Protein 5G23 (pdb70)

Radius of gyration: 26.53 Å; Cα contacts (8 Å, |Δi|>4): 2003; chains: 4; bounding box: 66×74×58 Å

Foldseek 3Di:
DVVVVLVVVLVVVVQVVQLQFLEVDAWWAKWWADDLQEIKIKGKHADPPPPDPVGHRWMKMKMWIDDQQFIFIFMDTHDPDDGDGDGGSDGNPQKGWRYKFKWWAAPNAIAHDTDIWGAHPVAIVRATFKMKMKIKMWGADPPFDAADAPPPPDDDDPNDDCVRRSDDGDDRPRIDMDMDMDMHTHVSRHD/DDPVVVLVVVLCVVVQVVQLQFLEVDAWWAKKWADDPQEIKIKGKHADDPPPDPVCPPRHRWMKMKMWTDDQQFIFIFIDTHDPDDTDGDHTRDGNPQKGWPYKFKWWAFPNAIAGDTDIWGAHPVGIVGQTFKMKIKIKMWGADVPADPADAPPPPDDDDPNDDCVRRVDDGDDPPRIDMDMDMDMHTHVSRD/DDPVVVLVVVLVVVVQVVQLQFLEVDAWWAKWWADDLQEIKIKGKHADDPPPDPVCPGIKMKMWIDDFQFIFIFMDDDDPDDGDTDHGPDGDVFKGWRYKFKWWAFPNAIAGDTDIWGADPVAIVGATFKMKMKIKMWGADVPFDAFDAPPPPDDDDPNDDCVRRSDDGGDGPRIDMDMDIDMHTHVSRRD/DDDDPVVVLVVVLCVVVLVVQQQFLEVDAWWAKWWADDQQEIKIKGKYFDDEPPDDVSHGDGDKIKMKMWTDDQQFIFIFMDIDDPDDGDGDHTRDGNPQKGWRYKFKWWAAPHAIAGDGDIAGPCGVRATFKMKIKIKMWGADPPFDAADAPPPPDDDDPNDDPVRRVDDGDDGPRIDMDMDMDMHTHVSNHD

Organism: Thermus thermophilus (strain ATCC 27634 / DSM 579 / HB8) (NCBI:txid300852)

Secondary structure (DSSP, 8-state):
-HHHHHHHHHHHHHHHHHHTTTTT--EEEEEEE--TT--EEEEEEE--TTS-TT----EEEEEEEEETTEEEEEEEESTT------EEEEESSSSEEEEEEEEEEETTEEE-SSEEEEEETTEEES-EEEEEEEEEEEE--TT------TTTT--PPTT--TTTTT------SS-EEEEEEEEEE-GGGT-/--HHHHHHHHHHHHHHHHHHTTTTT--EEEEEEE--TT--EEEEEEE--TTT-GGGGG-TTSEEEEEEEEETTEEEEEEEESTT------EEEEESSSSEEEEEEEEEEETTEEE-S-EEEEEETTEEES-EEEEEEEEEEEE--TT--PPP-TTTT--PPTT--HHHHT-----SS--EEEEEEEEEE-GGG-/--HHHHHHHHHHHHHHHHHHTTTTT--EEEEEEE--TT--EEEEEEE--TTS-TT---EEEEEEEEETTEEEEEEEESTT------EEEE-SSS-EEEEEEEEEEETTEEE-SSEEEEEETTEEES-EEEEEEEEEEEE--TT--PPP-TTTT--PPTT--HHHHT------S--EEEEEEEEEE-GGGT-/---SHHHHHHHHHHHHHHHHHHTTTTT--EEEEEEE--TT--EEEEEEE--TTS-TTTTT-SS-EEEEEEEEETTEEEEEEEESTT------EEEEESSSSEEEEEEEEEEETTEEE-SSEEEEE--BS-EEEEEEEEEEEE--TT------TTTT--PPTT--HHHHT------SS-EEEEEEEEEE-GGGT-

Solvent-accessible surface area: 30272 Å² total; per-residue (Å²): 75,16,6,45,23,3,2,41,6,0,5,38,23,0,6,29,19,0,4,0,1,0,11,138,11,94,29,84,0,0,31,4,56,35,47,67,169,21,4,14,2,56,0,14,4,30,0,40,50,15,1,18,114,82,19,151,60,35,29,29,2,0,1,5,64,43,60,162,13,7,0,62,73,0,39,20,123,25,158,65,20,67,3,134,28,95,77,54,19,5,6,37,116,77,6,58,5,67,3,1,6,3,0,1,12,49,68,68,73,19,64,32,86,79,44,34,0,44,1,105,122,153,9,19,52,28,99,0,16,0,1,0,0,0,0,0,0,0,3,73,63,188,83,41,18,120,74,38,94,14,12,76,90,14,79,24,18,41,59,3,67,49,94,51,0,78,29,45,64,28,82,127,70,27,57,72,15,20,19,60,28,26,47,0,48,0,50,16,0,21,121,181,39,28,5,31,23,2,1,46,10,0,6,68,11,0,27,40,9,1,21,7,1,2,21,151,20,104,28,82,0,0,29,5,45,34,48,103,160,14,2,11,1,24,0,10,5,32,2,44,48,6,6,23,49,57,1,19,51,1,38,50,7,13,27,2,1,4,1,44,26,82,155,14,5,0,54,41,0,36,19,40,15,105,42,0,12,3,23,7,77,63,98,12,1,9,41,55,83,1,59,6,60,4,0,17,4,0,1,35,50,74,63,73,17,59,34,93,82,26,40,0,57,15,130,118,136,24,8,63,33,112,0,40,1,0,0,0,0,0,0,0,0,5,72,65,194,85,38,27,124,100,42,93,18,13,75,90,26,104,75,29,125,63,7,70,54,95,52,0,96,32,43,59,33,82,154,70,36,55,60,22,17,19,61,26,24,65,4,76,0,64,39,0,67,168,39,24,5,37,17,2,0,46,7,0,6,39,21,0,7,30,17,1,7,0,1,3,12,148,14,85,11,73,0,1,30,5,52,31,50,70,166,20,4,14,2,55,0,12,2,44,3,33,85,15,12,14,104,74,20,70,114,21,34,2,0,0,4,67,41,72,156,15,5,0,46,72,0,37,20,134,27,110,62,22,65,3,128,31,102,75,27,16,3,2,24,141,71,5,60,3,64,4,0,7,3,0,1,9,44,76,68,72,16,60,26,90,84,55,30,1,53,11,116,109,142,12,8,73,26,110,0,28,0,0,0,0,0,0,0,0,0,6,72,67,195,86,40,20,120,76,38,94,13,11,76,89,29,26,50,2,60,59,4,65,38,98,52,0,76,30,44,63,30,82,127,67,28,54,59,14,19,19,61,14,21,31,0,22,0,29,23,0,30,194,153,84,107,42,23,4,21,10,2,1,20,7,0,5,70,11,0,28,65,6,1,20,8,0,1,16,146,12,106,18,85,0,0,32,6,51,42,54,89,76,5,2,14,2,56,0,13,5,39,3,32,29,2,21,31,51,31,2,2,63,23,142,40,42,26,2,0,0,0,2,35,2,23,82,12,9,0,25,33,0,7,5,10,27,159,51,22,31,3,24,20,88,58,73,11,1,4,38,106,77,5,58,5,54,0,0,6,4,0,2,37,47,58,74,76,16,61,37,82,92,44,32,1,45,0,199,22,72,27,114,0,41,2,1,0,0,0,0,0,0,0,4,70,61,189,85,39,25,122,73,38,92,18,14,77,89,27,102,73,31,126,62,6,69,50,97,53,0,96,33,43,62,28,81,125,70,29,56,60,20,18,18,60,26,25,64,4,79,0,57,20,0,32,163

Structure (mmCIF, N/CA/C/O backbone):
data_5G23
#
_entry.id   5G23
#
_cell.length_a   65.400
_cell.length_b   66.950
_cell.length_c   97.470
_cell.angle_alpha   90.00
_cell.angle_beta   99.14
_cell.angle_gamma   90.00
#
_symmetry.space_group_name_H-M   'P 1 21 1'
#
loop_
_entity.id
_entity.type
_entity.pdbx_description
1 polymer 'TYPE-IV LIKE PILIN TTHA1219'
2 water water
#
loop_
_atom_site.group_PDB
_atom_site.id
_atom_site.type_symbol
_atom_site.label_atom_id
_atom_site.label_alt_id
_atom_site.label_comp_id
_atom_site.label_asym_id
_atom_site.label_entity_id
_atom_site.label_seq_id
_atom_site.pdbx_PDB_ins_code
_atom_site.Cartn_x
_atom_site.Cartn_y
_atom_site.Cartn_z
_atom_site.occupancy
_atom_site.B_iso_or_equiv
_atom_site.auth_seq_id
_atom_site.auth_comp_id
_atom_site.auth_asym_id
_atom_site.auth_atom_id
_atom_site.pdbx_PDB_model_num
ATOM 1 N N . GLY A 1 43 ? 29.163 19.676 16.330 1.00 30.11 43 GLY A N 1
ATOM 2 C CA . GLY A 1 43 ? 29.955 18.419 16.185 1.00 29.23 43 GLY A CA 1
ATOM 3 C C . GLY A 1 43 ? 29.200 17.163 16.660 1.00 26.92 43 GLY A C 1
ATOM 4 O O . GLY A 1 43 ? 28.215 17.265 17.397 1.00 27.08 43 GLY A O 1
ATOM 5 N N . ARG A 1 44 ? 29.685 15.990 16.284 1.00 24.03 44 ARG A N 1
ATOM 6 C CA . ARG A 1 44 ? 29.060 14.776 16.674 1.00 23.26 44 ARG A CA 1
ATOM 7 C C . ARG A 1 44 ? 29.019 14.585 18.200 1.00 21.61 44 ARG A C 1
ATOM 8 O O . ARG A 1 44 ? 27.992 14.187 18.767 1.00 20.27 44 ARG A O 1
ATOM 16 N N . LEU A 1 45 ? 30.142 14.859 18.872 1.00 20.77 45 LEU A N 1
ATOM 17 C CA . LEU A 1 45 ? 30.202 14.692 20.331 1.00 20.24 45 LEU A CA 1
ATOM 18 C C . LEU A 1 45 ? 29.291 15.736 21.024 1.00 19.70 45 LEU A C 1
ATOM 19 O O . LEU A 1 45 ? 28.568 15.403 21.960 1.00 17.85 45 LEU A O 1
ATOM 24 N N . ALA A 1 46 ? 29.287 16.966 20.527 1.00 19.80 46 ALA A N 1
ATOM 25 C CA . ALA A 1 46 ? 28.417 17.986 21.076 1.00 19.94 46 ALA A CA 1
ATOM 26 C C . ALA A 1 46 ? 26.973 17.541 20.954 1.00 19.74 46 ALA A C 1
ATOM 27 O O . ALA A 1 46 ? 26.201 17.778 21.855 1.00 19.62 46 ALA A O 1
ATOM 29 N N . ASP A 1 47 ? 26.602 16.954 19.826 1.00 20.81 47 ASP A N 1
ATOM 30 C CA . ASP A 1 47 ? 25.217 16.486 19.598 1.00 22.07 47 ASP A CA 1
ATOM 31 C C . ASP A 1 47 ? 24.868 15.368 20.599 1.00 20.66 47 ASP A C 1
ATOM 32 O O . ASP A 1 47 ? 23.764 15.351 21.114 1.00 19.87 47 ASP A O 1
ATOM 37 N N . GLU A 1 48 ? 25.834 14.489 20.882 1.00 20.60 48 GLU A N 1
ATOM 38 C CA . GLU A 1 48 ? 25.637 13.390 21.797 1.00 20.81 48 GLU A CA 1
ATOM 39 C C . GLU A 1 48 ? 25.463 13.980 23.252 1.00 19.46 48 GLU A C 1
ATOM 40 O O . GLU A 1 48 ? 24.550 13.540 23.964 1.00 19.78 48 GLU A O 1
ATOM 46 N N . LEU A 1 49 ? 26.212 14.999 23.605 1.00 17.72 49 LEU A N 1
ATOM 47 C CA . LEU A 1 49 ? 26.014 15.692 24.890 1.00 17.23 49 LEU A CA 1
ATOM 48 C C . LEU A 1 49 ? 24.658 16.418 24.967 1.00 16.32 49 LEU A C 1
ATOM 49 O O . LEU A 1 49 ? 24.035 16.363 26.004 1.00 15.67 49 LEU A O 1
ATOM 54 N N . SER A 1 50 ? 24.210 17.059 23.872 1.00 15.86 50 SER A N 1
ATOM 55 C CA . SER A 1 50 ? 22.880 17.649 23.833 1.00 16.49 50 SER A CA 1
ATOM 56 C C . SER A 1 50 ? 21.776 16.617 24.057 1.00 15.56 50 SER A C 1
ATOM 57 O O . SER A 1 50 ? 20.807 16.913 24.745 1.00 14.98 50 SER A O 1
ATOM 60 N N . LEU A 1 51 ? 21.848 15.471 23.364 1.00 15.36 51 LEU A N 1
ATOM 61 C CA . LEU A 1 51 ? 20.840 14.430 23.502 1.00 15.23 51 LEU A CA 1
ATOM 62 C C . LEU A 1 51 ? 20.799 13.962 24.964 1.00 14.97 51 LEU A C 1
ATOM 63 O O . LEU A 1 51 ? 19.733 13.782 25.548 1.00 14.44 51 LEU A O 1
ATOM 68 N N . THR A 1 52 ? 21.963 13.807 25.548 1.00 14.63 52 THR A N 1
ATOM 69 C CA . THR A 1 52 ? 22.093 13.317 26.958 1.00 14.58 52 THR A CA 1
ATOM 70 C C . THR A 1 52 ? 21.499 14.328 27.868 1.00 14.51 52 THR A C 1
ATOM 71 O O . THR A 1 52 ? 20.733 14.006 28.771 1.00 16.84 52 THR A O 1
ATOM 75 N N . ALA A 1 53 ? 21.763 15.599 27.624 1.00 14.59 53 ALA A N 1
ATOM 76 C CA . ALA A 1 53 ? 21.186 16.625 28.471 1.00 14.53 53 ALA A CA 1
ATOM 77 C C . ALA A 1 53 ? 19.668 16.620 28.400 1.00 14.64 53 ALA A C 1
ATOM 78 O O . ALA A 1 53 ? 18.983 16.888 29.378 1.00 15.32 53 ALA A O 1
ATOM 80 N N . THR A 1 54 ? 19.137 16.392 27.225 1.00 14.49 54 THR A N 1
ATOM 81 C CA . THR A 1 54 ? 17.692 16.404 27.054 1.00 15.43 54 THR A CA 1
ATOM 82 C C . THR A 1 54 ? 17.099 15.262 27.835 1.00 15.48 54 THR A C 1
ATOM 83 O O . THR A 1 54 ? 16.064 15.406 28.460 1.00 17.28 54 THR A O 1
ATOM 87 N N . VAL A 1 55 ? 17.733 14.099 27.773 1.00 15.62 55 VAL A N 1
ATOM 88 C CA . VAL A 1 55 ? 17.184 12.916 28.472 1.00 15.73 55 VAL A CA 1
ATOM 89 C C . VAL A 1 55 ? 17.159 13.215 29.972 1.00 15.27 55 VAL A C 1
ATOM 90 O O . VAL A 1 55 ? 16.191 12.969 30.646 1.00 16.16 55 VAL A O 1
ATOM 94 N N . LEU A 1 56 ? 18.254 13.738 30.508 1.00 15.00 56 LEU A N 1
ATOM 95 C CA . LEU A 1 56 ? 18.372 13.955 31.948 1.00 15.12 56 LEU A CA 1
ATOM 96 C C . LEU A 1 56 ? 17.453 15.067 32.431 1.00 15.38 56 LEU A C 1
ATOM 97 O O . LEU A 1 56 ? 16.858 14.993 33.500 1.00 15.87 56 LEU A O 1
ATOM 102 N N . ALA A 1 57 ? 17.353 16.113 31.624 1.00 15.11 57 ALA A N 1
ATOM 103 C CA . ALA A 1 57 ? 16.505 17.237 32.005 1.00 15.72 57 ALA A CA 1
ATOM 104 C C . ALA A 1 57 ? 15.062 16.856 32.101 1.00 16.13 57 ALA A C 1
ATOM 105 O O . ALA A 1 57 ? 14.382 17.235 33.034 1.00 15.41 57 ALA A O 1
ATOM 107 N N . ARG A 1 58 ? 14.579 16.101 31.101 1.00 18.29 58 ARG A N 1
ATOM 108 C CA . ARG A 1 58 ? 13.185 15.753 31.066 1.00 19.92 58 ARG A CA 1
ATOM 109 C C . ARG A 1 58 ? 12.876 14.861 32.276 1.00 20.55 58 ARG A C 1
ATOM 110 O O . ARG A 1 58 ? 11.838 14.946 32.877 1.00 20.46 58 ARG A O 1
ATOM 118 N N . GLU A 1 59 ? 13.783 14.023 32.662 1.00 20.30 59 GLU A N 1
ATOM 119 C CA . GLU A 1 59 ? 13.571 13.169 33.804 1.00 21.84 59 GLU A CA 1
ATOM 120 C C . GLU A 1 59 ? 13.673 13.911 35.149 1.00 20.60 59 GLU A C 1
ATOM 121 O O . GLU A 1 59 ? 12.896 13.669 36.061 1.00 22.81 59 GLU A O 1
ATOM 127 N N . LEU A 1 60 ? 14.640 14.796 35.290 1.00 19.07 60 LEU A N 1
ATOM 128 C CA . LEU A 1 60 ? 14.843 15.493 36.559 1.00 18.50 60 LEU A CA 1
ATOM 129 C C . LEU A 1 60 ? 13.800 16.556 36.823 1.00 18.12 60 LEU A C 1
ATOM 130 O O . LEU A 1 60 ? 13.496 16.887 38.002 1.00 16.93 60 LEU A O 1
ATOM 135 N N . TYR A 1 61 ? 13.224 17.113 35.764 1.00 18.10 61 TYR A N 1
ATOM 136 C CA . TYR A 1 61 ? 12.160 18.079 35.908 1.00 19.43 61 TYR A CA 1
ATOM 137 C C . TYR A 1 61 ? 10.961 17.506 36.655 1.00 19.80 61 TYR A C 1
ATOM 138 O O . TYR A 1 61 ? 10.307 18.224 37.367 1.00 20.54 61 TYR A O 1
ATOM 147 N N . THR A 1 62 ? 10.715 16.215 36.508 1.00 20.13 62 THR A N 1
ATOM 148 C CA . THR A 1 62 ? 9.582 15.540 37.158 1.00 21.57 62 THR A CA 1
ATOM 149 C C . THR A 1 62 ? 9.859 15.174 38.633 1.00 21.67 62 THR A C 1
ATOM 150 O O . THR A 1 62 ? 8.954 14.936 39.368 1.00 22.14 62 THR A O 1
ATOM 154 N N . VAL A 1 63 ? 11.095 15.325 39.110 1.00 21.45 63 VAL A N 1
ATOM 155 C CA . VAL A 1 63 ? 11.398 14.951 40.505 1.00 21.32 63 VAL A CA 1
ATOM 156 C C . VAL A 1 63 ? 10.600 15.808 41.461 1.00 21.98 63 VAL A C 1
ATOM 157 O O . VAL A 1 63 ? 10.557 17.023 41.362 1.00 22.99 63 VAL A O 1
ATOM 161 N N . GLY A 1 64 ? 9.925 15.140 42.381 1.00 21.60 64 GLY A N 1
ATOM 162 C CA . GLY A 1 64 ? 9.127 15.760 43.381 1.00 22.28 64 GLY A CA 1
ATOM 163 C C . GLY A 1 64 ? 7.644 15.798 43.037 1.00 22.69 64 GLY A C 1
ATOM 164 O O . GLY A 1 64 ? 6.851 16.183 43.859 1.00 22.95 64 GLY A O 1
ATOM 165 N N . TYR A 1 65 ? 7.290 15.422 41.811 1.00 23.30 65 TYR A N 1
ATOM 166 C CA . TYR A 1 65 ? 5.910 15.547 41.325 1.00 24.56 65 TYR A CA 1
ATOM 167 C C . TYR A 1 65 ? 4.965 14.784 42.228 1.00 26.31 65 TYR A C 1
ATOM 168 O O . TYR A 1 65 ? 5.071 13.580 42.362 1.00 25.12 65 TYR A O 1
ATOM 177 N N . ARG A 1 66 ? 4.027 15.551 42.799 1.00 28.84 66 ARG A N 1
ATOM 178 C CA . ARG A 1 66 ? 2.987 15.103 43.715 1.00 31.07 66 ARG A CA 1
ATOM 179 C C . ARG A 1 66 ? 3.530 14.214 44.828 1.00 31.34 66 ARG A C 1
ATOM 180 O O . ARG A 1 66 ? 2.845 13.274 45.244 1.00 32.98 66 ARG A O 1
ATOM 188 N N . LEU A 1 67 ? 4.756 14.482 45.261 1.00 28.87 67 LEU A N 1
ATOM 189 C CA . LEU A 1 67 ? 5.410 13.634 46.224 1.00 30.54 67 LEU A CA 1
ATOM 190 C C . LEU A 1 67 ? 5.373 14.259 47.625 1.00 31.10 67 LEU A C 1
ATOM 191 O O . LEU A 1 67 ? 5.544 15.437 47.769 1.00 29.65 67 LEU A O 1
ATOM 196 N N . THR A 1 68 ? 5.163 13.452 48.635 1.00 32.01 68 THR A N 1
ATOM 197 C CA . THR A 1 68 ? 5.429 13.898 49.998 1.00 34.28 68 THR A CA 1
ATOM 198 C C . THR A 1 68 ? 6.629 13.074 50.501 1.00 34.42 68 THR A C 1
ATOM 199 O O . THR A 1 68 ? 6.772 11.890 50.150 1.00 35.85 68 THR A O 1
ATOM 203 N N . GLY A 1 69 ? 7.545 13.699 51.239 1.00 32.46 69 GLY A N 1
ATOM 204 C CA . GLY A 1 69 ? 8.764 12.991 51.682 1.00 30.70 69 GLY A CA 1
ATOM 205 C C . GLY A 1 69 ? 10.018 13.407 50.959 1.00 28.15 69 GLY A C 1
ATOM 206 O O . GLY A 1 69 ? 10.067 14.473 50.323 1.00 27.86 69 GLY A O 1
ATOM 207 N N . GLN A 1 70 ? 11.014 12.520 50.978 1.00 26.94 70 GLN A N 1
ATOM 208 C CA . GLN A 1 70 ? 12.301 12.806 50.373 1.00 25.50 70 GLN A CA 1
ATOM 209 C C . GLN A 1 70 ? 12.159 12.745 48.849 1.00 23.56 70 GLN A C 1
ATOM 210 O O . GLN A 1 70 ? 11.727 11.747 48.270 1.00 22.90 70 GLN A O 1
ATOM 216 N N . ALA A 1 71 ? 12.557 13.830 48.206 1.00 21.43 71 ALA A N 1
ATOM 217 C CA . ALA A 1 71 ? 12.359 13.995 46.757 1.00 20.73 71 ALA A CA 1
ATOM 218 C C . ALA A 1 71 ? 13.649 13.971 45.966 1.00 18.85 71 ALA A C 1
ATOM 219 O O . ALA A 1 71 ? 13.642 13.625 44.795 1.00 19.18 71 ALA A O 1
ATOM 221 N N . LEU A 1 72 ? 14.756 14.380 46.571 1.00 18.62 72 LEU A N 1
ATOM 222 C CA . LEU A 1 72 ? 15.990 14.551 45.884 1.00 18.37 72 LEU A CA 1
ATOM 223 C C . LEU A 1 72 ? 17.181 14.381 46.862 1.00 18.30 72 LEU A C 1
ATOM 224 O O . LEU A 1 72 ? 17.108 14.840 48.001 1.00 17.98 72 LEU A O 1
ATOM 229 N N . VAL A 1 73 ? 18.211 13.675 46.394 1.00 17.70 73 VAL A N 1
ATOM 230 C CA . VAL A 1 73 ? 19.461 13.608 47.112 1.00 18.77 73 VAL A CA 1
ATOM 231 C C . VAL A 1 73 ? 20.591 13.914 46.176 1.00 18.71 73 VAL A C 1
ATOM 232 O O . VAL A 1 73 ? 20.698 13.270 45.111 1.00 18.28 73 VAL A O 1
ATOM 236 N N . LEU A 1 74 ? 21.406 14.914 46.538 1.00 18.40 74 LEU A N 1
ATOM 237 C CA . LEU A 1 74 ? 22.561 15.302 45.776 1.00 18.52 74 LEU A CA 1
ATOM 238 C C . LEU A 1 74 ? 23.797 14.868 46.527 1.00 18.83 74 LEU A C 1
ATOM 239 O O . LEU A 1 74 ? 23.888 15.123 47.733 1.00 16.97 74 LEU A O 1
ATOM 244 N N . SER A 1 75 ? 24.688 14.176 45.827 1.00 18.74 75 SER A N 1
ATOM 245 C CA . SER A 1 75 ? 25.949 13.641 46.391 1.00 21.74 75 SER A CA 1
ATOM 246 C C . SER A 1 75 ? 27.118 14.037 45.531 1.00 20.08 75 SER A C 1
ATOM 247 O O . SER A 1 75 ? 27.644 13.237 44.767 1.00 18.70 75 SER A O 1
ATOM 250 N N . PRO A 1 76 ? 27.649 15.240 45.752 1.00 20.34 76 PRO A N 1
ATOM 251 C CA . PRO A 1 76 ? 28.787 15.678 44.971 1.00 20.16 76 PRO A CA 1
ATOM 252 C C . PRO A 1 76 ? 30.059 15.105 45.506 1.00 20.45 76 PRO A C 1
ATOM 253 O O . PRO A 1 76 ? 30.137 14.662 46.677 1.00 21.43 76 PRO A O 1
ATOM 257 N N . SER A 1 77 ? 31.051 15.082 44.646 1.00 21.04 77 SER A N 1
ATOM 258 C CA . SER A 1 77 ? 32.450 14.790 45.021 1.00 23.87 77 SER A CA 1
ATOM 259 C C . SER A 1 77 ? 33.429 15.436 44.010 1.00 24.30 77 SER A C 1
ATOM 260 O O . SER A 1 77 ? 33.064 15.568 42.841 1.00 21.80 77 SER A O 1
ATOM 263 N N . SER A 1 78 ? 34.669 15.732 44.384 1.00 26.08 78 SER A N 1
ATOM 264 C CA . SER A 1 78 ? 35.654 16.194 43.411 1.00 27.08 78 SER A CA 1
ATOM 265 C C . SER A 1 78 ? 35.884 15.155 42.302 1.00 28.25 78 SER A C 1
ATOM 266 O O . SER A 1 78 ? 36.357 15.506 41.244 1.00 29.51 78 SER A O 1
ATOM 269 N N . GLN A 1 79 ? 35.587 13.896 42.576 1.00 28.44 79 GLN A N 1
ATOM 270 C CA . GLN A 1 79 ? 35.750 12.777 41.642 1.00 30.69 79 GLN A CA 1
ATOM 271 C C . GLN A 1 79 ? 34.472 12.435 40.881 1.00 28.30 79 GLN A C 1
ATOM 272 O O . GLN A 1 79 ? 34.425 11.425 40.194 1.00 28.33 79 GLN A O 1
ATOM 278 N N . GLY A 1 80 ? 33.423 13.252 40.978 1.00 25.48 80 GLY A N 1
ATOM 279 C CA . GLY A 1 80 ? 32.183 12.975 40.248 1.00 23.42 80 GLY A CA 1
ATOM 280 C C . GLY A 1 80 ? 30.957 12.969 41.145 1.00 23.17 80 GLY A C 1
ATOM 281 O O . GLY A 1 80 ? 31.044 12.519 42.272 1.00 23.94 80 GLY A O 1
ATOM 282 N N . ASP A 1 81 ? 29.843 13.522 40.639 1.00 19.71 81 ASP A N 1
ATOM 283 C CA . ASP A 1 81 ? 28.631 13.669 41.364 1.00 19.32 81 ASP A CA 1
ATOM 284 C C . ASP A 1 81 ? 27.590 12.612 41.081 1.00 18.30 81 ASP A C 1
ATOM 285 O O . ASP A 1 81 ? 27.585 11.977 40.050 1.00 19.01 81 ASP A O 1
ATOM 290 N N . GLY A 1 82 ? 26.755 12.371 42.064 1.00 18.08 82 GLY A N 1
ATOM 291 C CA . GLY A 1 82 ? 25.586 11.523 41.922 1.00 18.44 82 GLY A CA 1
ATOM 292 C C . GLY A 1 82 ? 24.349 12.364 42.180 1.00 19.47 82 GLY A C 1
ATOM 293 O O . GLY A 1 82 ? 24.372 13.285 43.021 1.00 19.57 82 GLY A O 1
ATOM 294 N N . VAL A 1 83 ? 23.233 12.003 41.527 1.00 18.81 83 VAL A N 1
ATOM 295 C CA . VAL A 1 83 ? 21.950 12.575 41.878 1.00 19.66 83 VAL A CA 1
ATOM 296 C C . VAL A 1 83 ? 20.922 11.461 41.883 1.00 20.38 83 VAL A C 1
ATOM 297 O O . VAL A 1 83 ? 20.957 10.553 41.012 1.00 18.75 83 VAL A O 1
ATOM 301 N N . GLN A 1 84 ? 20.047 11.504 42.876 1.00 20.48 84 GLN A N 1
ATOM 302 C CA . GLN A 1 84 ? 18.853 10.659 42.907 1.00 22.41 84 GLN A CA 1
ATOM 303 C C . GLN A 1 84 ? 17.626 11.466 43.192 1.00 21.02 84 GLN A C 1
ATOM 304 O O . GLN A 1 84 ? 17.665 12.443 43.928 1.00 19.68 84 GLN A O 1
ATOM 310 N N . GLY A 1 85 ? 16.483 10.996 42.667 1.00 20.42 85 GLY A N 1
ATOM 311 C CA . GLY A 1 85 ? 15.196 11.667 42.819 1.00 19.92 85 GLY A CA 1
ATOM 312 C C . GLY A 1 85 ? 14.014 10.739 42.784 1.00 19.94 85 GLY A C 1
ATOM 313 O O . GLY A 1 85 ? 14.091 9.644 42.209 1.00 20.62 85 GLY A O 1
ATOM 314 N N . TRP A 1 86 ? 12.902 11.165 43.324 1.00 20.43 86 TRP A N 1
ATOM 315 C CA . TRP A 1 86 ? 11.664 10.394 43.328 1.00 21.40 86 TRP A CA 1
ATOM 316 C C . TRP A 1 86 ? 10.492 11.253 42.886 1.00 22.63 86 TRP A C 1
ATOM 317 O O . TRP A 1 86 ? 10.506 12.488 43.037 1.00 22.61 86 TRP A O 1
ATOM 328 N N . PHE A 1 87 ? 9.436 10.595 42.388 1.00 23.83 87 PHE A N 1
ATOM 329 C CA . PHE A 1 87 ? 8.211 11.273 41.969 1.00 25.69 87 PHE A CA 1
ATOM 330 C C . PHE A 1 87 ? 7.061 10.295 41.904 1.00 28.02 87 PHE A C 1
ATOM 331 O O . PHE A 1 87 ? 7.274 9.078 41.821 1.00 27.54 87 PHE A O 1
ATOM 339 N N . LEU A 1 88 ? 5.845 10.834 41.916 1.00 30.94 88 LEU A N 1
ATOM 340 C CA . LEU A 1 88 ? 4.659 10.014 41.758 1.00 35.30 88 LEU A CA 1
ATOM 341 C C . LEU A 1 88 ? 4.355 9.849 40.270 1.00 39.04 88 LEU A C 1
ATOM 342 O O . LEU A 1 88 ? 4.318 10.821 39.546 1.00 37.80 88 LEU A O 1
ATOM 347 N N . CYS A 1 89 ? 4.108 8.626 39.823 1.00 44.66 89 CYS A N 1
ATOM 348 C CA . CYS A 1 89 ? 3.559 8.350 38.441 1.00 52.21 89 CYS A CA 1
ATOM 349 C C . CYS A 1 89 ? 2.016 8.563 38.267 1.00 56.41 89 CYS A C 1
ATOM 350 O O . CYS A 1 89 ? 1.236 7.992 39.020 1.00 64.48 89 CYS A O 1
ATOM 353 N N . GLU A 1 90 ? 1.597 9.431 37.340 1.00 57.49 90 GLU A N 1
ATOM 354 C CA . GLU A 1 90 ? 0.150 9.714 37.003 1.00 58.67 90 GLU A CA 1
ATOM 355 C C . GLU A 1 90 ? -0.030 9.050 35.662 1.00 58.75 90 GLU A C 1
ATOM 356 O O . GLU A 1 90 ? 0.781 9.261 34.783 1.00 53.63 90 GLU A O 1
ATOM 362 N N . ALA A 1 91 ? -1.086 8.252 35.505 1.00 63.02 91 ALA A N 1
ATOM 363 C CA . ALA A 1 91 ? -1.381 7.616 34.230 1.00 62.94 91 ALA A CA 1
ATOM 364 C C . ALA A 1 91 ? -1.291 8.620 33.071 1.00 64.27 91 ALA A C 1
ATOM 365 O O . ALA A 1 91 ? -1.701 9.786 33.209 1.00 66.35 91 ALA A O 1
ATOM 367 N N . GLY A 1 92 ? -0.769 8.180 31.923 1.00 62.96 92 GLY A N 1
ATOM 368 C CA . GLY A 1 92 ? -0.768 9.018 30.715 1.00 62.71 92 GLY A CA 1
ATOM 369 C C . GLY A 1 92 ? 0.311 10.087 30.681 1.00 62.64 92 GLY A C 1
ATOM 370 O O . GLY A 1 92 ? 0.402 10.835 29.711 1.00 66.41 92 GLY A O 1
ATOM 371 N N . MET A 1 93 ? 1.154 10.141 31.713 1.00 61.60 93 MET A N 1
ATOM 372 C CA . MET A 1 93 ? 2.342 11.034 31.768 1.00 59.89 93 MET A CA 1
ATOM 373 C C . MET A 1 93 ? 3.540 10.394 31.087 1.00 53.08 93 MET A C 1
ATOM 374 O O . MET A 1 93 ? 4.243 11.052 30.320 1.00 54.45 93 MET A O 1
ATOM 379 N N . GLU A 1 94 ? 3.809 9.138 31.432 1.00 47.71 94 GLU A N 1
ATOM 380 C CA . GLU A 1 94 ? 4.885 8.389 30.842 1.00 45.75 94 GLU A CA 1
ATOM 381 C C . GLU A 1 94 ? 4.492 6.938 30.668 1.00 44.97 94 GLU A C 1
ATOM 382 O O . GLU A 1 94 ? 3.769 6.362 31.475 1.00 42.72 94 GLU A O 1
ATOM 388 N N . GLU A 1 95 ? 5.056 6.343 29.627 1.00 45.80 95 GLU A N 1
ATOM 389 C CA . GLU A 1 95 ? 4.905 4.926 29.329 1.00 48.29 95 GLU A CA 1
ATOM 390 C C . GLU A 1 95 ? 5.258 4.039 30.547 1.00 46.88 95 GLU A C 1
ATOM 391 O O . GLU A 1 95 ? 4.518 3.113 30.868 1.00 45.53 95 GLU A O 1
ATOM 397 N N . ILE A 1 96 ? 6.398 4.311 31.192 1.00 46.14 96 ILE A N 1
ATOM 398 C CA . ILE A 1 96 ? 6.945 3.472 32.303 1.00 48.13 96 ILE A CA 1
ATOM 399 C C . ILE A 1 96 ? 5.969 3.422 33.462 1.00 52.04 96 ILE A C 1
ATOM 400 O O . ILE A 1 96 ? 5.978 2.465 34.211 1.00 57.36 96 ILE A O 1
ATOM 405 N N . CYS A 1 97 ? 5.117 4.438 33.583 1.00 53.94 97 CYS A N 1
ATOM 406 C CA . CYS A 1 97 ? 4.126 4.520 34.659 1.00 55.63 97 CYS A CA 1
ATOM 407 C C . CYS A 1 97 ? 2.970 3.585 34.393 1.00 56.62 97 CYS A C 1
ATOM 408 O O . CYS A 1 97 ? 2.174 3.389 35.279 1.00 57.94 97 CYS A O 1
ATOM 411 N N . MET A 1 101 ? 0.500 3.416 37.873 1.00 86.03 101 MET A N 1
ATOM 412 C CA . MET A 1 101 ? -0.420 4.506 38.200 1.00 88.30 101 MET A CA 1
ATOM 413 C C . MET A 1 101 ? -0.582 4.711 39.715 1.00 84.17 101 MET A C 1
ATOM 414 O O . MET A 1 101 ? -0.899 3.782 40.451 1.00 88.03 101 MET A O 1
ATOM 419 N N . GLY A 1 102 ? -0.308 5.928 40.184 1.00 77.64 102 GLY A N 1
ATOM 420 C CA . GLY A 1 102 ? -0.384 6.258 41.601 1.00 73.39 102 GLY A CA 1
ATOM 421 C C . GLY A 1 102 ? 0.724 5.651 42.458 1.00 68.20 102 GLY A C 1
ATOM 422 O O . GLY A 1 102 ? 0.578 5.555 43.682 1.00 71.89 102 GLY A O 1
ATOM 423 N N . GLU A 1 103 ? 1.836 5.275 41.817 1.00 60.82 103 GLU A N 1
ATOM 424 C CA . GLU A 1 103 ? 3.011 4.678 42.477 1.00 53.71 103 GLU A CA 1
ATOM 425 C C . GLU A 1 103 ? 4.285 5.587 42.392 1.00 44.82 103 GLU A C 1
ATOM 426 O O . GLU A 1 103 ? 4.547 6.223 41.376 1.00 41.09 103 GLU A O 1
ATOM 432 N N . VAL A 1 104 ? 5.071 5.600 43.454 1.00 39.98 104 VAL A N 1
ATOM 433 C CA . VAL A 1 104 ? 6.332 6.321 43.502 1.00 36.83 104 VAL A CA 1
ATOM 434 C C . VAL A 1 104 ? 7.439 5.625 42.680 1.00 33.96 104 VAL A C 1
ATOM 435 O O . VAL A 1 104 ? 7.556 4.388 42.714 1.00 32.11 104 VAL A O 1
ATOM 439 N N . ARG A 1 105 ? 8.234 6.420 41.956 1.00 29.61 105 ARG A N 1
ATOM 440 C CA . ARG A 1 105 ? 9.340 5.920 41.205 1.00 28.55 105 ARG A CA 1
ATOM 441 C C . ARG A 1 105 ? 10.581 6.686 41.576 1.00 25.82 105 ARG A C 1
ATOM 442 O O . ARG A 1 105 ? 10.514 7.871 41.895 1.00 24.48 105 ARG A O 1
ATOM 450 N N . GLY A 1 106 ? 11.709 6.018 41.480 1.00 23.80 106 GLY A N 1
ATOM 451 C CA . GLY A 1 106 ? 13.016 6.665 41.701 1.00 22.09 106 GLY A CA 1
ATOM 452 C C . GLY A 1 106 ? 13.860 6.660 40.429 1.00 21.82 106 GLY A C 1
ATOM 453 O O . GLY A 1 106 ? 13.657 5.787 39.533 1.00 21.35 106 GLY A O 1
ATOM 454 N N . THR A 1 107 ? 14.795 7.621 40.363 1.00 20.04 107 THR A N 1
ATOM 455 C CA . THR A 1 107 ? 15.648 7.822 39.240 1.00 19.81 107 THR A CA 1
ATOM 456 C C . THR A 1 107 ? 16.989 8.360 39.687 1.00 19.11 107 THR A C 1
ATOM 457 O O . THR A 1 107 ? 17.103 9.077 40.691 1.00 19.01 107 THR A O 1
ATOM 461 N N . GLY A 1 108 ? 18.035 7.894 39.070 1.00 18.73 108 GLY A N 1
ATOM 462 C CA . GLY A 1 108 ? 19.398 8.186 39.523 1.00 18.90 108 GLY A CA 1
ATOM 463 C C . GLY A 1 108 ? 20.401 8.203 38.396 1.00 18.15 108 GLY A C 1
ATOM 464 O O . GLY A 1 108 ? 20.296 7.392 37.461 1.00 18.63 108 GLY A O 1
ATOM 465 N N . TYR A 1 109 ? 21.413 9.030 38.551 1.00 17.78 109 TYR A N 1
ATOM 466 C CA . TYR A 1 109 ? 22.501 9.155 37.632 1.00 17.87 109 TYR A CA 1
ATOM 467 C C . TYR A 1 109 ? 23.860 9.283 38.336 1.00 18.34 109 TYR A C 1
ATOM 468 O O . TYR A 1 109 ? 24.003 9.991 39.333 1.00 19.09 109 TYR A O 1
ATOM 477 N N . GLU A 1 110 ? 24.849 8.652 37.774 1.00 19.20 110 GLU A N 1
ATOM 478 C CA . GLU A 1 110 ? 26.255 8.845 38.175 1.00 20.75 110 GLU A CA 1
ATOM 479 C C . GLU A 1 110 ? 27.135 8.342 37.063 1.00 20.74 110 GLU A C 1
ATOM 480 O O . GLU A 1 110 ? 26.694 7.617 36.194 1.00 21.45 110 GLU A O 1
ATOM 486 N N . VAL A 1 111 ? 28.409 8.640 37.165 1.00 19.97 111 VAL A N 1
ATOM 487 C CA . VAL A 1 111 ? 29.410 8.102 36.276 1.00 20.73 111 VAL A CA 1
ATOM 488 C C . VAL A 1 111 ? 30.138 6.950 36.930 1.00 21.74 111 VAL A C 1
ATOM 489 O O . VAL A 1 111 ? 30.448 7.003 38.123 1.00 21.28 111 VAL A O 1
ATOM 493 N N . ASN A 1 112 ? 30.388 5.907 36.157 1.00 22.22 112 ASN A N 1
ATOM 494 C CA . ASN A 1 112 ? 31.254 4.819 36.596 1.00 24.55 112 ASN A CA 1
ATOM 495 C C . ASN A 1 112 ? 32.054 4.346 35.380 1.00 24.21 112 ASN A C 1
ATOM 496 O O . ASN A 1 112 ? 31.482 4.138 34.303 1.00 20.39 112 ASN A O 1
ATOM 501 N N . GLN A 1 113 ? 33.385 4.210 35.534 1.00 24.96 113 GLN A N 1
ATOM 502 C CA . GLN A 1 113 ? 34.194 3.664 34.443 1.00 26.31 113 GLN A CA 1
ATOM 503 C C . GLN A 1 113 ? 33.944 4.356 33.100 1.00 23.98 113 GLN A C 1
ATOM 504 O O . GLN A 1 113 ? 33.847 3.709 32.052 1.00 22.29 113 GLN A O 1
ATOM 510 N N . GLY A 1 114 ? 33.910 5.687 33.143 1.00 22.26 114 GLY A N 1
ATOM 511 C CA . GLY A 1 114 ? 33.872 6.471 31.910 1.00 21.30 114 GLY A CA 1
ATOM 512 C C . GLY A 1 114 ? 32.520 6.482 31.209 1.00 20.09 114 GLY A C 1
ATOM 513 O O . GLY A 1 114 ? 32.417 6.987 30.105 1.00 20.41 114 GLY A O 1
ATOM 514 N N . ALA A 1 115 ? 31.512 5.990 31.882 1.00 19.21 115 ALA A N 1
ATOM 515 C CA . ALA A 1 115 ? 30.132 5.983 31.361 1.00 18.84 115 ALA A CA 1
ATOM 516 C C . ALA A 1 115 ? 29.192 6.690 32.341 1.00 19.07 115 ALA A C 1
ATOM 517 O O . ALA A 1 115 ? 29.277 6.500 33.590 1.00 19.28 115 ALA A O 1
ATOM 519 N N . LEU A 1 116 ? 28.337 7.564 31.809 1.00 17.66 116 LEU A N 1
ATOM 520 C CA . LEU A 1 116 ? 27.234 8.083 32.591 1.00 18.15 116 LEU A CA 1
ATOM 521 C C . LEU A 1 116 ? 26.189 7.022 32.584 1.00 18.90 116 LEU A C 1
ATOM 522 O O . LEU A 1 116 ? 25.837 6.515 31.484 1.00 19.54 116 LEU A O 1
ATOM 527 N N . ARG A 1 117 ? 25.711 6.638 33.778 1.00 19.16 117 ARG A N 1
ATOM 528 C CA . ARG A 1 117 ? 24.708 5.567 33.890 1.00 21.68 117 ARG A CA 1
ATOM 529 C C . ARG A 1 117 ? 23.439 6.053 34.601 1.00 20.84 117 ARG A C 1
ATOM 530 O O . ARG A 1 117 ? 23.486 7.014 35.397 1.00 20.61 117 ARG A O 1
ATOM 538 N N . TRP A 1 118 ? 22.336 5.400 34.287 1.00 19.23 118 TRP A N 1
ATOM 539 C CA . TRP A 1 118 ? 21.061 5.671 34.825 1.00 20.42 118 TRP A CA 1
ATOM 540 C C . TRP A 1 118 ? 20.503 4.467 35.547 1.00 21.25 118 TRP A C 1
ATOM 541 O O . TRP A 1 118 ? 20.662 3.318 35.097 1.00 22.10 118 TRP A O 1
ATOM 552 N N . GLY A 1 119 ? 19.804 4.714 36.625 1.00 22.33 119 GLY A N 1
ATOM 553 C CA . GLY A 1 119 ? 19.027 3.642 37.249 1.00 23.06 119 GLY A CA 1
ATOM 554 C C . GLY A 1 119 ? 17.662 4.126 37.618 1.00 22.41 119 GLY A C 1
ATOM 555 O O . GLY A 1 119 ? 17.414 5.335 37.765 1.00 19.68 119 GLY A O 1
ATOM 556 N N . ALA A 1 120 ? 16.776 3.165 37.784 1.00 22.02 120 ALA A N 1
ATOM 557 C CA . ALA A 1 120 ? 15.421 3.444 38.133 1.00 22.69 120 ALA A CA 1
ATOM 558 C C . ALA A 1 120 ? 14.964 2.435 39.190 1.00 24.03 120 ALA A C 1
ATOM 559 O O . ALA A 1 120 ? 15.495 1.327 39.250 1.00 24.35 120 ALA A O 1
ATOM 561 N N . CYS A 1 121 ? 13.922 2.767 39.893 1.00 24.66 121 CYS A N 1
ATOM 562 C CA . CYS A 1 121 ? 13.283 1.802 40.838 1.00 27.66 121 CYS A CA 1
ATOM 563 C C . CYS A 1 121 ? 11.853 2.201 41.043 1.00 29.12 121 CYS A C 1
ATOM 564 O O . CYS A 1 121 ? 11.432 3.315 40.727 1.00 27.85 121 CYS A O 1
ATOM 567 N N . LYS A 1 122 ? 11.112 1.305 41.621 1.00 33.90 122 LYS A N 1
ATOM 568 C CA . LYS A 1 122 ? 9.765 1.551 41.993 1.00 37.74 122 LYS A CA 1
ATOM 569 C C . LYS A 1 122 ? 9.604 1.410 43.505 1.00 39.87 122 LYS A C 1
ATOM 570 O O . LYS A 1 122 ? 10.193 0.532 44.111 1.00 41.46 122 LYS A O 1
ATOM 576 N N . GLY A 1 123 ? 8.798 2.269 44.099 1.00 39.43 123 GLY A N 1
ATOM 577 C CA . GLY A 1 123 ? 8.459 2.118 45.509 1.00 41.67 123 GLY A CA 1
ATOM 578 C C . GLY A 1 123 ? 8.969 3.269 46.331 1.00 41.69 123 GLY A C 1
ATOM 579 O O . GLY A 1 123 ? 10.009 3.841 46.048 1.00 38.90 123 GLY A O 1
ATOM 580 N N . GLU A 1 124 ? 8.196 3.654 47.340 1.00 45.31 124 GLU A N 1
ATOM 581 C CA . GLU A 1 124 ? 8.615 4.709 48.271 1.00 47.09 124 GLU A CA 1
ATOM 582 C C . GLU A 1 124 ? 9.988 4.368 48.844 1.00 42.43 124 GLU A C 1
ATOM 583 O O . GLU A 1 124 ? 10.210 3.255 49.257 1.00 44.42 124 GLU A O 1
ATOM 589 N N . GLY A 1 125 ? 10.905 5.299 48.811 1.00 40.41 125 GLY A N 1
ATOM 590 C CA . GLY A 1 125 ? 12.283 5.073 49.297 1.00 40.88 125 GLY A CA 1
ATOM 591 C C . GLY A 1 125 ? 13.165 4.061 48.553 1.00 39.82 125 GLY A C 1
ATOM 592 O O . GLY A 1 125 ? 14.240 3.708 49.019 1.00 41.05 125 GLY A O 1
ATOM 593 N N . CYS A 1 126 ? 12.778 3.652 47.348 1.00 36.51 126 CYS A N 1
ATOM 594 C CA . CYS A 1 126 ? 13.584 2.706 46.603 1.00 33.17 126 CYS A CA 1
ATOM 595 C C . CYS A 1 126 ? 14.915 3.339 46.218 1.00 30.49 126 CYS A C 1
ATOM 596 O O . CYS A 1 126 ? 15.041 4.562 46.040 1.00 28.72 126 CYS A O 1
ATOM 599 N N . ALA A 1 127 ? 15.940 2.521 46.131 1.00 30.16 127 ALA A N 1
ATOM 600 C CA . ALA A 1 127 ? 17.267 2.986 45.713 1.00 29.53 127 ALA A CA 1
ATOM 601 C C . ALA A 1 127 ? 17.399 2.752 44.209 1.00 30.23 127 ALA A C 1
ATOM 602 O O . ALA A 1 127 ? 17.454 1.620 43.777 1.00 30.95 127 ALA A O 1
ATOM 604 N N . PRO A 1 128 ? 17.529 3.813 43.402 1.00 29.80 128 PRO A N 1
ATOM 605 C CA . PRO A 1 128 ? 17.734 3.608 41.950 1.00 30.15 128 PRO A CA 1
ATOM 606 C C . PRO A 1 128 ? 19.187 3.412 41.593 1.00 31.93 128 PRO A C 1
ATOM 607 O O . PRO A 1 128 ? 19.822 4.355 41.131 1.00 34.64 128 PRO A O 1
ATOM 611 N N . LEU A 1 129 ? 19.624 2.150 41.587 1.00 32.81 129 LEU A N 1
ATOM 612 C CA . LEU A 1 129 ? 20.986 1.729 41.353 1.00 32.27 129 LEU A CA 1
ATOM 613 C C . LEU A 1 129 ? 21.310 1.964 39.889 1.00 31.28 129 LEU A C 1
ATOM 614 O O . LEU A 1 129 ? 20.645 1.380 39.021 1.00 29.64 129 LEU A O 1
ATOM 619 N N . PRO A 1 130 ? 22.317 2.811 39.590 1.00 31.54 130 PRO A N 1
ATOM 620 C CA . PRO A 1 130 ? 22.525 3.056 38.170 1.00 30.12 130 PRO A CA 1
ATOM 621 C C . PRO A 1 130 ? 23.173 1.871 37.507 1.00 30.60 130 PRO A C 1
ATOM 622 O O . PRO A 1 130 ? 24.282 1.491 37.853 1.00 32.37 130 PRO A O 1
ATOM 626 N N . ASN A 1 131 ? 22.451 1.285 36.560 1.00 26.28 131 ASN A N 1
ATOM 627 C CA . ASN A 1 131 ? 22.848 0.006 35.949 1.00 25.26 131 ASN A CA 1
ATOM 628 C C . ASN A 1 131 ? 22.920 -0.006 34.425 1.00 25.04 131 ASN A C 1
ATOM 629 O O . ASN A 1 131 ? 23.237 -1.035 33.858 1.00 26.55 131 ASN A O 1
ATOM 634 N N . ASN A 1 132 ? 22.478 1.048 33.750 1.00 23.52 132 ASN A N 1
ATOM 635 C CA . ASN A 1 132 ? 22.592 1.106 32.295 1.00 24.79 132 ASN A CA 1
ATOM 636 C C . ASN A 1 132 ? 23.308 2.355 31.811 1.00 24.36 132 ASN A C 1
ATOM 637 O O . ASN A 1 132 ? 22.940 3.448 32.240 1.00 22.82 132 ASN A O 1
ATOM 642 N N . PRO A 1 133 ? 24.286 2.194 30.907 1.00 26.76 133 PRO A N 1
ATOM 643 C CA . PRO A 1 133 ? 24.944 3.334 30.246 1.00 25.50 133 PRO A CA 1
ATOM 644 C C . PRO A 1 133 ? 23.957 4.181 29.457 1.00 24.31 133 PRO A C 1
ATOM 645 O O . PRO A 1 133 ? 23.132 3.692 28.751 1.00 24.26 133 PRO A O 1
ATOM 649 N N . VAL A 1 134 ? 24.096 5.453 29.636 1.00 21.65 134 VAL A N 1
ATOM 650 C CA . VAL A 1 134 ? 23.371 6.514 28.892 1.00 22.56 134 VAL A CA 1
ATOM 651 C C . VAL A 1 134 ? 24.315 6.983 27.798 1.00 21.16 134 VAL A C 1
ATOM 652 O O . VAL A 1 134 ? 23.937 7.089 26.618 1.00 18.95 134 VAL A O 1
ATOM 656 N N . LEU A 1 135 ? 25.582 7.242 28.199 1.00 19.20 135 LEU A N 1
ATOM 657 C CA . LEU A 1 135 ? 26.595 7.823 27.313 1.00 20.31 135 LEU A CA 1
ATOM 658 C C . LEU A 1 135 ? 27.946 7.345 27.796 1.00 19.68 135 LEU A C 1
ATOM 659 O O . LEU A 1 135 ? 28.187 7.316 28.998 1.00 18.91 135 LEU A O 1
ATOM 664 N N . GLY A 1 136 ? 28.749 6.867 26.865 1.00 20.28 136 GLY A N 1
ATOM 665 C CA . GLY A 1 136 ? 30.135 6.599 27.155 1.00 22.07 136 GLY A CA 1
ATOM 666 C C . GLY A 1 136 ? 30.435 5.165 27.493 1.00 22.65 136 GLY A C 1
ATOM 667 O O . GLY A 1 136 ? 29.616 4.324 27.299 1.00 22.02 136 GLY A O 1
ATOM 668 N N . GLY A 1 137 ? 31.624 4.968 28.082 1.00 24.75 137 GLY A N 1
ATOM 669 C CA . GLY A 1 137 ? 32.132 3.683 28.526 1.00 26.55 137 GLY A CA 1
ATOM 670 C C . GLY A 1 137 ? 32.884 2.923 27.463 1.00 28.07 137 GLY A C 1
ATOM 671 O O . GLY A 1 137 ? 33.219 1.784 27.671 1.00 30.18 137 GLY A O 1
ATOM 672 N N . ASP A 1 138 ? 33.193 3.557 26.345 1.00 27.85 138 ASP A N 1
ATOM 673 C CA . ASP A 1 138 ? 33.950 2.897 25.287 1.00 30.55 138 ASP A CA 1
ATOM 674 C C . ASP A 1 138 ? 34.725 3.952 24.478 1.00 29.62 138 ASP A C 1
ATOM 675 O O . ASP A 1 138 ? 35.573 4.598 25.048 1.00 31.04 138 ASP A O 1
ATOM 680 N N . GLU A 1 139 ? 34.438 4.150 23.197 1.00 27.93 139 GLU A N 1
ATOM 681 C CA . GLU A 1 139 ? 35.105 5.193 22.392 1.00 28.24 139 GLU A CA 1
ATOM 682 C C . GLU A 1 139 ? 34.929 6.568 23.084 1.00 24.86 139 GLU A C 1
ATOM 683 O O . GLU A 1 139 ? 35.877 7.319 23.301 1.00 27.24 139 GLU A O 1
ATOM 689 N N . VAL A 1 140 ? 33.709 6.838 23.506 1.00 22.93 140 VAL A N 1
ATOM 690 C CA . VAL A 1 140 ? 33.394 8.029 24.285 1.00 20.71 140 VAL A CA 1
ATOM 691 C C . VAL A 1 140 ? 33.707 7.736 25.739 1.00 19.97 140 VAL A C 1
ATOM 692 O O . VAL A 1 140 ? 33.195 6.742 26.279 1.00 19.97 140 VAL A O 1
ATOM 696 N N . GLN A 1 141 ? 34.451 8.626 26.376 1.00 19.19 141 GLN A N 1
ATOM 697 C CA . GLN A 1 141 ? 34.701 8.588 27.800 1.00 19.30 141 GLN A CA 1
ATOM 698 C C . GLN A 1 141 ? 34.116 9.811 28.458 1.00 18.31 141 GLN A C 1
ATOM 699 O O . GLN A 1 141 ? 34.442 10.944 28.102 1.00 17.73 141 GLN A O 1
ATOM 705 N N . VAL A 1 142 ? 33.227 9.583 29.415 1.00 18.24 142 VAL A N 1
ATOM 706 C CA . VAL A 1 142 ? 32.686 10.653 30.198 1.00 18.72 142 VAL A CA 1
ATOM 707 C C . VAL A 1 142 ? 33.603 10.877 31.376 1.00 18.91 142 VAL A C 1
ATOM 708 O O . VAL A 1 142 ? 33.765 9.986 32.214 1.00 19.09 142 VAL A O 1
ATOM 712 N N . GLU A 1 143 ? 34.195 12.065 31.421 1.00 18.51 143 GLU A N 1
ATOM 713 C CA . GLU A 1 143 ? 35.278 12.375 32.365 1.00 19.13 143 GLU A CA 1
ATOM 714 C C . GLU A 1 143 ? 34.787 13.143 33.604 1.00 18.96 143 GLU A C 1
ATOM 715 O O . GLU A 1 143 ? 35.502 13.245 34.575 1.00 19.52 143 GLU A O 1
ATOM 721 N N . ALA A 1 144 ? 33.634 13.781 33.523 1.00 17.31 144 ALA A N 1
ATOM 722 C CA . ALA A 1 144 ? 33.100 14.536 34.634 1.00 17.39 144 ALA A CA 1
ATOM 723 C C . ALA A 1 144 ? 31.617 14.707 34.506 1.00 17.04 144 ALA A C 1
ATOM 724 O O . ALA A 1 144 ? 31.095 15.000 33.405 1.00 16.96 144 ALA A O 1
ATOM 726 N N . PHE A 1 145 ? 30.936 14.561 35.636 1.00 17.22 145 PHE A N 1
ATOM 727 C CA . PHE A 1 145 ? 29.525 14.851 35.776 1.00 16.65 145 PHE A CA 1
ATOM 728 C C . PHE A 1 145 ? 29.403 15.652 37.085 1.00 17.40 145 PHE A C 1
ATOM 729 O O . PHE A 1 145 ? 29.927 15.234 38.116 1.00 17.73 145 PHE A O 1
ATOM 737 N N . ARG A 1 146 ? 28.676 16.769 37.038 1.00 16.56 146 ARG A N 1
ATOM 738 C CA . ARG A 1 146 ? 28.517 17.658 38.174 1.00 16.46 146 ARG A CA 1
ATOM 739 C C . ARG A 1 146 ? 27.111 18.179 38.239 1.00 16.53 146 ARG A C 1
ATOM 740 O O . ARG A 1 146 ? 26.485 18.394 37.212 1.00 15.58 146 ARG A O 1
ATOM 748 N N . VAL A 1 147 ? 26.580 18.306 39.471 1.00 16.42 147 VAL A N 1
ATOM 749 C CA . VAL A 1 147 ? 25.256 18.822 39.701 1.00 17.10 147 VAL A CA 1
ATOM 750 C C . VAL A 1 147 ? 25.316 19.872 40.800 1.00 17.87 147 VAL A C 1
ATOM 751 O O . VAL A 1 147 ? 25.826 19.606 41.891 1.00 19.93 147 VAL A O 1
ATOM 755 N N . ALA A 1 148 ? 24.850 21.074 40.510 1.00 17.11 148 ALA A N 1
ATOM 756 C CA . ALA A 1 148 ? 24.693 22.163 41.528 1.00 16.45 148 ALA A CA 1
ATOM 757 C C . ALA A 1 148 ? 23.192 22.509 41.619 1.00 16.07 148 ALA A C 1
ATOM 758 O O . ALA A 1 148 ? 22.411 22.138 40.729 1.00 16.87 148 ALA A O 1
ATOM 760 N N . TYR A 1 149 ? 22.783 23.211 42.680 1.00 14.97 149 TYR A N 1
ATOM 761 C CA . TYR A 1 149 ? 21.431 23.588 42.872 1.00 14.94 149 TYR A CA 1
ATOM 762 C C . TYR A 1 149 ? 21.294 25.061 43.281 1.00 16.13 149 TYR A C 1
ATOM 763 O O . TYR A 1 149 ? 22.215 25.685 43.832 1.00 16.64 149 TYR A O 1
ATOM 772 N N . LEU A 1 150 ? 20.151 25.623 42.973 1.00 16.69 150 LEU A N 1
ATOM 773 C CA . LEU A 1 150 ? 19.898 27.042 43.164 1.00 17.34 150 LEU A CA 1
ATOM 774 C C . LEU A 1 150 ? 18.880 27.167 44.275 1.00 18.38 150 LEU A C 1
ATOM 775 O O . LEU A 1 150 ? 17.772 26.628 44.161 1.00 17.53 150 LEU A O 1
ATOM 780 N N . GLU A 1 151 ? 19.281 27.823 45.377 1.00 19.28 151 GLU A N 1
ATOM 781 C CA . GLU A 1 151 ? 18.431 27.983 46.521 1.00 21.00 151 GLU A CA 1
ATOM 782 C C . GLU A 1 151 ? 18.344 29.472 46.825 1.00 23.76 151 GLU A C 1
ATOM 783 O O . GLU A 1 151 ? 19.353 30.080 47.151 1.00 22.65 151 GLU A O 1
ATOM 789 N N . GLY A 1 152 ? 17.161 30.049 46.645 1.00 25.83 152 GLY A N 1
ATOM 790 C CA . GLY A 1 152 ? 16.969 31.462 46.916 1.00 28.27 152 GLY A CA 1
ATOM 791 C C . GLY A 1 152 ? 17.927 32.400 46.235 1.00 29.40 152 GLY A C 1
ATOM 792 O O . GLY A 1 152 ? 18.473 33.271 46.900 1.00 34.85 152 GLY A O 1
ATOM 793 N N . GLY A 1 153 ? 18.191 32.263 44.961 1.00 27.98 153 GLY A N 1
ATOM 794 C CA . GLY A 1 153 ? 19.214 33.138 44.367 1.00 27.82 153 GLY A CA 1
ATOM 795 C C . GLY A 1 153 ? 20.707 32.730 44.508 1.00 26.88 153 GLY A C 1
ATOM 796 O O . GLY A 1 153 ? 21.556 33.314 43.834 1.00 26.74 153 GLY A O 1
ATOM 797 N N . THR A 1 154 ? 21.051 31.727 45.337 1.00 23.70 154 THR A N 1
ATOM 798 C CA . THR A 1 154 ? 22.475 31.332 45.522 1.00 22.15 154 THR A CA 1
ATOM 799 C C . THR A 1 154 ? 22.709 29.932 44.950 1.00 19.80 154 THR A C 1
ATOM 800 O O . THR A 1 154 ? 22.024 28.987 45.341 1.00 18.43 154 THR A O 1
ATOM 804 N N . TRP A 1 155 ? 23.656 29.826 44.028 1.00 19.72 155 TRP A N 1
ATOM 805 C CA . TRP A 1 155 ? 24.073 28.541 43.512 1.00 18.60 155 TRP A CA 1
ATOM 806 C C . TRP A 1 155 ? 24.924 27.836 44.602 1.00 18.50 155 TRP A C 1
ATOM 807 O O . TRP A 1 155 ? 25.869 28.421 45.151 1.00 18.50 155 TRP A O 1
ATOM 818 N N . LYS A 1 156 ? 24.631 26.549 44.839 1.00 18.22 156 LYS A N 1
ATOM 819 C CA . LYS A 1 156 ? 25.326 25.730 45.848 1.00 18.81 156 LYS A CA 1
ATOM 820 C C . LYS A 1 156 ? 25.705 24.351 45.267 1.00 18.82 156 LYS A C 1
ATOM 821 O O . LYS A 1 156 ? 25.074 23.874 44.312 1.00 18.18 156 LYS A O 1
ATOM 827 N N . ARG A 1 157 ? 26.786 23.756 45.821 1.00 18.04 157 ARG A N 1
ATOM 828 C CA . ARG A 1 157 ? 27.069 22.360 45.491 1.00 17.31 157 ARG A CA 1
ATOM 829 C C . ARG A 1 157 ? 27.664 21.747 46.783 1.00 17.91 157 ARG A C 1
ATOM 830 O O . ARG A 1 157 ? 28.740 22.149 47.239 1.00 17.29 157 ARG A O 1
ATOM 838 N N . GLN A 1 158 ? 26.891 20.824 47.355 1.00 17.42 158 GLN A N 1
ATOM 839 C CA . GLN A 1 158 ? 27.203 20.217 48.597 1.00 18.04 158 GLN A CA 1
ATOM 840 C C . GLN A 1 158 ? 26.240 19.053 48.753 1.00 18.62 158 GLN A C 1
ATOM 841 O O . GLN A 1 158 ? 25.178 19.004 48.034 1.00 18.20 158 GLN A O 1
ATOM 847 N N . ALA A 1 159 ? 26.552 18.176 49.702 1.00 18.54 159 ALA A N 1
ATOM 848 C CA . ALA A 1 159 ? 25.605 17.111 50.055 1.00 18.84 159 ALA A CA 1
ATOM 849 C C . ALA A 1 159 ? 24.309 17.738 50.454 1.00 19.59 159 ALA A C 1
ATOM 850 O O . ALA A 1 159 ? 24.270 18.639 51.269 1.00 20.24 159 ALA A O 1
ATOM 852 N N . GLN A 1 160 ? 23.189 17.258 49.915 1.00 19.69 160 GLN A N 1
ATOM 853 C CA . GLN A 1 160 ? 21.915 17.882 50.275 1.00 20.49 160 GLN A CA 1
ATOM 854 C C . GLN A 1 160 ? 20.736 16.952 49.924 1.00 20.26 160 GLN A C 1
ATOM 855 O O . GLN A 1 160 ? 20.711 16.418 48.816 1.00 18.78 160 GLN A O 1
ATOM 861 N N . ALA A 1 161 ? 19.766 16.842 50.837 1.00 19.98 161 ALA A N 1
ATOM 862 C CA . ALA A 1 161 ? 18.501 16.222 50.532 1.00 20.41 161 ALA A CA 1
ATOM 863 C C . ALA A 1 161 ? 17.366 17.243 50.494 1.00 21.01 161 ALA A C 1
ATOM 864 O O . ALA A 1 161 ? 17.367 18.175 51.271 1.00 22.44 161 ALA A O 1
ATOM 866 N N . VAL A 1 162 ? 16.395 17.081 49.593 1.00 21.40 162 VAL A N 1
ATOM 867 C CA . VAL A 1 162 ? 15.195 17.912 49.621 1.00 21.89 162 VAL A CA 1
ATOM 868 C C . VAL A 1 162 ? 14.031 17.073 50.078 1.00 23.66 162 VAL A C 1
ATOM 869 O O . VAL A 1 162 ? 13.803 15.971 49.556 1.00 22.80 162 VAL A O 1
ATOM 873 N N . ASN A 1 163 ? 13.294 17.595 51.069 1.00 24.95 163 ASN A N 1
ATOM 874 C CA . ASN A 1 163 ? 12.091 16.969 51.581 1.00 27.78 163 ASN A CA 1
ATOM 875 C C . ASN A 1 163 ? 10.870 17.786 51.276 1.00 27.15 163 ASN A C 1
ATOM 876 O O . ASN A 1 163 ? 10.867 18.999 51.494 1.00 26.43 163 ASN A O 1
ATOM 881 N N . LEU A 1 164 ? 9.810 17.121 50.858 1.00 28.03 164 LEU A N 1
ATOM 882 C CA . LEU A 1 164 ? 8.559 17.820 50.541 1.00 31.08 164 LEU A CA 1
ATOM 883 C C . LEU A 1 164 ? 7.507 17.510 51.571 1.00 35.26 164 LEU A C 1
ATOM 884 O O . LEU A 1 164 ? 7.266 16.363 51.914 1.00 35.26 164 LEU A O 1
ATOM 889 N N . ARG A 1 165 ? 6.900 18.552 52.083 1.00 43.06 165 ARG A N 1
ATOM 890 C CA . ARG A 1 165 ? 5.786 18.414 53.027 1.00 50.79 165 ARG A CA 1
ATOM 891 C C . ARG A 1 165 ? 4.612 19.075 52.373 1.00 52.74 165 ARG A C 1
ATOM 892 O O . ARG A 1 165 ? 4.791 19.921 51.498 1.00 49.82 165 ARG A O 1
ATOM 900 N N . PRO A 1 166 ? 3.390 18.687 52.780 1.00 58.30 166 PRO A N 1
ATOM 901 C CA . PRO A 1 166 ? 2.215 19.391 52.250 1.00 59.18 166 PRO A CA 1
ATOM 902 C C . PRO A 1 166 ? 2.343 20.939 52.287 1.00 59.71 166 PRO A C 1
ATOM 903 O O . PRO A 1 166 ? 2.067 21.577 51.278 1.00 60.31 166 PRO A O 1
ATOM 907 N N . GLU A 1 167 ? 2.833 21.520 53.386 1.00 59.91 167 GLU A N 1
ATOM 908 C CA . GLU A 1 167 ? 3.135 22.967 53.416 1.00 62.79 167 GLU A CA 1
ATOM 909 C C . GLU A 1 167 ? 4.213 23.447 52.393 1.00 61.92 167 GLU A C 1
ATOM 910 O O . GLU A 1 167 ? 4.181 24.604 51.956 1.00 65.80 167 GLU A O 1
ATOM 916 N N . GLY A 1 168 ? 5.166 22.587 52.013 1.00 56.53 168 GLY A N 1
ATOM 917 C CA . GLY A 1 168 ? 6.178 22.957 51.014 1.00 50.18 168 GLY A CA 1
ATOM 918 C C . GLY A 1 168 ? 7.536 22.268 51.161 1.00 45.44 168 GLY A C 1
ATOM 919 O O . GLY A 1 168 ? 7.707 21.312 51.931 1.00 43.83 168 GLY A O 1
ATOM 920 N N . ALA A 1 169 ? 8.514 22.792 50.435 1.00 39.58 169 ALA A N 1
ATOM 921 C CA . ALA A 1 169 ? 9.794 22.133 50.256 1.00 34.64 169 ALA A CA 1
ATOM 922 C C . ALA A 1 169 ? 10.846 22.634 51.223 1.00 32.63 169 ALA A C 1
ATOM 923 O O . ALA A 1 169 ? 10.879 23.794 51.583 1.00 30.52 169 ALA A O 1
ATOM 925 N N . SER A 1 170 ? 11.749 21.751 51.625 1.00 30.43 170 SER A N 1
ATOM 926 C CA . SER A 1 170 ? 12.847 22.127 52.480 1.00 30.50 170 SER A CA 1
ATOM 927 C C . SER A 1 170 ? 14.179 21.422 52.103 1.00 28.63 170 SER A C 1
ATOM 928 O O . SER A 1 170 ? 14.247 20.190 52.150 1.00 26.97 170 SER A O 1
ATOM 931 N N . PRO A 1 171 ? 15.225 22.176 51.733 1.00 25.85 171 PRO A N 1
ATOM 932 C CA . PRO A 1 171 ? 15.133 23.592 51.335 1.00 25.54 171 PRO A CA 1
ATOM 933 C C . PRO A 1 171 ? 14.384 23.764 50.014 1.00 23.76 171 PRO A C 1
ATOM 934 O O . PRO A 1 171 ? 14.024 22.805 49.365 1.00 22.49 171 PRO A O 1
ATOM 938 N N . LYS A 1 172 ? 14.240 24.989 49.605 1.00 24.54 172 LYS A N 1
ATOM 939 C CA . LYS A 1 172 ? 13.468 25.317 48.408 1.00 25.83 172 LYS A CA 1
ATOM 940 C C . LYS A 1 172 ? 14.449 25.401 47.265 1.00 23.45 172 LYS A C 1
ATOM 941 O O . LYS A 1 172 ? 15.277 26.346 47.168 1.00 23.46 172 LYS A O 1
ATOM 947 N N . VAL A 1 173 ? 14.393 24.426 46.350 1.00 21.56 173 VAL A N 1
ATOM 948 C CA . VAL A 1 173 ? 15.323 24.374 45.251 1.00 20.35 173 VAL A CA 1
ATOM 949 C C . VAL A 1 173 ? 14.617 24.818 43.968 1.00 20.84 173 VAL A C 1
ATOM 950 O O . VAL A 1 173 ? 13.636 24.213 43.605 1.00 19.98 173 VAL A O 1
ATOM 954 N N . SER A 1 174 ? 15.124 25.881 43.303 1.00 20.84 174 SER A N 1
ATOM 955 C CA . SER A 1 174 ? 14.458 26.402 42.107 1.00 21.14 174 SER A CA 1
ATOM 956 C C . SER A 1 174 ? 14.955 25.784 40.851 1.00 19.67 174 SER A C 1
ATOM 957 O O . SER A 1 174 ? 14.231 25.818 39.849 1.00 21.71 174 SER A O 1
ATOM 960 N N . ALA A 1 175 ? 16.199 25.271 40.853 1.00 18.37 175 ALA A N 1
ATOM 961 C CA . ALA A 1 175 ? 16.786 24.721 39.630 1.00 17.58 175 ALA A CA 1
ATOM 962 C C . ALA A 1 175 ? 17.982 23.891 39.946 1.00 16.48 175 ALA A C 1
ATOM 963 O O . ALA A 1 175 ? 18.579 24.032 41.021 1.00 16.29 175 ALA A O 1
ATOM 965 N N . LEU A 1 176 ? 18.336 23.025 39.027 1.00 15.29 176 LEU A N 1
ATOM 966 C CA . LEU A 1 176 ? 19.612 22.298 39.056 1.00 16.36 176 LEU A CA 1
ATOM 967 C C . LEU A 1 176 ? 20.470 22.773 37.872 1.00 16.01 176 LEU A C 1
ATOM 968 O O . LEU A 1 176 ? 19.940 23.063 36.771 1.00 15.91 176 LEU A O 1
ATOM 973 N N . ALA A 1 177 ? 21.765 22.795 38.069 1.00 16.03 177 ALA A N 1
ATOM 974 C CA . ALA A 1 177 ? 22.708 22.950 36.963 1.00 17.02 177 ALA A CA 1
ATOM 975 C C . ALA A 1 177 ? 23.485 21.639 36.852 1.00 16.82 177 ALA A C 1
ATOM 976 O O . ALA A 1 177 ? 24.013 21.122 37.827 1.00 15.58 177 ALA A O 1
ATOM 978 N N . LEU A 1 178 ? 23.591 21.147 35.630 1.00 17.43 178 LEU A N 1
ATOM 979 C CA . LEU A 1 178 ? 24.295 19.920 35.338 1.00 18.42 178 LEU A CA 1
ATOM 980 C C . LEU A 1 178 ? 25.410 20.193 34.323 1.00 17.41 178 LEU A C 1
ATOM 981 O O . LEU A 1 178 ? 25.250 20.993 33.419 1.00 16.84 178 LEU A O 1
ATOM 986 N N . TYR A 1 179 ? 26.528 19.479 34.508 1.00 16.24 179 TYR A N 1
ATOM 987 C CA . TYR A 1 179 ? 27.683 19.611 33.669 1.00 16.11 179 TYR A CA 1
ATOM 988 C C . TYR A 1 179 ? 28.181 18.228 33.262 1.00 16.78 179 TYR A C 1
ATOM 989 O O . TYR A 1 179 ? 28.281 17.315 34.095 1.00 16.36 179 TYR A O 1
ATOM 998 N N . LEU A 1 180 ? 28.502 18.080 31.973 1.00 16.27 180 LEU A N 1
ATOM 999 C CA . LEU A 1 180 ? 29.212 16.928 31.486 1.00 16.88 180 LEU A CA 1
ATOM 1000 C C . LEU A 1 180 ? 30.490 17.365 30.723 1.00 17.68 180 LEU A C 1
ATOM 1001 O O . LEU A 1 180 ? 30.486 18.300 29.922 1.00 17.39 180 LEU A O 1
ATOM 1006 N N . LEU A 1 181 ? 31.552 16.581 30.914 1.00 18.11 181 LEU A N 1
ATOM 1007 C CA . LEU A 1 181 ? 32.730 16.634 30.086 1.00 17.69 181 LEU A CA 1
ATOM 1008 C C . LEU A 1 181 ? 32.966 15.239 29.517 1.00 17.45 181 LEU A C 1
ATOM 1009 O O . LEU A 1 181 ? 32.965 14.270 30.245 1.00 17.21 181 LEU A O 1
ATOM 1014 N N . ALA A 1 182 ? 33.234 15.161 28.209 1.00 17.10 182 ALA A N 1
ATOM 1015 C CA . ALA A 1 182 ? 33.546 13.907 27.506 1.00 17.20 182 ALA A CA 1
ATOM 1016 C C . ALA A 1 182 ? 34.615 14.057 26.470 1.00 17.88 182 ALA A C 1
ATOM 1017 O O . ALA A 1 182 ? 34.896 15.162 25.996 1.00 18.61 182 ALA A O 1
ATOM 1019 N N . SER A 1 183 ? 35.266 12.934 26.166 1.00 18.76 183 SER A N 1
ATOM 1020 C CA . SER A 1 183 ? 36.302 12.873 25.187 1.00 19.34 183 SER A CA 1
ATOM 1021 C C . SER A 1 183 ? 36.177 11.660 24.283 1.00 20.02 183 SER A C 1
ATOM 1022 O O . SER A 1 183 ? 35.649 10.630 24.655 1.00 19.51 183 SER A O 1
ATOM 1025 N N . VAL A 1 184 ? 36.748 11.801 23.089 1.00 21.64 184 VAL A N 1
ATOM 1026 C CA . VAL A 1 184 ? 36.815 10.744 22.089 1.00 23.14 184 VAL A CA 1
ATOM 1027 C C . VAL A 1 184 ? 38.119 10.863 21.299 1.00 24.08 184 VAL A C 1
ATOM 1028 O O . VAL A 1 184 ? 38.652 11.978 21.136 1.00 25.21 184 VAL A O 1
ATOM 1032 N N . PRO A 1 185 ? 38.619 9.742 20.771 1.00 26.10 185 PRO A N 1
ATOM 1033 C CA . PRO A 1 185 ? 39.785 9.819 19.906 1.00 27.61 185 PRO A CA 1
ATOM 1034 C C . PRO A 1 185 ? 39.416 10.445 18.578 1.00 28.59 185 PRO A C 1
ATOM 1035 O O . PRO A 1 185 ? 38.272 10.359 18.172 1.00 26.69 185 PRO A O 1
ATOM 1039 N N . VAL A 1 186 ? 40.383 11.102 17.934 1.00 30.61 186 VAL A N 1
ATOM 1040 C CA . VAL A 1 186 ? 40.119 11.725 16.616 1.00 32.63 186 VAL A CA 1
ATOM 1041 C C . VAL A 1 186 ? 41.403 11.625 15.806 1.00 35.44 186 VAL A C 1
ATOM 1042 O O . VAL A 1 186 ? 42.489 11.870 16.313 1.00 36.15 186 VAL A O 1
ATOM 1046 N N . ARG A 1 187 ? 41.269 11.238 14.546 1.00 38.37 187 ARG A N 1
ATOM 1047 C CA . ARG A 1 187 ? 42.403 11.073 13.667 1.00 41.50 187 ARG A CA 1
ATOM 1048 C C . ARG A 1 187 ? 43.141 12.408 13.544 1.00 40.65 187 ARG A C 1
ATOM 1049 O O . ARG A 1 187 ? 42.517 13.401 13.219 1.00 41.11 187 ARG A O 1
ATOM 1057 N N . GLY A 1 188 ? 44.437 12.423 13.859 1.00 41.02 188 GLY A N 1
ATOM 1058 C CA . GLY A 1 188 ? 45.251 13.630 13.753 1.00 40.71 188 GLY A CA 1
ATOM 1059 C C . GLY A 1 188 ? 45.318 14.412 15.055 1.00 40.01 188 GLY A C 1
ATOM 1060 O O . GLY A 1 188 ? 46.125 15.338 15.192 1.00 41.19 188 GLY A O 1
ATOM 1061 N N . GLY A 1 189 ? 44.519 14.024 16.039 1.00 36.87 189 GLY A N 1
ATOM 1062 C CA . GLY A 1 189 ? 44.562 14.666 17.340 1.00 36.83 189 GLY A CA 1
ATOM 1063 C C . GLY A 1 189 ? 43.793 15.976 17.414 1.00 35.76 189 GLY A C 1
ATOM 1064 O O . GLY A 1 189 ? 43.370 16.527 16.411 1.00 38.45 189 GLY A O 1
ATOM 1065 N N . ALA A 1 190 ? 43.574 16.457 18.620 1.00 34.20 190 ALA A N 1
ATOM 1066 C CA . ALA A 1 190 ? 42.898 17.732 18.844 1.00 33.62 190 ALA A CA 1
ATOM 1067 C C . ALA A 1 190 ? 43.729 18.514 19.798 1.00 34.52 190 ALA A C 1
ATOM 1068 O O . ALA A 1 190 ? 44.528 17.940 20.526 1.00 34.29 190 ALA A O 1
ATOM 1070 N N . PRO A 1 191 ? 43.524 19.829 19.846 1.00 36.01 191 PRO A N 1
ATOM 1071 C CA . PRO A 1 191 ? 44.362 20.594 20.735 1.00 36.53 191 PRO A CA 1
ATOM 1072 C C . PRO A 1 191 ? 43.904 20.417 22.170 1.00 34.69 191 PRO A C 1
ATOM 1073 O O . PRO A 1 191 ? 42.812 19.933 22.397 1.00 31.06 191 PRO A O 1
ATOM 1077 N N . ALA A 1 192 ? 44.756 20.802 23.111 1.00 33.48 192 ALA A N 1
ATOM 1078 C CA . ALA A 1 192 ? 44.447 20.774 24.510 1.00 33.24 192 ALA A CA 1
ATOM 1079 C C . ALA A 1 192 ? 43.161 21.553 24.822 1.00 31.79 192 ALA A C 1
ATOM 1080 O O . ALA A 1 192 ? 42.937 22.665 24.336 1.00 32.75 192 ALA A O 1
ATOM 1082 N N . PHE A 1 193 ? 42.314 20.948 25.644 1.00 30.18 193 PHE A N 1
ATOM 1083 C CA . PHE A 1 193 ? 41.052 21.564 26.036 1.00 28.57 193 PHE A CA 1
ATOM 1084 C C . PHE A 1 193 ? 41.082 22.005 27.500 1.00 27.92 193 PHE A C 1
ATOM 1085 O O . PHE A 1 193 ? 41.605 21.293 28.366 1.00 28.20 193 PHE A O 1
ATOM 1093 N N . THR A 1 194 ? 40.508 23.184 27.791 1.00 27.52 194 THR A N 1
ATOM 1094 C CA . THR A 1 194 ? 40.323 23.648 29.202 1.00 25.52 194 THR A CA 1
ATOM 1095 C C . THR A 1 194 ? 38.883 23.552 29.633 1.00 24.31 194 THR A C 1
ATOM 1096 O O . THR A 1 194 ? 38.045 24.352 29.158 1.00 24.24 194 THR A O 1
ATOM 1100 N N . PRO A 1 195 ? 38.542 22.612 30.548 1.00 22.89 195 PRO A N 1
ATOM 1101 C CA . PRO A 1 195 ? 37.178 22.529 30.977 1.00 22.19 195 PRO A CA 1
ATOM 1102 C C . PRO A 1 195 ? 36.702 23.826 31.578 1.00 22.09 195 PRO A C 1
ATOM 1103 O O . PRO A 1 195 ? 37.459 24.474 32.310 1.00 22.78 195 PRO A O 1
ATOM 1107 N N . GLY A 1 196 ? 35.478 24.204 31.241 1.00 20.12 196 GLY A N 1
ATOM 1108 C CA . GLY A 1 196 ? 34.890 25.493 31.654 1.00 20.54 196 GLY A CA 1
ATOM 1109 C C . GLY A 1 196 ? 35.029 26.563 30.599 1.00 21.74 196 GLY A C 1
ATOM 1110 O O . GLY A 1 196 ? 34.267 27.522 30.589 1.00 22.07 196 GLY A O 1
ATOM 1111 N N . SER A 1 197 ? 35.937 26.374 29.650 1.00 22.65 197 SER A N 1
ATOM 1112 C CA . SER A 1 197 ? 36.237 27.425 28.672 1.00 23.92 197 SER A CA 1
ATOM 1113 C C . SER A 1 197 ? 35.086 27.740 27.695 1.00 23.88 197 SER A C 1
ATOM 1114 O O . SER A 1 197 ? 35.092 28.801 27.108 1.00 23.11 197 SER A O 1
ATOM 1117 N N . THR A 1 198 ? 34.129 26.817 27.510 1.00 22.30 198 THR A N 1
ATOM 1118 C CA . THR A 1 198 ? 33.060 27.029 26.553 1.00 23.24 198 THR A CA 1
ATOM 1119 C C . THR A 1 198 ? 31.733 27.328 27.196 1.00 22.90 198 THR A C 1
ATOM 1120 O O . THR A 1 198 ? 30.724 27.304 26.511 1.00 23.42 198 THR A O 1
ATOM 1124 N N . LEU A 1 199 ? 31.701 27.529 28.522 1.00 20.81 199 LEU A N 1
ATOM 1125 C CA . LEU A 1 199 ? 30.449 27.580 29.197 1.00 20.35 199 LEU A CA 1
ATOM 1126 C C . LEU A 1 199 ? 29.910 29.001 29.310 1.00 21.24 199 LEU A C 1
ATOM 1127 O O . LEU A 1 199 ? 30.687 29.939 29.466 1.00 22.93 199 LEU A O 1
ATOM 1132 N N . SER A 1 200 ? 28.594 29.127 29.298 1.00 21.52 200 SER A N 1
ATOM 1133 C CA . SER A 1 200 ? 27.923 30.376 29.622 1.00 23.90 200 SER A CA 1
ATOM 1134 C C . SER A 1 200 ? 27.322 30.181 30.960 1.00 22.17 200 SER A C 1
ATOM 1135 O O . SER A 1 200 ? 26.327 29.430 31.099 1.00 22.04 200 SER A O 1
ATOM 1138 N N . TYR A 1 201 ? 27.893 30.787 31.965 1.00 21.61 201 TYR A N 1
ATOM 1139 C CA . TYR A 1 201 ? 27.387 30.568 33.328 1.00 21.14 201 TYR A CA 1
ATOM 1140 C C . TYR A 1 201 ? 26.340 31.555 33.748 1.00 21.85 201 TYR A C 1
ATOM 1141 O O . TYR A 1 201 ? 26.460 32.741 33.443 1.00 23.23 201 TYR A O 1
ATOM 1150 N N . PRO A 1 202 ? 25.331 31.113 34.482 1.00 21.90 202 PRO A N 1
ATOM 1151 C CA . PRO A 1 202 ? 24.511 32.066 35.149 1.00 23.45 202 PRO A CA 1
ATOM 1152 C C . PRO A 1 202 ? 25.294 32.746 36.274 1.00 24.02 202 PRO A C 1
ATOM 1153 O O . PRO A 1 202 ? 26.307 32.197 36.746 1.00 21.36 202 PRO A O 1
ATOM 1157 N N . PRO A 1 203 ? 24.866 33.950 36.684 1.00 24.66 203 PRO A N 1
ATOM 1158 C CA . PRO A 1 203 ? 25.540 34.637 37.732 1.00 26.02 203 PRO A CA 1
ATOM 1159 C C . PRO A 1 203 ? 25.633 33.788 38.980 1.00 24.73 203 PRO A C 1
ATOM 1160 O O . PRO A 1 203 ? 24.649 33.229 39.400 1.00 23.81 203 PRO A O 1
ATOM 1164 N N . GLY A 1 204 ? 26.817 33.720 39.564 1.00 25.05 204 GLY A N 1
ATOM 1165 C CA . GLY A 1 204 ? 27.025 33.046 40.813 1.00 24.51 204 GLY A CA 1
ATOM 1166 C C . GLY A 1 204 ? 27.423 31.596 40.673 1.00 24.55 204 GLY A C 1
ATOM 1167 O O . GLY A 1 204 ? 27.768 30.943 41.677 1.00 25.16 204 GLY A O 1
ATOM 1168 N N . LEU A 1 205 ? 27.340 31.051 39.459 1.00 22.65 205 LEU A N 1
ATOM 1169 C CA . LEU A 1 205 ? 27.816 29.741 39.192 1.00 22.14 205 LEU A CA 1
ATOM 1170 C C . LEU A 1 205 ? 29.208 29.817 38.543 1.00 22.04 205 LEU A C 1
ATOM 1171 O O . LEU A 1 205 ? 29.427 30.513 37.574 1.00 21.28 205 LEU A O 1
ATOM 1176 N N . THR A 1 206 ? 30.160 29.055 39.082 1.00 21.79 206 THR A N 1
ATOM 1177 C CA . THR A 1 206 ? 31.542 29.165 38.676 1.00 21.91 206 THR A CA 1
ATOM 1178 C C . THR A 1 206 ? 32.195 27.786 38.471 1.00 20.90 206 THR A C 1
ATOM 1179 O O . THR A 1 206 ? 31.684 26.774 38.990 1.00 18.86 206 THR A O 1
ATOM 1183 N N . SER A 1 207 ? 33.332 27.762 37.771 1.00 21.20 207 SER A N 1
ATOM 1184 C CA . SER A 1 207 ? 34.062 26.526 37.590 1.00 23.23 207 SER A CA 1
ATOM 1185 C C . SER A 1 207 ? 34.561 26.007 38.917 1.00 23.55 207 SER A C 1
ATOM 1186 O O . SER A 1 207 ? 34.552 24.800 39.151 1.00 22.34 207 SER A O 1
ATOM 1189 N N . SER A 1 208 ? 34.933 26.931 39.783 1.00 25.34 208 SER A N 1
ATOM 1190 C CA . SER A 1 208 ? 35.380 26.543 41.156 1.00 26.54 208 SER A CA 1
ATOM 1191 C C . SER A 1 208 ? 34.237 25.847 41.918 1.00 23.93 208 SER A C 1
ATOM 1192 O O . SER A 1 208 ? 34.437 24.817 42.599 1.00 23.41 208 SER A O 1
ATOM 1195 N N . LEU A 1 209 ? 33.034 26.415 41.854 1.00 22.64 209 LEU A N 1
ATOM 1196 C CA . LEU A 1 209 ? 31.895 25.815 42.514 1.00 23.40 209 LEU A CA 1
ATOM 1197 C C . LEU A 1 209 ? 31.644 24.385 42.037 1.00 20.48 209 LEU A C 1
ATOM 1198 O O . LEU A 1 209 ? 31.344 23.485 42.834 1.00 19.48 209 LEU A O 1
ATOM 1203 N N . LEU A 1 210 ? 31.756 24.178 40.727 1.00 19.42 210 LEU A N 1
ATOM 1204 C CA . LEU A 1 210 ? 31.534 22.890 40.133 1.00 18.58 210 LEU A CA 1
ATOM 1205 C C . LEU A 1 210 ? 32.677 21.906 40.307 1.00 18.22 210 LEU A C 1
ATOM 1206 O O . LEU A 1 210 ? 32.559 20.761 39.872 1.00 18.70 210 LEU A O 1
ATOM 1211 N N . GLU A 1 211 ? 33.820 22.358 40.785 1.00 19.69 211 GLU A N 1
ATOM 1212 C CA . GLU A 1 211 ? 35.056 21.525 40.873 1.00 20.36 211 GLU A CA 1
ATOM 1213 C C . GLU A 1 211 ? 35.386 20.875 39.512 1.00 20.28 211 GLU A C 1
ATOM 1214 O O . GLU A 1 211 ? 35.586 19.676 39.410 1.00 19.35 211 GLU A O 1
ATOM 1220 N N . LEU A 1 212 ? 35.443 21.691 38.460 1.00 20.62 212 LEU A N 1
ATOM 1221 C CA . LEU A 1 212 ? 35.771 21.182 37.145 1.00 21.95 212 LEU A CA 1
ATOM 1222 C C . LEU A 1 212 ? 37.198 20.677 37.127 1.00 23.57 212 LEU A C 1
ATOM 1223 O O . LEU A 1 212 ? 38.090 21.281 37.722 1.00 24.10 212 LEU A O 1
ATOM 1228 N N . PRO A 1 213 ? 37.430 19.539 36.437 1.00 23.87 213 PRO A N 1
ATOM 1229 C CA . PRO A 1 213 ? 38.761 18.993 36.438 1.00 25.73 213 PRO A CA 1
ATOM 1230 C C . PRO A 1 213 ? 39.612 19.676 35.423 1.00 26.80 213 PRO A C 1
ATOM 1231 O O . PRO A 1 213 ? 39.125 20.491 34.632 1.00 26.85 213 PRO A O 1
ATOM 1235 N N . GLY A 1 214 ? 40.901 19.344 35.425 1.00 29.68 214 GLY A N 1
ATOM 1236 C CA . GLY A 1 214 ? 41.793 19.655 34.295 1.00 30.13 214 GLY A CA 1
ATOM 1237 C C . GLY A 1 214 ? 41.534 18.642 33.182 1.00 30.12 214 GLY A C 1
ATOM 1238 O O . GLY A 1 214 ? 40.714 17.739 33.310 1.00 33.17 214 GLY A O 1
ATOM 1239 N N . ALA A 1 215 ? 42.221 18.750 32.063 1.00 30.33 215 ALA A N 1
ATOM 1240 C CA . ALA A 1 215 ? 42.164 17.715 31.002 1.00 30.67 215 ALA A CA 1
ATOM 1241 C C . ALA A 1 215 ? 43.587 17.427 30.647 1.00 31.27 215 ALA A C 1
ATOM 1242 O O . ALA A 1 215 ? 44.367 18.356 30.487 1.00 30.32 215 ALA A O 1
ATOM 1244 N N . PRO A 1 216 ? 43.903 16.152 30.482 1.00 31.60 216 PRO A N 1
ATOM 1245 C CA . PRO A 1 216 ? 45.250 15.874 30.003 1.00 34.11 216 PRO A CA 1
ATOM 1246 C C . PRO A 1 216 ? 45.436 16.340 28.552 1.00 33.90 216 PRO A C 1
ATOM 1247 O O . PRO A 1 216 ? 44.496 16.386 27.769 1.00 31.60 216 PRO A O 1
ATOM 1251 N N . ASN A 1 217 ? 46.681 16.641 28.201 1.00 34.96 217 ASN A N 1
ATOM 1252 C CA . ASN A 1 217 ? 47.029 16.950 26.827 1.00 35.10 217 ASN A CA 1
ATOM 1253 C C . ASN A 1 217 ? 47.337 15.598 26.131 1.00 33.90 217 ASN A C 1
ATOM 1254 O O . ASN A 1 217 ? 48.493 15.306 25.821 1.00 33.92 217 ASN A O 1
ATOM 1259 N N . ASP A 1 218 ? 46.284 14.807 25.880 1.00 29.50 218 ASP A N 1
ATOM 1260 C CA . ASP A 1 218 ? 46.402 13.459 25.333 1.00 28.92 218 ASP A CA 1
ATOM 1261 C C . ASP A 1 218 ? 45.954 13.371 23.884 1.00 27.97 218 ASP A C 1
ATOM 1262 O O . ASP A 1 218 ? 45.853 12.273 23.340 1.00 28.43 218 ASP A O 1
ATOM 1267 N N . GLY A 1 219 ? 45.672 14.516 23.271 1.00 27.04 219 GLY A N 1
ATOM 1268 C CA . GLY A 1 219 ? 45.297 14.589 21.879 1.00 27.16 219 GLY A CA 1
ATOM 1269 C C . GLY A 1 219 ? 43.849 14.157 21.587 1.00 26.46 219 GLY A C 1
ATOM 1270 O O . GLY A 1 219 ? 43.453 14.094 20.403 1.00 26.22 219 GLY A O 1
ATOM 1271 N N . ARG A 1 220 ? 43.074 13.817 22.634 1.00 25.46 220 ARG A N 1
ATOM 1272 C CA . ARG A 1 220 ? 41.676 13.439 22.409 1.00 24.48 220 ARG A CA 1
ATOM 1273 C C . ARG A 1 220 ? 40.836 14.666 22.192 1.00 24.41 220 ARG A C 1
ATOM 1274 O O . ARG A 1 220 ? 41.124 15.746 22.716 1.00 23.21 220 ARG A O 1
ATOM 1282 N N . LEU A 1 221 ? 39.786 14.505 21.406 1.00 23.56 221 LEU A N 1
ATOM 1283 C CA . LEU A 1 221 ? 38.818 15.603 21.231 1.00 24.36 221 LEU A CA 1
ATOM 1284 C C . LEU A 1 221 ? 37.934 15.687 22.455 1.00 22.24 221 LEU A C 1
ATOM 1285 O O . LEU A 1 221 ? 37.393 14.657 22.861 1.00 21.54 221 LEU A O 1
ATOM 1290 N N . ARG A 1 222 ? 37.806 16.858 23.042 1.00 21.21 222 ARG A N 1
ATOM 1291 C CA . ARG A 1 222 ? 36.960 17.065 24.189 1.00 21.20 222 ARG A CA 1
ATOM 1292 C C . ARG A 1 222 ? 35.827 18.035 23.900 1.00 20.91 222 ARG A C 1
ATOM 1293 O O . ARG A 1 222 ? 35.990 19.016 23.171 1.00 21.53 222 ARG A O 1
ATOM 1301 N N . ALA A 1 223 ? 34.704 17.794 24.542 1.00 18.95 223 ALA A N 1
ATOM 1302 C CA . ALA A 1 223 ? 33.553 18.721 24.528 1.00 18.02 223 ALA A CA 1
ATOM 1303 C C . ALA A 1 223 ? 32.861 18.692 25.862 1.00 17.20 223 ALA A C 1
ATOM 1304 O O . ALA A 1 223 ? 32.939 17.680 26.569 1.00 16.28 223 ALA A O 1
ATOM 1306 N N . GLU A 1 224 ? 32.143 19.763 26.164 1.00 15.43 224 GLU A N 1
ATOM 1307 C CA . GLU A 1 224 ? 31.480 19.868 27.426 1.00 16.73 224 GLU A CA 1
ATOM 1308 C C . GLU A 1 224 ? 30.118 20.543 27.270 1.00 16.53 224 GLU A C 1
ATOM 1309 O O . GLU A 1 224 ? 29.834 21.147 26.253 1.00 16.77 224 GLU A O 1
ATOM 1315 N N . LYS A 1 225 ? 29.268 20.372 28.239 1.00 16.94 225 LYS A N 1
ATOM 1316 C CA . LYS A 1 225 ? 27.955 21.027 28.227 1.00 16.87 225 LYS A CA 1
ATOM 1317 C C . LYS A 1 225 ? 27.507 21.348 29.645 1.00 16.77 225 LYS A C 1
ATOM 1318 O O . LYS A 1 225 ? 27.621 20.472 30.545 1.00 14.94 225 LYS A O 1
ATOM 1324 N N . LEU A 1 226 ? 27.019 22.588 29.822 1.00 16.10 226 LEU A N 1
ATOM 1325 C CA . LEU A 1 226 ? 26.369 23.017 31.021 1.00 16.64 226 LEU A CA 1
ATOM 1326 C C . LEU A 1 226 ? 24.909 23.317 30.716 1.00 16.78 226 LEU A C 1
ATOM 1327 O O . LEU A 1 226 ? 24.616 24.034 29.756 1.00 17.05 226 LEU A O 1
ATOM 1332 N N . TRP A 1 227 ? 23.989 22.770 31.495 1.00 16.03 227 TRP A N 1
ATOM 1333 C CA . TRP A 1 227 ? 22.569 23.062 31.242 1.00 16.18 227 TRP A CA 1
ATOM 1334 C C . TRP A 1 227 ? 21.835 23.190 32.552 1.00 15.83 227 TRP A C 1
ATOM 1335 O O . TRP A 1 227 ? 22.228 22.597 33.555 1.00 15.32 227 TRP A O 1
ATOM 1346 N N . ILE A 1 228 ? 20.762 23.958 32.508 1.00 16.49 228 ILE A N 1
ATOM 1347 C CA . ILE A 1 228 ? 19.980 24.263 33.688 1.00 17.66 228 ILE A CA 1
ATOM 1348 C C . ILE A 1 228 ? 18.612 23.628 33.534 1.00 18.17 228 ILE A C 1
ATOM 1349 O O . ILE A 1 228 ? 17.956 23.795 32.518 1.00 17.38 228 ILE A O 1
ATOM 1354 N N . VAL A 1 229 ? 18.156 22.968 34.578 1.00 17.20 229 VAL A N 1
ATOM 1355 C CA . VAL A 1 229 ? 16.875 22.359 34.619 1.00 18.80 229 VAL A CA 1
ATOM 1356 C C . VAL A 1 229 ? 16.069 23.019 35.722 1.00 20.42 229 VAL A C 1
ATOM 1357 O O . VAL A 1 229 ? 16.472 22.960 36.898 1.00 20.52 229 VAL A O 1
ATOM 1361 N N . GLN A 1 230 ? 14.937 23.609 35.384 1.00 21.36 230 GLN A N 1
ATOM 1362 C CA . GLN A 1 230 ? 14.040 24.186 36.438 1.00 24.73 230 GLN A CA 1
ATOM 1363 C C . GLN A 1 230 ? 13.380 23.043 37.198 1.00 23.45 230 GLN A C 1
ATOM 1364 O O . GLN A 1 230 ? 13.143 21.955 36.668 1.00 21.80 230 GLN A O 1
ATOM 1370 N N . THR A 1 231 ? 13.189 23.244 38.500 1.00 22.14 231 THR A N 1
ATOM 1371 C CA . THR A 1 231 ? 12.630 22.200 39.321 1.00 22.11 231 THR A CA 1
ATOM 1372 C C . THR A 1 231 ? 11.460 22.796 40.123 1.00 23.43 231 THR A C 1
ATOM 1373 O O . THR A 1 231 ? 11.484 22.809 41.377 1.00 23.76 231 THR A O 1
ATOM 1377 N N . PRO A 1 232 ? 10.414 23.251 39.437 1.00 24.57 232 PRO A N 1
ATOM 1378 C CA . PRO A 1 232 ? 9.239 23.741 40.131 1.00 25.70 232 PRO A CA 1
ATOM 1379 C C . PRO A 1 232 ? 8.619 22.775 41.184 1.00 26.37 232 PRO A C 1
ATOM 1380 O O . PRO A 1 232 ? 8.101 23.280 42.199 1.00 25.83 232 PRO A O 1
ATOM 1384 N N . ASN A 1 233 ? 8.694 21.459 41.028 1.00 25.27 233 ASN A N 1
ATOM 1385 C CA . ASN A 1 233 ? 8.133 20.562 42.051 1.00 26.61 233 ASN A CA 1
ATOM 1386 C C . ASN A 1 233 ? 8.915 20.591 43.345 1.00 26.64 233 ASN A C 1
ATOM 1387 O O . ASN A 1 233 ? 8.386 20.202 44.372 1.00 29.00 233 ASN A O 1
ATOM 1392 N N . LEU A 1 234 ? 10.156 21.067 43.316 1.00 24.65 234 LEU A N 1
ATOM 1393 C CA . LEU A 1 234 ? 10.926 21.198 44.516 1.00 25.81 234 LEU A CA 1
ATOM 1394 C C . LEU A 1 234 ? 10.961 22.621 45.128 1.00 30.01 234 LEU A C 1
ATOM 1395 O O . LEU A 1 234 ? 11.682 22.857 46.129 1.00 33.72 234 LEU A O 1
ATOM 1400 N N . ALA A 1 235 ? 10.230 23.550 44.523 1.00 30.54 235 ALA A N 1
ATOM 1401 C CA . ALA A 1 235 ? 10.216 24.942 44.913 1.00 33.86 235 ALA A CA 1
ATOM 1402 C C . ALA A 1 235 ? 8.931 25.338 45.580 1.00 38.82 235 ALA A C 1
ATOM 1403 O O . ALA A 1 235 ? 8.913 26.424 46.154 1.00 43.10 235 ALA A O 1
ATOM 1405 N N . ARG A 1 236 ? 7.848 24.573 45.439 1.00 44.18 236 ARG A N 1
ATOM 1406 C CA . ARG A 1 236 ? 6.521 25.035 45.967 1.00 50.74 236 ARG A CA 1
ATOM 1407 C C . ARG A 1 236 ? 6.462 25.544 47.417 1.00 51.83 236 ARG A C 1
ATOM 1408 O O . ARG A 1 236 ? 7.115 24.983 48.317 1.00 54.62 236 ARG A O 1
ATOM 1416 N N . ARG B 1 42 ? 25.238 -2.330 21.133 1.00 47.26 42 ARG B N 1
ATOM 1417 C CA . ARG B 1 42 ? 26.301 -1.441 21.684 1.00 48.99 42 ARG B CA 1
ATOM 1418 C C . ARG B 1 42 ? 27.110 -0.905 20.499 1.00 44.65 42 ARG B C 1
ATOM 1419 O O . ARG B 1 42 ? 26.873 -1.303 19.355 1.00 48.33 42 ARG B O 1
ATOM 1427 N N . GLY B 1 43 ? 28.025 0.015 20.769 1.00 35.72 43 GLY B N 1
ATOM 1428 C CA . GLY B 1 43 ? 28.655 0.827 19.731 1.00 31.19 43 GLY B CA 1
ATOM 1429 C C . GLY B 1 43 ? 28.232 2.253 20.027 1.00 25.87 43 GLY B C 1
ATOM 1430 O O . GLY B 1 43 ? 27.102 2.509 20.503 1.00 24.35 43 GLY B O 1
ATOM 1431 N N . ARG B 1 44 ? 29.123 3.175 19.701 1.00 22.38 44 ARG B N 1
ATOM 1432 C CA . ARG B 1 44 ? 28.879 4.573 19.882 1.00 20.83 44 ARG B CA 1
ATOM 1433 C C . ARG B 1 44 ? 27.634 5.102 19.133 1.00 19.36 44 ARG B C 1
ATOM 1434 O O . ARG B 1 44 ? 26.791 5.809 19.698 1.00 17.70 44 ARG B O 1
ATOM 1442 N N . LEU B 1 45 ? 27.502 4.713 17.878 1.00 19.68 45 LEU B N 1
ATOM 1443 C CA . LEU B 1 45 ? 26.359 5.142 17.069 1.00 19.12 45 LEU B CA 1
ATOM 1444 C C . LEU B 1 45 ? 25.044 4.529 17.567 1.00 18.59 45 LEU B C 1
ATOM 1445 O O . LEU B 1 45 ? 24.038 5.248 17.700 1.00 15.73 45 LEU B O 1
ATOM 1450 N N . ALA B 1 46 ? 25.057 3.225 17.887 1.00 18.68 46 ALA B N 1
ATOM 1451 C CA . ALA B 1 46 ? 23.899 2.600 18.493 1.00 19.30 46 ALA B CA 1
ATOM 1452 C C . ALA B 1 46 ? 23.455 3.335 19.780 1.00 19.32 46 ALA B C 1
ATOM 1453 O O . ALA B 1 46 ? 22.259 3.558 19.978 1.00 16.17 46 ALA B O 1
ATOM 1455 N N . ASP B 1 47 ? 24.412 3.743 20.601 1.00 19.78 47 ASP B N 1
ATOM 1456 C CA . ASP B 1 47 ? 24.090 4.462 21.868 1.00 21.20 47 ASP B CA 1
ATOM 1457 C C . ASP B 1 47 ? 23.486 5.801 21.561 1.00 20.31 47 ASP B C 1
ATOM 1458 O O . ASP B 1 47 ? 22.516 6.260 22.231 1.00 18.80 47 ASP B O 1
ATOM 1463 N N . GLU B 1 48 ? 23.938 6.415 20.483 1.00 19.41 48 GLU B N 1
ATOM 1464 C CA . GLU B 1 48 ? 23.353 7.711 20.121 1.00 20.08 48 GLU B CA 1
ATOM 1465 C C . GLU B 1 48 ? 21.931 7.573 19.576 1.00 17.34 48 GLU B C 1
ATOM 1466 O O . GLU B 1 48 ? 21.100 8.456 19.748 1.00 16.46 48 GLU B O 1
ATOM 1472 N N . LEU B 1 49 ? 21.700 6.541 18.799 1.00 15.79 49 LEU B N 1
ATOM 1473 C CA . LEU B 1 49 ? 20.358 6.245 18.307 1.00 14.90 49 LEU B CA 1
ATOM 1474 C C . LEU B 1 49 ? 19.432 5.914 19.506 1.00 15.50 49 LEU B C 1
ATOM 1475 O O . LEU B 1 49 ? 18.228 6.314 19.469 1.00 14.67 49 LEU B O 1
ATOM 1480 N N . SER B 1 50 ? 19.929 5.209 20.500 1.00 14.66 50 SER B N 1
ATOM 1481 C CA . SER B 1 50 ? 19.099 4.913 21.711 1.00 15.98 50 SER B CA 1
ATOM 1482 C C . SER B 1 50 ? 18.722 6.206 22.480 1.00 15.44 50 SER B C 1
ATOM 1483 O O . SER B 1 50 ? 17.596 6.335 22.857 1.00 16.26 50 SER B O 1
ATOM 1486 N N . LEU B 1 51 ? 19.651 7.153 22.597 1.00 15.23 51 LEU B N 1
ATOM 1487 C CA . LEU B 1 51 ? 19.360 8.431 23.201 1.00 15.91 51 LEU B CA 1
ATOM 1488 C C . LEU B 1 51 ? 18.254 9.125 22.392 1.00 15.76 51 LEU B C 1
ATOM 1489 O O . LEU B 1 51 ? 17.337 9.722 22.969 1.00 15.65 51 LEU B O 1
ATOM 1494 N N . THR B 1 52 ? 18.392 9.101 21.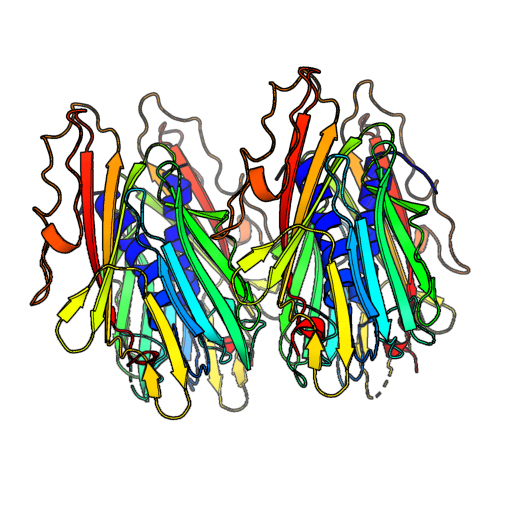068 1.00 14.92 52 THR B N 1
ATOM 1495 C CA . THR B 1 52 ? 17.481 9.802 20.175 1.00 14.81 52 THR B CA 1
ATOM 1496 C C . THR B 1 52 ? 16.107 9.210 20.316 1.00 14.84 52 THR B C 1
ATOM 1497 O O . THR B 1 52 ? 15.093 9.915 20.449 1.00 14.28 52 THR B O 1
ATOM 1501 N N . ALA B 1 53 ? 16.041 7.886 20.377 1.00 14.36 53 ALA B N 1
ATOM 1502 C CA . ALA B 1 53 ? 14.744 7.264 20.556 1.00 14.46 53 ALA B CA 1
ATOM 1503 C C . ALA B 1 53 ? 14.080 7.586 21.898 1.00 14.54 53 ALA B C 1
ATOM 1504 O O . ALA B 1 53 ? 12.856 7.772 21.939 1.00 14.71 53 ALA B O 1
ATOM 1506 N N . THR B 1 54 ? 14.867 7.679 22.957 1.00 14.77 54 THR B N 1
ATOM 1507 C CA . THR B 1 54 ? 14.323 8.039 24.292 1.00 15.62 54 THR B CA 1
ATOM 1508 C C . THR B 1 54 ? 13.765 9.447 24.237 1.00 15.10 54 THR B C 1
ATOM 1509 O O . THR B 1 54 ? 12.675 9.665 24.737 1.00 14.13 54 THR B O 1
ATOM 1513 N N . VAL B 1 55 ? 14.452 10.378 23.517 1.00 14.78 55 VAL B N 1
ATOM 1514 C CA . VAL B 1 55 ? 13.942 11.755 23.450 1.00 15.21 55 VAL B CA 1
ATOM 1515 C C . VAL B 1 55 ? 12.617 11.774 22.722 1.00 14.91 55 VAL B C 1
ATOM 1516 O O . VAL B 1 55 ? 11.678 12.391 23.149 1.00 15.04 55 VAL B O 1
ATOM 1520 N N . LEU B 1 56 ? 12.555 11.155 21.539 1.00 14.79 56 LEU B N 1
ATOM 1521 C CA . LEU B 1 56 ? 11.359 11.212 20.721 1.00 14.49 56 LEU B CA 1
ATOM 1522 C C . LEU B 1 56 ? 10.206 10.467 21.333 1.00 15.12 56 LEU B C 1
ATOM 1523 O O . LEU B 1 56 ? 9.042 10.933 21.241 1.00 17.11 56 LEU B O 1
ATOM 1528 N N . ALA B 1 57 ? 10.470 9.321 21.967 1.00 15.09 57 ALA B N 1
ATOM 1529 C CA . ALA B 1 57 ? 9.402 8.557 22.555 1.00 16.19 57 ALA B CA 1
ATOM 1530 C C . ALA B 1 57 ? 8.737 9.260 23.671 1.00 17.51 57 ALA B C 1
ATOM 1531 O O . ALA B 1 57 ? 7.498 9.278 23.776 1.00 16.89 57 ALA B O 1
ATOM 1533 N N . ARG B 1 58 ? 9.540 9.928 24.496 1.00 19.30 58 ARG B N 1
ATOM 1534 C CA . ARG B 1 58 ? 8.961 10.626 25.642 1.00 20.90 58 ARG B CA 1
ATOM 1535 C C . ARG B 1 58 ? 8.074 11.758 25.184 1.00 21.14 58 ARG B C 1
ATOM 1536 O O . ARG B 1 58 ? 7.035 12.029 25.774 1.00 21.92 58 ARG B O 1
ATOM 1544 N N . GLU B 1 59 ? 8.484 12.442 24.133 1.00 21.42 59 GLU B N 1
ATOM 1545 C CA . GLU B 1 59 ? 7.743 13.540 23.637 1.00 22.93 59 GLU B CA 1
ATOM 1546 C C . GLU B 1 59 ? 6.439 13.073 22.934 1.00 23.26 59 GLU B C 1
ATOM 1547 O O . GLU B 1 59 ? 5.394 13.694 23.075 1.00 24.22 59 GLU B O 1
ATOM 1553 N N . LEU B 1 60 ? 6.515 12.035 22.124 1.00 20.03 60 LEU B N 1
ATOM 1554 C CA . LEU B 1 60 ? 5.392 11.616 21.320 1.00 19.57 60 LEU B CA 1
ATOM 1555 C C . LEU B 1 60 ? 4.324 10.856 22.135 1.00 19.26 60 LEU B C 1
ATOM 1556 O O . LEU B 1 60 ? 3.147 10.901 21.764 1.00 18.65 60 LEU B O 1
ATOM 1561 N N . TYR B 1 61 ? 4.723 10.208 23.226 1.00 18.59 61 TYR B N 1
ATOM 1562 C CA . TYR B 1 61 ? 3.774 9.514 24.085 1.00 20.07 61 TYR B CA 1
ATOM 1563 C C . TYR B 1 61 ? 2.685 10.483 24.583 1.00 22.12 61 TYR B C 1
ATOM 1564 O O . TYR B 1 61 ? 1.559 10.090 24.792 1.00 22.57 61 TYR B O 1
ATOM 1573 N N . THR B 1 62 ? 3.066 11.720 24.804 1.00 22.10 62 THR B N 1
ATOM 1574 C CA . THR B 1 62 ? 2.148 12.708 25.350 1.00 26.37 62 THR B CA 1
ATOM 1575 C C . THR B 1 62 ? 1.135 13.280 24.315 1.00 25.14 62 THR B C 1
ATOM 1576 O O . THR B 1 62 ? 0.212 13.957 24.661 1.00 24.84 62 THR B O 1
ATOM 1580 N N . VAL B 1 63 ? 1.341 13.019 23.019 1.00 25.02 63 VAL B N 1
ATOM 1581 C CA . VAL B 1 63 ? 0.542 13.702 21.999 1.00 24.08 63 VAL B CA 1
ATOM 1582 C C . VAL B 1 63 ? -0.904 13.370 22.198 1.00 23.36 63 VAL B C 1
ATOM 1583 O O . VAL B 1 63 ? -1.267 12.228 22.373 1.00 23.26 63 VAL B O 1
ATOM 1587 N N . GLY B 1 64 ? -1.756 14.405 22.194 1.00 22.59 64 GLY B N 1
ATOM 1588 C CA . GLY B 1 64 ? -3.155 14.239 22.356 1.00 22.61 64 GLY B CA 1
ATOM 1589 C C . GLY B 1 64 ? -3.634 14.430 23.788 1.00 23.96 64 GLY B C 1
ATOM 1590 O O . GLY B 1 64 ? -4.804 14.498 24.022 1.00 24.72 64 GLY B O 1
ATOM 1591 N N . TYR B 1 65 ? -2.721 14.553 24.731 1.00 25.97 65 TYR B N 1
ATOM 1592 C CA . TYR B 1 65 ? -3.050 14.582 26.163 1.00 27.06 65 TYR B CA 1
ATOM 1593 C C . TYR B 1 65 ? -3.992 15.709 26.479 1.00 29.64 65 TYR B C 1
ATOM 1594 O O . TYR B 1 65 ? -3.673 16.876 26.232 1.00 29.75 65 TYR B O 1
ATOM 1603 N N . ARG B 1 66 ? -5.167 15.327 26.962 1.00 31.72 66 ARG B N 1
ATOM 1604 C CA . ARG B 1 66 ? -6.279 16.192 27.334 1.00 34.95 66 ARG B CA 1
ATOM 1605 C C . ARG B 1 66 ? -6.628 17.191 26.246 1.00 35.45 66 ARG B C 1
ATOM 1606 O O . ARG B 1 66 ? -7.044 18.288 26.552 1.00 37.95 66 ARG B O 1
ATOM 1614 N N . LEU B 1 67 ? -6.482 16.804 24.976 1.00 33.80 67 LEU B N 1
ATOM 1615 C CA . LEU B 1 67 ? -6.643 17.712 23.851 1.00 34.92 67 LEU B CA 1
ATOM 1616 C C . LEU B 1 67 ? -7.942 17.482 23.128 1.00 36.84 67 LEU B C 1
ATOM 1617 O O . LEU B 1 67 ? -8.375 16.368 22.980 1.00 36.44 67 LEU B O 1
ATOM 1622 N N . THR B 1 68 ? -8.567 18.558 22.677 1.00 37.42 68 THR B N 1
ATOM 1623 C CA . THR B 1 68 ? -9.629 18.494 21.683 1.00 39.26 68 THR B CA 1
ATOM 1624 C C . THR B 1 68 ? -9.093 19.113 20.403 1.00 37.92 68 THR B C 1
ATOM 1625 O O . THR B 1 68 ? -8.364 20.115 20.440 1.00 42.56 68 THR B O 1
ATOM 1629 N N . GLY B 1 69 ? -9.475 18.567 19.266 1.00 35.09 69 GLY B N 1
ATOM 1630 C CA . GLY B 1 69 ? -8.991 19.081 17.995 1.00 32.89 69 GLY B CA 1
ATOM 1631 C C . GLY B 1 69 ? -7.829 18.239 17.432 1.00 31.14 69 GLY B C 1
ATOM 1632 O O . GLY B 1 69 ? -7.684 17.059 17.795 1.00 28.13 69 GLY B O 1
ATOM 1633 N N . GLN B 1 70 ? -7.043 18.853 16.561 1.00 29.20 70 GLN B N 1
ATOM 1634 C CA . GLN B 1 70 ? -6.029 18.176 15.787 1.00 29.69 70 GLN B CA 1
ATOM 1635 C C . GLN B 1 70 ? -4.844 17.852 16.703 1.00 26.16 70 GLN B C 1
ATOM 1636 O O . GLN B 1 70 ? -4.292 18.731 17.359 1.00 24.78 70 GLN B O 1
ATOM 1642 N N . ALA B 1 71 ? -4.514 16.577 16.770 1.00 22.65 71 ALA B N 1
ATOM 1643 C CA . ALA B 1 71 ? -3.557 16.075 17.744 1.00 20.88 71 ALA B CA 1
ATOM 1644 C C . ALA B 1 71 ? -2.281 15.570 17.113 1.00 18.76 71 ALA B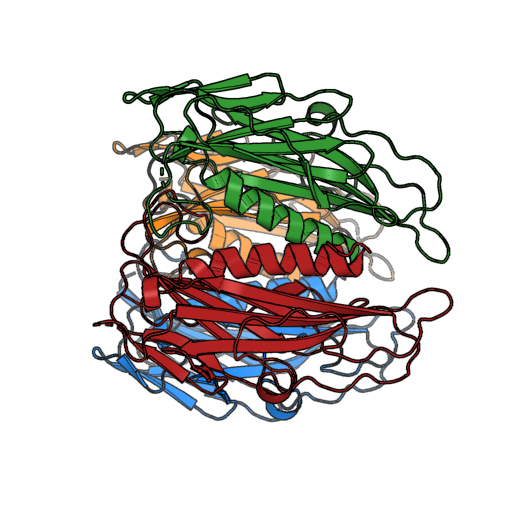 C 1
ATOM 1645 O O . ALA B 1 71 ? -1.259 15.596 17.746 1.00 18.47 71 ALA B O 1
ATOM 1647 N N . LEU B 1 72 ? -2.350 15.115 15.864 1.00 17.12 72 LEU B N 1
ATOM 1648 C CA . LEU B 1 72 ? -1.233 14.494 15.199 1.00 16.64 72 LEU B CA 1
ATOM 1649 C C . LEU B 1 72 ? -1.367 14.688 13.711 1.00 16.70 72 LEU B C 1
ATOM 1650 O O . LEU B 1 72 ? -2.481 14.518 13.132 1.00 17.40 72 LEU B O 1
ATOM 1655 N N . VAL B 1 73 ? -0.255 14.991 13.074 1.00 16.25 73 VAL B N 1
ATOM 1656 C CA . VAL B 1 73 ? -0.171 14.947 11.613 1.00 16.14 73 VAL B CA 1
ATOM 1657 C C . VAL B 1 73 ? 1.067 14.210 11.222 1.00 15.22 73 VAL B C 1
ATOM 1658 O O . VAL B 1 73 ? 2.183 14.570 11.617 1.00 14.14 73 VAL B O 1
ATOM 1662 N N . LEU B 1 74 ? 0.883 13.168 10.405 1.00 14.79 74 LEU B N 1
ATOM 1663 C CA . LEU B 1 74 ? 1.978 12.380 9.842 1.00 14.46 74 LEU B CA 1
ATOM 1664 C C . LEU B 1 74 ? 2.131 12.692 8.365 1.00 14.82 74 LEU B C 1
ATOM 1665 O O . LEU B 1 74 ? 1.127 12.674 7.664 1.00 14.68 74 LEU B O 1
ATOM 1670 N N . SER B 1 75 ? 3.370 12.992 7.944 1.00 14.78 75 SER B N 1
ATOM 1671 C CA . SER B 1 75 ? 3.704 13.405 6.547 1.00 16.72 75 SER B CA 1
ATOM 1672 C C . SER B 1 75 ? 4.841 12.574 5.979 1.00 17.21 75 SER B C 1
ATOM 1673 O O . SER B 1 75 ? 5.963 13.038 5.933 1.00 16.29 75 SER B O 1
ATOM 1676 N N . PRO B 1 76 ? 4.582 11.311 5.661 1.00 17.43 76 PRO B N 1
ATOM 1677 C CA . PRO B 1 76 ? 5.631 10.482 5.113 1.00 18.08 76 PRO B CA 1
ATOM 1678 C C . PRO B 1 76 ? 6.004 10.929 3.727 1.00 20.76 76 PRO B C 1
ATOM 1679 O O . PRO B 1 76 ? 5.186 11.515 2.986 1.00 19.77 76 PRO B O 1
ATOM 1683 N N . SER B 1 77 ? 7.255 10.718 3.401 1.00 23.59 77 SER B N 1
ATOM 1684 C CA . SER B 1 77 ? 7.735 11.073 2.050 1.00 28.50 77 SER B CA 1
ATOM 1685 C C . SER B 1 77 ? 8.988 10.271 1.740 1.00 33.67 77 SER B C 1
ATOM 1686 O O . SER B 1 77 ? 9.679 9.780 2.656 1.00 29.63 77 SER B O 1
ATOM 1689 N N . SER B 1 78 ? 9.283 10.138 0.448 1.00 37.36 78 SER B N 1
ATOM 1690 C CA . SER B 1 78 ? 10.513 9.466 0.013 1.00 39.64 78 SER B CA 1
ATOM 1691 C C . SER B 1 78 ? 11.755 10.091 0.576 1.00 40.01 78 SER B C 1
ATOM 1692 O O . SER B 1 78 ? 12.761 9.427 0.697 1.00 38.73 78 SER B O 1
ATOM 1695 N N . GLN B 1 79 ? 11.675 11.387 0.904 1.00 42.17 79 GLN B N 1
ATOM 1696 C CA . GLN B 1 79 ? 12.814 12.112 1.453 1.00 45.24 79 GLN B CA 1
ATOM 1697 C C . GLN B 1 79 ? 12.949 12.026 2.988 1.00 42.62 79 GLN B C 1
ATOM 1698 O O . GLN B 1 79 ? 13.791 12.744 3.553 1.00 42.43 79 GLN B O 1
ATOM 1704 N N . GLY B 1 80 ? 12.101 11.247 3.676 1.00 35.75 80 GLY B N 1
ATOM 1705 C CA . GLY B 1 80 ? 12.035 11.367 5.118 1.00 30.64 80 GLY B CA 1
ATOM 1706 C C . GLY B 1 80 ? 10.675 11.803 5.641 1.00 27.70 80 GLY B C 1
ATOM 1707 O O . GLY B 1 80 ? 9.988 12.623 5.060 1.00 31.70 80 GLY B O 1
ATOM 1708 N N . ASP B 1 81 ? 10.279 11.232 6.740 1.00 23.87 81 ASP B N 1
ATOM 1709 C CA . ASP B 1 81 ? 8.991 11.497 7.234 1.00 22.79 81 ASP B CA 1
ATOM 1710 C C . ASP B 1 81 ? 8.995 12.674 8.154 1.00 22.18 81 ASP B C 1
ATOM 1711 O O . ASP B 1 81 ? 10.058 13.007 8.704 1.00 25.43 81 ASP B O 1
ATOM 1716 N N . GLY B 1 82 ? 7.847 13.302 8.267 1.00 19.64 82 GLY B N 1
ATOM 1717 C CA . GLY B 1 82 ? 7.647 14.374 9.220 1.00 20.39 82 GLY B CA 1
ATOM 1718 C C . GLY B 1 82 ? 6.544 14.030 10.158 1.00 19.46 82 GLY B C 1
ATOM 1719 O O . GLY B 1 82 ? 5.610 13.332 9.774 1.00 19.66 82 GLY B O 1
ATOM 1720 N N . VAL B 1 83 ? 6.690 14.401 11.405 1.00 18.36 83 VAL B N 1
ATOM 1721 C CA . VAL B 1 83 ? 5.629 14.162 12.363 1.00 19.91 83 VAL B CA 1
ATOM 1722 C C . VAL B 1 83 ? 5.410 15.440 13.178 1.00 19.28 83 VAL B C 1
ATOM 1723 O O . VAL B 1 83 ? 6.389 16.089 13.578 1.00 20.42 83 VAL B O 1
ATOM 1727 N N . GLN B 1 84 ? 4.164 15.830 13.306 1.00 17.74 84 GLN B N 1
ATOM 1728 C CA . GLN B 1 84 ? 3.765 16.915 14.214 1.00 18.99 84 GLN B CA 1
ATOM 1729 C C . GLN B 1 84 ? 2.705 16.432 15.184 1.00 18.51 84 GLN B C 1
ATOM 1730 O O . GLN B 1 84 ? 1.827 15.678 14.790 1.00 18.81 84 GLN B O 1
ATOM 1736 N N . GLY B 1 85 ? 2.746 16.949 16.426 1.00 18.25 85 GLY B N 1
ATOM 1737 C CA . GLY B 1 85 ? 1.804 16.624 17.443 1.00 17.85 85 GLY B CA 1
ATOM 1738 C C . GLY B 1 85 ? 1.514 17.751 18.436 1.00 18.23 85 GLY B C 1
ATOM 1739 O O . GLY B 1 85 ? 2.310 18.657 18.596 1.00 17.89 85 GLY B O 1
ATOM 1740 N N . TRP B 1 86 ? 0.347 17.706 19.047 1.00 18.04 86 TRP B N 1
ATOM 1741 C CA . TRP B 1 86 ? -0.055 18.775 20.016 1.00 19.20 86 TRP B CA 1
ATOM 1742 C C . TRP B 1 86 ? -0.598 18.081 21.264 1.00 19.71 86 TRP B C 1
ATOM 1743 O O . TRP B 1 86 ? -1.083 16.917 21.226 1.00 18.86 86 TRP B O 1
ATOM 1754 N N . PHE B 1 87 ? -0.510 18.759 22.371 1.00 20.87 87 PHE B N 1
ATOM 1755 C CA . PHE B 1 87 ? -1.029 18.271 23.657 1.00 22.32 87 PHE B CA 1
ATOM 1756 C C . PHE B 1 87 ? -1.263 19.449 24.596 1.00 22.96 87 PHE B C 1
ATOM 1757 O O . PHE B 1 87 ? -0.733 20.542 24.394 1.00 22.36 87 PHE B O 1
ATOM 1765 N N . LEU B 1 88 ? -2.067 19.212 25.622 1.00 24.71 88 LEU B N 1
ATOM 1766 C CA . LEU B 1 88 ? -2.338 20.178 26.650 1.00 26.77 88 LEU B CA 1
ATOM 1767 C C . LEU B 1 88 ? -1.301 20.059 27.741 1.00 27.92 88 LEU B C 1
ATOM 1768 O O . LEU B 1 88 ? -0.968 18.985 28.189 1.00 29.10 88 LEU B O 1
ATOM 1773 N N . CYS B 1 89 ? -0.756 21.168 28.152 1.00 29.72 89 CYS B N 1
ATOM 1774 C CA . CYS B 1 89 ? 0.183 21.168 29.258 1.00 31.95 89 CYS B CA 1
ATOM 1775 C C . CYS B 1 89 ? -0.479 21.168 30.635 1.00 33.48 89 CYS B C 1
ATOM 1776 O O . CYS B 1 89 ? -1.276 22.023 30.889 1.00 34.70 89 CYS B O 1
ATOM 1779 N N . GLU B 1 90 ? -0.081 20.239 31.512 1.00 36.22 90 GLU B N 1
ATOM 1780 C CA . GLU B 1 90 ? -0.417 20.215 32.967 1.00 40.26 90 GLU B CA 1
ATOM 1781 C C . GLU B 1 90 ? 0.880 20.558 33.721 1.00 41.83 90 GLU B C 1
ATOM 1782 O O . GLU B 1 90 ? 1.935 19.952 33.467 1.00 42.56 90 GLU B O 1
ATOM 1788 N N . ALA B 1 91 ? 0.824 21.528 34.617 1.00 45.41 91 ALA B N 1
ATOM 1789 C CA . ALA B 1 91 ? 2.006 21.910 35.399 1.00 47.44 91 ALA B CA 1
ATOM 1790 C C . ALA B 1 91 ? 2.726 20.705 36.051 1.00 48.31 91 ALA B C 1
ATOM 1791 O O . ALA B 1 91 ? 2.078 19.756 36.498 1.00 50.10 91 ALA B O 1
ATOM 1793 N N . GLY B 1 92 ? 4.059 20.749 36.069 1.00 45.92 92 GLY B N 1
ATOM 1794 C CA . GLY B 1 92 ? 4.863 19.819 36.837 1.00 45.34 92 GLY B CA 1
ATOM 1795 C C . GLY B 1 92 ? 5.267 18.555 36.091 1.00 44.23 92 GLY B C 1
ATOM 1796 O O . GLY B 1 92 ? 6.183 17.847 36.536 1.00 43.84 92 GLY B O 1
ATOM 1797 N N . MET B 1 93 ? 4.607 18.276 34.978 1.00 44.81 93 MET B N 1
ATOM 1798 C CA . MET B 1 93 ? 4.784 16.983 34.256 1.00 48.95 93 MET B CA 1
ATOM 1799 C C . MET B 1 93 ? 5.910 17.014 33.224 1.00 45.78 93 MET B C 1
ATOM 1800 O O . MET B 1 93 ? 6.734 16.098 33.171 1.00 49.43 93 MET B O 1
ATOM 1805 N N . GLU B 1 94 ? 5.965 18.066 32.410 1.00 41.87 94 GLU B N 1
ATOM 1806 C CA . GLU B 1 94 ? 6.834 18.108 31.257 1.00 39.04 94 GLU B CA 1
ATOM 1807 C C . GLU B 1 94 ? 7.564 19.442 31.238 1.00 35.40 94 GLU B C 1
ATOM 1808 O O . GLU B 1 94 ? 6.969 20.500 31.426 1.00 31.84 94 GLU B O 1
ATOM 1814 N N . GLU B 1 95 ? 8.887 19.369 31.076 1.00 32.19 95 GLU B N 1
ATOM 1815 C CA . GLU B 1 95 ? 9.732 20.519 31.151 1.00 31.53 95 GLU B CA 1
ATOM 1816 C C . GLU B 1 95 ? 9.286 21.640 30.219 1.00 31.90 95 GLU B C 1
ATOM 1817 O O . GLU B 1 95 ? 9.253 22.787 30.614 1.00 31.25 95 GLU B O 1
ATOM 1823 N N . ILE B 1 96 ? 9.014 21.294 28.959 1.00 32.59 96 ILE B N 1
ATOM 1824 C CA . ILE B 1 96 ? 8.666 22.286 27.938 1.00 36.13 96 ILE B CA 1
ATOM 1825 C C . ILE B 1 96 ? 7.369 23.021 28.292 1.00 35.51 96 ILE B C 1
ATOM 1826 O O . ILE B 1 96 ? 7.207 24.154 27.892 1.00 36.61 96 ILE B O 1
ATOM 1831 N N . CYS B 1 97 ? 6.480 22.375 29.065 1.00 35.62 97 CYS B N 1
ATOM 1832 C CA . CYS B 1 97 ? 5.248 22.975 29.578 1.00 34.79 97 CYS B CA 1
ATOM 1833 C C . CYS B 1 97 ? 5.466 23.989 30.675 1.00 36.01 97 CYS B C 1
ATOM 1834 O O . CYS B 1 97 ? 4.557 24.673 31.028 1.00 35.69 97 CYS B O 1
ATOM 1837 N N . GLY B 1 98 ? 6.654 24.055 31.250 1.00 36.57 98 GLY B N 1
ATOM 1838 C CA . GLY B 1 98 ? 6.981 25.060 32.253 1.00 38.95 98 GLY B CA 1
ATOM 1839 C C . GLY B 1 98 ? 6.231 26.387 32.341 1.00 42.16 98 GLY B C 1
ATOM 1840 O O . GLY B 1 98 ? 5.879 26.806 33.443 1.00 42.97 98 GLY B O 1
ATOM 1841 N N . GLU B 1 99 ? 6.006 27.056 31.198 1.00 41.67 99 GLU B N 1
ATOM 1842 C CA . GLU B 1 99 ? 5.241 28.315 31.129 1.00 44.70 99 GLU B CA 1
ATOM 1843 C C . GLU B 1 99 ? 3.882 28.202 30.355 1.00 42.81 99 GLU B C 1
ATOM 1844 O O . GLU B 1 99 ? 3.299 29.219 29.930 1.00 43.14 99 GLU B O 1
ATOM 1850 N N . SER B 1 100 ? 3.349 26.994 30.225 1.00 38.27 100 SER B N 1
ATOM 1851 C CA . SER B 1 100 ? 2.194 26.801 29.361 1.00 38.27 100 SER B CA 1
ATOM 1852 C C . SER B 1 100 ? 1.133 26.009 30.066 1.00 38.50 100 SER B C 1
ATOM 1853 O O . SER B 1 100 ? 0.352 25.316 29.400 1.00 34.83 100 SER B O 1
ATOM 1856 N N . MET B 1 101 ? 1.077 26.127 31.395 1.00 40.33 101 MET B N 1
ATOM 1857 C CA . MET B 1 101 ? 0.048 25.448 32.190 1.00 44.25 101 MET B CA 1
ATOM 1858 C C . MET B 1 101 ? -1.400 25.674 31.647 1.00 42.82 101 MET B C 1
ATOM 1859 O O . MET B 1 101 ? -1.841 26.813 31.453 1.00 43.69 101 MET B O 1
ATOM 1864 N N . GLY B 1 102 ? -2.123 24.584 31.368 1.00 39.20 102 GLY B N 1
ATOM 1865 C CA . GLY B 1 102 ? -3.469 24.667 30.780 1.00 39.06 102 GLY B CA 1
ATOM 1866 C C . GLY B 1 102 ? -3.532 25.192 29.361 1.00 38.08 102 GLY B C 1
ATOM 1867 O O . GLY B 1 102 ? -4.584 25.610 28.871 1.00 41.44 102 GLY B O 1
ATOM 1868 N N . GLU B 1 103 ? -2.392 25.193 28.708 1.00 36.38 103 GLU B N 1
ATOM 1869 C CA . GLU B 1 103 ? -2.259 25.660 27.313 1.00 35.26 103 GLU B CA 1
ATOM 1870 C C . GLU B 1 103 ? -1.739 24.561 26.374 1.00 32.90 103 GLU B C 1
ATOM 1871 O O . GLU B 1 103 ? -0.952 23.698 26.768 1.00 30.07 103 GLU B O 1
ATOM 1877 N N . VAL B 1 104 ? -2.099 24.688 25.104 1.00 30.71 104 VAL B N 1
ATOM 1878 C CA . VAL B 1 104 ? -1.691 23.718 24.084 1.00 28.59 104 VAL B CA 1
ATOM 1879 C C . VAL B 1 104 ? -0.277 23.972 23.608 1.00 27.20 104 VAL B C 1
ATOM 1880 O O . VAL B 1 104 ? 0.128 25.125 23.377 1.00 26.80 104 VAL B O 1
ATOM 1884 N N . ARG B 1 105 ? 0.506 22.904 23.450 1.00 24.70 105 ARG B N 1
ATOM 1885 C CA . ARG B 1 105 ? 1.818 22.982 22.884 1.00 24.21 105 ARG B CA 1
ATOM 1886 C C . ARG B 1 105 ? 1.934 22.041 21.676 1.00 21.09 105 ARG B C 1
ATOM 1887 O O . ARG B 1 105 ? 1.239 21.060 21.608 1.00 20.51 105 ARG B O 1
ATOM 1895 N N . GLY B 1 106 ? 2.790 22.410 20.741 1.00 19.53 106 GLY B N 1
ATOM 1896 C CA . GLY B 1 106 ? 3.096 21.599 19.583 1.00 18.69 106 GLY B CA 1
ATOM 1897 C C . GLY B 1 106 ? 4.535 21.140 19.587 1.00 17.73 106 GLY B C 1
ATOM 1898 O O . GLY B 1 106 ? 5.440 21.761 20.157 1.00 17.51 106 GLY B O 1
ATOM 1899 N N . THR B 1 107 ? 4.753 20.092 18.838 1.00 17.89 107 THR B N 1
ATOM 1900 C CA . THR B 1 107 ? 6.037 19.502 18.678 1.00 17.64 107 THR B CA 1
ATOM 1901 C C . THR B 1 107 ? 6.133 18.926 17.286 1.00 17.04 107 THR B C 1
ATOM 1902 O O . THR B 1 107 ? 5.142 18.401 16.744 1.00 16.93 107 THR B O 1
ATOM 1906 N N . GLY B 1 108 ? 7.310 19.006 16.709 1.00 16.34 108 GLY B N 1
ATOM 1907 C CA . GLY B 1 108 ? 7.572 18.457 15.347 1.00 17.45 108 GLY B CA 1
ATOM 1908 C C . GLY B 1 108 ? 8.994 17.947 15.111 1.00 17.67 108 GLY B C 1
ATOM 1909 O O . GLY B 1 108 ? 9.988 18.521 15.614 1.00 16.92 108 GLY B O 1
ATOM 1910 N N . TYR B 1 109 ? 9.086 16.865 14.338 1.00 17.30 109 TYR B N 1
ATOM 1911 C CA . TYR B 1 109 ? 10.327 16.297 13.946 1.00 17.45 109 TYR B CA 1
ATOM 1912 C C . TYR B 1 109 ? 10.343 16.147 12.439 1.00 19.03 109 TYR B C 1
ATOM 1913 O O . TYR B 1 109 ? 9.327 15.755 11.848 1.00 18.33 109 TYR B O 1
ATOM 1922 N N . GLU B 1 110 ? 11.484 16.408 11.833 1.00 21.08 110 GLU B N 1
ATOM 1923 C CA . GLU B 1 110 ? 11.721 16.194 10.374 1.00 25.04 110 GLU B CA 1
ATOM 1924 C C . GLU B 1 110 ? 13.168 15.930 10.082 1.00 22.61 110 GLU B C 1
ATOM 1925 O O . GLU B 1 110 ? 14.002 16.329 10.850 1.00 19.43 110 GLU B O 1
ATOM 1931 N N . VAL B 1 111 ? 13.463 15.297 8.950 1.00 22.92 111 VAL B N 1
ATOM 1932 C CA . VAL B 1 111 ? 14.843 15.126 8.482 1.00 26.61 111 VAL B CA 1
ATOM 1933 C C . VAL B 1 111 ? 15.055 16.025 7.266 1.00 27.56 111 VAL B C 1
ATOM 1934 O O . VAL B 1 111 ? 14.206 16.135 6.393 1.00 28.18 111 VAL B O 1
ATOM 1938 N N . ASN B 1 112 ? 16.196 16.663 7.249 1.00 29.54 112 ASN B N 1
ATOM 1939 C CA . ASN B 1 112 ? 16.607 17.472 6.095 1.00 33.52 112 ASN B CA 1
ATOM 1940 C C . ASN B 1 112 ? 18.128 17.408 5.980 1.00 29.86 112 ASN B C 1
ATOM 1941 O O . ASN B 1 112 ? 18.822 17.572 7.004 1.00 27.18 112 ASN B O 1
ATOM 1946 N N . GLN B 1 113 ? 18.649 17.183 4.767 1.00 30.12 113 GLN B N 1
ATOM 1947 C CA . GLN B 1 113 ? 20.099 17.157 4.536 1.00 31.82 113 GLN B CA 1
ATOM 1948 C C . GLN B 1 113 ? 20.878 16.280 5.549 1.00 27.61 113 GLN B C 1
ATOM 1949 O O . GLN B 1 113 ? 21.907 16.702 6.130 1.00 26.27 113 GLN B O 1
ATOM 1955 N N . GLY B 1 114 ? 20.368 15.069 5.773 1.00 25.43 114 GLY B N 1
ATOM 1956 C CA . GLY B 1 114 ? 21.110 14.095 6.613 1.00 24.37 114 GLY B CA 1
ATOM 1957 C C . GLY B 1 114 ? 21.039 14.354 8.110 1.00 23.53 114 GLY B C 1
ATOM 1958 O O . GLY B 1 114 ? 21.786 13.726 8.877 1.00 21.83 114 GLY B O 1
ATOM 1959 N N . ALA B 1 115 ? 20.186 15.298 8.542 1.00 23.49 115 ALA B N 1
ATOM 1960 C CA . ALA B 1 115 ? 19.973 15.634 9.976 1.00 21.78 115 ALA B CA 1
ATOM 1961 C C . ALA B 1 115 ? 18.499 15.515 10.400 1.00 21.37 115 ALA B C 1
ATOM 1962 O O . ALA B 1 115 ? 17.615 15.951 9.667 1.00 19.83 115 ALA B O 1
ATOM 1964 N N . LEU B 1 116 ? 18.268 14.912 11.571 1.00 17.81 116 LEU B N 1
ATOM 1965 C CA . LEU B 1 116 ? 17.023 14.941 12.187 1.00 17.51 116 LEU B CA 1
ATOM 1966 C C . LEU B 1 116 ? 16.963 16.242 13.017 1.00 17.62 116 LEU B C 1
ATOM 1967 O O . LEU B 1 116 ? 17.860 16.511 13.767 1.00 16.25 116 LEU B O 1
ATOM 1972 N N . ARG B 1 117 ? 15.869 16.962 12.884 1.00 17.27 117 ARG B N 1
ATOM 1973 C CA . ARG B 1 117 ? 15.610 18.209 13.574 1.00 18.45 117 ARG B CA 1
ATOM 1974 C C . ARG B 1 117 ? 14.269 18.254 14.299 1.00 17.66 117 ARG B C 1
ATOM 1975 O O . ARG B 1 117 ? 13.347 17.502 13.990 1.00 16.51 117 ARG B O 1
ATOM 1983 N N . TRP B 1 118 ? 14.192 19.106 15.307 1.00 17.37 118 TRP B N 1
ATOM 1984 C CA . TRP B 1 118 ? 13.055 19.237 16.152 1.00 17.28 118 TRP B CA 1
ATOM 1985 C C . TRP B 1 118 ? 12.608 20.662 16.292 1.00 17.84 118 TRP B C 1
ATOM 1986 O O . TRP B 1 118 ? 13.463 21.610 16.321 1.00 18.38 118 TRP B O 1
ATOM 1997 N N . GLY B 1 119 ? 11.312 20.878 16.408 1.00 17.11 119 GLY B N 1
ATOM 1998 C CA . GLY B 1 119 ? 10.816 22.197 16.861 1.00 18.48 119 GLY B CA 1
ATOM 1999 C C . GLY B 1 119 ? 9.584 22.134 17.742 1.00 18.16 119 GLY B C 1
ATOM 2000 O O . GLY B 1 119 ? 8.941 21.084 17.852 1.00 16.99 119 GLY B O 1
ATOM 2001 N N . ALA B 1 120 ? 9.337 23.226 18.451 1.00 18.01 120 ALA B N 1
ATOM 2002 C CA . ALA B 1 120 ? 8.296 23.330 19.412 1.00 19.35 120 ALA B CA 1
ATOM 2003 C C . ALA B 1 120 ? 7.566 24.660 19.320 1.00 19.37 120 ALA B C 1
ATOM 2004 O O . ALA B 1 120 ? 8.161 25.648 18.956 1.00 20.25 120 ALA B O 1
ATOM 2006 N N . CYS B 1 121 ? 6.312 24.684 19.692 1.00 19.45 121 CYS B N 1
ATOM 2007 C CA . CYS B 1 121 ? 5.540 25.900 19.642 1.00 21.14 121 CYS B CA 1
ATOM 2008 C C . CYS B 1 121 ? 4.467 25.873 20.651 1.00 20.98 121 CYS B C 1
ATOM 2009 O O . CYS B 1 121 ? 4.125 24.840 21.233 1.00 21.05 121 CYS B O 1
ATOM 2012 N N . LYS B 1 122 ? 3.888 27.011 20.859 1.00 21.90 122 LYS B N 1
ATOM 2013 C CA . LYS B 1 122 ? 2.761 27.145 21.742 1.00 23.44 122 LYS B CA 1
ATOM 2014 C C . LYS B 1 122 ? 1.524 27.638 20.995 1.00 23.61 122 LYS B C 1
ATOM 2015 O O . LYS B 1 122 ? 1.620 28.491 20.134 1.00 22.45 122 LYS B O 1
ATOM 2021 N N . GLY B 1 123 ? 0.386 27.118 21.366 1.00 24.08 123 GLY B N 1
ATOM 2022 C CA . GLY B 1 123 ? -0.893 27.604 20.843 1.00 26.93 123 GLY B CA 1
ATOM 2023 C C . GLY B 1 123 ? -1.597 26.532 20.066 1.00 27.66 123 GLY B C 1
ATOM 2024 O O . GLY B 1 123 ? -0.982 25.714 19.415 1.00 26.59 123 GLY B O 1
ATOM 2025 N N . GLU B 1 124 ? -2.911 26.522 20.132 1.00 31.11 124 GLU B N 1
ATOM 2026 C CA . GLU B 1 124 ? -3.702 25.619 19.332 1.00 32.95 124 GLU B CA 1
ATOM 2027 C C . GLU B 1 124 ? -3.318 25.702 17.847 1.00 29.77 124 GLU B C 1
ATOM 2028 O O . GLU B 1 124 ? -3.282 26.789 17.298 1.00 29.97 124 GLU B O 1
ATOM 2034 N N . GLY B 1 125 ? -3.004 24.578 17.222 1.00 28.47 125 GLY B N 1
ATOM 2035 C CA . GLY B 1 125 ? -2.615 24.512 15.790 1.00 27.93 125 GLY B CA 1
ATOM 2036 C C . GLY B 1 125 ? -1.307 25.187 15.423 1.00 26.30 125 GLY B C 1
ATOM 2037 O O . GLY B 1 125 ? -1.067 25.507 14.231 1.00 24.67 125 GLY B O 1
ATOM 2038 N N . CYS B 1 126 ? -0.458 25.476 16.417 1.00 24.09 126 CYS B N 1
ATOM 2039 C CA . CYS B 1 126 ? 0.788 26.190 16.101 1.00 22.65 126 CYS B CA 1
ATOM 2040 C C . CYS B 1 126 ? 1.614 25.325 15.233 1.00 21.48 126 CYS B C 1
ATOM 2041 O O . CYS B 1 126 ? 1.559 24.065 15.315 1.00 20.37 126 CYS B O 1
ATOM 2044 N N . ALA B 1 127 ? 2.353 25.955 14.312 1.00 21.60 127 ALA B N 1
ATOM 2045 C CA . ALA B 1 127 ? 3.209 25.200 13.409 1.00 22.10 127 ALA B CA 1
ATOM 2046 C C . ALA B 1 127 ? 4.598 25.166 14.005 1.00 22.74 127 ALA B C 1
ATOM 2047 O O . ALA B 1 127 ? 5.235 26.195 14.078 1.00 23.87 127 ALA B O 1
ATOM 2049 N N . PRO B 1 128 ? 5.097 23.999 14.413 1.00 23.05 128 PRO B N 1
ATOM 2050 C CA . PRO B 1 128 ? 6.480 24.037 14.907 1.00 24.14 128 PRO B CA 1
ATOM 2051 C C . PRO B 1 128 ? 7.527 24.339 13.819 1.00 24.46 128 PRO B C 1
ATOM 2052 O O . PRO B 1 128 ? 7.442 23.792 12.751 1.00 24.53 128 PRO B O 1
ATOM 2056 N N . LEU B 1 129 ? 8.545 25.159 14.084 1.00 23.07 129 LEU B N 1
ATOM 2057 C CA . LEU B 1 129 ? 9.604 25.290 13.154 1.00 23.66 129 LEU B CA 1
ATOM 2058 C C . LEU B 1 129 ? 10.760 24.378 13.526 1.00 22.47 129 LEU B C 1
ATOM 2059 O O . LEU B 1 129 ? 11.321 24.537 14.628 1.00 21.26 129 LEU B O 1
ATOM 2064 N N . PRO B 1 130 ? 11.171 23.475 12.653 1.00 23.41 130 PRO B N 1
ATOM 2065 C CA . PRO B 1 130 ? 12.050 22.399 13.069 1.00 24.10 130 PRO B CA 1
ATOM 2066 C C . PRO B 1 130 ? 13.467 22.789 12.804 1.00 25.71 130 PRO B C 1
ATOM 2067 O O . PRO B 1 130 ? 14.123 22.280 11.878 1.00 26.75 130 PRO B O 1
ATOM 2071 N N . ASN B 1 131 ? 13.979 23.624 13.676 1.00 25.78 131 ASN B N 1
ATOM 2072 C CA . ASN B 1 131 ? 15.269 24.192 13.425 1.00 28.74 131 ASN B CA 1
ATOM 2073 C C . ASN B 1 131 ? 16.271 23.831 14.473 1.00 27.61 131 ASN B C 1
ATOM 2074 O O . ASN B 1 131 ? 17.384 24.327 14.439 1.00 31.02 131 ASN B O 1
ATOM 2079 N N . ASN B 1 132 ? 15.914 22.941 15.392 1.00 25.72 132 ASN B N 1
ATOM 2080 C CA . ASN B 1 132 ? 16.825 22.550 16.482 1.00 25.74 132 ASN B CA 1
ATOM 2081 C C . ASN B 1 132 ? 17.442 21.213 16.145 1.00 24.40 132 ASN B C 1
ATOM 2082 O O . ASN B 1 132 ? 16.760 20.275 15.785 1.00 20.29 132 ASN B O 1
ATOM 2087 N N . PRO B 1 133 ? 18.767 21.141 16.199 1.00 23.98 133 PRO B N 1
ATOM 2088 C CA . PRO B 1 133 ? 19.364 19.854 15.822 1.00 22.86 133 PRO B CA 1
ATOM 2089 C C . PRO B 1 133 ? 19.051 18.736 16.796 1.00 21.38 133 PRO B C 1
ATOM 2090 O O . PRO B 1 133 ? 18.978 18.968 17.995 1.00 20.37 133 PRO B O 1
ATOM 2094 N N . VAL B 1 134 ? 18.819 17.540 16.307 1.00 19.13 134 VAL B N 1
ATOM 2095 C CA . VAL B 1 134 ? 18.758 16.415 17.217 1.00 19.60 134 VAL B CA 1
ATOM 2096 C C . VAL B 1 134 ? 19.975 15.526 16.982 1.00 19.95 134 VAL B C 1
ATOM 2097 O O . VAL B 1 134 ? 20.759 15.287 17.882 1.00 19.40 134 VAL B O 1
ATOM 2101 N N . LEU B 1 135 ? 20.133 15.068 15.746 1.00 19.61 135 LEU B N 1
ATOM 2102 C CA . LEU B 1 135 ? 21.124 14.090 15.391 1.00 21.81 135 LEU B CA 1
ATOM 2103 C C . LEU B 1 135 ? 21.490 14.372 13.915 1.00 20.74 135 LEU B C 1
ATOM 2104 O O . LEU B 1 135 ? 20.618 14.469 13.072 1.00 18.71 135 LEU B O 1
ATOM 2109 N N . GLY B 1 136 ? 22.781 14.359 13.612 1.00 21.19 136 GLY B N 1
ATOM 2110 C CA . GLY B 1 136 ? 23.251 14.197 12.272 1.00 22.37 136 GLY B CA 1
ATOM 2111 C C . GLY B 1 136 ? 23.605 15.510 11.593 1.00 24.42 136 GLY B C 1
ATOM 2112 O O . GLY B 1 136 ? 23.719 16.509 12.226 1.00 24.39 136 GLY B O 1
ATOM 2113 N N . GLY B 1 137 ? 23.745 15.441 10.270 1.00 28.04 137 GLY B N 1
ATOM 2114 C CA . GLY B 1 137 ? 24.079 16.596 9.427 1.00 31.17 137 GLY B CA 1
ATOM 2115 C C . GLY B 1 137 ? 25.596 16.897 9.483 1.00 34.34 137 GLY B C 1
ATOM 2116 O O . GLY B 1 137 ? 26.039 18.003 9.162 1.00 36.40 137 GLY B O 1
ATOM 2117 N N . ASP B 1 138 ? 26.403 15.920 9.864 1.00 32.73 138 ASP B N 1
ATOM 2118 C CA . ASP B 1 138 ? 27.845 16.083 9.892 1.00 33.78 138 ASP B CA 1
ATOM 2119 C C . ASP B 1 138 ? 28.543 14.747 9.643 1.00 31.32 138 ASP B C 1
ATOM 2120 O O . ASP B 1 138 ? 28.262 14.050 8.678 1.00 31.46 138 ASP B O 1
ATOM 2125 N N . GLU B 1 139 ? 29.419 14.377 10.541 1.00 28.34 139 GLU B N 1
ATOM 2126 C CA . GLU B 1 139 ? 30.060 13.089 10.538 1.00 28.14 139 GLU B CA 1
ATOM 2127 C C . GLU B 1 139 ? 28.933 12.037 10.502 1.00 24.84 139 GLU B C 1
ATOM 2128 O O . GLU B 1 139 ? 29.019 11.041 9.765 1.00 23.84 139 GLU B O 1
ATOM 2134 N N . VAL B 1 140 ? 27.900 12.240 11.324 1.00 22.41 140 VAL B N 1
ATOM 2135 C CA . VAL B 1 140 ? 26.740 11.324 11.350 1.00 21.08 140 VAL B CA 1
ATOM 2136 C C . VAL B 1 140 ? 25.790 11.774 10.284 1.00 19.16 140 VAL B C 1
ATOM 2137 O O . VAL B 1 140 ? 25.423 12.918 10.242 1.00 19.71 140 VAL B O 1
ATOM 2141 N N . GLN B 1 141 ? 25.371 10.843 9.451 1.00 19.38 141 GLN B N 1
ATOM 2142 C CA . GLN B 1 141 ? 24.326 11.098 8.448 1.00 18.97 141 GLN B CA 1
ATOM 2143 C C . GLN B 1 141 ? 23.136 10.272 8.752 1.00 18.24 141 GLN B C 1
ATOM 2144 O O . GLN B 1 141 ? 23.238 9.021 8.867 1.00 17.01 141 GLN B O 1
ATOM 2150 N N . VAL B 1 142 ? 21.985 10.917 8.895 1.00 17.47 142 VAL B N 1
ATOM 2151 C CA . VAL B 1 142 ? 20.711 10.221 9.052 1.00 16.88 142 VAL B CA 1
ATOM 2152 C C . VAL B 1 142 ? 20.237 9.912 7.639 1.00 16.83 142 VAL B C 1
ATOM 2153 O O . VAL B 1 142 ? 19.874 10.816 6.927 1.00 16.24 142 VAL B O 1
ATOM 2157 N N . GLU B 1 143 ? 20.237 8.627 7.277 1.00 16.21 143 GLU B N 1
ATOM 2158 C CA . GLU B 1 143 ? 19.922 8.174 5.908 1.00 16.69 143 GLU B CA 1
ATOM 2159 C C . GLU B 1 143 ? 18.432 7.820 5.747 1.00 16.13 143 GLU B C 1
ATOM 2160 O O . GLU B 1 143 ? 17.931 7.760 4.628 1.00 16.37 143 GLU B O 1
ATOM 2166 N N . ALA B 1 144 ? 17.747 7.596 6.851 1.00 15.61 144 ALA B N 1
ATOM 2167 C CA . ALA B 1 144 ? 16.293 7.301 6.818 1.00 15.59 144 ALA B CA 1
ATOM 2168 C C . ALA B 1 144 ? 15.628 7.589 8.123 1.00 14.74 144 ALA B C 1
ATOM 2169 O O . ALA B 1 144 ? 16.188 7.280 9.196 1.00 13.62 144 ALA B O 1
ATOM 2171 N N . PHE B 1 145 ? 14.452 8.212 8.051 1.00 14.90 145 PHE B N 1
ATOM 2172 C CA . PHE B 1 145 ? 13.576 8.450 9.185 1.00 14.35 145 PHE B CA 1
ATOM 2173 C C . PHE B 1 145 ? 12.200 8.095 8.675 1.00 14.26 145 PHE B C 1
ATOM 2174 O O . PHE B 1 145 ? 11.767 8.553 7.640 1.00 15.21 145 PHE B O 1
ATOM 2182 N N . ARG B 1 146 ? 11.600 7.120 9.346 1.00 14.83 146 ARG B N 1
ATOM 2183 C CA . ARG B 1 146 ? 10.278 6.567 8.922 1.00 15.86 146 ARG B CA 1
ATOM 2184 C C . ARG B 1 146 ? 9.389 6.562 10.127 1.00 16.20 146 ARG B C 1
ATOM 2185 O O . ARG B 1 146 ? 9.827 6.236 11.286 1.00 16.50 146 ARG B O 1
ATOM 2193 N N . VAL B 1 147 ? 8.086 6.886 9.929 1.00 15.38 147 VAL B N 1
ATOM 2194 C CA . VAL B 1 147 ? 7.101 6.760 11.007 1.00 16.13 147 VAL B CA 1
ATOM 2195 C C . VAL B 1 147 ? 5.870 6.060 10.407 1.00 17.84 147 VAL B C 1
ATOM 2196 O O . VAL B 1 147 ? 5.372 6.495 9.387 1.00 18.61 147 VAL B O 1
ATOM 2200 N N . ALA B 1 148 ? 5.443 4.990 11.030 1.00 16.12 148 ALA B N 1
ATOM 2201 C CA . ALA B 1 148 ? 4.214 4.290 10.696 1.00 15.28 148 ALA B CA 1
ATOM 2202 C C . ALA B 1 148 ? 3.290 4.347 11.921 1.00 14.44 148 ALA B C 1
ATOM 2203 O O . ALA B 1 148 ? 3.731 4.709 13.017 1.00 14.70 148 ALA B O 1
ATOM 2205 N N . TYR B 1 149 ? 2.013 4.049 11.714 1.00 13.27 149 TYR B N 1
ATOM 2206 C CA . TYR B 1 149 ? 1.079 4.076 12.790 1.00 14.21 149 TYR B CA 1
ATOM 2207 C C . TYR B 1 149 ? 0.179 2.830 12.796 1.00 14.16 149 TYR B C 1
ATOM 2208 O O . TYR B 1 149 ? -0.105 2.219 11.754 1.00 13.77 149 TYR B O 1
ATOM 2217 N N . LEU B 1 150 ? -0.294 2.492 13.982 1.00 14.92 150 LEU B N 1
ATOM 2218 C CA . LEU B 1 150 ? -1.094 1.296 14.165 1.00 16.17 150 LEU B CA 1
ATOM 2219 C C . LEU B 1 150 ? -2.529 1.720 14.372 1.00 17.98 150 LEU B C 1
ATOM 2220 O O . LEU B 1 150 ? -2.852 2.453 15.316 1.00 18.45 150 LEU B O 1
ATOM 2225 N N . GLU B 1 151 ? -3.410 1.328 13.458 1.00 20.40 151 GLU B N 1
ATOM 2226 C CA . GLU B 1 151 ? -4.837 1.666 13.551 1.00 24.80 151 GLU B CA 1
ATOM 2227 C C . GLU B 1 151 ? -5.645 0.382 13.552 1.00 27.92 151 GLU B C 1
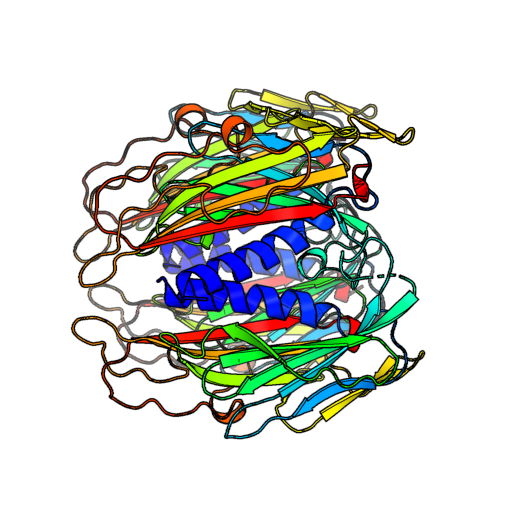ATOM 2228 O O . GLU B 1 151 ? -5.624 -0.381 12.572 1.00 27.76 151 GLU B O 1
ATOM 2234 N N . GLY B 1 152 ? -6.290 0.088 14.667 1.00 30.98 152 GLY B N 1
ATOM 2235 C CA . GLY B 1 152 ? -7.104 -1.138 14.761 1.00 33.53 152 GLY B CA 1
ATOM 2236 C C . GLY B 1 152 ? -6.385 -2.420 14.426 1.00 32.87 152 GLY B C 1
ATOM 2237 O O . GLY B 1 152 ? -6.946 -3.229 13.724 1.00 38.42 152 GLY B O 1
ATOM 2238 N N . GLY B 1 153 ? -5.153 -2.627 14.851 1.00 31.64 153 GLY B N 1
ATOM 2239 C CA . GLY B 1 153 ? -4.485 -3.853 14.424 1.00 30.59 153 GLY B CA 1
ATOM 2240 C C . GLY B 1 153 ? -3.783 -3.863 13.061 1.00 28.71 153 GLY B C 1
ATOM 2241 O O . GLY B 1 153 ? -3.070 -4.785 12.792 1.00 31.17 153 GLY B O 1
ATOM 2242 N N . THR B 1 154 ? -3.969 -2.835 12.197 1.00 25.18 154 THR B N 1
ATOM 2243 C CA . THR B 1 154 ? -3.245 -2.732 10.954 1.00 22.10 154 THR B CA 1
ATOM 2244 C C . THR B 1 154 ? -2.184 -1.584 10.984 1.00 18.07 154 THR B C 1
ATOM 2245 O O . THR B 1 154 ? -2.503 -0.438 11.280 1.00 16.28 154 THR B O 1
ATOM 2249 N N . TRP B 1 155 ? -0.961 -1.881 10.595 1.00 16.55 155 TRP B N 1
ATOM 2250 C CA . TRP B 1 155 ? 0.086 -0.871 10.504 1.00 15.40 155 TRP B CA 1
ATOM 2251 C C . TRP B 1 155 ? -0.030 -0.134 9.146 1.00 15.63 155 TRP B C 1
ATOM 2252 O O . TRP B 1 155 ? -0.241 -0.792 8.103 1.00 14.39 155 TRP B O 1
ATOM 2263 N N . LYS B 1 156 ? 0.089 1.203 9.166 1.00 14.90 156 LYS B N 1
ATOM 2264 C CA . LYS B 1 156 ? -0.071 1.998 7.949 1.00 15.31 156 LYS B CA 1
ATOM 2265 C C . LYS B 1 156 ? 1.066 3.014 7.886 1.00 14.18 156 LYS B C 1
ATOM 2266 O O . LYS B 1 156 ? 1.655 3.376 8.921 1.00 12.32 156 LYS B O 1
ATOM 2272 N N . ARG B 1 157 ? 1.388 3.461 6.669 1.00 13.78 157 ARG B N 1
ATOM 2273 C CA . ARG B 1 157 ? 2.310 4.592 6.514 1.00 13.58 157 ARG B CA 1
ATOM 2274 C C . ARG B 1 157 ? 1.839 5.398 5.348 1.00 14.04 157 ARG B C 1
ATOM 2275 O O . ARG B 1 157 ? 1.944 5.007 4.172 1.00 13.66 157 ARG B O 1
ATOM 2283 N N . GLN B 1 158 ? 1.207 6.493 5.716 1.00 15.00 158 GLN B N 1
ATOM 2284 C CA . GLN B 1 158 ? 0.488 7.296 4.754 1.00 16.11 158 GLN B CA 1
ATOM 2285 C C . GLN B 1 158 ? 0.215 8.604 5.457 1.00 16.95 158 GLN B C 1
ATOM 2286 O O . GLN B 1 158 ? 0.302 8.709 6.690 1.00 16.51 158 GLN B O 1
ATOM 2292 N N . ALA B 1 159 ? -0.174 9.605 4.665 1.00 18.27 159 ALA B N 1
ATOM 2293 C CA . ALA B 1 159 ? -0.589 10.915 5.235 1.00 18.80 159 ALA B CA 1
ATOM 2294 C C . ALA B 1 159 ? -1.710 10.654 6.178 1.00 20.55 159 ALA B C 1
ATOM 2295 O O . ALA B 1 159 ? -2.717 9.970 5.846 1.00 20.29 159 ALA B O 1
ATOM 2297 N N . GLN B 1 160 ? -1.636 11.230 7.334 1.00 20.88 160 GLN B N 1
ATOM 2298 C CA . GLN B 1 160 ? -2.721 11.043 8.245 1.00 23.10 160 GLN B CA 1
ATOM 2299 C C . GLN B 1 160 ? -2.797 12.119 9.269 1.00 22.51 160 GLN B C 1
ATOM 2300 O O . GLN B 1 160 ? -1.759 12.491 9.800 1.00 21.06 160 GLN B O 1
ATOM 2306 N N . ALA B 1 161 ? -4.001 12.581 9.570 1.00 22.68 161 ALA B N 1
ATOM 2307 C CA . ALA B 1 161 ? -4.222 13.515 10.671 1.00 23.54 161 ALA B CA 1
ATOM 2308 C C . ALA B 1 161 ? -5.130 12.874 11.671 1.00 25.08 161 ALA B C 1
ATOM 2309 O O . ALA B 1 161 ? -6.127 12.240 11.290 1.00 27.86 161 ALA B O 1
ATOM 2311 N N . VAL B 1 162 ? -4.834 13.014 12.936 1.00 23.49 162 VAL B N 1
ATOM 2312 C CA . VAL B 1 162 ? -5.768 12.548 13.973 1.00 25.06 162 VAL B CA 1
ATOM 2313 C C . VAL B 1 162 ? -6.428 13.732 14.634 1.00 27.26 162 VAL B C 1
ATOM 2314 O O . VAL B 1 162 ? -5.749 14.652 15.102 1.00 25.37 162 VAL B O 1
ATOM 2318 N N . ASN B 1 163 ? -7.757 13.675 14.700 1.00 31.00 163 ASN B N 1
ATOM 2319 C CA . ASN B 1 163 ? -8.585 14.687 15.394 1.00 35.56 163 ASN B CA 1
ATOM 2320 C C . ASN B 1 163 ? -9.266 14.061 16.616 1.00 34.81 163 ASN B C 1
ATOM 2321 O O . ASN B 1 163 ? -9.818 12.958 16.556 1.00 34.55 163 ASN B O 1
ATOM 2326 N N . LEU B 1 164 ? -9.155 14.729 17.740 1.00 33.11 164 LEU B N 1
ATOM 2327 C CA . LEU B 1 164 ? -9.768 14.254 18.960 1.00 34.49 164 LEU B CA 1
ATOM 2328 C C . LEU B 1 164 ? -11.039 15.076 19.159 1.00 37.29 164 LEU B C 1
ATOM 2329 O O . LEU B 1 164 ? -11.026 16.294 19.216 1.00 38.26 164 LEU B O 1
ATOM 2334 N N . ARG B 1 165 ? -12.146 14.381 19.234 1.00 40.00 165 ARG B N 1
ATOM 2335 C CA . ARG B 1 165 ? -13.463 15.013 19.396 1.00 43.88 165 ARG B CA 1
ATOM 2336 C C . ARG B 1 165 ? -14.036 14.498 20.681 1.00 44.01 165 ARG B C 1
ATOM 2337 O O . ARG B 1 165 ? -13.638 13.437 21.177 1.00 43.64 165 ARG B O 1
ATOM 2345 N N . PRO B 1 166 ? -14.932 15.261 21.271 1.00 44.57 166 PRO B N 1
ATOM 2346 C CA . PRO B 1 166 ? -15.512 14.744 22.506 1.00 45.84 166 PRO B CA 1
ATOM 2347 C C . PRO B 1 166 ? -15.986 13.272 22.368 1.00 45.57 166 PRO B C 1
ATOM 2348 O O . PRO B 1 166 ? -15.780 12.486 23.293 1.00 46.18 166 PRO B O 1
ATOM 2352 N N . GLU B 1 167 ? -16.640 12.920 21.259 1.00 45.57 167 GLU B N 1
ATOM 2353 C CA . GLU B 1 167 ? -17.070 11.507 21.030 1.00 47.55 167 GLU B CA 1
ATOM 2354 C C . GLU B 1 167 ? -15.881 10.514 20.925 1.00 47.11 167 GLU B C 1
ATOM 2355 O O . GLU B 1 167 ? -16.032 9.343 21.218 1.00 52.23 167 GLU B O 1
ATOM 2361 N N . GLY B 1 168 ? -14.711 10.977 20.524 1.00 45.37 168 GLY B N 1
ATOM 2362 C CA . GLY B 1 168 ? -13.540 10.109 20.470 1.00 45.63 168 GLY B CA 1
ATOM 2363 C C . GLY B 1 168 ? -12.510 10.517 19.425 1.00 45.20 168 GLY B C 1
ATOM 2364 O O . GLY B 1 168 ? -12.629 11.570 18.790 1.00 43.94 168 GLY B O 1
ATOM 2365 N N . ALA B 1 169 ? -11.503 9.658 19.235 1.00 42.27 169 ALA B N 1
ATOM 2366 C CA . ALA B 1 169 ? -10.445 9.917 18.307 1.00 40.88 169 ALA B CA 1
ATOM 2367 C C . ALA B 1 169 ? -10.840 9.459 16.915 1.00 41.52 169 ALA B C 1
ATOM 2368 O O . ALA B 1 169 ? -11.494 8.433 16.755 1.00 41.65 169 ALA B O 1
ATOM 2370 N N . SER B 1 170 ? -10.373 10.182 15.899 1.00 42.98 170 SER B N 1
ATOM 2371 C CA . SER B 1 170 ? -10.631 9.804 14.524 1.00 43.96 170 SER B CA 1
ATOM 2372 C C . SER B 1 170 ? -9.437 10.093 13.633 1.00 43.08 170 SER B C 1
ATOM 2373 O O . SER B 1 170 ? -9.061 11.274 13.453 1.00 40.18 170 SER B O 1
ATOM 2376 N N . PRO B 1 171 ? -8.807 9.043 13.066 1.00 43.14 171 PRO B N 1
ATOM 2377 C CA . PRO B 1 171 ? -9.017 7.618 13.416 1.00 41.46 171 PRO B CA 1
ATOM 2378 C C . PRO B 1 171 ? -8.410 7.286 14.773 1.00 38.66 171 PRO B C 1
ATOM 2379 O O . PRO B 1 171 ? -7.763 8.150 15.356 1.00 36.63 171 PRO B O 1
ATOM 2383 N N . LYS B 1 172 ? -8.569 6.047 15.213 1.00 35.04 172 LYS B N 1
ATOM 2384 C CA . LYS B 1 172 ? -8.036 5.588 16.483 1.00 34.35 172 LYS B CA 1
ATOM 2385 C C . LYS B 1 172 ? -6.638 5.035 16.283 1.00 28.96 172 LYS B C 1
ATOM 2386 O O . LYS B 1 172 ? -6.447 3.948 15.750 1.00 29.63 172 LYS B O 1
ATOM 2392 N N . VAL B 1 173 ? -5.630 5.760 16.726 1.00 24.08 173 VAL B N 1
ATOM 2393 C CA . VAL B 1 173 ? -4.261 5.358 16.562 1.00 20.99 173 VAL B CA 1
ATOM 2394 C C . VAL B 1 173 ? -3.727 4.883 17.893 1.00 20.57 173 VAL B C 1
ATOM 2395 O O . VAL B 1 173 ? -3.742 5.593 18.855 1.00 21.25 173 VAL B O 1
ATOM 2399 N N . SER B 1 174 ? -3.292 3.664 17.958 1.00 20.00 174 SER B N 1
ATOM 2400 C CA . SER B 1 174 ? -2.875 3.094 19.231 1.00 20.42 174 SER B CA 1
ATOM 2401 C C . SER B 1 174 ? -1.365 3.197 19.476 1.00 18.88 174 SER B C 1
ATOM 2402 O O . SER B 1 174 ? -0.939 3.056 20.619 1.00 18.79 174 SER B O 1
ATOM 2405 N N . ALA B 1 175 ? -0.580 3.319 18.408 1.00 17.00 175 ALA B N 1
ATOM 2406 C CA . ALA B 1 175 ? 0.899 3.353 18.514 1.00 15.92 175 ALA B CA 1
ATOM 2407 C C . ALA B 1 175 ? 1.547 3.905 17.292 1.00 15.14 175 ALA B C 1
ATOM 2408 O O . ALA B 1 175 ? 0.938 3.919 16.217 1.00 14.42 175 ALA B O 1
ATOM 2410 N N . LEU B 1 176 ? 2.790 4.353 17.433 1.00 14.93 176 LEU B N 1
ATOM 2411 C CA . LEU B 1 176 ? 3.641 4.795 16.331 1.00 14.40 176 LEU B CA 1
ATOM 2412 C C . LEU B 1 176 ? 4.861 3.881 16.314 1.00 13.83 176 LEU B C 1
ATOM 2413 O O . LEU B 1 176 ? 5.322 3.466 17.382 1.00 13.46 176 LEU B O 1
ATOM 2418 N N . ALA B 1 177 ? 5.323 3.588 15.132 1.00 13.05 177 ALA B N 1
ATOM 2419 C CA . ALA B 1 177 ? 6.605 2.958 14.941 1.00 13.65 177 ALA B CA 1
ATOM 2420 C C . ALA B 1 177 ? 7.538 3.946 14.280 1.00 14.23 177 ALA B C 1
ATOM 2421 O O . ALA 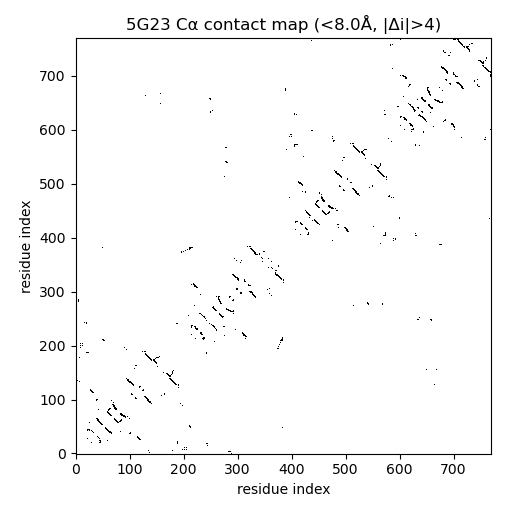B 1 177 ? 7.216 4.536 13.239 1.00 14.72 177 ALA B O 1
ATOM 2423 N N . LEU B 1 178 ? 8.708 4.140 14.878 1.00 14.38 178 LEU B N 1
ATOM 2424 C CA . LEU B 1 178 ? 9.717 5.032 14.373 1.00 14.70 178 LEU B CA 1
ATOM 2425 C C . LEU B 1 178 ? 10.997 4.261 14.026 1.00 14.76 178 LEU B C 1
ATOM 2426 O O . LEU B 1 178 ? 11.349 3.300 14.727 1.00 13.55 178 LEU B O 1
ATOM 2431 N N . TYR B 1 179 ? 11.610 4.644 12.907 1.00 14.20 179 TYR B N 1
ATOM 2432 C CA . TYR B 1 179 ? 12.819 3.991 12.412 1.00 15.21 179 TYR B CA 1
ATOM 2433 C C . TYR B 1 179 ? 13.846 5.043 12.018 1.00 14.74 179 TYR B C 1
ATOM 2434 O O . TYR B 1 179 ? 13.534 5.979 11.333 1.00 14.46 179 TYR B O 1
ATOM 2443 N N . LEU B 1 180 ? 15.103 4.825 12.470 1.00 14.11 180 LEU B N 1
ATOM 2444 C CA . LEU B 1 180 ? 16.222 5.601 12.039 1.00 13.82 180 LEU B CA 1
ATOM 2445 C C . LEU B 1 180 ? 17.333 4.678 11.501 1.00 14.48 180 LEU B C 1
ATOM 2446 O O . LEU B 1 180 ? 17.592 3.576 12.070 1.00 13.60 180 LEU B O 1
ATOM 2451 N N . LEU B 1 181 ? 17.916 5.089 10.376 1.00 14.24 181 LEU B N 1
ATOM 2452 C CA . LEU B 1 181 ? 19.161 4.515 9.849 1.00 13.89 181 LEU B CA 1
ATOM 2453 C C . LEU B 1 181 ? 20.166 5.645 9.800 1.00 13.79 181 LEU B C 1
ATOM 2454 O O . LEU B 1 181 ? 19.884 6.716 9.276 1.00 13.82 181 LEU B O 1
ATOM 2459 N N . ALA B 1 182 ? 21.356 5.401 10.330 1.00 13.84 182 ALA B N 1
ATOM 2460 C CA . ALA B 1 182 ? 22.406 6.390 10.312 1.00 14.09 182 ALA B CA 1
ATOM 2461 C C . ALA B 1 182 ? 23.711 5.714 9.954 1.00 14.73 182 ALA B C 1
ATOM 2462 O O . ALA B 1 182 ? 23.905 4.509 10.143 1.00 14.74 182 ALA B O 1
ATOM 2464 N N . SER B 1 183 ? 24.628 6.536 9.465 1.00 14.94 183 SER B N 1
ATOM 2465 C CA . SER B 1 183 ? 25.997 6.089 9.141 1.00 15.23 183 SER B CA 1
ATOM 2466 C C . SER B 1 183 ? 27.032 7.056 9.612 1.00 15.99 183 SER B C 1
ATOM 2467 O O . SER B 1 183 ? 26.805 8.268 9.726 1.00 15.49 183 SER B O 1
ATOM 2470 N N . VAL B 1 184 ? 28.214 6.505 9.803 1.00 16.97 184 VAL B N 1
ATOM 2471 C CA . VAL B 1 184 ? 29.408 7.292 10.147 1.00 18.19 184 VAL B CA 1
ATOM 2472 C C . VAL B 1 184 ? 30.644 6.639 9.549 1.00 18.89 184 VAL B C 1
ATOM 2473 O O . VAL B 1 184 ? 30.680 5.399 9.358 1.00 19.61 184 VAL B O 1
ATOM 2477 N N . PRO B 1 185 ? 31.686 7.428 9.290 1.00 20.07 185 PRO B N 1
ATOM 2478 C CA . PRO B 1 185 ? 32.953 6.820 8.834 1.00 21.52 185 PRO B CA 1
ATOM 2479 C C . PRO B 1 185 ? 33.621 6.017 9.923 1.00 22.11 185 PRO B C 1
ATOM 2480 O O . PRO B 1 185 ? 33.460 6.362 11.095 1.00 22.02 185 PRO B O 1
ATOM 2484 N N . VAL B 1 186 ? 34.358 4.995 9.528 1.00 23.07 186 VAL B N 1
ATOM 2485 C CA . VAL B 1 186 ? 35.172 4.205 10.452 1.00 24.39 186 VAL B CA 1
ATOM 2486 C C . VAL B 1 186 ? 36.435 3.768 9.718 1.00 25.85 186 VAL B C 1
ATOM 2487 O O . VAL B 1 186 ? 36.389 3.308 8.582 1.00 24.74 186 VAL B O 1
ATOM 2491 N N . ARG B 1 187 ? 37.583 3.923 10.368 1.00 29.43 187 ARG B N 1
ATOM 2492 C CA . ARG B 1 187 ? 38.878 3.613 9.716 1.00 31.71 187 ARG B CA 1
ATOM 2493 C C . ARG B 1 187 ? 38.906 2.126 9.373 1.00 29.70 187 ARG B C 1
ATOM 2494 O O . ARG B 1 187 ? 38.565 1.284 10.203 1.00 30.62 187 ARG B O 1
ATOM 2502 N N . GLY B 1 188 ? 39.155 1.830 8.116 1.00 28.55 188 GLY B N 1
ATOM 2503 C CA . GLY B 1 188 ? 39.201 0.433 7.624 1.00 28.56 188 GLY B CA 1
ATOM 2504 C C . GLY B 1 188 ? 37.883 -0.048 7.048 1.00 26.62 188 GLY B C 1
ATOM 2505 O O . GLY B 1 188 ? 37.833 -1.088 6.383 1.00 26.64 188 GLY B O 1
ATOM 2506 N N . GLY B 1 189 ? 36.818 0.709 7.278 1.00 24.40 189 GLY B N 1
ATOM 2507 C CA . GLY B 1 189 ? 35.529 0.376 6.706 1.00 24.08 189 GLY B CA 1
ATOM 2508 C C . GLY B 1 189 ? 34.784 -0.627 7.520 1.00 24.33 189 GLY B C 1
ATOM 2509 O O . GLY B 1 189 ? 35.331 -1.253 8.442 1.00 23.68 189 GLY B O 1
ATOM 2510 N N . ALA B 1 190 ? 33.513 -0.796 7.188 1.00 23.87 190 ALA B N 1
ATOM 2511 C CA . ALA B 1 190 ? 32.656 -1.791 7.832 1.00 23.99 190 ALA B CA 1
ATOM 2512 C C . ALA B 1 190 ? 32.047 -2.613 6.753 1.00 24.91 190 ALA B C 1
ATOM 2513 O O . ALA B 1 190 ? 31.886 -2.171 5.606 1.00 25.74 190 ALA B O 1
ATOM 2515 N N . PRO B 1 191 ? 31.698 -3.839 7.070 1.00 27.22 191 PRO B N 1
ATOM 2516 C CA . PRO B 1 191 ? 31.019 -4.616 6.044 1.00 28.27 191 PRO B CA 1
ATOM 2517 C C . PRO B 1 191 ? 29.667 -4.030 5.654 1.00 26.90 191 PRO B C 1
ATOM 2518 O O . PRO B 1 191 ? 29.036 -3.323 6.439 1.00 25.37 191 PRO B O 1
ATOM 2522 N N . ALA B 1 192 ? 29.228 -4.343 4.454 1.00 26.34 192 ALA B N 1
ATOM 2523 C CA . ALA B 1 192 ? 27.978 -3.829 3.894 1.00 26.72 192 ALA B CA 1
ATOM 2524 C C . ALA B 1 192 ? 26.763 -4.173 4.777 1.00 27.38 192 ALA B C 1
ATOM 2525 O O . ALA B 1 192 ? 26.591 -5.327 5.257 1.00 25.06 192 ALA B O 1
ATOM 2527 N N . PHE B 1 193 ? 25.958 -3.156 5.065 1.00 25.47 193 PHE B N 1
ATOM 2528 C CA . PHE B 1 193 ? 24.880 -3.334 5.996 1.00 25.47 193 PHE B CA 1
ATOM 2529 C C . PHE B 1 193 ? 23.570 -3.462 5.204 1.00 23.59 193 PHE B C 1
ATOM 2530 O O . PHE B 1 193 ? 23.398 -2.826 4.194 1.00 23.75 193 PHE B O 1
ATOM 2538 N N . THR B 1 194 ? 22.698 -4.348 5.688 1.00 23.97 194 THR B N 1
ATOM 2539 C CA . THR B 1 194 ? 21.364 -4.532 5.123 1.00 24.18 194 THR B CA 1
ATOM 2540 C C . THR B 1 194 ? 20.301 -3.927 6.063 1.00 20.95 194 THR B C 1
ATOM 2541 O O . THR B 1 194 ? 19.999 -4.490 7.116 1.00 18.72 194 THR B O 1
ATOM 2545 N N . PRO B 1 195 ? 19.737 -2.768 5.649 1.00 20.15 195 PRO B N 1
ATOM 2546 C CA . PRO B 1 195 ? 18.736 -2.176 6.535 1.00 20.03 195 PRO B CA 1
ATOM 2547 C C . PRO B 1 195 ? 17.605 -3.152 6.772 1.00 20.94 195 PRO B C 1
ATOM 2548 O O . PRO B 1 195 ? 17.179 -3.805 5.833 1.00 20.68 195 PRO B O 1
ATOM 2552 N N . GLY B 1 196 ? 17.101 -3.174 7.998 1.00 20.06 196 GLY B N 1
ATOM 2553 C CA . GLY B 1 196 ? 16.070 -4.098 8.428 1.00 21.05 196 GLY B CA 1
ATOM 2554 C C . GLY B 1 196 ? 16.622 -5.359 9.081 1.00 20.86 196 GLY B C 1
ATOM 2555 O O . GLY B 1 196 ? 15.906 -6.041 9.803 1.00 22.63 196 GLY B O 1
ATOM 2556 N N . SER B 1 197 ? 17.905 -5.634 8.888 1.00 21.29 197 SER B N 1
ATOM 2557 C CA . SER B 1 197 ? 18.475 -6.899 9.358 1.00 22.17 197 SER B CA 1
ATOM 2558 C C . SER B 1 197 ? 18.558 -6.999 10.877 1.00 22.17 197 SER B C 1
ATOM 2559 O O . SER B 1 197 ? 18.603 -8.116 11.412 1.00 23.96 197 SER B O 1
ATOM 2562 N N . THR B 1 198 ? 18.558 -5.869 11.609 1.00 19.95 198 THR B N 1
ATOM 2563 C CA . THR B 1 198 ? 18.700 -5.910 13.030 1.00 20.00 198 THR B CA 1
ATOM 2564 C C . THR B 1 198 ? 17.408 -5.618 13.788 1.00 20.69 198 THR B C 1
ATOM 2565 O O . THR B 1 198 ? 17.458 -5.339 15.008 1.00 20.28 198 THR B O 1
ATOM 2569 N N . LEU B 1 199 ? 16.254 -5.620 13.101 1.00 18.93 199 LEU B N 1
ATOM 2570 C CA . LEU B 1 199 ? 15.033 -5.196 13.754 1.00 19.07 199 LEU B CA 1
ATOM 2571 C C . LEU B 1 199 ? 14.215 -6.345 14.302 1.00 20.56 199 LEU B C 1
ATOM 2572 O O . LEU B 1 199 ? 14.296 -7.453 13.773 1.00 20.67 199 LEU B O 1
ATOM 2577 N N . SER B 1 200 ? 13.479 -6.081 15.347 1.00 20.75 200 SER B N 1
ATOM 2578 C CA . SER B 1 200 ? 12.457 -6.999 15.857 1.00 23.48 200 SER B CA 1
ATOM 2579 C C . SER B 1 200 ? 11.161 -6.336 15.614 1.00 21.93 200 SER B C 1
ATOM 2580 O O . SER B 1 200 ? 10.875 -5.321 16.234 1.00 24.06 200 SER B O 1
ATOM 2583 N N . TYR B 1 201 ? 10.373 -6.850 14.707 1.00 20.15 201 TYR B N 1
ATOM 2584 C CA . TYR B 1 201 ? 9.151 -6.153 14.349 1.00 19.75 201 TYR B CA 1
ATOM 2585 C C . TYR B 1 201 ? 8.013 -6.593 15.225 1.00 21.09 201 TYR B C 1
ATOM 2586 O O . TYR B 1 201 ? 7.848 -7.775 15.512 1.00 22.57 201 TYR B O 1
ATOM 2595 N N . PRO B 1 202 ? 7.139 -5.669 15.585 1.00 20.03 202 PRO B N 1
ATOM 2596 C CA . PRO B 1 202 ? 5.894 -6.108 16.100 1.00 20.48 202 PRO B CA 1
ATOM 2597 C C . PRO B 1 202 ? 4.983 -6.767 15.080 1.00 20.76 202 PRO B C 1
ATOM 2598 O O . PRO B 1 202 ? 5.163 -6.623 13.876 1.00 20.59 202 PRO B O 1
ATOM 2602 N N . PRO B 1 203 ? 3.940 -7.447 15.577 1.00 22.00 203 PRO B N 1
ATOM 2603 C CA . PRO B 1 203 ? 3.023 -8.109 14.679 1.00 22.51 203 PRO B CA 1
ATOM 2604 C C . PRO B 1 203 ? 2.463 -7.194 13.612 1.00 20.76 203 PRO B C 1
ATOM 2605 O O . PRO B 1 203 ? 1.951 -6.131 13.919 1.00 21.37 203 PRO B O 1
ATOM 2609 N N . GLY B 1 204 ? 2.529 -7.635 12.372 1.00 19.81 204 GLY B N 1
ATOM 2610 C CA . GLY B 1 204 ? 1.931 -6.938 11.297 1.00 19.75 204 GLY B CA 1
ATOM 2611 C C . GLY B 1 204 ? 2.796 -5.842 10.671 1.00 19.16 204 GLY B C 1
ATOM 2612 O O . GLY B 1 204 ? 2.417 -5.333 9.631 1.00 20.91 204 GLY B O 1
ATOM 2613 N N . LEU B 1 205 ? 3.934 -5.477 11.253 1.00 17.80 205 LEU B N 1
ATOM 2614 C CA . LEU B 1 205 ? 4.808 -4.434 10.657 1.00 17.69 205 LEU B CA 1
ATOM 2615 C C . LEU B 1 205 ? 5.913 -5.069 9.830 1.00 18.05 205 LEU B C 1
ATOM 2616 O O . LEU B 1 205 ? 6.575 -6.039 10.300 1.00 18.35 205 LEU B O 1
ATOM 2621 N N . THR B 1 206 ? 6.149 -4.550 8.622 1.00 17.30 206 THR B N 1
ATOM 2622 C CA . THR B 1 206 ? 7.099 -5.133 7.716 1.00 18.02 206 THR B CA 1
ATOM 2623 C C . THR B 1 206 ? 8.094 -4.054 7.161 1.00 17.37 206 THR B C 1
ATOM 2624 O O . THR B 1 206 ? 7.830 -2.822 7.171 1.00 15.82 206 THR B O 1
ATOM 2628 N N . SER B 1 207 ? 9.253 -4.525 6.712 1.00 17.56 207 SER B N 1
ATOM 2629 C CA . SER B 1 207 ? 10.183 -3.645 6.021 1.00 18.14 207 SER B CA 1
ATOM 2630 C C . SER B 1 207 ? 9.523 -3.009 4.797 1.00 17.91 207 SER B C 1
ATOM 2631 O O . SER B 1 207 ? 9.897 -1.878 4.433 1.00 18.28 207 SER B O 1
ATOM 2634 N N . SER B 1 208 ? 8.646 -3.752 4.116 1.00 17.98 208 SER B N 1
ATOM 2635 C CA . SER B 1 208 ? 7.969 -3.233 2.871 1.00 18.40 208 SER B CA 1
ATOM 2636 C C . SER B 1 208 ? 7.141 -1.967 3.189 1.00 18.58 208 SER B C 1
ATOM 2637 O O . SER B 1 208 ? 7.223 -0.943 2.505 1.00 18.38 208 SER B O 1
ATOM 2640 N N . LEU B 1 209 ? 6.441 -2.002 4.311 1.00 17.92 209 LEU B N 1
ATOM 2641 C CA . LEU B 1 209 ? 5.680 -0.826 4.734 1.00 18.28 209 LEU B CA 1
ATOM 2642 C C . LEU B 1 209 ? 6.541 0.394 5.045 1.00 17.67 209 LEU B C 1
ATOM 2643 O O . LEU B 1 209 ? 6.173 1.518 4.699 1.00 17.41 209 LEU B O 1
ATOM 2648 N N . LEU B 1 210 ? 7.681 0.151 5.683 1.00 17.59 210 LEU B N 1
ATOM 2649 C CA . LEU B 1 210 ? 8.564 1.196 6.114 1.00 17.68 210 LEU B CA 1
ATOM 2650 C C . LEU B 1 210 ? 9.396 1.724 4.993 1.00 17.67 210 LEU B C 1
ATOM 2651 O O . LEU B 1 210 ? 9.957 2.788 5.154 1.00 18.53 210 LEU B O 1
ATOM 2656 N N . GLU B 1 211 ? 9.441 1.025 3.872 1.00 18.66 211 GLU B N 1
ATOM 2657 C CA . GLU B 1 211 ? 10.181 1.439 2.687 1.00 20.10 211 GLU B CA 1
ATOM 2658 C C . GLU B 1 211 ? 11.659 1.721 3.042 1.00 21.29 211 GLU B C 1
ATOM 2659 O O . GLU B 1 211 ? 12.192 2.803 2.818 1.00 21.89 211 GLU B O 1
ATOM 2665 N N . LEU B 1 212 ? 12.247 0.714 3.636 1.00 23.76 212 LEU B N 1
ATOM 2666 C CA . LEU B 1 212 ? 13.665 0.852 4.078 1.00 25.04 212 LEU B CA 1
ATOM 2667 C C . LEU B 1 212 ? 14.536 0.987 2.853 1.00 26.23 212 LEU B C 1
ATOM 2668 O O . LEU B 1 212 ? 14.303 0.284 1.851 1.00 27.47 212 LEU B O 1
ATOM 2673 N N . PRO B 1 213 ? 15.472 1.928 2.865 1.00 27.34 213 PRO B N 1
ATOM 2674 C CA . PRO B 1 213 ? 16.349 2.095 1.753 1.00 28.92 213 PRO B CA 1
ATOM 2675 C C . PRO B 1 213 ? 17.471 1.035 1.728 1.00 26.94 213 PRO B C 1
ATOM 2676 O O . PRO B 1 213 ? 17.540 0.116 2.589 1.00 29.07 213 PRO B O 1
ATOM 2680 N N . GLY B 1 214 ? 18.206 1.050 0.629 1.00 27.70 214 GLY B N 1
ATOM 2681 C CA . GLY B 1 214 ? 19.411 0.221 0.487 1.00 27.92 214 GLY B CA 1
ATOM 2682 C C . GLY B 1 214 ? 20.544 1.017 1.159 1.00 26.95 214 GLY B C 1
ATOM 2683 O O . GLY B 1 214 ? 20.306 2.057 1.750 1.00 32.40 214 GLY B O 1
ATOM 2684 N N . ALA B 1 215 ? 21.717 0.444 1.191 1.00 25.34 215 ALA B N 1
ATOM 2685 C CA . ALA B 1 215 ? 22.867 1.146 1.763 1.00 25.31 215 ALA B CA 1
ATOM 2686 C C . ALA B 1 215 ? 23.907 1.333 0.688 1.00 25.19 215 ALA B C 1
ATOM 2687 O O . ALA B 1 215 ? 24.291 0.346 0.027 1.00 24.71 215 ALA B O 1
ATOM 2689 N N . PRO B 1 216 ? 24.308 2.567 0.448 1.00 23.42 216 PRO B N 1
ATOM 2690 C CA . PRO B 1 216 ? 25.325 2.748 -0.584 1.00 24.90 216 PRO B CA 1
ATOM 2691 C C . PRO B 1 216 ? 26.632 2.017 -0.188 1.00 23.94 216 PRO B C 1
ATOM 2692 O O . PRO B 1 216 ? 26.889 1.833 0.990 1.00 23.09 216 PRO B O 1
ATOM 2696 N N . ASN B 1 217 ? 27.363 1.561 -1.185 1.00 23.68 217 ASN B N 1
ATOM 2697 C CA . ASN B 1 217 ? 28.574 0.771 -1.013 1.00 24.13 217 ASN B CA 1
ATOM 2698 C C . ASN B 1 217 ? 29.780 1.693 -0.778 1.00 23.54 217 ASN B C 1
ATOM 2699 O O . ASN B 1 217 ? 30.642 1.871 -1.638 1.00 24.59 217 ASN B O 1
ATOM 2704 N N . ASP B 1 218 ? 29.772 2.330 0.396 1.00 21.54 218 ASP B N 1
ATOM 2705 C CA . ASP B 1 218 ? 30.739 3.352 0.698 1.00 21.23 218 ASP B CA 1
ATOM 2706 C C . ASP B 1 218 ? 31.590 3.011 1.923 1.00 20.66 218 ASP B C 1
ATOM 2707 O O . ASP B 1 218 ? 32.385 3.883 2.348 1.00 20.38 218 ASP B O 1
ATOM 2712 N N . GLY B 1 219 ? 31.522 1.761 2.417 1.00 19.84 219 GLY B N 1
ATOM 2713 C CA . GLY B 1 219 ? 32.389 1.328 3.523 1.00 20.32 219 GLY B CA 1
ATOM 2714 C C . GLY B 1 219 ? 32.011 1.921 4.898 1.00 19.91 219 GLY B C 1
ATOM 2715 O O . GLY B 1 219 ? 32.646 1.640 5.911 1.00 20.91 219 GLY B O 1
ATOM 2716 N N . ARG B 1 220 ? 31.010 2.795 4.972 1.00 19.34 220 ARG B N 1
ATOM 2717 C CA . ARG B 1 220 ? 30.668 3.445 6.275 1.00 18.59 220 ARG B CA 1
ATOM 2718 C C . ARG B 1 220 ? 30.058 2.474 7.273 1.00 18.39 220 ARG B C 1
ATOM 2719 O O . ARG B 1 220 ? 29.424 1.465 6.891 1.00 17.34 220 ARG B O 1
ATOM 2727 N N . LEU B 1 221 ? 30.243 2.758 8.554 1.00 18.05 221 LEU B N 1
ATOM 2728 C CA . LEU B 1 221 ? 29.554 1.996 9.599 1.00 18.85 221 LEU B CA 1
ATOM 2729 C C . LEU B 1 221 ? 28.095 2.448 9.651 1.00 17.52 221 LEU B C 1
ATOM 2730 O O . LEU B 1 221 ? 27.838 3.644 9.758 1.00 15.85 221 LEU B O 1
ATOM 2735 N N . ARG B 1 222 ? 27.183 1.493 9.645 1.00 16.64 222 ARG B N 1
ATOM 2736 C CA . ARG B 1 222 ? 25.751 1.761 9.717 1.00 16.92 222 ARG B CA 1
ATOM 2737 C C . ARG B 1 222 ? 25.123 1.124 10.922 1.00 17.89 222 ARG B C 1
ATOM 2738 O O . ARG B 1 222 ? 25.552 0.041 11.354 1.00 17.38 222 ARG B O 1
ATOM 2746 N N . ALA B 1 223 ? 24.165 1.838 11.510 1.00 16.39 223 ALA B N 1
ATOM 2747 C CA . ALA B 1 223 ? 23.353 1.287 12.617 1.00 15.82 223 ALA B CA 1
ATOM 2748 C C . ALA B 1 223 ? 21.913 1.803 12.445 1.00 15.38 223 ALA B C 1
ATOM 2749 O O . ALA B 1 223 ? 21.695 2.845 11.828 1.00 14.80 223 ALA B O 1
ATOM 2751 N N . GLU B 1 224 ? 20.984 1.024 12.934 1.00 14.63 224 GLU B N 1
ATOM 2752 C CA . GLU B 1 224 ? 19.558 1.365 12.813 1.00 14.37 224 GLU B CA 1
ATOM 2753 C C . GLU B 1 224 ? 18.817 1.094 14.088 1.00 14.28 224 GLU B C 1
ATOM 2754 O O . GLU B 1 224 ? 19.293 0.385 14.984 1.00 13.52 224 GLU B O 1
ATOM 2760 N N . LYS B 1 225 ? 17.637 1.701 14.223 1.00 13.99 225 LYS B N 1
ATOM 2761 C CA . LYS B 1 225 ? 16.869 1.473 15.357 1.00 14.72 225 LYS B CA 1
ATOM 2762 C C . LYS B 1 225 ? 15.388 1.598 14.987 1.00 14.57 225 LYS B C 1
ATOM 2763 O O . LYS B 1 225 ? 14.997 2.541 14.345 1.00 14.23 225 LYS B O 1
ATOM 2769 N N . LEU B 1 226 ? 14.628 0.597 15.397 1.00 13.71 226 LEU B N 1
ATOM 2770 C CA . LEU B 1 226 ? 13.153 0.622 15.346 1.00 13.70 226 LEU B CA 1
ATOM 2771 C C . LEU B 1 226 ? 12.621 0.655 16.770 1.00 13.90 226 LEU B C 1
ATOM 2772 O O . LEU B 1 226 ? 13.004 -0.176 17.594 1.00 14.31 226 LEU B O 1
ATOM 2777 N N . TRP B 1 227 ? 11.676 1.573 17.057 1.00 13.08 227 TRP B N 1
ATOM 2778 C CA . TRP B 1 227 ? 11.047 1.583 18.349 1.00 14.09 227 TRP B CA 1
ATOM 2779 C C . TRP B 1 227 ? 9.554 1.924 18.229 1.00 13.91 227 TRP B C 1
ATOM 2780 O O . TRP B 1 227 ? 9.175 2.628 17.298 1.00 12.70 227 TRP B O 1
ATOM 2791 N N . ILE B 1 228 ? 8.777 1.402 19.160 1.00 13.95 228 ILE B N 1
ATOM 2792 C CA . ILE B 1 228 ? 7.357 1.542 19.173 1.00 14.47 228 ILE B CA 1
ATOM 2793 C C . ILE B 1 228 ? 6.982 2.412 20.337 1.00 15.93 228 ILE B C 1
ATOM 2794 O O . ILE B 1 228 ? 7.470 2.224 21.443 1.00 16.73 228 ILE B O 1
ATOM 2799 N N . VAL B 1 229 ? 6.170 3.414 20.069 1.00 16.43 229 VAL B N 1
ATOM 2800 C CA . VAL B 1 229 ? 5.675 4.368 21.066 1.00 17.42 229 VAL B CA 1
ATOM 2801 C C . VAL B 1 229 ? 4.181 4.254 21.176 1.00 19.34 229 VAL B C 1
ATOM 2802 O O . VAL B 1 229 ? 3.477 4.454 20.175 1.00 18.25 229 VAL B O 1
ATOM 2806 N N . GLN B 1 230 ? 3.659 3.886 22.364 1.00 20.40 230 GLN B N 1
ATOM 2807 C CA . GLN B 1 230 ? 2.225 3.783 22.537 1.00 22.41 230 GLN B CA 1
ATOM 2808 C C . GLN B 1 230 ? 1.668 5.212 22.534 1.00 21.70 230 GLN B C 1
ATOM 2809 O O . GLN B 1 230 ? 2.338 6.154 22.998 1.00 21.61 230 GLN B O 1
ATOM 2815 N N . THR B 1 231 ? 0.436 5.373 22.028 1.00 20.59 231 THR B N 1
ATOM 2816 C CA . THR B 1 231 ? -0.193 6.648 21.976 1.00 20.71 231 THR B CA 1
ATOM 2817 C C . THR B 1 231 ? -1.599 6.561 22.582 1.00 22.81 231 THR B C 1
ATOM 2818 O O . THR B 1 231 ? -2.609 6.741 21.901 1.00 22.97 231 THR B O 1
ATOM 2822 N N . PRO B 1 232 ? -1.690 6.256 23.889 1.00 25.38 232 PRO B N 1
ATOM 2823 C CA . PRO B 1 232 ? -2.997 6.028 24.483 1.00 26.11 232 PRO B CA 1
ATOM 2824 C C . PRO B 1 232 ? -3.913 7.269 24.384 1.00 27.71 232 PRO B C 1
ATOM 2825 O O . PRO B 1 232 ? -5.151 7.126 24.297 1.00 28.16 232 PRO B O 1
ATOM 2829 N N . ASN B 1 233 ? -3.354 8.477 24.377 1.00 28.27 233 ASN B N 1
ATOM 2830 C CA . ASN B 1 233 ? -4.223 9.659 24.221 1.00 30.48 233 ASN B CA 1
ATOM 2831 C C . ASN B 1 233 ? -4.861 9.752 22.839 1.00 30.53 233 ASN B C 1
ATOM 2832 O O . ASN B 1 233 ? -5.815 10.515 22.661 1.00 32.50 233 ASN B O 1
ATOM 2837 N N . LEU B 1 234 ? -4.361 9.040 21.832 1.00 27.65 234 LEU B N 1
ATOM 2838 C CA . LEU B 1 234 ? -4.984 9.081 20.499 1.00 28.71 234 LEU B CA 1
ATOM 2839 C C . LEU B 1 234 ? -5.956 7.954 20.208 1.00 32.43 234 LEU B C 1
ATOM 2840 O O . LEU B 1 234 ? -6.408 7.782 19.047 1.00 35.30 234 LEU B O 1
ATOM 2845 N N . ALA B 1 235 ? -6.102 7.079 21.186 1.00 35.47 235 ALA B N 1
ATOM 2846 C CA . ALA B 1 235 ? -6.832 5.842 21.010 1.00 37.81 235 ALA B CA 1
ATOM 2847 C C . ALA B 1 235 ? -8.134 5.999 21.726 1.00 40.53 235 ALA B C 1
ATOM 2848 O O . ALA B 1 235 ? -8.938 5.107 21.612 1.00 48.04 235 ALA B O 1
ATOM 2850 N N . ARG C 1 42 ? 24.549 32.344 16.348 1.00 57.01 42 ARG C N 1
ATOM 2851 C CA . ARG C 1 42 ? 25.013 33.317 17.396 1.00 56.00 42 ARG C CA 1
ATOM 2852 C C . ARG C 1 42 ? 26.147 34.223 16.943 1.00 50.91 42 ARG C C 1
ATOM 2853 O O . ARG C 1 42 ? 27.209 34.295 17.567 1.00 65.09 42 ARG C O 1
ATOM 2861 N N . GLY C 1 43 ? 25.936 34.909 15.865 1.00 41.87 43 GLY C N 1
ATOM 2862 C CA . GLY C 1 43 ? 26.794 36.007 15.480 1.00 34.91 43 GLY C CA 1
ATOM 2863 C C . GLY C 1 43 ? 26.124 37.293 15.933 1.00 29.75 43 GLY C C 1
ATOM 2864 O O . GLY C 1 43 ? 24.960 37.312 16.363 1.00 24.92 43 GLY C O 1
ATOM 2865 N N . ARG C 1 44 ? 26.856 38.393 15.815 1.00 25.39 44 ARG C N 1
ATOM 2866 C CA . ARG C 1 44 ? 26.290 39.685 16.175 1.00 23.35 44 ARG C CA 1
ATOM 2867 C C . ARG C 1 44 ? 25.040 40.031 15.339 1.00 21.31 44 ARG C C 1
ATOM 2868 O O . ARG C 1 44 ? 24.038 40.534 15.872 1.00 20.30 44 ARG C O 1
ATOM 2876 N N . LEU C 1 45 ? 25.096 39.819 14.019 1.00 20.29 45 LEU C N 1
ATOM 2877 C CA . LEU C 1 45 ? 23.973 40.186 13.153 1.00 19.08 45 LEU C CA 1
ATOM 2878 C C . LEU C 1 45 ? 22.790 39.274 13.456 1.00 18.72 45 LEU C C 1
ATOM 2879 O O . LEU C 1 45 ? 21.654 39.727 13.479 1.00 17.62 45 LEU C O 1
ATOM 2884 N N . ALA C 1 46 ? 23.061 37.982 13.664 1.00 19.03 46 ALA C N 1
ATOM 2885 C CA . ALA C 1 46 ? 21.992 37.050 14.063 1.00 19.56 46 ALA C CA 1
ATOM 2886 C C . ALA C 1 46 ? 21.320 37.526 15.323 1.00 19.97 46 ALA C C 1
ATOM 2887 O O . ALA C 1 46 ? 20.086 37.472 15.407 1.00 18.54 46 ALA C O 1
ATOM 2889 N N . ASP C 1 47 ? 22.086 38.029 16.279 1.00 21.12 47 ASP C N 1
ATOM 2890 C CA . ASP C 1 47 ? 21.502 38.525 17.529 1.00 22.43 47 ASP C CA 1
ATOM 2891 C C . ASP C 1 47 ? 20.624 39.756 17.260 1.00 21.70 47 ASP C C 1
ATOM 2892 O O . ASP C 1 47 ? 19.569 39.913 17.900 1.00 20.97 47 ASP C O 1
ATOM 2897 N N . GLU C 1 48 ? 21.028 40.583 16.310 1.00 20.99 48 GLU C N 1
ATOM 2898 C CA . GLU C 1 48 ? 20.220 41.784 16.015 1.00 22.21 48 GLU C CA 1
ATOM 2899 C C . GLU C 1 48 ? 18.899 41.362 15.336 1.00 19.19 48 GLU C C 1
ATOM 2900 O O . GLU C 1 48 ? 17.889 41.919 15.575 1.00 18.79 48 GLU C O 1
ATOM 2906 N N . LEU C 1 49 ? 18.964 40.342 14.505 1.00 18.72 49 LEU C N 1
ATOM 2907 C CA . LEU C 1 49 ? 17.741 39.838 13.839 1.00 16.82 49 LEU C CA 1
ATOM 2908 C C . LEU C 1 49 ? 16.836 39.210 14.870 1.00 16.42 49 LEU C C 1
ATOM 2909 O O . LEU C 1 49 ? 15.626 39.369 14.769 1.00 15.81 49 LEU C O 1
ATOM 2914 N N . SER C 1 50 ? 17.401 38.540 15.882 1.00 16.34 50 SER C N 1
ATOM 2915 C CA . SER C 1 50 ? 16.584 37.952 16.983 1.00 16.66 50 SER C CA 1
ATOM 2916 C C . SER C 1 50 ? 15.880 39.030 17.833 1.00 16.09 50 SER C C 1
ATOM 2917 O O . SER C 1 50 ? 14.721 38.889 18.138 1.00 16.07 50 SER C O 1
ATOM 2920 N N . LEU C 1 51 ? 16.587 40.091 18.143 1.00 15.53 51 LEU C N 1
ATOM 2921 C CA . LEU C 1 51 ? 15.982 41.220 18.831 1.00 15.89 51 LEU C CA 1
ATOM 2922 C C . LEU C 1 51 ? 14.801 41.799 18.002 1.00 15.13 51 LEU C C 1
ATOM 2923 O O . LEU C 1 51 ? 13.751 42.116 18.528 1.00 15.38 51 LEU C O 1
ATOM 2928 N N . THR C 1 52 ? 15.034 41.982 16.742 1.00 15.08 52 THR C N 1
ATOM 2929 C CA . THR C 1 52 ? 14.046 42.520 15.842 1.00 15.34 52 THR C CA 1
ATOM 2930 C C . THR C 1 52 ? 12.836 41.623 15.809 1.00 15.46 52 THR C C 1
ATOM 2931 O O . THR C 1 52 ? 11.690 42.085 15.875 1.00 17.06 52 THR C O 1
ATOM 2935 N N . ALA C 1 53 ? 13.066 40.341 15.705 1.00 15.15 53 ALA C N 1
ATOM 2936 C CA . ALA C 1 53 ? 11.979 39.401 15.724 1.00 14.57 53 ALA C CA 1
ATOM 2937 C C . ALA C 1 53 ? 11.162 39.444 16.983 1.00 15.05 53 ALA C C 1
ATOM 2938 O O . ALA C 1 53 ? 9.922 39.315 16.927 1.00 14.78 53 ALA C O 1
ATOM 2940 N N . THR C 1 54 ? 11.791 39.644 18.114 1.00 15.03 54 THR C N 1
ATOM 2941 C CA . THR C 1 54 ? 11.065 39.788 19.353 1.00 15.34 54 THR C CA 1
ATOM 2942 C C . THR C 1 54 ? 10.215 41.049 19.375 1.00 15.52 54 THR C C 1
ATOM 2943 O O . THR C 1 54 ? 9.103 41.014 19.823 1.00 15.70 54 THR C O 1
ATOM 2947 N N . VAL C 1 55 ? 10.750 42.180 18.887 1.00 14.80 55 VAL C N 1
ATOM 2948 C CA . VAL C 1 55 ? 9.954 43.424 18.871 1.00 15.88 55 VAL C CA 1
ATOM 2949 C C . VAL C 1 55 ? 8.696 43.217 18.021 1.00 15.80 55 VAL C C 1
ATOM 2950 O O . VAL C 1 55 ? 7.602 43.543 18.421 1.00 15.56 55 VAL C O 1
ATOM 2954 N N . LEU C 1 56 ? 8.871 42.658 16.850 1.00 15.77 56 LEU C N 1
ATOM 2955 C CA . LEU C 1 56 ? 7.738 42.499 15.916 1.00 15.98 56 LEU C CA 1
ATOM 2956 C C . LEU C 1 56 ? 6.749 41.462 16.384 1.00 16.40 56 LEU C C 1
ATOM 2957 O O . LEU C 1 56 ? 5.531 41.649 16.277 1.00 16.37 56 LEU C O 1
ATOM 2962 N N . ALA C 1 57 ? 7.261 40.385 16.929 1.00 17.06 57 ALA C N 1
ATOM 2963 C CA . ALA C 1 57 ? 6.368 39.328 17.471 1.00 18.08 57 ALA C CA 1
ATOM 2964 C C . ALA C 1 57 ? 5.483 39.810 18.582 1.00 19.05 57 ALA C C 1
ATOM 2965 O O . ALA C 1 57 ? 4.275 39.496 18.609 1.00 18.35 57 ALA C O 1
ATOM 2967 N N . ARG C 1 58 ? 6.067 40.535 19.521 1.00 20.34 58 ARG C N 1
ATOM 2968 C CA . ARG C 1 58 ? 5.294 41.003 20.683 1.00 22.53 58 ARG C CA 1
ATOM 2969 C C . ARG C 1 58 ? 4.177 41.959 20.237 1.00 22.06 58 ARG C C 1
ATOM 2970 O O . ARG C 1 58 ? 3.059 41.887 20.704 1.00 23.57 58 ARG C O 1
ATOM 2978 N N . GLU C 1 59 ? 4.449 42.786 19.243 1.00 20.32 59 GLU C N 1
ATOM 2979 C CA . GLU C 1 59 ? 3.459 43.681 18.719 1.00 20.89 59 GLU C CA 1
ATOM 2980 C C . GLU C 1 59 ? 2.385 42.967 17.852 1.00 19.86 59 GLU C C 1
ATOM 2981 O O . GLU C 1 59 ? 1.202 43.284 17.959 1.00 19.95 59 GLU C O 1
ATOM 2987 N N . LEU C 1 60 ? 2.780 42.047 16.987 1.00 17.54 60 LEU C N 1
ATOM 2988 C CA . LEU C 1 60 ? 1.812 41.384 16.064 1.00 18.00 60 LEU C CA 1
ATOM 2989 C C . LEU C 1 60 ? 0.929 40.337 16.756 1.00 18.19 60 LEU C C 1
ATOM 2990 O O . LEU C 1 60 ? -0.222 40.159 16.357 1.00 17.04 60 LEU C O 1
ATOM 2995 N N . TYR C 1 61 ? 1.418 39.742 17.872 1.00 17.87 61 TYR C N 1
ATOM 2996 C CA . TYR C 1 61 ? 0.567 38.838 18.649 1.00 18.69 61 TYR C CA 1
ATOM 2997 C C . TYR C 1 61 ? -0.729 39.508 19.103 1.00 20.41 61 TYR C C 1
ATOM 2998 O O . TYR C 1 61 ? -1.745 38.867 19.210 1.00 22.48 61 TYR C O 1
ATOM 3007 N N . THR C 1 62 ? -0.663 40.781 19.421 1.00 20.33 62 THR C N 1
ATOM 3008 C CA . THR C 1 62 ? -1.801 41.539 19.950 1.00 22.59 62 THR C CA 1
ATOM 3009 C C . THR C 1 62 ? -2.827 41.988 18.872 1.00 21.17 62 THR C C 1
ATOM 3010 O O . THR C 1 62 ? -3.930 42.385 19.209 1.00 20.79 62 THR C O 1
ATOM 3014 N N . VAL C 1 63 ? -2.508 41.818 17.587 1.00 20.70 63 VAL C N 1
ATOM 3015 C CA . VAL C 1 63 ? -3.403 42.327 16.567 1.00 19.68 63 VAL C CA 1
ATOM 3016 C C . VAL C 1 63 ? -4.720 41.635 16.663 1.00 18.81 63 VAL C C 1
ATOM 3017 O O . VAL C 1 63 ? -4.817 40.427 16.737 1.00 18.19 63 VAL C O 1
ATOM 3021 N N . GLY C 1 64 ? -5.786 42.445 16.641 1.00 18.86 64 GLY C N 1
ATOM 3022 C CA . GLY C 1 64 ? -7.125 41.955 16.691 1.00 19.14 64 GLY C CA 1
ATOM 3023 C C . GLY C 1 64 ? -7.701 41.956 18.083 1.00 19.85 64 GLY C C 1
ATOM 3024 O O . GLY C 1 64 ? -8.885 41.693 18.243 1.00 21.10 64 GLY C O 1
ATOM 3025 N N . TYR C 1 65 ? -6.892 42.219 19.087 1.00 19.41 65 TYR C N 1
ATOM 3026 C CA . TYR C 1 65 ? -7.324 42.119 20.485 1.00 21.27 65 TYR C CA 1
ATOM 3027 C C . TYR C 1 65 ? -8.533 43.016 20.754 1.00 22.38 65 TYR C C 1
ATOM 3028 O O . TYR C 1 65 ? -8.459 44.240 20.591 1.00 21.43 65 TYR C O 1
ATOM 3037 N N . ARG C 1 66 ? -9.625 42.355 21.124 1.00 23.65 66 ARG C N 1
ATOM 3038 C CA . ARG C 1 66 ? -10.930 42.950 21.451 1.00 25.95 66 ARG C CA 1
ATOM 3039 C C . ARG C 1 66 ? -11.417 43.893 20.390 1.00 26.72 66 ARG C C 1
ATOM 3040 O O . ARG C 1 66 ? -12.084 44.848 20.696 1.00 29.45 66 ARG C O 1
ATOM 3048 N N . LEU C 1 67 ? -11.107 43.594 19.134 1.00 26.80 67 LEU C N 1
ATOM 3049 C CA . LEU C 1 67 ? -11.429 44.470 18.034 1.00 27.44 67 LEU C CA 1
ATOM 3050 C C . LEU C 1 67 ? -12.638 43.940 17.267 1.00 27.70 67 LEU C C 1
ATOM 3051 O O . LEU C 1 67 ? -12.755 42.761 17.071 1.00 25.96 67 LEU C O 1
ATOM 3056 N N . THR C 1 68 ? -13.511 44.829 16.836 1.00 29.41 68 THR C N 1
ATOM 3057 C CA . THR C 1 68 ? -14.465 44.493 15.773 1.00 32.12 68 THR C CA 1
ATOM 3058 C C . THR C 1 68 ? -14.103 45.345 14.552 1.00 30.69 68 THR C C 1
ATOM 3059 O O . THR C 1 68 ? -13.922 46.547 14.683 1.00 32.51 68 THR C O 1
ATOM 3063 N N . GLY C 1 69 ? -14.112 44.734 13.384 1.00 29.33 69 GLY C N 1
ATOM 3064 C CA . GLY C 1 69 ? -13.714 45.417 12.158 1.00 28.16 69 GLY C CA 1
ATOM 3065 C C . GLY C 1 69 ? -12.410 44.890 11.597 1.00 25.58 69 GLY C C 1
ATOM 3066 O O . GLY C 1 69 ? -12.012 43.764 11.884 1.00 24.72 69 GLY C O 1
ATOM 3067 N N . GLN C 1 70 ? -11.781 45.697 10.744 1.00 25.03 70 GLN C N 1
ATOM 3068 C CA . GLN C 1 70 ? -10.602 45.306 10.059 1.00 23.98 70 GLN C CA 1
ATOM 3069 C C . GLN C 1 70 ? -9.414 45.222 11.055 1.00 21.54 70 GLN C C 1
ATOM 3070 O O . GLN C 1 70 ? -9.080 46.197 11.736 1.00 22.32 70 GLN C O 1
ATOM 3076 N N . ALA C 1 71 ? -8.793 44.059 11.118 1.00 19.44 71 ALA C N 1
ATOM 3077 C CA . ALA C 1 71 ? -7.773 43.769 12.124 1.00 17.62 71 ALA C CA 1
ATOM 3078 C C . ALA C 1 71 ? -6.398 43.616 11.557 1.00 16.96 71 ALA C C 1
ATOM 3079 O O . ALA C 1 71 ? -5.395 43.857 12.255 1.00 17.58 71 ALA C O 1
ATOM 3081 N N . LEU C 1 72 ? -6.294 43.270 10.277 1.00 16.56 72 LEU C N 1
ATOM 3082 C CA . LEU C 1 72 ? -5.000 42.976 9.680 1.00 16.60 72 LEU C CA 1
ATOM 3083 C C . LEU C 1 72 ? -5.100 43.212 8.169 1.00 17.05 72 LEU C C 1
ATOM 3084 O O . LEU C 1 72 ? -6.116 42.812 7.543 1.00 17.51 72 LEU C O 1
ATOM 3089 N N . VAL C 1 73 ? -4.052 43.784 7.611 1.00 15.86 73 VAL C N 1
ATOM 3090 C CA . VAL C 1 73 ? -3.868 43.827 6.134 1.00 17.25 73 VAL C CA 1
ATOM 3091 C C . VAL C 1 73 ? -2.485 43.345 5.833 1.00 17.74 73 VAL C C 1
ATOM 3092 O O . VAL C 1 73 ? -1.504 43.956 6.327 1.00 19.88 73 VAL C O 1
ATOM 3096 N N . LEU C 1 74 ? -2.381 42.350 4.934 1.00 16.25 74 LEU C N 1
ATOM 3097 C CA . LEU C 1 74 ? -1.110 41.900 4.429 1.00 15.99 74 LEU C CA 1
ATOM 3098 C C . LEU C 1 74 ? -0.930 42.341 2.997 1.00 15.97 74 LEU C C 1
ATOM 3099 O O . LEU C 1 74 ? -1.855 42.137 2.174 1.00 14.33 74 LEU C O 1
ATOM 3104 N N . SER C 1 75 ? 0.230 42.966 2.696 1.00 15.71 75 SER C N 1
ATOM 3105 C CA . SER C 1 75 ? 0.489 43.547 1.364 1.00 16.89 75 SER C CA 1
ATOM 3106 C C . SER C 1 75 ? 1.821 43.067 0.873 1.00 16.93 75 SER C C 1
ATOM 3107 O O . SER C 1 75 ? 2.824 43.807 0.898 1.00 14.75 75 SER C O 1
ATOM 3110 N N . PRO C 1 76 ? 1.888 41.778 0.515 1.00 16.45 76 PRO C N 1
ATOM 3111 C CA . PRO C 1 76 ? 3.123 41.324 -0.085 1.00 16.55 76 PRO C CA 1
ATOM 3112 C C . PRO C 1 76 ? 3.423 41.944 -1.432 1.00 16.19 76 PRO C C 1
ATOM 3113 O O . PRO C 1 76 ? 2.546 42.360 -2.172 1.00 16.41 76 PRO C O 1
ATOM 3117 N N . SER C 1 77 ? 4.672 41.919 -1.799 1.00 16.84 77 SER C N 1
ATOM 3118 C CA . SER C 1 77 ? 5.102 42.256 -3.169 1.00 18.41 77 SER C CA 1
ATOM 3119 C C . SER C 1 77 ? 6.485 41.671 -3.457 1.00 19.39 77 SER C C 1
ATOM 3120 O O . SER C 1 77 ? 7.280 41.415 -2.544 1.00 18.19 77 SER C O 1
ATOM 3123 N N . SER C 1 78 ? 6.794 41.481 -4.741 1.00 21.23 78 SER C N 1
ATOM 3124 C CA . SER C 1 78 ? 8.134 40.977 -5.112 1.00 24.13 78 SER C CA 1
ATOM 3125 C C . SER C 1 78 ? 9.240 41.954 -4.676 1.00 25.90 78 SER C C 1
ATOM 3126 O O . SER C 1 78 ? 10.365 41.522 -4.494 1.00 27.24 78 SER C O 1
ATOM 3129 N N . GLN C 1 79 ? 8.905 43.221 -4.446 1.00 26.13 79 GLN C N 1
ATOM 3130 C CA . GLN C 1 79 ? 9.863 44.226 -3.935 1.00 30.44 79 GLN C CA 1
ATOM 3131 C C . GLN C 1 79 ? 9.863 44.374 -2.380 1.00 28.96 79 GLN C C 1
ATOM 3132 O O . GLN C 1 79 ? 10.522 45.281 -1.859 1.00 30.09 79 GLN C O 1
ATOM 3138 N N . GLY C 1 80 ? 9.166 43.505 -1.640 1.00 24.35 80 GLY C N 1
ATOM 3139 C CA . GLY C 1 80 ? 9.078 43.646 -0.168 1.00 21.09 80 GLY C CA 1
ATOM 3140 C C . GLY C 1 80 ? 7.668 43.742 0.309 1.00 19.24 80 GLY C C 1
ATOM 3141 O O . GLY C 1 80 ? 6.819 44.322 -0.367 1.00 19.97 80 GLY C O 1
ATOM 3142 N N . ASP C 1 81 ? 7.422 43.205 1.477 1.00 16.69 81 ASP C N 1
ATOM 3143 C CA . ASP C 1 81 ? 6.106 43.158 2.023 1.00 15.91 81 ASP C CA 1
ATOM 3144 C C . ASP C 1 81 ? 5.831 44.228 3.031 1.00 15.72 81 ASP C C 1
ATOM 3145 O O . ASP C 1 81 ? 6.717 44.701 3.723 1.00 15.69 81 ASP C O 1
ATOM 3150 N N . GLY C 1 82 ? 4.572 44.511 3.170 1.00 15.97 82 GLY C N 1
ATOM 3151 C CA . GLY C 1 82 ? 4.034 45.338 4.288 1.00 17.07 82 GLY C CA 1
ATOM 3152 C C . GLY C 1 82 ? 3.057 44.569 5.130 1.00 16.86 82 GLY C C 1
ATOM 3153 O O . GLY C 1 82 ? 2.318 43.682 4.627 1.00 17.59 82 GLY C O 1
ATOM 3154 N N . VAL C 1 83 ? 2.981 44.898 6.409 1.00 17.05 83 VAL C N 1
ATOM 3155 C CA . VAL C 1 83 ? 1.904 44.383 7.219 1.00 17.77 83 VAL C CA 1
ATOM 3156 C C . VAL C 1 83 ? 1.381 45.495 8.093 1.00 18.58 83 VAL C C 1
ATOM 3157 O O . VAL C 1 83 ? 2.168 46.348 8.553 1.00 18.43 83 VAL C O 1
ATOM 3161 N N . GLN C 1 84 ? 0.059 45.544 8.213 1.00 17.18 84 GLN C N 1
ATOM 3162 C CA . GLN C 1 84 ? -0.616 46.465 9.122 1.00 18.54 84 GLN C CA 1
ATOM 3163 C C . GLN C 1 84 ? -1.637 45.748 9.956 1.00 18.40 84 GLN C C 1
ATOM 3164 O O . GLN C 1 84 ? -2.286 44.846 9.513 1.00 17.62 84 GLN C O 1
ATOM 3170 N N . GLY C 1 85 ? -1.778 46.186 11.200 1.00 18.23 85 GLY C N 1
ATOM 3171 C CA . GLY C 1 85 ? -2.676 45.573 12.151 1.00 18.19 85 GLY C CA 1
ATOM 3172 C C . GLY C 1 85 ? -3.276 46.600 13.137 1.00 18.28 85 GLY C C 1
ATOM 3173 O O . GLY C 1 85 ? -2.697 47.645 13.409 1.00 17.60 85 GLY C O 1
ATOM 3174 N N . TRP C 1 86 ? -4.423 46.252 13.705 1.00 18.57 86 TRP C N 1
ATOM 3175 C CA . TRP C 1 86 ? -5.096 47.083 14.689 1.00 18.62 86 TRP C CA 1
ATOM 3176 C C . TRP C 1 86 ? -5.476 46.263 15.935 1.00 18.91 86 TRP C C 1
ATOM 3177 O O . TRP C 1 86 ? -5.683 45.077 15.822 1.00 17.95 86 TRP C O 1
ATOM 3188 N N . PHE C 1 87 ? -5.598 46.937 17.095 1.00 19.71 87 PHE C N 1
ATOM 3189 C CA . PHE C 1 87 ? -6.032 46.313 18.307 1.00 20.91 87 PHE C CA 1
ATOM 3190 C C . PHE C 1 87 ? -6.617 47.366 19.264 1.00 22.68 87 PHE C C 1
ATOM 3191 O O . PHE C 1 87 ? -6.369 48.564 19.113 1.00 21.58 87 PHE C O 1
ATOM 3199 N N . LEU C 1 88 ? -7.422 46.898 20.192 1.00 22.98 88 LEU C N 1
ATOM 3200 C CA . LEU C 1 88 ? -7.955 47.766 21.235 1.00 26.70 88 LEU C CA 1
ATOM 3201 C C . LEU C 1 88 ? -6.927 47.887 22.356 1.00 29.41 88 LEU C C 1
ATOM 3202 O O . LEU C 1 88 ? -6.412 46.883 22.828 1.00 30.68 88 LEU C O 1
ATOM 3207 N N . CYS C 1 89 ? -6.642 49.092 22.766 1.00 33.42 89 CYS C N 1
ATOM 3208 C CA . CYS C 1 89 ? -5.817 49.343 23.967 1.00 39.76 89 CYS C CA 1
ATOM 3209 C C . CYS C 1 89 ? -6.572 49.188 25.289 1.00 40.56 89 CYS C C 1
ATOM 3210 O O . CYS C 1 89 ? -7.627 49.778 25.451 1.00 44.84 89 CYS C O 1
ATOM 3213 N N . GLU C 1 90 ? -6.042 48.389 26.208 1.00 41.59 90 GLU C N 1
ATOM 3214 C CA . GLU C 1 90 ? -6.594 48.210 27.586 1.00 44.13 90 GLU C CA 1
ATOM 3215 C C . GLU C 1 90 ? -5.533 48.888 28.453 1.00 45.93 90 GLU C C 1
ATOM 3216 O O . GLU C 1 90 ? -4.336 48.555 28.335 1.00 45.68 90 GLU C O 1
ATOM 3222 N N . ALA C 1 91 ? -5.941 49.812 29.312 1.00 47.80 91 ALA C N 1
ATOM 3223 C CA . ALA C 1 91 ? -5.005 50.507 30.208 1.00 50.13 91 ALA C CA 1
ATOM 3224 C C . ALA C 1 91 ? -4.043 49.535 30.931 1.00 51.58 91 ALA C C 1
ATOM 3225 O O . ALA C 1 91 ? -4.448 48.426 31.310 1.00 54.17 91 ALA C O 1
ATOM 3227 N N . GLY C 1 92 ? -2.770 49.915 31.069 1.00 52.29 92 GLY C N 1
ATOM 3228 C CA . GLY C 1 92 ? -1.779 49.104 31.805 1.00 53.43 92 GLY C CA 1
ATOM 3229 C C . GLY C 1 92 ? -1.134 47.948 31.038 1.00 54.56 92 GLY C C 1
ATOM 3230 O O . GLY C 1 92 ? -0.245 47.273 31.570 1.00 56.30 92 GLY C O 1
ATOM 3231 N N . MET C 1 93 ? -1.554 47.738 29.787 1.00 55.91 93 MET C N 1
ATOM 3232 C CA . MET C 1 93 ? -1.008 46.689 28.881 1.00 57.46 93 MET C CA 1
ATOM 3233 C C . MET C 1 93 ? 0.292 47.172 28.167 1.00 52.66 93 MET C C 1
ATOM 3234 O O . MET C 1 93 ? 1.316 46.477 28.123 1.00 48.83 93 MET C O 1
ATOM 3239 N N . GLU C 1 94 ? 0.232 48.373 27.617 1.00 51.75 94 GLU C N 1
ATOM 3240 C CA . GLU C 1 94 ? 1.371 48.980 26.923 1.00 51.87 94 GLU C CA 1
ATOM 3241 C C . GLU C 1 94 ? 1.465 50.466 27.177 1.00 50.91 94 GLU C C 1
ATOM 3242 O O . GLU C 1 94 ? 0.423 51.151 27.357 1.00 45.91 94 GLU C O 1
ATOM 3248 N N . GLU C 1 95 ? 2.708 50.942 27.196 1.00 47.34 95 GLU C N 1
ATOM 3249 C CA . GLU C 1 95 ? 3.002 52.352 27.454 1.00 52.75 95 GLU C CA 1
ATOM 3250 C C . GLU C 1 95 ? 2.214 53.277 26.512 1.00 49.96 95 GLU C C 1
ATOM 3251 O O . GLU C 1 95 ? 1.579 54.236 26.945 1.00 47.19 95 GLU C O 1
ATOM 3257 N N . ILE C 1 96 ? 2.231 52.932 25.232 1.00 48.31 96 ILE C N 1
ATOM 3258 C CA . ILE C 1 96 ? 1.622 53.760 24.181 1.00 48.53 96 ILE C CA 1
ATOM 3259 C C . ILE C 1 96 ? 0.109 53.919 24.383 1.00 52.80 96 ILE C C 1
ATOM 3260 O O . ILE C 1 96 ? -0.445 54.901 23.942 1.00 52.25 96 ILE C O 1
ATOM 3265 N N . CYS C 1 97 ? -0.539 52.972 25.075 1.00 54.95 97 CYS C N 1
ATOM 3266 C CA . CYS C 1 97 ? -1.989 53.004 25.312 1.00 56.20 97 CYS C CA 1
ATOM 3267 C C . CYS C 1 97 ? -2.520 54.115 26.247 1.00 61.49 97 CYS C C 1
ATOM 3268 O O . CYS C 1 97 ? -1.868 54.537 27.208 1.00 64.64 97 CYS C O 1
ATOM 3271 N N . GLY C 1 98 ? -3.708 54.614 25.903 1.00 65.23 98 GLY C N 1
ATOM 3272 C CA . GLY C 1 98 ? -4.340 55.747 26.588 1.00 70.19 98 GLY C CA 1
ATOM 3273 C C . GLY C 1 98 ? -5.759 55.991 26.093 1.00 72.37 98 GLY C C 1
ATOM 3274 O O . GLY C 1 98 ? -6.475 55.049 25.750 1.00 72.55 98 GLY C O 1
ATOM 3275 N N . GLU C 1 103 ? -9.846 54.115 21.513 1.00 44.73 103 GLU C N 1
ATOM 3276 C CA . GLU C 1 103 ? -8.632 53.491 21.954 1.00 40.81 103 GLU C CA 1
ATOM 3277 C C . GLU C 1 103 ? -8.227 52.341 21.042 1.00 35.01 103 GLU C C 1
ATOM 3278 O O . GLU C 1 103 ? -7.444 51.536 21.465 1.00 33.30 103 GLU C O 1
ATOM 3284 N N . VAL C 1 104 ? -8.692 52.290 19.798 1.00 31.49 104 VAL C N 1
ATOM 3285 C CA . VAL C 1 104 ? -8.069 51.427 18.768 1.00 28.43 104 VAL C CA 1
ATOM 3286 C C . VAL C 1 104 ? -6.719 52.017 18.372 1.00 26.09 104 VAL C C 1
ATOM 3287 O O . VAL C 1 104 ? -6.597 53.233 18.200 1.00 26.01 104 VAL C O 1
ATOM 3291 N N . ARG C 1 105 ? -5.722 51.160 18.204 1.00 24.07 105 ARG C N 1
ATOM 3292 C CA . ARG C 1 105 ? -4.417 51.570 17.740 1.00 24.27 105 ARG C CA 1
ATOM 3293 C C . ARG C 1 105 ? -4.013 50.752 16.560 1.00 22.00 105 ARG C C 1
ATOM 3294 O O . ARG C 1 105 ? -4.432 49.593 16.443 1.00 20.94 105 ARG C O 1
ATOM 3302 N N . GLY C 1 106 ? -3.209 51.369 15.680 1.00 20.42 106 GLY C N 1
ATOM 3303 C CA . GLY C 1 106 ? -2.675 50.676 14.537 1.00 19.06 106 GLY C CA 1
ATOM 3304 C C . GLY C 1 106 ? -1.184 50.545 14.659 1.00 18.86 106 GLY C C 1
ATOM 3305 O O . GLY C 1 106 ? -0.533 51.371 15.321 1.00 19.15 106 GLY C O 1
ATOM 3306 N N . THR C 1 107 ? -0.657 49.536 13.971 1.00 17.97 107 THR C N 1
ATOM 3307 C CA . THR C 1 107 ? 0.723 49.223 13.921 1.00 18.57 107 THR C CA 1
ATOM 3308 C C . THR C 1 107 ? 1.087 48.652 12.539 1.00 17.96 107 THR C C 1
ATOM 3309 O O . THR C 1 107 ? 0.308 47.984 11.882 1.00 16.66 107 THR C O 1
ATOM 3313 N N . GLY C 1 108 ? 2.242 49.066 12.045 1.00 17.64 108 GLY C N 1
ATOM 3314 C CA . GLY C 1 108 ? 2.668 48.713 10.685 1.00 17.44 108 GLY C CA 1
ATOM 3315 C C . GLY C 1 108 ? 4.163 48.542 10.545 1.00 17.17 108 GLY C C 1
ATOM 3316 O O . GLY C 1 108 ? 4.940 49.269 11.235 1.00 15.89 108 GLY C O 1
ATOM 3317 N N . TYR C 1 109 ? 4.554 47.664 9.613 1.00 16.00 109 TYR C N 1
ATOM 3318 C CA . TYR C 1 109 ? 5.960 47.419 9.306 1.00 16.57 109 TYR C CA 1
ATOM 3319 C C . TYR C 1 109 ? 6.208 47.270 7.815 1.00 16.35 109 TYR C C 1
ATOM 3320 O O . TYR C 1 109 ? 5.375 46.686 7.111 1.00 15.39 109 TYR C O 1
ATOM 3329 N N . GLU C 1 110 ? 7.291 47.861 7.327 1.00 16.37 110 GLU C N 1
ATOM 3330 C CA . GLU C 1 110 ? 7.759 47.670 5.974 1.00 17.74 110 GLU C CA 1
ATOM 3331 C C . GLU C 1 110 ? 9.245 48.084 5.896 1.00 19.05 110 GLU C C 1
ATOM 3332 O O . GLU C 1 110 ? 9.739 48.853 6.729 1.00 17.14 110 GLU C O 1
ATOM 3338 N N . VAL C 1 111 ? 9.912 47.634 4.841 1.00 17.23 111 VAL C N 1
ATOM 3339 C CA . VAL C 1 111 ? 11.276 48.069 4.559 1.00 18.48 111 VAL C CA 1
ATOM 3340 C C . VAL C 1 111 ? 11.268 49.140 3.490 1.00 20.68 111 VAL C C 1
ATOM 3341 O O . VAL C 1 111 ? 10.473 49.065 2.516 1.00 20.55 111 VAL C O 1
ATOM 3345 N N . ASN C 1 112 ? 12.081 50.158 3.679 1.00 21.47 112 ASN C N 1
ATOM 3346 C CA . ASN C 1 112 ? 12.245 51.199 2.673 1.00 25.70 112 ASN C CA 1
ATOM 3347 C C . ASN C 1 112 ? 13.701 51.663 2.745 1.00 26.95 112 ASN C C 1
ATOM 3348 O O . ASN C 1 112 ? 14.206 51.867 3.849 1.00 24.96 112 ASN C O 1
ATOM 3353 N N . GLN C 1 113 ? 14.379 51.726 1.599 1.00 28.12 113 GLN C N 1
ATOM 3354 C CA . GLN C 1 113 ? 15.771 52.212 1.512 1.00 30.01 113 GLN C CA 1
ATOM 3355 C C . GLN C 1 113 ? 16.698 51.517 2.529 1.00 25.79 113 GLN C C 1
ATOM 3356 O O . GLN C 1 113 ? 17.423 52.162 3.280 1.00 24.08 113 GLN C O 1
ATOM 3362 N N . GLY C 1 114 ? 16.645 50.185 2.551 1.00 21.95 114 GLY C N 1
ATOM 3363 C CA . GLY C 1 114 ? 17.550 49.399 3.395 1.00 20.86 114 GLY C CA 1
ATOM 3364 C C . GLY C 1 114 ? 17.290 49.389 4.919 1.00 18.68 114 GLY C C 1
ATOM 3365 O O . GLY C 1 114 ? 18.086 48.888 5.699 1.00 17.85 114 GLY C O 1
ATOM 3366 N N . ALA C 1 115 ? 16.140 49.909 5.335 1.00 17.53 115 ALA C N 1
ATOM 3367 C CA . ALA C 1 115 ? 15.777 49.912 6.756 1.00 17.19 115 ALA C CA 1
ATOM 3368 C C . ALA C 1 115 ? 14.373 49.299 6.933 1.00 16.66 115 ALA C C 1
ATOM 3369 O O . ALA C 1 115 ? 13.435 49.635 6.167 1.00 16.20 115 ALA C O 1
ATOM 3371 N N . LEU C 1 116 ? 14.205 48.472 7.958 1.00 15.84 116 LEU C N 1
ATOM 3372 C CA . LEU C 1 116 ? 12.893 48.029 8.403 1.00 15.70 116 LEU C CA 1
ATOM 3373 C C . LEU C 1 116 ? 12.375 49.130 9.337 1.00 15.86 116 LEU C C 1
ATOM 3374 O O . LEU C 1 116 ? 13.109 49.578 10.231 1.00 15.62 116 LEU C O 1
ATOM 3379 N N . ARG C 1 117 ? 11.183 49.613 9.030 1.00 16.04 117 ARG C N 1
ATOM 3380 C CA . ARG C 1 117 ? 10.552 50.677 9.792 1.00 17.07 117 ARG C CA 1
ATOM 3381 C C . ARG C 1 117 ? 9.219 50.248 10.394 1.00 16.55 117 ARG C C 1
ATOM 3382 O O . ARG C 1 117 ? 8.486 49.406 9.827 1.00 15.95 117 ARG C O 1
ATOM 3390 N N . TRP C 1 118 ? 8.883 50.909 11.479 1.00 16.01 118 TRP C N 1
ATOM 3391 C CA . TRP C 1 118 ? 7.678 50.731 12.188 1.00 16.77 118 TRP C CA 1
ATOM 3392 C C . TRP C 1 118 ? 6.879 52.031 12.224 1.00 16.62 118 TRP C C 1
ATOM 3393 O O . TRP C 1 118 ? 7.436 53.144 12.265 1.00 17.65 118 TRP C O 1
ATOM 3404 N N . GLY C 1 119 ? 5.566 51.900 12.169 1.00 16.86 119 GLY C N 1
ATOM 3405 C CA . GLY C 1 119 ? 4.677 53.051 12.398 1.00 18.22 119 GLY C CA 1
ATOM 3406 C C . GLY C 1 119 ? 3.492 52.693 13.228 1.00 17.86 119 GLY C C 1
ATOM 3407 O O . GLY C 1 119 ? 3.149 51.524 13.342 1.00 16.04 119 GLY C O 1
ATOM 3408 N N . ALA C 1 120 ? 2.892 53.744 13.794 1.00 18.66 120 ALA C N 1
ATOM 3409 C CA . ALA C 1 120 ? 1.779 53.594 14.666 1.00 19.42 120 ALA C CA 1
ATOM 3410 C C . ALA C 1 120 ? 0.769 54.684 14.394 1.00 20.73 120 ALA C C 1
ATOM 3411 O O . ALA C 1 120 ? 1.094 55.725 13.844 1.00 20.56 120 ALA C O 1
ATOM 3413 N N . CYS C 1 121 ? -0.458 54.434 14.783 1.00 21.47 121 CYS C N 1
ATOM 3414 C CA . CYS C 1 121 ? -1.519 55.438 14.680 1.00 23.58 121 CYS C CA 1
ATOM 3415 C C . CYS C 1 121 ? -2.585 55.131 15.683 1.00 24.62 121 CYS C C 1
ATOM 3416 O O . CYS C 1 121 ? -2.658 54.034 16.228 1.00 22.46 121 CYS C O 1
ATOM 3419 N N . LYS C 1 122 ? -3.453 56.108 15.896 1.00 27.22 122 LYS C N 1
ATOM 3420 C CA . LYS C 1 122 ? -4.589 55.930 16.731 1.00 29.73 122 LYS C CA 1
ATOM 3421 C C . LYS C 1 122 ? -5.858 56.097 15.969 1.00 30.23 122 LYS C C 1
ATOM 3422 O O . LYS C 1 122 ? -5.943 56.944 15.085 1.00 30.00 122 LYS C O 1
ATOM 3428 N N . GLY C 1 123 ? -6.867 55.310 16.306 1.00 30.60 123 GLY C N 1
ATOM 3429 C CA . GLY C 1 123 ? -8.189 55.499 15.724 1.00 33.04 123 GLY C CA 1
ATOM 3430 C C . GLY C 1 123 ? -8.585 54.368 14.846 1.00 34.43 123 GLY C C 1
ATOM 3431 O O . GLY C 1 123 ? -7.773 53.771 14.168 1.00 33.06 123 GLY C O 1
ATOM 3432 N N . GLU C 1 124 ? -9.877 54.071 14.850 1.00 38.78 124 GLU C N 1
ATOM 3433 C CA . GLU C 1 124 ? -10.419 53.054 13.982 1.00 42.43 124 GLU C CA 1
ATOM 3434 C C . GLU C 1 124 ? -10.044 53.356 12.527 1.00 40.38 124 GLU C C 1
ATOM 3435 O O . GLU C 1 124 ? -10.218 54.460 12.068 1.00 41.46 124 GLU C O 1
ATOM 3441 N N . GLY C 1 125 ? -9.519 52.372 11.830 1.00 39.10 125 GLY C N 1
ATOM 3442 C CA . GLY C 1 125 ? -9.069 52.570 10.446 1.00 40.84 125 GLY C CA 1
ATOM 3443 C C . GLY C 1 125 ? -7.869 53.532 10.165 1.00 38.11 125 GLY C C 1
ATOM 3444 O O . GLY C 1 125 ? -7.614 53.903 9.016 1.00 38.53 125 GLY C O 1
ATOM 3445 N N . CYS C 1 126 ? -7.119 53.907 11.178 1.00 31.71 126 CYS C N 1
ATOM 3446 C CA . CYS C 1 126 ? -5.969 54.796 10.943 1.00 28.44 126 CYS C CA 1
ATOM 3447 C C . CYS C 1 126 ? -4.919 54.073 10.138 1.00 25.71 126 CYS C C 1
ATOM 3448 O O . CYS C 1 126 ? -4.822 52.836 10.175 1.00 25.06 126 CYS C O 1
ATOM 3451 N N . ALA C 1 127 ? -4.150 54.808 9.363 1.00 24.83 127 ALA C N 1
ATOM 3452 C CA . ALA C 1 127 ? -3.045 54.257 8.582 1.00 23.00 127 ALA C CA 1
ATOM 3453 C C . ALA C 1 127 ? -1.736 54.397 9.350 1.00 22.84 127 ALA C C 1
ATOM 3454 O O . ALA C 1 127 ? -1.252 55.509 9.539 1.00 22.50 127 ALA C O 1
ATOM 3456 N N . PRO C 1 128 ? -1.099 53.266 9.747 1.00 21.56 128 PRO C N 1
ATOM 3457 C CA . PRO C 1 128 ? 0.147 53.406 10.534 1.00 21.71 128 PRO C CA 1
ATOM 3458 C C . PRO C 1 128 ? 1.354 53.479 9.633 1.00 22.68 128 PRO C C 1
ATOM 3459 O O . PRO C 1 128 ? 1.988 52.456 9.407 1.00 25.36 128 PRO C O 1
ATOM 3463 N N . LEU C 1 129 ? 1.746 54.679 9.257 1.00 23.39 129 LEU C N 1
ATOM 3464 C CA . LEU C 1 129 ? 2.743 54.945 8.289 1.00 23.29 129 LEU C CA 1
ATOM 3465 C C . LEU C 1 129 ? 4.086 54.630 8.876 1.00 23.01 129 LEU C C 1
ATOM 3466 O O . LEU C 1 129 ? 4.472 55.193 9.881 1.00 21.34 129 LEU C O 1
ATOM 3471 N N . PRO C 1 130 ? 4.799 53.672 8.292 1.00 22.10 130 PRO C N 1
ATOM 3472 C CA . PRO C 1 130 ? 6.026 53.338 8.957 1.00 21.52 130 PRO C CA 1
ATOM 3473 C C . PRO C 1 130 ? 7.101 54.371 8.767 1.00 20.56 130 PRO C C 1
ATOM 3474 O O . PRO C 1 130 ? 7.496 54.648 7.640 1.00 21.39 130 PRO C O 1
ATOM 3478 N N . ASN C 1 131 ? 7.494 55.001 9.859 1.00 19.18 131 ASN C N 1
ATOM 3479 C CA . ASN C 1 131 ? 8.354 56.161 9.740 1.00 20.31 131 ASN C CA 1
ATOM 3480 C C . ASN C 1 131 ? 9.610 56.121 10.637 1.00 20.49 131 ASN C C 1
ATOM 3481 O O . ASN C 1 131 ? 10.360 57.071 10.575 1.00 22.14 131 ASN C O 1
ATOM 3486 N N . ASN C 1 132 ? 9.730 55.161 11.560 1.00 19.26 132 ASN C N 1
ATOM 3487 C CA . ASN C 1 132 ? 10.918 55.065 12.386 1.00 20.33 132 ASN C CA 1
ATOM 3488 C C . ASN C 1 132 ? 11.678 53.760 12.153 1.00 20.26 132 ASN C C 1
ATOM 3489 O O . ASN C 1 132 ? 11.050 52.690 12.224 1.00 18.16 132 ASN C O 1
ATOM 3494 N N . PRO C 1 133 ? 13.021 53.845 11.977 1.00 21.39 133 PRO C N 1
ATOM 3495 C CA . PRO C 1 133 ? 13.841 52.625 11.767 1.00 21.39 133 PRO C CA 1
ATOM 3496 C C . PRO C 1 133 ? 13.858 51.736 12.983 1.00 20.58 133 PRO C C 1
ATOM 3497 O O . PRO C 1 133 ? 13.925 52.183 14.091 1.00 21.47 133 PRO C O 1
ATOM 3501 N N . VAL C 1 134 ? 13.670 50.484 12.717 1.00 19.29 134 VAL C N 1
ATOM 3502 C CA . VAL C 1 134 ? 13.761 49.400 13.697 1.00 19.97 134 VAL C CA 1
ATOM 3503 C C . VAL C 1 134 ? 15.144 48.811 13.582 1.00 19.62 134 VAL C C 1
ATOM 3504 O O . VAL C 1 134 ? 15.857 48.653 14.595 1.00 19.63 134 VAL C O 1
ATOM 3508 N N . LEU C 1 135 ? 15.538 48.520 12.339 1.00 19.20 135 LEU C N 1
ATOM 3509 C CA . LEU C 1 135 ? 16.764 47.847 12.027 1.00 20.54 135 LEU C CA 1
ATOM 3510 C C . LEU C 1 135 ? 17.215 48.358 10.665 1.00 20.06 135 LEU C C 1
ATOM 3511 O O . LEU C 1 135 ? 16.407 48.459 9.740 1.00 16.90 135 LEU C O 1
ATOM 3516 N N . GLY C 1 136 ? 18.476 48.781 10.594 1.00 20.21 136 GLY C N 1
ATOM 3517 C CA . GLY C 1 136 ? 19.113 49.063 9.325 1.00 20.95 136 GLY C CA 1
ATOM 3518 C C . GLY C 1 136 ? 19.416 50.532 9.201 1.00 25.10 136 GLY C C 1
ATOM 3519 O O . GLY C 1 136 ? 18.777 51.366 9.792 1.00 24.39 136 GLY C O 1
ATOM 3520 N N . GLY C 1 137 ? 20.491 50.892 8.517 1.00 31.05 137 GLY C N 1
ATOM 3521 C CA . GLY C 1 137 ? 21.040 52.277 8.682 1.00 32.86 137 GLY C CA 1
ATOM 3522 C C . GLY C 1 137 ? 22.262 52.299 7.809 1.00 34.85 137 GLY C C 1
ATOM 3523 O O . GLY C 1 137 ? 22.291 51.600 6.842 1.00 34.65 137 GLY C O 1
ATOM 3524 N N . ASP C 1 138 ? 23.320 53.024 8.115 1.00 36.01 138 ASP C N 1
ATOM 3525 C CA . ASP C 1 138 ? 24.396 52.926 7.194 1.00 38.49 138 ASP C CA 1
ATOM 3526 C C . ASP C 1 138 ? 24.750 51.403 7.186 1.00 35.10 138 ASP C C 1
ATOM 3527 O O . ASP C 1 138 ? 24.306 50.646 6.318 1.00 41.37 138 ASP C O 1
ATOM 3532 N N . GLU C 1 139 ? 25.370 50.950 8.236 1.00 30.33 139 GLU C N 1
ATOM 3533 C CA . GLU C 1 139 ? 26.141 49.759 8.188 1.00 30.10 139 GLU C CA 1
ATOM 3534 C C . GLU C 1 139 ? 25.284 48.519 7.888 1.00 26.70 139 GLU C C 1
ATOM 3535 O O . GLU C 1 139 ? 25.603 47.741 6.987 1.00 24.39 139 GLU C O 1
ATOM 3541 N N . VAL C 1 140 ? 24.167 48.343 8.621 1.00 23.56 140 VAL C N 1
ATOM 3542 C CA . VAL C 1 140 ? 23.271 47.232 8.382 1.00 22.04 140 VAL C CA 1
ATOM 3543 C C . VAL C 1 140 ? 22.263 47.600 7.313 1.00 21.06 140 VAL C C 1
ATOM 3544 O O . VAL C 1 140 ? 21.636 48.662 7.408 1.00 19.88 140 VAL C O 1
ATOM 3548 N N . GLN C 1 141 ? 22.141 46.763 6.292 1.00 19.43 141 GLN C N 1
ATOM 3549 C CA . GLN C 1 141 ? 21.165 46.977 5.236 1.00 20.28 141 GLN C CA 1
ATOM 3550 C C . GLN C 1 141 ? 20.150 45.837 5.308 1.00 17.99 141 GLN C C 1
ATOM 3551 O O . GLN C 1 141 ? 20.523 44.673 5.259 1.00 17.28 141 GLN C O 1
ATOM 3557 N N . VAL C 1 142 ? 18.895 46.185 5.451 1.00 17.00 142 VAL C N 1
ATOM 3558 C CA . VAL C 1 142 ? 17.842 45.177 5.426 1.00 16.82 142 VAL C CA 1
ATOM 3559 C C . VAL C 1 142 ? 17.404 45.042 3.983 1.00 17.11 142 VAL C C 1
ATOM 3560 O O . VAL C 1 142 ? 16.883 45.986 3.420 1.00 17.90 142 VAL C O 1
ATOM 3564 N N . GLU C 1 143 ? 17.592 43.861 3.442 1.00 16.56 143 GLU C N 1
ATOM 3565 C CA . GLU C 1 143 ? 17.405 43.616 2.028 1.00 17.27 143 GLU C CA 1
ATOM 3566 C C . GLU C 1 143 ? 16.056 42.999 1.677 1.00 17.48 143 GLU C C 1
ATOM 3567 O O . GLU C 1 143 ? 15.687 42.968 0.526 1.00 16.97 143 GLU C O 1
ATOM 3573 N N . ALA C 1 144 ? 15.380 42.360 2.636 1.00 16.51 144 ALA C N 1
ATOM 3574 C CA . ALA C 1 144 ? 14.082 41.719 2.372 1.00 16.55 144 ALA C CA 1
ATOM 3575 C C . ALA C 1 144 ? 13.327 41.507 3.638 1.00 16.29 144 ALA C C 1
ATOM 3576 O O . ALA C 1 144 ? 13.923 41.152 4.689 1.00 15.28 144 ALA C O 1
ATOM 3578 N N . PHE C 1 145 ? 11.999 41.746 3.567 1.00 15.51 145 PHE C N 1
ATOM 3579 C CA . PHE C 1 145 ? 11.080 41.476 4.617 1.00 15.03 145 PHE C CA 1
ATOM 3580 C C . PHE C 1 145 ? 9.870 40.770 3.939 1.00 15.57 145 PHE C C 1
ATOM 3581 O O . PHE C 1 145 ? 9.369 41.245 2.903 1.00 15.77 145 PHE C O 1
ATOM 3589 N N . ARG C 1 146 ? 9.455 39.662 4.519 1.00 14.01 146 ARG C N 1
ATOM 3590 C CA . ARG C 1 146 ? 8.345 38.912 3.963 1.00 14.59 146 ARG C CA 1
ATOM 3591 C C . ARG C 1 146 ? 7.432 38.440 5.053 1.00 14.24 146 ARG C C 1
ATOM 3592 O O . ARG C 1 146 ? 7.889 38.119 6.166 1.00 13.05 146 ARG C O 1
ATOM 3600 N N . VAL C 1 147 ? 6.121 38.404 4.758 1.00 14.52 147 VAL C N 1
ATOM 3601 C CA . VAL C 1 147 ? 5.150 37.920 5.677 1.00 16.25 147 VAL C CA 1
ATOM 3602 C C . VAL C 1 147 ? 4.134 36.982 4.997 1.00 16.03 147 VAL C C 1
ATOM 3603 O O . VAL C 1 147 ? 3.596 37.299 3.951 1.00 18.05 147 VAL C O 1
ATOM 3607 N N . ALA C 1 148 ? 3.990 35.776 5.512 1.00 15.41 148 ALA C N 1
ATOM 3608 C CA . ALA C 1 148 ? 3.048 34.801 5.008 1.00 15.52 148 ALA C CA 1
ATOM 3609 C C . ALA C 1 148 ? 2.092 34.519 6.133 1.00 14.82 148 ALA C C 1
ATOM 3610 O O . ALA C 1 148 ? 2.380 34.858 7.294 1.00 14.61 148 ALA C O 1
ATOM 3612 N N . TYR C 1 149 ? 0.932 33.941 5.825 1.00 14.22 149 TYR C N 1
ATOM 3613 C CA . TYR C 1 149 ? -0.072 33.637 6.839 1.00 14.42 149 TYR C CA 1
ATOM 3614 C C . TYR C 1 149 ? -0.625 32.227 6.719 1.00 14.61 149 TYR C C 1
ATOM 3615 O O . TYR C 1 149 ? -0.617 31.603 5.662 1.00 15.90 149 TYR C O 1
ATOM 3624 N N . LEU C 1 150 ? -1.030 31.697 7.855 1.00 14.51 150 LEU C N 1
ATOM 3625 C CA . LEU C 1 150 ? -1.463 30.335 7.971 1.00 15.62 150 LEU C CA 1
ATOM 3626 C C . LEU C 1 150 ? -2.967 30.365 8.127 1.00 16.02 150 LEU C C 1
ATOM 3627 O O . LEU C 1 150 ? -3.508 30.900 9.094 1.00 15.69 150 LEU C O 1
ATOM 3632 N N . GLU C 1 151 ? -3.666 29.830 7.128 1.00 16.91 151 GLU C N 1
ATOM 3633 C CA . GLU C 1 151 ? -5.134 29.773 7.163 1.00 19.61 151 GLU C CA 1
ATOM 3634 C C . GLU C 1 151 ? -5.614 28.321 7.046 1.00 21.66 151 GLU C C 1
ATOM 3635 O O . GLU C 1 151 ? -5.352 27.648 6.053 1.00 22.23 151 GLU C O 1
ATOM 3641 N N . GLY C 1 152 ? -6.278 27.818 8.080 1.00 23.60 152 GLY C N 1
ATOM 3642 C CA . GLY C 1 152 ? -6.758 26.427 8.069 1.00 24.88 152 GLY C CA 1
ATOM 3643 C C . GLY C 1 152 ? -5.681 25.420 7.795 1.00 25.01 152 GLY C C 1
ATOM 3644 O O . GLY C 1 152 ? -5.941 24.489 7.095 1.00 27.49 152 GLY C O 1
ATOM 3645 N N . GLY C 1 153 ? -4.461 25.552 8.294 1.00 24.50 153 GLY C N 1
ATOM 3646 C CA . GLY C 1 153 ? -3.454 24.547 7.905 1.00 25.53 153 GLY C CA 1
ATOM 3647 C C . GLY C 1 153 ? -2.675 24.812 6.618 1.00 24.96 153 GLY C C 1
ATOM 3648 O O . GLY C 1 153 ? -1.727 24.063 6.329 1.00 25.99 153 GLY C O 1
ATOM 3649 N N . THR C 1 154 ? -3.064 25.809 5.795 1.00 22.36 154 THR C N 1
ATOM 3650 C CA . THR C 1 154 ? -2.317 26.106 4.531 1.00 20.99 154 THR C CA 1
ATOM 3651 C C . THR C 1 154 ? -1.584 27.442 4.603 1.00 18.58 154 THR C C 1
ATOM 3652 O O . THR C 1 154 ? -2.215 28.457 4.959 1.00 17.21 154 THR C O 1
ATOM 3656 N N . TRP C 1 155 ? -0.291 27.462 4.275 1.00 16.64 155 TRP C N 1
ATOM 3657 C CA . TRP C 1 155 ? 0.481 28.696 4.250 1.00 15.91 155 TRP C CA 1
ATOM 3658 C C . TRP C 1 155 ? 0.166 29.409 2.947 1.00 15.65 155 TRP C C 1
ATOM 3659 O O . TRP C 1 155 ? 0.164 28.787 1.859 1.00 16.05 155 TRP C O 1
ATOM 3670 N N . LYS C 1 156 ? -0.052 30.707 3.039 1.00 14.72 156 LYS C N 1
ATOM 3671 C CA . LYS C 1 156 ? -0.381 31.555 1.893 1.00 14.90 156 LYS C CA 1
ATOM 3672 C C . LYS C 1 156 ? 0.465 32.827 1.963 1.00 13.91 156 LYS C C 1
ATOM 3673 O O . LYS C 1 156 ? 0.873 33.280 3.057 1.00 12.79 156 LYS C O 1
ATOM 3679 N N . ARG C 1 157 ? 0.732 33.418 0.828 1.00 13.40 157 ARG C N 1
ATOM 3680 C CA . ARG C 1 157 ? 1.310 34.780 0.803 1.00 13.34 157 ARG C CA 1
ATOM 3681 C C . ARG C 1 157 ? 0.750 35.461 -0.400 1.00 14.32 157 ARG C C 1
ATOM 3682 O O . ARG C 1 157 ? 1.007 35.089 -1.581 1.00 15.06 157 ARG C O 1
ATOM 3690 N N . GLN C 1 158 ? -0.186 36.353 -0.100 1.00 14.37 158 GLN C N 1
ATOM 3691 C CA . GLN C 1 158 ? -0.998 37.022 -1.110 1.00 14.65 158 GLN C CA 1
ATOM 3692 C C . GLN C 1 158 ? -1.682 38.171 -0.419 1.00 14.41 158 GLN C C 1
ATOM 3693 O O . GLN C 1 158 ? -1.723 38.258 0.829 1.00 14.10 158 GLN C O 1
ATOM 3699 N N . ALA C 1 159 ? -2.175 39.092 -1.213 1.00 15.18 159 ALA C N 1
ATOM 3700 C CA . ALA C 1 159 ? -2.934 40.248 -0.629 1.00 15.81 159 ALA C CA 1
ATOM 3701 C C . ALA C 1 159 ? -4.103 39.741 0.122 1.00 16.77 159 ALA C C 1
ATOM 3702 O O . ALA C 1 159 ? -4.940 38.942 -0.392 1.00 17.91 159 ALA C O 1
ATOM 3704 N N . GLN C 1 160 ? -4.237 40.120 1.364 1.00 16.89 160 GLN C N 1
ATOM 3705 C CA . GLN C 1 160 ? -5.352 39.612 2.160 1.00 17.60 160 GLN C CA 1
ATOM 3706 C C . GLN C 1 160 ? -5.617 40.535 3.368 1.00 18.09 160 GLN C C 1
ATOM 3707 O O . GLN C 1 160 ? -4.693 41.129 3.924 1.00 18.35 160 GLN C O 1
ATOM 3713 N N . ALA C 1 161 ? -6.864 40.660 3.749 1.00 18.26 161 ALA C N 1
ATOM 3714 C CA . ALA C 1 161 ? -7.290 41.435 4.951 1.00 18.88 161 ALA C CA 1
ATOM 3715 C C . ALA C 1 161 ? -8.054 40.493 5.870 1.00 19.89 161 ALA C C 1
ATOM 3716 O O . ALA C 1 161 ? -8.871 39.713 5.388 1.00 20.49 161 ALA C O 1
ATOM 3718 N N . VAL C 1 162 ? -7.961 40.717 7.166 1.00 19.94 162 VAL C N 1
ATOM 3719 C CA . VAL C 1 162 ? -8.859 40.025 8.121 1.00 20.79 162 VAL C CA 1
ATOM 3720 C C . VAL C 1 162 ? -9.831 40.981 8.790 1.00 22.07 162 VAL C C 1
ATOM 3721 O O . VAL C 1 162 ? -9.415 42.018 9.287 1.00 20.75 162 VAL C O 1
ATOM 3725 N N . ASN C 1 163 ? -11.109 40.583 8.791 1.00 24.57 163 ASN C N 1
ATOM 3726 C CA . ASN C 1 163 ? -12.201 41.308 9.440 1.00 28.25 163 ASN C CA 1
ATOM 3727 C C . ASN C 1 163 ? -12.782 40.527 10.562 1.00 27.60 163 ASN C C 1
ATOM 3728 O O . ASN C 1 163 ? -13.000 39.331 10.448 1.00 27.35 163 ASN C O 1
ATOM 3733 N N . LEU C 1 164 ? -12.899 41.187 11.711 1.00 28.19 164 LEU C N 1
ATOM 3734 C CA . LEU C 1 164 ? -13.403 40.527 12.903 1.00 30.39 164 LEU C CA 1
ATOM 3735 C C . LEU C 1 164 ? -14.842 40.969 13.168 1.00 35.30 164 LEU C C 1
ATOM 3736 O O . LEU C 1 164 ? -15.156 42.152 13.170 1.00 34.59 164 LEU C O 1
ATOM 3741 N N . ARG C 1 165 ? -15.697 39.992 13.365 1.00 42.39 165 ARG C N 1
ATOM 3742 C CA . ARG C 1 165 ? -17.064 40.270 13.784 1.00 51.72 165 ARG C CA 1
ATOM 3743 C C . ARG C 1 165 ? -17.285 39.534 15.082 1.00 57.11 165 ARG C C 1
ATOM 3744 O O . ARG C 1 165 ? -16.578 38.563 15.382 1.00 52.06 165 ARG C O 1
ATOM 3752 N N . PRO C 1 166 ? -18.252 40.008 15.884 1.00 66.57 166 PRO C N 1
ATOM 3753 C CA . PRO C 1 166 ? -18.601 39.245 17.092 1.00 67.23 166 PRO C CA 1
ATOM 3754 C C . PRO C 1 166 ? -18.754 37.721 16.857 1.00 66.03 166 PRO C C 1
ATOM 3755 O O . PRO C 1 166 ? -18.191 36.946 17.625 1.00 66.86 166 PRO C O 1
ATOM 3759 N N . GLU C 1 167 ? -19.421 37.296 15.777 1.00 64.81 167 GLU C N 1
ATOM 3760 C CA . GLU C 1 167 ? -19.460 35.858 15.405 1.00 65.82 167 GLU C CA 1
ATOM 3761 C C . GLU C 1 167 ? -18.081 35.210 15.071 1.00 65.87 167 GLU C C 1
ATOM 3762 O O . GLU C 1 167 ? -17.893 34.012 15.295 1.00 67.51 167 GLU C O 1
ATOM 3768 N N . GLY C 1 168 ? -17.118 35.982 14.554 1.00 60.15 168 GLY C N 1
ATOM 3769 C CA . GLY C 1 168 ? -15.772 35.447 14.313 1.00 55.04 168 GLY C CA 1
ATOM 3770 C C . GLY C 1 168 ? -14.985 36.133 13.201 1.00 49.34 168 GLY C C 1
ATOM 3771 O O . GLY C 1 168 ? -15.408 37.164 12.663 1.00 48.95 168 GLY C O 1
ATOM 3772 N N . ALA C 1 169 ? -13.828 35.547 12.897 1.00 42.83 169 ALA C N 1
ATOM 3773 C CA . ALA C 1 169 ? -12.873 36.128 12.014 1.00 39.95 169 ALA C CA 1
ATOM 3774 C C . ALA C 1 169 ? -13.084 35.652 10.581 1.00 37.69 169 ALA C C 1
ATOM 3775 O O . ALA C 1 169 ? -13.422 34.513 10.332 1.00 38.97 169 ALA C O 1
ATOM 3777 N N . SER C 1 170 ? -12.845 36.529 9.628 1.00 35.15 170 SER C N 1
ATOM 3778 C CA . SER C 1 170 ? -12.917 36.155 8.213 1.00 34.35 170 SER C CA 1
ATOM 3779 C C . SER C 1 170 ? -11.796 36.758 7.355 1.00 31.51 170 SER C C 1
ATOM 3780 O O . SER C 1 170 ? -11.672 38.022 7.305 1.00 27.59 170 SER C O 1
ATOM 3783 N N . PRO C 1 171 ? -10.926 35.920 6.758 1.00 26.89 171 PRO C N 1
ATOM 3784 C CA . PRO C 1 171 ? -10.743 34.527 7.096 1.00 27.34 171 PRO C CA 1
ATOM 3785 C C . PRO C 1 171 ? -10.090 34.288 8.487 1.00 26.79 171 PRO C C 1
ATOM 3786 O O . PRO C 1 171 ? -9.715 35.223 9.128 1.00 24.01 171 PRO C O 1
ATOM 3790 N N . LYS C 1 172 ? -9.919 33.019 8.855 1.00 25.56 172 LYS C N 1
ATOM 3791 C CA . LYS C 1 172 ? -9.368 32.652 10.128 1.00 25.99 172 LYS C CA 1
ATOM 3792 C C . LYS C 1 172 ? -7.886 32.507 9.936 1.00 23.28 172 LYS C C 1
ATOM 3793 O O . LYS C 1 172 ? -7.403 31.510 9.370 1.00 23.40 172 LYS C O 1
ATOM 3799 N N . VAL C 1 173 ? -7.146 33.451 10.452 1.00 21.18 173 VAL C N 1
ATOM 3800 C CA . VAL C 1 173 ? -5.669 33.376 10.342 1.00 19.56 173 VAL C CA 1
ATOM 3801 C C . VAL C 1 173 ? -5.111 32.945 11.720 1.00 19.10 173 VAL C C 1
ATOM 3802 O O . VAL C 1 173 ? -5.358 33.582 12.713 1.00 18.70 173 VAL C O 1
ATOM 3806 N N . SER C 1 174 ? -4.369 31.855 11.756 1.00 18.01 174 SER C N 1
ATOM 3807 C CA . SER C 1 174 ? -3.905 31.325 13.038 1.00 18.05 174 SER C CA 1
ATOM 3808 C C . SER C 1 174 ? -2.470 31.807 13.374 1.00 18.14 174 SER C C 1
ATOM 3809 O O . SER C 1 174 ? -2.092 31.713 14.502 1.00 17.94 174 SER C O 1
ATOM 3812 N N . ALA C 1 175 ? -1.688 32.209 12.376 1.00 16.19 175 ALA C N 1
ATOM 3813 C CA . ALA C 1 175 ? -0.267 32.553 12.580 1.00 16.02 175 ALA C CA 1
ATOM 3814 C C . ALA C 1 175 ? 0.263 33.334 11.378 1.00 15.75 175 ALA C C 1
ATOM 3815 O O . ALA C 1 175 ? -0.303 33.239 10.283 1.00 16.17 175 ALA C O 1
ATOM 3817 N N . LEU C 1 176 ? 1.368 34.056 11.598 1.00 14.79 176 LEU C N 1
ATOM 3818 C CA . LEU C 1 176 ? 2.122 34.718 10.566 1.00 14.24 176 LEU C CA 1
ATOM 3819 C C . LEU C 1 176 ? 3.524 34.172 10.573 1.00 14.50 176 LEU C C 1
ATOM 3820 O O . LEU C 1 176 ? 4.067 33.805 11.650 1.00 13.96 176 LEU C O 1
ATOM 3825 N N . ALA C 1 177 ? 4.088 33.994 9.380 1.00 14.10 177 ALA C N 1
ATOM 3826 C CA . ALA C 1 177 ? 5.523 33.681 9.281 1.00 14.59 177 ALA C CA 1
ATOM 3827 C C . ALA C 1 177 ? 6.167 34.978 8.774 1.00 15.16 177 ALA C C 1
ATOM 3828 O O . ALA C 1 177 ? 5.753 35.537 7.728 1.00 15.39 177 ALA C O 1
ATOM 3830 N N . LEU C 1 178 ? 7.252 35.372 9.402 1.00 15.16 178 LEU C N 1
ATOM 3831 C CA . LEU C 1 178 ? 8.016 36.543 9.012 1.00 15.05 178 LEU C CA 1
ATOM 3832 C C . LEU C 1 178 ? 9.456 36.175 8.709 1.00 14.27 178 LEU C C 1
ATOM 3833 O O . LEU C 1 178 ? 10.018 35.259 9.296 1.00 14.08 178 LEU C O 1
ATOM 3838 N N . TYR C 1 179 ? 10.023 36.871 7.719 1.00 14.46 179 TYR C N 1
ATOM 3839 C CA . TYR C 1 179 ? 11.366 36.672 7.265 1.00 13.89 179 TYR C CA 1
ATOM 3840 C C . TYR C 1 179 ? 12.097 37.985 7.108 1.00 13.68 179 TYR C C 1
ATOM 3841 O O . TYR C 1 179 ? 11.545 38.947 6.562 1.00 13.04 179 TYR C O 1
ATOM 3850 N N . LEU C 1 180 ? 13.351 38.033 7.574 1.00 13.52 180 LEU C N 1
ATOM 3851 C CA . LEU C 1 180 ? 14.216 39.115 7.294 1.00 14.30 180 LEU C CA 1
ATOM 3852 C C . LEU C 1 180 ? 15.573 38.598 6.693 1.00 15.10 180 LEU C C 1
ATOM 3853 O O . LEU C 1 180 ? 16.090 37.545 7.092 1.00 15.12 180 LEU C O 1
ATOM 3858 N N . LEU C 1 181 ? 16.123 39.398 5.770 1.00 15.53 181 LEU C N 1
ATOM 3859 C CA . LEU C 1 181 ? 17.491 39.278 5.298 1.00 15.28 181 LEU C CA 1
ATOM 3860 C C . LEU C 1 181 ? 18.203 40.564 5.488 1.00 14.97 181 LEU C C 1
ATOM 3861 O O . LEU C 1 181 ? 17.691 41.614 5.073 1.00 14.50 181 LEU C O 1
ATOM 3866 N N . ALA C 1 182 ? 19.438 40.517 6.028 1.00 14.96 182 ALA C N 1
ATOM 3867 C CA . ALA C 1 182 ? 20.232 41.721 6.212 1.00 15.82 182 ALA C CA 1
ATOM 3868 C C . ALA C 1 182 ? 21.701 41.409 5.948 1.00 16.22 182 ALA C C 1
ATOM 3869 O O . ALA C 1 182 ? 22.112 40.260 5.946 1.00 15.40 182 ALA C O 1
ATOM 3871 N N . SER C 1 183 ? 22.430 42.481 5.648 1.00 16.55 183 SER C N 1
ATOM 3872 C CA . SER C 1 183 ? 23.843 42.428 5.345 1.00 17.35 183 SER C CA 1
ATOM 3873 C C . SER C 1 183 ? 24.620 43.518 6.053 1.00 18.80 183 SER C C 1
ATOM 3874 O O . SER C 1 183 ? 24.088 44.589 6.336 1.00 18.32 183 SER C O 1
ATOM 3877 N N . VAL C 1 184 ? 25.908 43.204 6.296 1.00 19.97 184 VAL C N 1
ATOM 3878 C CA . VAL C 1 184 ? 26.824 44.118 6.840 1.00 22.02 184 VAL C CA 1
ATOM 3879 C C . VAL C 1 184 ? 28.203 43.880 6.234 1.00 22.35 184 VAL C C 1
ATOM 3880 O O . VAL C 1 184 ? 28.519 42.753 5.851 1.00 21.61 184 VAL C O 1
ATOM 3884 N N . PRO C 1 185 ? 29.046 44.908 6.225 1.00 23.79 185 PRO C N 1
ATOM 3885 C CA . PRO C 1 185 ? 30.438 44.690 5.794 1.00 24.57 185 PRO C CA 1
ATOM 3886 C C . PRO C 1 185 ? 31.157 43.862 6.812 1.00 25.81 185 PRO C C 1
ATOM 3887 O O . PRO C 1 185 ? 30.809 43.938 7.986 1.00 24.73 185 PRO C O 1
ATOM 3891 N N . VAL C 1 186 ? 32.147 43.096 6.385 1.00 26.46 186 VAL C N 1
ATOM 3892 C CA . VAL C 1 186 ? 32.931 42.255 7.298 1.00 27.79 186 VAL C CA 1
ATOM 3893 C C . VAL C 1 186 ? 34.381 42.209 6.778 1.00 29.55 186 VAL C C 1
ATOM 3894 O O . VAL C 1 186 ? 34.643 42.101 5.579 1.00 28.45 186 VAL C O 1
ATOM 3898 N N . ARG C 1 187 ? 35.317 42.323 7.695 1.00 31.83 187 ARG C N 1
ATOM 3899 C CA . ARG C 1 187 ? 36.726 42.370 7.327 1.00 34.74 187 ARG C CA 1
ATOM 3900 C C . ARG C 1 187 ? 37.105 41.056 6.656 1.00 32.41 187 ARG C C 1
ATOM 3901 O O . ARG C 1 187 ? 36.858 40.005 7.215 1.00 33.37 187 ARG C O 1
ATOM 3909 N N . GLY C 1 188 ? 37.645 41.117 5.453 1.00 31.41 188 GLY C N 1
ATOM 3910 C CA . GLY C 1 188 ? 38.037 39.912 4.709 1.00 31.04 188 GLY C CA 1
ATOM 3911 C C . GLY C 1 188 ? 36.959 39.387 3.760 1.00 30.85 188 GLY C C 1
ATOM 3912 O O . GLY C 1 188 ? 37.243 38.528 2.896 1.00 33.00 188 GLY C O 1
ATOM 3913 N N . GLY C 1 189 ? 35.734 39.900 3.894 1.00 27.85 189 GLY C N 1
ATOM 3914 C CA . GLY C 1 189 ? 34.666 39.525 3.025 1.00 26.43 189 GLY C CA 1
ATOM 3915 C C . GLY C 1 189 ? 33.952 38.260 3.439 1.00 25.05 189 GLY C C 1
ATOM 3916 O O . GLY C 1 189 ? 34.460 37.486 4.267 1.00 25.07 189 GLY C O 1
ATOM 3917 N N . ALA C 1 190 ? 32.809 38.030 2.809 1.00 22.86 190 ALA C N 1
ATOM 3918 C CA . ALA C 1 190 ? 32.071 36.779 2.979 1.00 22.35 190 ALA C CA 1
ATOM 3919 C C . ALA C 1 190 ? 31.729 36.225 1.575 1.00 22.30 190 ALA C C 1
ATOM 3920 O O . ALA C 1 190 ? 31.625 36.985 0.630 1.00 20.76 190 ALA C O 1
ATOM 3922 N N . PRO C 1 191 ? 31.556 34.908 1.466 1.00 22.37 191 PRO C N 1
ATOM 3923 C CA . PRO C 1 191 ? 31.224 34.342 0.156 1.00 22.89 191 PRO C CA 1
ATOM 3924 C C . PRO C 1 191 ? 29.768 34.637 -0.229 1.00 21.45 191 PRO C C 1
ATOM 3925 O O . PRO C 1 191 ? 29.004 35.148 0.580 1.00 20.44 191 PRO C O 1
ATOM 3929 N N . ALA C 1 192 ? 29.427 34.390 -1.483 1.00 21.86 192 ALA C N 1
ATOM 3930 C CA . ALA C 1 192 ? 28.100 34.680 -1.961 1.00 22.02 192 ALA C CA 1
ATOM 3931 C C . ALA C 1 192 ? 27.076 33.895 -1.137 1.00 21.77 192 ALA C C 1
ATOM 3932 O O . ALA C 1 192 ? 27.268 32.682 -0.883 1.00 21.65 192 ALA C O 1
ATOM 3934 N N . PHE C 1 193 ? 26.029 34.575 -0.686 1.00 20.82 193 PHE C N 1
ATOM 3935 C CA . PHE C 1 193 ? 25.029 34.001 0.156 1.00 20.53 193 PHE C CA 1
ATOM 3936 C C . PHE C 1 193 ? 23.779 33.671 -0.652 1.00 20.75 193 PHE C C 1
ATOM 3937 O O . PHE C 1 193 ? 23.403 34.463 -1.538 1.00 21.21 193 PHE C O 1
ATOM 3945 N N . THR C 1 194 ? 23.135 32.541 -0.368 1.00 19.29 194 THR C N 1
ATOM 3946 C CA . THR C 1 194 ? 21.843 32.187 -1.003 1.00 19.97 194 THR C CA 1
ATOM 3947 C C . THR C 1 194 ? 20.680 32.306 0.001 1.00 19.12 194 THR C C 1
ATOM 3948 O O . THR C 1 194 ? 20.533 31.456 0.902 1.00 19.16 194 THR C O 1
ATOM 3952 N N . PRO C 1 195 ? 19.868 33.369 -0.115 1.00 18.40 195 PRO C N 1
ATOM 3953 C CA . PRO C 1 195 ? 18.746 33.509 0.796 1.00 17.97 195 PRO C CA 1
ATOM 3954 C C . PRO C 1 195 ? 17.853 32.267 0.795 1.00 17.83 195 PRO C C 1
ATOM 3955 O O . PRO C 1 195 ? 17.607 31.672 -0.284 1.00 16.94 195 PRO C O 1
ATOM 3959 N N . GLY C 1 196 ? 17.461 31.870 1.985 1.00 16.66 196 GLY C N 1
ATOM 3960 C CA . GLY C 1 196 ? 16.746 30.577 2.213 1.00 19.07 196 GLY C CA 1
ATOM 3961 C C . GLY C 1 196 ? 17.585 29.445 2.669 1.00 20.39 196 GLY C C 1
ATOM 3962 O O . GLY C 1 196 ? 17.066 28.464 3.223 1.00 21.28 196 GLY C O 1
ATOM 3963 N N . SER C 1 197 ? 18.888 29.525 2.389 1.00 22.16 197 SER C N 1
ATOM 3964 C CA . SER C 1 197 ? 19.790 28.392 2.610 1.00 23.51 197 SER C CA 1
ATOM 3965 C C . SER C 1 197 ? 19.955 28.042 4.075 1.00 23.72 197 SER C C 1
ATOM 3966 O O . SER C 1 197 ? 20.344 26.924 4.382 1.00 24.10 197 SER C O 1
ATOM 3969 N N . THR C 1 198 ? 19.675 28.954 4.984 1.00 22.54 198 THR C N 1
ATOM 3970 C CA . THR C 1 198 ? 19.851 28.671 6.446 1.00 24.05 198 THR C CA 1
ATOM 3971 C C . THR C 1 198 ? 18.538 28.448 7.154 1.00 25.67 198 THR C C 1
ATOM 3972 O O . THR C 1 198 ? 18.520 28.344 8.395 1.00 26.20 198 THR C O 1
ATOM 3976 N N . LEU C 1 199 ? 17.410 28.344 6.415 1.00 22.90 199 LEU C N 1
ATOM 3977 C CA . LEU C 1 199 ? 16.088 28.245 7.059 1.00 22.47 199 LEU C CA 1
ATOM 3978 C C . LEU C 1 199 ? 15.641 26.775 7.231 1.00 24.29 199 LEU C C 1
ATOM 3979 O O . LEU C 1 199 ? 16.011 25.906 6.446 1.00 24.00 199 LEU C O 1
ATOM 3984 N N . SER C 1 200 ? 14.828 26.560 8.242 1.00 25.23 200 SER C N 1
ATOM 3985 C CA . SER C 1 200 ? 14.121 25.286 8.425 1.00 27.28 200 SER C CA 1
ATOM 3986 C C . SER C 1 200 ? 12.672 25.604 8.316 1.00 25.54 200 SER C C 1
ATOM 3987 O O . SER C 1 200 ? 12.132 26.318 9.155 1.00 30.63 200 SER C O 1
ATOM 3990 N N . TYR C 1 201 ? 12.069 25.203 7.218 1.00 24.62 201 TYR C N 1
ATOM 3991 C CA . TYR C 1 201 ? 10.717 25.597 6.979 1.00 24.40 201 TYR C CA 1
ATOM 3992 C C . TYR C 1 201 ? 9.761 24.613 7.651 1.00 25.76 201 TYR C C 1
ATOM 3993 O O . TYR C 1 201 ? 9.994 23.453 7.617 1.00 25.71 201 TYR C O 1
ATOM 4002 N N . PRO C 1 202 ? 8.626 25.098 8.124 1.00 25.67 202 PRO C N 1
ATOM 4003 C CA . PRO C 1 202 ? 7.490 24.207 8.421 1.00 27.30 202 PRO C CA 1
ATOM 4004 C C . PRO C 1 202 ? 6.836 23.701 7.152 1.00 27.68 202 PRO C C 1
ATOM 4005 O O . PRO C 1 202 ? 7.023 24.288 6.064 1.00 24.18 202 PRO C O 1
ATOM 4009 N N . PRO C 1 203 ? 6.044 22.629 7.258 1.00 29.96 203 PRO C N 1
ATOM 4010 C CA . PRO C 1 203 ? 5.462 22.035 6.094 1.00 30.08 203 PRO C CA 1
ATOM 4011 C C . PRO C 1 203 ? 4.614 23.013 5.337 1.00 29.41 203 PRO C C 1
ATOM 4012 O O . PRO C 1 203 ? 3.783 23.681 5.934 1.00 27.75 203 PRO C O 1
ATOM 4016 N N . GLY C 1 204 ? 4.853 23.115 4.030 1.00 27.41 204 GLY C N 1
ATOM 4017 C CA . GLY C 1 204 ? 4.022 23.923 3.192 1.00 26.84 204 GLY C CA 1
ATOM 4018 C C . GLY C 1 204 ? 4.504 25.324 3.022 1.00 26.72 204 GLY C C 1
ATOM 4019 O O . GLY C 1 204 ? 3.961 26.034 2.168 1.00 29.33 204 GLY C O 1
ATOM 4020 N N . LEU C 1 205 ? 5.539 25.743 3.772 1.00 23.45 205 LEU C N 1
ATOM 4021 C CA . LEU C 1 205 ? 6.138 27.012 3.578 1.00 23.24 205 LEU C CA 1
ATOM 4022 C C . LEU C 1 205 ? 7.436 26.886 2.808 1.00 22.99 205 LEU C C 1
ATOM 4023 O O . LEU C 1 205 ? 8.261 26.053 3.137 1.00 23.28 205 LEU C O 1
ATOM 4028 N N . THR C 1 206 ? 7.652 27.703 1.764 1.00 22.50 206 THR C N 1
ATOM 4029 C CA . THR C 1 206 ? 8.785 27.498 0.844 1.00 22.31 206 THR C CA 1
ATOM 4030 C C . THR C 1 206 ? 9.439 28.802 0.518 1.00 22.79 206 THR C C 1
ATOM 4031 O O . THR C 1 206 ? 8.777 29.874 0.642 1.00 20.08 206 THR C O 1
ATOM 4035 N N . SER C 1 207 ? 10.680 28.755 0.069 1.00 21.04 207 SER C N 1
ATOM 4036 C CA . SER C 1 207 ? 11.284 29.949 -0.448 1.00 23.32 207 SER C CA 1
ATOM 4037 C C . SER C 1 207 ? 10.530 30.557 -1.618 1.00 23.49 207 SER C C 1
ATOM 4038 O O . SER C 1 207 ? 10.482 31.787 -1.768 1.00 20.63 207 SER C O 1
ATOM 4041 N N . SER C 1 208 ? 10.046 29.689 -2.493 1.00 22.93 208 SER C N 1
ATOM 4042 C CA . SER C 1 208 ? 9.256 30.180 -3.630 1.00 23.68 208 SER C CA 1
ATOM 4043 C C . SER C 1 208 ? 7.988 30.980 -3.159 1.00 21.43 208 SER C C 1
ATOM 4044 O O . SER C 1 208 ? 7.658 32.046 -3.688 1.00 19.28 208 SER C O 1
ATOM 4047 N N . LEU C 1 209 ? 7.266 30.455 -2.179 1.00 20.68 209 LEU C N 1
ATOM 4048 C CA . LEU C 1 209 ? 6.081 31.106 -1.623 1.00 20.67 209 LEU C CA 1
ATOM 4049 C C . LEU C 1 209 ? 6.464 32.483 -1.057 1.00 18.95 209 LEU C C 1
ATOM 4050 O O . LEU C 1 209 ? 5.710 33.441 -1.189 1.00 17.11 209 LEU C O 1
ATOM 4055 N N . LEU C 1 210 ? 7.638 32.572 -0.442 1.00 16.96 210 LEU C N 1
ATOM 4056 C CA . LEU C 1 210 ? 8.109 33.800 0.185 1.00 17.83 210 LEU C CA 1
ATOM 4057 C C . LEU C 1 210 ? 8.781 34.754 -0.780 1.00 17.03 210 LEU C C 1
ATOM 4058 O O . LEU C 1 210 ? 9.086 35.873 -0.403 1.00 16.11 210 LEU C O 1
ATOM 4063 N N . GLU C 1 211 ? 9.010 34.312 -2.026 1.00 16.90 211 GLU C N 1
ATOM 4064 C CA . GLU C 1 211 ? 9.669 35.130 -3.050 1.00 17.98 211 GLU C CA 1
ATOM 4065 C C . GLU C 1 211 ? 10.993 35.706 -2.537 1.00 17.46 211 GLU C C 1
ATOM 4066 O O . GLU C 1 211 ? 11.249 36.909 -2.571 1.00 18.29 211 GLU C O 1
ATOM 4072 N N . LEU C 1 212 ? 11.813 34.835 -2.034 1.00 17.81 212 LEU C N 1
ATOM 4073 C CA . LEU C 1 212 ? 13.120 35.217 -1.506 1.00 19.31 212 LEU C CA 1
ATOM 4074 C C . LEU C 1 212 ? 13.993 35.717 -2.647 1.00 19.71 212 LEU C C 1
ATOM 4075 O O . LEU C 1 212 ? 13.949 35.189 -3.745 1.00 20.08 212 LEU C O 1
ATOM 4080 N N . PRO C 1 213 ? 14.742 36.788 -2.407 1.00 20.27 213 PRO C N 1
ATOM 4081 C CA . PRO C 1 213 ? 15.528 37.359 -3.463 1.00 20.46 213 PRO C CA 1
ATOM 4082 C C . PRO C 1 213 ? 16.850 36.593 -3.650 1.00 21.45 213 PRO C C 1
ATOM 4083 O O . PRO C 1 213 ? 17.155 35.696 -2.858 1.00 21.77 213 PRO C O 1
ATOM 4087 N N . GLY C 1 214 ? 17.624 37.018 -4.638 1.00 22.46 214 GLY C N 1
ATOM 4088 C CA . GLY C 1 214 ? 19.039 36.648 -4.793 1.00 22.94 214 GLY C CA 1
ATOM 4089 C C . GLY C 1 214 ? 19.866 37.573 -3.891 1.00 22.94 214 GLY C C 1
ATOM 4090 O O . GLY C 1 214 ? 19.322 38.420 -3.169 1.00 23.70 214 GLY C O 1
ATOM 4091 N N . ALA C 1 215 ? 21.176 37.436 -3.943 1.00 22.9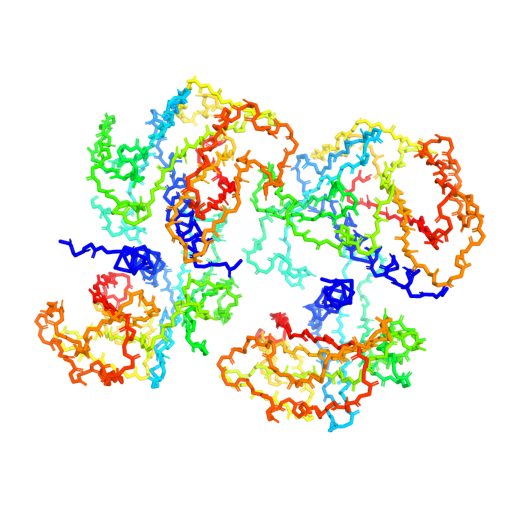7 215 ALA C N 1
ATOM 4092 C CA . ALA C 1 215 ? 22.087 38.388 -3.241 1.00 23.26 215 ALA C CA 1
ATOM 4093 C C . ALA C 1 215 ? 23.225 38.713 -4.150 1.00 23.55 215 ALA C C 1
ATOM 4094 O O . ALA C 1 215 ? 23.747 37.825 -4.839 1.00 25.26 215 ALA C O 1
ATOM 4096 N N . PRO C 1 216 ? 23.702 39.956 -4.109 1.00 23.06 216 PRO C N 1
ATOM 4097 C CA . PRO C 1 216 ? 24.864 40.287 -4.972 1.00 23.56 216 PRO C CA 1
ATOM 4098 C C . PRO C 1 216 ? 26.179 39.706 -4.386 1.00 22.69 216 PRO C C 1
ATOM 4099 O O . PRO C 1 216 ? 26.231 39.404 -3.161 1.00 21.71 216 PRO C O 1
ATOM 4103 N N . ASN C 1 217 ? 27.151 39.522 -5.246 1.00 22.09 217 ASN C N 1
ATOM 4104 C CA . ASN C 1 217 ? 28.494 39.105 -4.869 1.00 22.10 217 ASN C CA 1
ATOM 4105 C C . ASN C 1 217 ? 29.293 40.354 -4.463 1.00 23.21 217 ASN C C 1
ATOM 4106 O O . ASN C 1 217 ? 30.177 40.778 -5.182 1.00 25.08 217 ASN C O 1
ATOM 4111 N N . ASP C 1 218 ? 28.934 40.947 -3.328 1.00 21.45 218 ASP C N 1
ATOM 4112 C CA . ASP C 1 218 ? 29.532 42.212 -2.936 1.00 21.78 218 ASP C CA 1
ATOM 4113 C C . ASP C 1 218 ? 30.445 42.052 -1.727 1.00 21.85 218 ASP C C 1
ATOM 4114 O O . ASP C 1 218 ? 30.859 43.051 -1.139 1.00 21.20 218 ASP C O 1
ATOM 4119 N N . GLY C 1 219 ? 30.677 40.807 -1.311 1.00 21.52 219 GLY C N 1
ATOM 4120 C CA . GLY C 1 219 ? 31.595 40.532 -0.197 1.00 22.13 219 GLY C CA 1
ATOM 4121 C C . GLY C 1 219 ? 30.982 40.808 1.195 1.00 21.48 219 GLY C C 1
ATOM 4122 O O . GLY C 1 219 ? 31.671 40.614 2.207 1.00 20.71 219 GLY C O 1
ATOM 4123 N N . ARG C 1 220 ? 29.733 41.261 1.253 1.00 20.02 220 ARG C N 1
ATOM 4124 C CA . ARG C 1 220 ? 29.098 41.526 2.535 1.00 19.85 220 ARG C CA 1
ATOM 4125 C C . ARG C 1 220 ? 28.660 40.266 3.258 1.00 19.17 220 ARG C C 1
ATOM 4126 O O . ARG C 1 220 ? 28.254 39.279 2.617 1.00 18.22 220 ARG C O 1
ATOM 4134 N N . LEU C 1 221 ? 28.720 40.300 4.596 1.00 18.81 221 LEU C N 1
ATOM 4135 C CA . LEU C 1 221 ? 28.153 39.215 5.402 1.00 19.42 221 LEU C CA 1
ATOM 4136 C C . LEU C 1 221 ? 26.648 39.316 5.422 1.00 18.08 221 LEU C C 1
ATOM 4137 O O . LEU C 1 221 ? 26.119 40.381 5.685 1.00 16.73 221 LEU C O 1
ATOM 4142 N N . ARG C 1 222 ? 25.996 38.209 5.167 1.00 17.64 222 ARG C N 1
ATOM 4143 C CA . ARG C 1 222 ? 24.534 38.166 5.155 1.00 17.76 222 ARG C CA 1
ATOM 4144 C C . ARG C 1 222 ? 24.026 37.183 6.180 1.00 17.41 222 ARG C C 1
ATOM 4145 O O . ARG C 1 222 ? 24.623 36.093 6.342 1.00 17.36 222 ARG C O 1
ATOM 4153 N N . ALA C 1 223 ? 22.932 37.542 6.835 1.00 16.25 223 ALA C N 1
ATOM 4154 C CA . ALA C 1 223 ? 22.196 36.617 7.734 1.00 15.22 223 ALA C CA 1
ATOM 4155 C C . ALA C 1 223 ? 20.715 36.789 7.509 1.00 14.84 223 ALA C C 1
ATOM 4156 O O . ALA C 1 223 ? 20.270 37.869 7.082 1.00 14.96 223 ALA C O 1
ATOM 4158 N N . GLU C 1 224 ? 19.959 35.804 7.916 1.00 14.07 224 GLU C N 1
ATOM 4159 C CA . GLU C 1 224 ? 18.534 35.844 7.698 1.00 14.51 224 GLU C CA 1
ATOM 4160 C C . GLU C 1 224 ? 17.837 35.161 8.871 1.00 14.70 224 GLU C C 1
ATOM 4161 O O . GLU C 1 224 ? 18.442 34.411 9.613 1.00 15.34 224 GLU C O 1
ATOM 4167 N N . LYS C 1 225 ? 16.544 35.454 9.061 1.00 14.12 225 LYS C N 1
ATOM 4168 C CA . LYS C 1 225 ? 15.812 34.805 10.079 1.00 14.42 225 LYS C CA 1
ATOM 4169 C C . LYS C 1 225 ? 14.358 34.621 9.643 1.00 14.38 225 LYS C C 1
ATOM 4170 O O . LYS C 1 225 ? 13.771 35.516 9.066 1.00 13.52 225 LYS C O 1
ATOM 4176 N N . LEU C 1 226 ? 13.876 33.411 9.891 1.00 14.35 226 LEU C N 1
ATOM 4177 C CA . LEU C 1 226 ? 12.441 33.052 9.754 1.00 14.58 226 LEU C CA 1
ATOM 4178 C C . LEU C 1 226 ? 11.861 32.805 11.135 1.00 15.35 226 LEU C C 1
ATOM 4179 O O . LEU C 1 226 ? 12.400 31.985 11.869 1.00 15.91 226 LEU C O 1
ATOM 4184 N N . TRP C 1 227 ? 10.716 33.398 11.451 1.00 13.88 227 TRP C N 1
ATOM 4185 C CA . TRP C 1 227 ? 10.052 33.114 12.699 1.00 14.84 227 TRP C CA 1
ATOM 4186 C C . TRP C 1 227 ? 8.578 33.143 12.562 1.00 15.22 227 TRP C C 1
ATOM 4187 O O . TRP C 1 227 ? 8.064 33.762 11.611 1.00 15.20 227 TRP C O 1
ATOM 4198 N N . ILE C 1 228 ? 7.903 32.431 13.466 1.00 14.75 228 ILE C N 1
ATOM 4199 C CA . ILE C 1 228 ? 6.443 32.332 13.423 1.00 16.27 228 ILE C CA 1
ATOM 4200 C C . ILE C 1 228 ? 5.803 33.002 14.625 1.00 16.61 228 ILE C C 1
ATOM 4201 O O . ILE C 1 228 ? 6.222 32.759 15.747 1.00 16.92 228 ILE C O 1
ATOM 4206 N N . VAL C 1 229 ? 4.734 33.758 14.406 1.00 16.14 229 VAL C N 1
ATOM 4207 C CA . VAL C 1 229 ? 4.003 34.437 15.457 1.00 16.90 229 VAL C CA 1
ATOM 4208 C C . VAL C 1 229 ? 2.531 33.995 15.437 1.00 17.51 229 VAL C C 1
ATOM 4209 O O . VAL C 1 229 ? 1.882 34.117 14.402 1.00 16.20 229 VAL C O 1
ATOM 4213 N N . GLN C 1 230 ? 2.055 33.394 16.525 1.00 17.89 230 GLN C N 1
ATOM 4214 C CA . GLN C 1 230 ? 0.673 32.960 16.600 1.00 19.33 230 GLN C CA 1
ATOM 4215 C C . GLN C 1 230 ? -0.184 34.229 16.665 1.00 19.61 230 GLN C C 1
ATOM 4216 O O . GLN C 1 230 ? 0.217 35.231 17.247 1.00 19.28 230 GLN C O 1
ATOM 4222 N N . THR C 1 231 ? -1.370 34.172 16.073 1.00 19.39 231 THR C N 1
ATOM 4223 C CA . THR C 1 231 ? -2.294 35.294 16.080 1.00 19.56 231 THR C CA 1
ATOM 4224 C C . THR C 1 231 ? -3.676 34.845 16.604 1.00 19.72 231 THR C C 1
ATOM 4225 O O . THR C 1 231 ? -4.648 34.822 15.854 1.00 19.09 231 THR C O 1
ATOM 4229 N N . PRO C 1 232 ? -3.783 34.528 17.917 1.00 20.25 232 PRO C N 1
ATOM 4230 C CA . PRO C 1 232 ? -5.000 33.871 18.399 1.00 20.40 232 PRO C CA 1
ATOM 4231 C C . PRO C 1 232 ? -6.159 34.860 18.350 1.00 21.80 232 PRO C C 1
ATOM 4232 O O . PRO C 1 232 ? -7.329 34.417 18.162 1.00 21.51 232 PRO C O 1
ATOM 4236 N N . ASN C 1 233 ? -5.901 36.180 18.415 1.00 21.65 233 ASN C N 1
ATOM 4237 C CA . ASN C 1 233 ? -7.056 37.129 18.324 1.00 23.61 233 ASN C CA 1
ATOM 4238 C C . ASN C 1 233 ? -7.646 37.170 16.906 1.00 23.69 233 ASN C C 1
ATOM 4239 O O . ASN C 1 233 ? -8.737 37.683 16.702 1.00 26.19 233 ASN C O 1
ATOM 4244 N N . LEU C 1 234 ? -6.947 36.660 15.902 1.00 23.01 234 LEU C N 1
ATOM 4245 C CA . LEU C 1 234 ? -7.520 36.610 14.521 1.00 25.10 234 LEU C CA 1
ATOM 4246 C C . LEU C 1 234 ? -8.138 35.255 14.115 1.00 30.04 234 LEU C C 1
ATOM 4247 O O . LEU C 1 234 ? -8.476 35.045 12.918 1.00 34.15 234 LEU C O 1
ATOM 4252 N N . ALA C 1 235 ? -8.058 34.292 15.040 1.00 33.86 235 ALA C N 1
ATOM 4253 C CA . ALA C 1 235 ? -8.415 32.913 14.772 1.00 38.12 235 ALA C CA 1
ATOM 4254 C C . ALA C 1 235 ? -9.708 32.594 15.467 1.00 43.37 235 ALA C C 1
ATOM 4255 O O . ALA C 1 235 ? -10.287 31.582 15.150 1.00 45.95 235 ALA C O 1
ATOM 4257 N N . ARG C 1 236 ? -10.114 33.407 16.438 1.00 48.81 236 ARG C N 1
ATOM 4258 C CA . ARG C 1 236 ? -11.392 33.281 17.095 1.00 57.03 236 ARG C CA 1
ATOM 4259 C C . ARG C 1 236 ? -11.485 34.436 18.069 1.00 54.82 236 ARG C C 1
ATOM 4260 O O . ARG C 1 236 ? -11.937 35.511 17.672 1.00 59.39 236 ARG C O 1
ATOM 4268 N N . ARG D 1 40 ? 17.957 61.283 17.771 1.00 38.55 40 ARG D N 1
ATOM 4269 C CA . ARG D 1 40 ? 18.264 59.838 17.961 1.00 40.16 40 ARG D CA 1
ATOM 4270 C C . ARG D 1 40 ? 19.619 59.550 17.332 1.00 40.43 40 ARG D C 1
ATOM 4271 O O . ARG D 1 40 ? 19.793 59.650 16.097 1.00 39.14 40 ARG D O 1
ATOM 4279 N N . ALA D 1 41 ? 20.566 59.143 18.161 1.00 40.00 41 ALA D N 1
ATOM 4280 C CA . ALA D 1 41 ? 21.875 58.829 17.654 1.00 38.10 41 ALA D CA 1
ATOM 4281 C C . ALA D 1 41 ? 21.770 57.488 16.880 1.00 36.37 41 ALA D C 1
ATOM 4282 O O . ALA D 1 41 ? 20.985 56.581 17.222 1.00 36.14 41 ALA D O 1
ATOM 4284 N N . ARG D 1 42 ? 22.503 57.434 15.775 1.00 34.40 42 ARG D N 1
ATOM 4285 C CA . ARG D 1 42 ? 22.552 56.324 14.868 1.00 32.92 42 ARG D CA 1
ATOM 4286 C C . ARG D 1 42 ? 23.924 55.675 15.011 1.00 31.79 42 ARG D C 1
ATOM 4287 O O . ARG D 1 42 ? 24.731 56.074 15.850 1.00 34.20 42 ARG D O 1
ATOM 4295 N N . GLY D 1 43 ? 24.166 54.656 14.230 1.00 28.61 43 GLY D N 1
ATOM 4296 C CA . GLY D 1 43 ? 25.310 53.811 14.387 1.00 27.12 43 GLY D CA 1
ATOM 4297 C C . GLY D 1 43 ? 24.694 52.453 14.643 1.00 24.97 43 GLY D C 1
ATOM 4298 O O . GLY D 1 43 ? 23.620 52.347 15.229 1.00 24.90 43 GLY D O 1
ATOM 4299 N N . ARG D 1 44 ? 25.332 51.417 14.133 1.00 23.71 44 ARG D N 1
ATOM 4300 C CA . ARG D 1 44 ? 24.829 50.084 14.258 1.00 22.20 44 ARG D CA 1
ATOM 4301 C C . ARG D 1 44 ? 24.676 49.652 15.738 1.00 21.48 44 ARG D C 1
ATOM 4302 O O . ARG D 1 44 ? 23.654 49.060 16.127 1.00 20.69 44 ARG D O 1
ATOM 4310 N N . LEU D 1 45 ? 25.686 49.933 16.567 1.00 20.09 45 LEU D N 1
ATOM 4311 C CA . LEU D 1 45 ? 25.624 49.496 17.966 1.00 20.18 45 LEU D CA 1
ATOM 4312 C C . LEU D 1 45 ? 24.521 50.298 18.669 1.00 19.30 45 LEU D C 1
ATOM 4313 O O . LEU D 1 45 ? 23.728 49.726 19.448 1.00 18.45 45 LEU D O 1
ATOM 4318 N N . ALA D 1 46 ? 24.424 51.601 18.385 1.00 20.30 46 ALA D N 1
ATOM 4319 C CA . ALA D 1 46 ? 23.321 52.415 18.948 1.00 20.35 46 ALA D CA 1
ATOM 4320 C C . ALA D 1 46 ? 21.950 51.863 18.575 1.00 20.58 46 ALA D C 1
ATOM 4321 O O . ALA D 1 46 ? 21.052 51.794 19.421 1.00 21.05 46 ALA D O 1
ATOM 4323 N N . ASP D 1 47 ? 21.798 51.414 17.353 1.00 22.67 47 ASP D N 1
ATOM 4324 C CA . ASP D 1 47 ? 20.534 50.848 16.878 1.00 24.07 47 ASP D CA 1
ATOM 4325 C C . ASP D 1 47 ? 20.236 49.510 17.612 1.00 22.32 47 ASP D C 1
ATOM 4326 O O . ASP D 1 47 ? 19.102 49.191 17.943 1.00 21.70 47 ASP D O 1
ATOM 4331 N N . GLU D 1 48 ? 21.265 48.736 17.900 1.00 22.71 48 GLU D N 1
ATOM 4332 C CA . GLU D 1 48 ? 21.069 47.525 18.646 1.00 23.54 48 GLU D CA 1
ATOM 4333 C C . GLU D 1 48 ? 20.692 47.782 20.119 1.00 20.74 48 GLU D C 1
ATOM 4334 O O . GLU D 1 48 ? 19.914 47.039 20.681 1.00 19.72 48 GLU D O 1
ATOM 4340 N N . LEU D 1 49 ? 21.281 48.807 20.722 1.00 19.13 49 LEU D N 1
ATOM 4341 C CA . LEU D 1 49 ? 20.880 49.224 22.044 1.00 18.27 49 LEU D CA 1
ATOM 4342 C C . LEU D 1 49 ? 19.427 49.755 22.040 1.00 18.18 49 LEU D C 1
ATOM 4343 O O . LEU D 1 49 ? 18.698 49.480 22.987 1.00 17.37 49 LEU D O 1
ATOM 4348 N N . SER D 1 50 ? 19.017 50.428 20.973 1.00 18.96 50 SER D N 1
ATOM 4349 C CA . SER D 1 50 ? 17.585 50.860 20.864 1.00 19.71 50 SER D CA 1
ATOM 4350 C C . SER D 1 50 ? 16.611 49.709 20.788 1.00 18.58 50 SER D C 1
ATOM 4351 O O . SER D 1 50 ? 15.593 49.718 21.450 1.00 18.88 50 SER D O 1
ATOM 4354 N N . LEU D 1 51 ? 16.909 48.703 19.964 1.00 18.63 51 LEU D N 1
ATOM 4355 C CA . LEU D 1 51 ? 16.129 47.485 19.969 1.00 17.73 51 LEU D CA 1
ATOM 4356 C C . LEU D 1 51 ? 16.028 46.847 21.346 1.00 17.24 51 LEU D C 1
ATOM 4357 O O . LEU D 1 51 ? 14.961 46.416 21.758 1.00 17.70 51 LEU D O 1
ATOM 4362 N N . THR D 1 52 ? 17.168 46.739 22.051 1.00 16.03 52 THR D N 1
ATOM 4363 C CA . THR D 1 52 ? 17.244 46.109 23.319 1.00 16.01 52 THR D CA 1
ATOM 4364 C C . THR D 1 52 ? 16.350 46.876 24.288 1.00 15.79 52 THR D C 1
ATOM 4365 O O . THR D 1 52 ? 15.595 46.301 25.047 1.00 17.43 52 THR D O 1
ATOM 4369 N N . ALA D 1 53 ? 16.404 48.191 24.241 1.00 15.25 53 ALA D N 1
ATOM 4370 C CA . ALA D 1 53 ? 15.593 48.965 25.149 1.00 14.94 53 ALA D CA 1
ATOM 4371 C C . ALA D 1 53 ? 14.108 48.778 24.893 1.00 15.27 53 ALA D C 1
ATOM 4372 O O . ALA D 1 53 ? 13.338 48.755 25.814 1.00 16.18 53 ALA D O 1
ATOM 4374 N N . THR D 1 54 ? 13.704 48.649 23.615 1.00 15.91 54 THR D N 1
ATOM 4375 C CA . THR D 1 54 ? 12.315 48.399 23.311 1.00 16.75 54 THR D CA 1
ATOM 4376 C C . THR D 1 54 ? 11.866 47.064 23.871 1.00 16.56 54 THR D C 1
ATOM 4377 O O . THR D 1 54 ? 10.748 46.960 24.434 1.00 16.92 54 THR D O 1
ATOM 4381 N N . VAL D 1 55 ? 12.724 46.047 23.768 1.00 15.95 55 VAL D N 1
ATOM 4382 C CA . VAL D 1 55 ? 12.356 44.753 24.274 1.00 16.59 55 VAL D CA 1
ATOM 4383 C C . VAL D 1 55 ? 12.200 44.783 25.792 1.00 16.97 55 VAL D C 1
ATOM 4384 O O . VAL D 1 55 ? 11.186 44.311 26.340 1.00 16.40 55 VAL D O 1
ATOM 4388 N N . LEU D 1 56 ? 13.149 45.367 26.488 1.00 16.72 56 LEU D N 1
ATOM 4389 C CA . LEU D 1 56 ? 13.095 45.448 27.951 1.00 16.72 56 LEU D CA 1
ATOM 4390 C C . LEU D 1 56 ? 11.935 46.317 28.480 1.00 17.68 56 LEU D C 1
ATOM 4391 O O . LEU D 1 56 ? 11.292 45.962 29.479 1.00 17.26 56 LEU D O 1
ATOM 4396 N N . ALA D 1 57 ? 11.707 47.440 27.811 1.00 17.38 57 ALA D N 1
ATOM 4397 C CA . ALA D 1 57 ? 10.708 48.350 28.249 1.00 18.49 57 ALA D CA 1
ATOM 4398 C C . ALA D 1 57 ? 9.358 47.705 28.199 1.00 18.99 57 ALA D C 1
ATOM 4399 O O . ALA D 1 57 ? 8.537 47.907 29.123 1.00 20.32 57 ALA D O 1
ATOM 4401 N N . ARG D 1 58 ? 9.076 46.945 27.118 1.00 19.85 58 ARG D N 1
ATOM 4402 C CA . ARG D 1 58 ? 7.778 46.313 26.969 1.00 21.43 58 ARG D CA 1
ATOM 4403 C C . ARG D 1 58 ? 7.539 45.229 28.063 1.00 22.02 58 ARG D C 1
ATOM 4404 O O . ARG D 1 58 ? 6.478 45.125 28.613 1.00 22.52 58 ARG D O 1
ATOM 4412 N N . GLU D 1 59 ? 8.564 44.505 28.412 1.00 21.09 59 GLU D N 1
ATOM 4413 C CA . GLU D 1 59 ? 8.474 43.499 29.466 1.00 22.59 59 GLU D CA 1
ATOM 4414 C C . GLU D 1 59 ? 8.288 44.133 30.829 1.00 22.81 59 GLU D C 1
ATOM 4415 O O . GLU D 1 59 ? 7.432 43.731 31.598 1.00 25.52 59 GLU D O 1
ATOM 4421 N N . LEU D 1 60 ? 9.018 45.212 31.101 1.00 22.30 60 LEU D N 1
ATOM 4422 C CA . LEU D 1 60 ? 8.970 45.847 32.453 1.00 23.20 60 LEU D CA 1
ATOM 4423 C C . LEU D 1 60 ? 7.793 46.739 32.757 1.00 22.59 60 LEU D C 1
ATOM 4424 O O . LEU D 1 60 ? 7.354 46.854 33.912 1.00 21.15 60 LEU D O 1
ATOM 4429 N N . TYR D 1 61 ? 7.221 47.345 31.727 1.00 22.49 61 TYR D N 1
ATOM 4430 C CA . TYR D 1 61 ? 6.043 48.196 31.924 1.00 24.42 61 TYR D CA 1
ATOM 4431 C C . TYR D 1 61 ? 4.889 47.463 32.585 1.00 26.54 61 TYR D C 1
ATOM 4432 O O . TYR D 1 61 ? 4.084 48.057 33.315 1.00 28.61 61 TYR D O 1
ATOM 4441 N N . THR D 1 62 ? 4.761 46.186 32.260 1.00 28.38 62 THR D N 1
ATOM 4442 C CA . THR D 1 62 ? 3.618 45.413 32.721 1.00 33.99 62 THR D CA 1
ATOM 4443 C C . THR D 1 62 ? 3.757 44.936 34.192 1.00 33.32 62 THR D C 1
ATOM 4444 O O . THR D 1 62 ? 2.820 44.435 34.792 1.00 34.43 62 THR D O 1
ATOM 4448 N N . VAL D 1 63 ? 4.932 45.116 34.786 1.00 31.34 63 VAL D N 1
ATOM 4449 C CA . VAL D 1 63 ? 5.205 44.528 36.066 1.00 31.08 63 VAL D CA 1
ATOM 4450 C C . VAL D 1 63 ? 4.279 45.090 37.117 1.00 31.88 63 VAL D C 1
ATOM 4451 O O . VAL D 1 63 ? 4.064 46.264 37.190 1.00 32.02 63 VAL D O 1
ATOM 4455 N N . GLY D 1 64 ? 3.677 44.195 37.895 1.00 32.99 64 GLY D N 1
ATOM 4456 C CA . GLY D 1 64 ? 2.732 44.543 38.916 1.00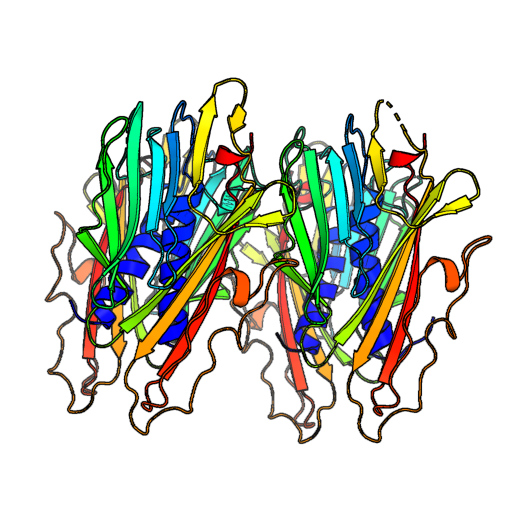 32.95 64 GLY D CA 1
ATOM 4457 C C . GLY D 1 64 ? 1.264 44.516 38.454 1.00 33.91 64 GLY D C 1
ATOM 4458 O O . GLY D 1 64 ? 0.387 44.616 39.265 1.00 34.94 64 GLY D O 1
ATOM 4459 N N . TYR D 1 65 ? 1.014 44.321 37.169 1.00 33.96 65 TYR D N 1
ATOM 4460 C CA . TYR D 1 65 ? -0.357 44.359 36.610 1.00 36.47 65 TYR D CA 1
ATOM 4461 C C . TYR D 1 65 ? -1.276 43.364 37.301 1.00 38.33 65 TYR D C 1
ATOM 4462 O O . TYR D 1 65 ? -1.035 42.145 37.279 1.00 37.49 65 TYR D O 1
ATOM 4471 N N . ARG D 1 66 ? -2.302 43.922 37.930 1.00 41.21 66 ARG D N 1
ATOM 4472 C CA . ARG D 1 66 ? -3.326 43.202 38.683 1.00 44.65 66 ARG D CA 1
ATOM 4473 C C . ARG D 1 66 ? -2.760 42.209 39.681 1.00 45.21 66 ARG D C 1
ATOM 4474 O O . ARG D 1 66 ? -3.359 41.187 39.941 1.00 49.41 66 ARG D O 1
ATOM 4482 N N . LEU D 1 67 ? -1.617 42.533 40.269 1.00 45.69 67 LEU D N 1
ATOM 4483 C CA . LEU D 1 67 ? -0.906 41.603 41.123 1.00 44.65 67 LEU D CA 1
ATOM 4484 C C . LEU D 1 67 ? -1.041 41.972 42.567 1.00 44.61 67 LEU D C 1
ATOM 4485 O O . LEU D 1 67 ? -1.005 43.125 42.910 1.00 43.89 67 LEU D O 1
ATOM 4490 N N . THR D 1 68 ? -1.146 40.971 43.429 1.00 46.53 68 THR D N 1
ATOM 4491 C CA . THR D 1 68 ? -0.942 41.127 44.866 1.00 48.08 68 THR D CA 1
ATOM 4492 C C . THR D 1 68 ? 0.327 40.394 45.281 1.00 45.56 68 THR D C 1
ATOM 4493 O O . THR D 1 68 ? 0.599 39.317 44.787 1.00 47.29 68 THR D O 1
ATOM 4497 N N . GLY D 1 69 ? 1.094 40.969 46.189 1.00 44.05 69 GLY D N 1
ATOM 4498 C CA . GLY D 1 69 ? 2.342 40.343 46.616 1.00 42.50 69 GLY D CA 1
ATOM 4499 C C . GLY D 1 69 ? 3.562 40.984 45.944 1.00 40.32 69 GLY D C 1
ATOM 4500 O O . GLY D 1 69 ? 3.517 42.149 45.513 1.00 37.13 69 GLY D O 1
ATOM 4501 N N . GLN D 1 70 ? 4.644 40.213 45.871 1.00 37.87 70 GLN D N 1
ATOM 4502 C CA . GLN D 1 70 ? 5.920 40.702 45.417 1.00 35.81 70 GLN D CA 1
ATOM 4503 C C . GLN D 1 70 ? 5.920 40.897 43.902 1.00 32.47 70 GLN D C 1
ATOM 4504 O O . GLN D 1 70 ? 5.589 39.997 43.128 1.00 33.09 70 GLN D O 1
ATOM 4510 N N . ALA D 1 71 ? 6.199 42.131 43.494 1.00 29.56 71 ALA D N 1
ATOM 4511 C CA . ALA D 1 71 ? 6.025 42.547 42.094 1.00 27.41 71 ALA D CA 1
ATOM 4512 C C . ALA D 1 71 ? 7.320 42.841 41.397 1.00 25.40 71 ALA D C 1
ATOM 4513 O O . ALA D 1 71 ? 7.392 42.686 40.161 1.00 23.82 71 ALA D O 1
ATOM 4515 N N . LEU D 1 72 ? 8.356 43.188 42.145 1.00 24.49 72 LEU D N 1
ATOM 4516 C CA . LEU D 1 72 ? 9.608 43.580 41.556 1.00 23.64 72 LEU D CA 1
ATOM 4517 C C . LEU D 1 72 ? 10.753 43.374 42.550 1.00 23.84 72 LEU D C 1
ATOM 4518 O O . LEU D 1 72 ? 10.578 43.600 43.762 1.00 24.46 72 LEU D O 1
ATOM 4523 N N . VAL D 1 73 ? 11.865 42.829 42.052 1.00 21.94 73 VAL D N 1
ATOM 4524 C CA . VAL D 1 73 ? 13.053 42.725 42.837 1.00 23.17 73 VAL D CA 1
ATOM 4525 C C . VAL D 1 73 ? 14.198 43.266 42.048 1.00 22.32 73 VAL D C 1
ATOM 4526 O O . VAL D 1 73 ? 14.461 42.788 40.928 1.00 21.64 73 VAL D O 1
ATOM 4530 N N . LEU D 1 74 ? 14.914 44.249 42.629 1.00 21.53 74 LEU D N 1
ATOM 4531 C CA . LEU D 1 74 ? 16.097 44.821 42.022 1.00 21.91 74 LEU D CA 1
ATOM 4532 C C . LEU D 1 74 ? 17.309 44.352 42.761 1.00 21.74 74 LEU D C 1
ATOM 4533 O O . LEU D 1 74 ? 17.314 44.449 44.002 1.00 22.08 74 LEU D O 1
ATOM 4538 N N . SER D 1 75 ? 18.334 43.938 42.040 1.00 21.47 75 SER D N 1
ATOM 4539 C CA . SER D 1 75 ? 19.614 43.376 42.617 1.00 21.97 75 SER D CA 1
ATOM 4540 C C . SER D 1 75 ? 20.843 43.987 41.986 1.00 22.13 75 SER D C 1
ATOM 4541 O O . SER D 1 75 ? 21.422 43.440 41.073 1.00 22.49 75 SER D O 1
ATOM 4544 N N . PRO D 1 76 ? 21.275 45.123 42.481 1.00 24.34 76 PRO D N 1
ATOM 4545 C CA . PRO D 1 76 ? 22.375 45.775 41.812 1.00 25.14 76 PRO D CA 1
ATOM 4546 C C . PRO D 1 76 ? 23.670 45.058 42.017 1.00 27.41 76 PRO D C 1
ATOM 4547 O O . PRO D 1 76 ? 23.872 44.381 43.040 1.00 26.97 76 PRO D O 1
ATOM 4551 N N . SER D 1 77 ? 24.558 45.178 41.040 1.00 29.23 77 SER D N 1
ATOM 4552 C CA . SER D 1 77 ? 25.801 44.376 40.994 1.00 33.89 77 SER D CA 1
ATOM 4553 C C . SER D 1 77 ? 26.813 45.002 40.023 1.00 34.15 77 SER D C 1
ATOM 4554 O O . SER D 1 77 ? 26.370 45.515 38.992 1.00 32.43 77 SER D O 1
ATOM 4557 N N . SER D 1 78 ? 28.150 44.887 40.267 1.00 35.21 78 SER D N 1
ATOM 4558 C CA . SER D 1 78 ? 29.103 45.753 39.569 1.00 34.65 78 SER D CA 1
ATOM 4559 C C . SER D 1 78 ? 29.169 45.526 38.066 1.00 36.99 78 SER D C 1
ATOM 4560 O O . SER D 1 78 ? 29.304 46.494 37.290 1.00 36.84 78 SER D O 1
ATOM 4563 N N . GLN D 1 79 ? 28.954 44.290 37.623 1.00 34.89 79 GLN D N 1
ATOM 4564 C CA . GLN D 1 79 ? 29.104 43.996 36.220 1.00 36.02 79 GLN D CA 1
ATOM 4565 C C . GLN D 1 79 ? 27.803 44.306 35.520 1.00 34.62 79 GLN D C 1
ATOM 4566 O O . GLN D 1 79 ? 27.700 44.511 34.247 1.00 31.61 79 GLN D O 1
ATOM 4572 N N . GLY D 1 80 ? 26.777 44.380 36.348 1.00 32.63 80 GLY D N 1
ATOM 4573 C CA . GLY D 1 80 ? 25.459 44.576 35.790 1.00 31.55 80 GLY D CA 1
ATOM 4574 C C . GLY D 1 80 ? 24.396 44.024 36.689 1.00 31.55 80 GLY D C 1
ATOM 4575 O O . GLY D 1 80 ? 24.481 42.907 37.187 1.00 33.70 80 GLY D O 1
ATOM 4576 N N . ASP D 1 81 ? 23.356 44.819 36.839 1.00 26.86 81 ASP D N 1
ATOM 4577 C CA . ASP D 1 81 ? 22.301 44.634 37.816 1.00 24.71 81 ASP D CA 1
ATOM 4578 C C . ASP D 1 81 ? 21.423 43.492 37.381 1.00 24.92 81 ASP D C 1
ATOM 4579 O O . ASP D 1 81 ? 21.371 43.154 36.222 1.00 25.83 81 ASP D O 1
ATOM 4584 N N . GLY D 1 82 ? 20.670 42.947 38.310 1.00 24.89 82 GLY D N 1
ATOM 4585 C CA . GLY D 1 82 ? 19.598 41.995 37.967 1.00 24.85 82 GLY D CA 1
ATOM 4586 C C . GLY D 1 82 ? 18.279 42.640 38.272 1.00 24.80 82 GLY D C 1
ATOM 4587 O O . GLY D 1 82 ? 18.165 43.464 39.188 1.00 24.26 82 GLY D O 1
ATOM 4588 N N . VAL D 1 83 ? 17.271 42.286 37.500 1.00 23.25 83 VAL D N 1
ATOM 4589 C CA . VAL D 1 83 ? 15.940 42.718 37.805 1.00 24.56 83 VAL D CA 1
ATOM 4590 C C . VAL D 1 83 ? 15.015 41.563 37.534 1.00 25.13 83 VAL D C 1
ATOM 4591 O O . VAL D 1 83 ? 15.188 40.823 36.526 1.00 23.23 83 VAL D O 1
ATOM 4595 N N . GLN D 1 84 ? 14.078 41.367 38.444 1.00 25.30 84 GLN D N 1
ATOM 4596 C CA . GLN D 1 84 ? 12.959 40.418 38.252 1.00 25.61 84 GLN D CA 1
ATOM 4597 C C . GLN D 1 84 ? 11.633 41.076 38.544 1.00 24.96 84 GLN D C 1
ATOM 4598 O O . GLN D 1 84 ? 11.538 41.957 39.413 1.00 25.31 84 GLN D O 1
ATOM 4604 N N . GLY D 1 85 ? 10.599 40.651 37.846 1.00 22.14 85 GLY D N 1
ATOM 4605 C CA . GLY D 1 85 ? 9.291 41.214 38.001 1.00 22.18 85 GLY D CA 1
ATOM 4606 C C . GLY D 1 85 ? 8.174 40.213 37.652 1.00 22.60 85 GLY D C 1
ATOM 4607 O O . GLY D 1 85 ? 8.402 39.250 36.959 1.00 22.33 85 GLY D O 1
ATOM 4608 N N . TRP D 1 86 ? 6.984 40.435 38.212 1.00 23.32 86 TRP D N 1
ATOM 4609 C CA . TRP D 1 86 ? 5.840 39.564 38.030 1.00 24.39 86 TRP D CA 1
ATOM 4610 C C . TRP D 1 86 ? 4.592 40.371 37.707 1.00 26.11 86 TRP D C 1
ATOM 4611 O O . TRP D 1 86 ? 4.486 41.552 38.078 1.00 26.07 86 TRP D O 1
ATOM 4622 N N . PHE D 1 87 ? 3.666 39.740 37.026 1.00 27.55 87 PHE D N 1
ATOM 4623 C CA . PHE D 1 87 ? 2.383 40.321 36.737 1.00 29.89 87 PHE D CA 1
ATOM 4624 C C . PHE D 1 87 ? 1.364 39.235 36.477 1.00 29.91 87 PHE D C 1
ATOM 4625 O O . PHE D 1 87 ? 1.693 38.080 36.196 1.00 28.53 87 PHE D O 1
ATOM 4633 N N . LEU D 1 88 ? 0.092 39.615 36.544 1.00 32.73 88 LEU D N 1
ATOM 4634 C CA . LEU D 1 88 ? -1.009 38.703 36.212 1.00 34.87 88 LEU D CA 1
ATOM 4635 C C . LEU D 1 88 ? -1.277 38.688 34.725 1.00 35.41 88 LEU D C 1
ATOM 4636 O O . LEU D 1 88 ? -1.364 39.732 34.095 1.00 38.33 88 LEU D O 1
ATOM 4641 N N . CYS D 1 89 ? -1.380 37.508 34.132 1.00 35.01 89 CYS D N 1
ATOM 4642 C CA . CYS D 1 89 ? -1.754 37.347 32.727 1.00 35.01 89 CYS D CA 1
ATOM 4643 C C . CYS D 1 89 ? -3.233 37.604 32.474 1.00 36.10 89 CYS D C 1
ATOM 4644 O O . CYS D 1 89 ? -4.069 37.324 33.331 1.00 37.91 89 CYS D O 1
ATOM 4647 N N . GLU D 1 90 ? -3.523 38.283 31.366 1.00 36.07 90 GLU D N 1
ATOM 4648 C CA . GLU D 1 90 ? -4.886 38.407 30.804 1.00 37.36 90 GLU D CA 1
ATOM 4649 C C . GLU D 1 90 ? -4.714 37.785 29.378 1.00 36.94 90 GLU D C 1
ATOM 4650 O O . GLU D 1 90 ? -3.714 37.996 28.693 1.00 35.07 90 GLU D O 1
ATOM 4656 N N . ALA D 1 91 ? -5.612 36.884 29.015 1.00 38.73 91 ALA D N 1
ATOM 4657 C CA . ALA D 1 91 ? -5.531 36.152 27.743 1.00 38.81 91 ALA D CA 1
ATOM 4658 C C . ALA D 1 91 ? -5.366 37.119 26.543 1.00 38.74 91 ALA D C 1
ATOM 4659 O O . ALA D 1 91 ? -5.898 38.241 26.580 1.00 39.81 91 ALA D O 1
ATOM 4661 N N . GLY D 1 92 ? -4.622 36.707 25.522 1.00 36.20 92 GLY D N 1
ATOM 4662 C CA . GLY D 1 92 ? -4.647 37.401 24.213 1.00 36.38 92 GLY D CA 1
ATOM 4663 C C . GLY D 1 92 ? -3.727 38.605 24.103 1.00 35.11 92 GLY D C 1
ATOM 4664 O O . GLY D 1 92 ? -3.682 39.233 23.078 1.00 33.24 92 GLY D O 1
ATOM 4665 N N . MET D 1 93 ? -3.010 38.907 25.176 1.00 37.05 93 MET D N 1
ATOM 4666 C CA . MET D 1 93 ? -2.095 40.076 25.266 1.00 39.63 93 MET D CA 1
ATOM 4667 C C . MET D 1 93 ? -0.664 39.684 24.879 1.00 37.93 93 MET D C 1
ATOM 4668 O O . MET D 1 93 ? -0.047 40.395 24.110 1.00 37.62 93 MET D O 1
ATOM 4673 N N . GLU D 1 94 ? -0.140 38.537 25.322 1.00 36.95 94 GLU D N 1
ATOM 4674 C CA . GLU D 1 94 ? 1.192 38.100 24.831 1.00 36.94 94 GLU D CA 1
ATOM 4675 C C . GLU D 1 94 ? 1.440 36.607 24.832 1.00 37.18 94 GLU D C 1
ATOM 4676 O O . GLU D 1 94 ? 0.700 35.839 25.424 1.00 35.54 94 GLU D O 1
ATOM 4682 N N . GLU D 1 95 ? 2.509 36.245 24.123 1.00 37.69 95 GLU D N 1
ATOM 4683 C CA . GLU D 1 95 ? 2.934 34.855 23.869 1.00 39.65 95 GLU D CA 1
ATOM 4684 C C . GLU D 1 95 ? 3.107 34.062 25.175 1.00 39.92 95 GLU D C 1
ATOM 4685 O O . GLU D 1 95 ? 2.475 33.008 25.405 1.00 39.22 95 GLU D O 1
ATOM 4691 N N . ILE D 1 96 ? 3.882 34.649 26.092 1.00 37.32 96 ILE D N 1
ATOM 4692 C CA . ILE D 1 96 ? 4.260 33.928 27.278 1.00 36.24 96 ILE D CA 1
ATOM 4693 C C . ILE D 1 96 ? 3.037 33.621 28.098 1.00 34.74 96 ILE D C 1
ATOM 4694 O O . ILE D 1 96 ? 2.780 32.455 28.458 1.00 38.58 96 ILE D O 1
ATOM 4699 N N . CYS D 1 97 ? 2.264 34.656 28.419 1.00 31.45 97 CYS D N 1
ATOM 4700 C CA . CYS D 1 97 ? 0.991 34.471 29.090 1.00 31.60 97 CYS D CA 1
ATOM 4701 C C . CYS D 1 97 ? 0.062 33.581 28.276 1.00 32.89 97 CYS D C 1
ATOM 4702 O O . CYS D 1 97 ? -0.702 32.796 28.826 1.00 34.67 97 CYS D O 1
ATOM 4705 N N . GLY D 1 98 ? 0.123 33.805 26.974 1.00 33.17 98 GLY D N 1
ATOM 4706 C CA . GLY D 1 98 ? -0.695 33.161 25.994 1.00 34.83 98 GLY D CA 1
ATOM 4707 C C . GLY D 1 98 ? -2.140 33.228 26.354 1.00 37.51 98 GLY D C 1
ATOM 4708 O O . GLY D 1 98 ? -2.651 34.220 26.880 1.00 37.26 98 GLY D O 1
ATOM 4709 N N . GLU D 1 99 ? -2.810 32.135 26.097 1.00 40.70 99 GLU D N 1
ATOM 4710 C CA . GLU D 1 99 ? -4.237 32.145 26.117 1.00 44.22 99 GLU D CA 1
ATOM 4711 C C . GLU D 1 99 ? -4.768 31.602 27.415 1.00 50.04 99 GLU D C 1
ATOM 4712 O O . GLU D 1 99 ? -5.806 30.972 27.436 1.00 51.58 99 GLU D O 1
ATOM 4718 N N . SER D 1 100 ? -4.075 31.881 28.511 1.00 57.72 100 SER D N 1
ATOM 4719 C CA . SER D 1 100 ? -4.689 31.663 29.823 1.00 65.96 100 SER D CA 1
ATOM 4720 C C . SER D 1 100 ? -4.661 32.859 30.739 1.00 69.67 100 SER D C 1
ATOM 4721 O O . SER D 1 100 ? -3.692 33.618 30.794 1.00 72.79 100 SER D O 1
ATOM 4724 N N . MET D 1 101 ? -5.800 33.007 31.408 1.00 76.95 101 MET D N 1
ATOM 4725 C CA . MET D 1 101 ? -6.021 33.881 32.542 1.00 78.21 101 MET D CA 1
ATOM 4726 C C . MET D 1 101 ? -5.727 33.066 33.765 1.00 76.29 101 MET D C 1
ATOM 4727 O O . MET D 1 101 ? -5.782 31.826 33.762 1.00 74.02 101 MET D O 1
ATOM 4732 N N . GLY D 1 102 ? -5.585 33.822 34.838 1.00 73.35 102 GLY D N 1
ATOM 4733 C CA . GLY D 1 102 ? -5.036 33.362 36.068 1.00 72.54 102 GLY D CA 1
ATOM 4734 C C . GLY D 1 102 ? -3.606 33.455 35.595 1.00 66.85 102 GLY D C 1
ATOM 4735 O O . GLY D 1 102 ? -3.398 34.090 34.580 1.00 68.50 102 GLY D O 1
ATOM 4736 N N . GLU D 1 103 ? -2.639 32.880 36.299 1.00 62.29 103 GLU D N 1
ATOM 4737 C CA . GLU D 1 103 ? -1.280 32.686 35.802 1.00 57.78 103 GLU D CA 1
ATOM 4738 C C . GLU D 1 103 ? -0.586 34.038 36.047 1.00 48.76 103 GLU D C 1
ATOM 4739 O O . GLU D 1 103 ? -0.690 35.003 35.295 1.00 48.72 103 GLU D O 1
ATOM 4745 N N . VAL D 1 104 ? 0.016 34.110 37.207 1.00 41.02 104 VAL D N 1
ATOM 4746 C CA . VAL D 1 104 ? 1.078 35.044 37.435 1.00 36.49 104 VAL D CA 1
ATOM 4747 C C . VAL D 1 104 ? 2.208 34.643 36.492 1.00 33.66 104 VAL D C 1
ATOM 4748 O O . VAL D 1 104 ? 2.443 33.435 36.316 1.00 31.71 104 VAL D O 1
ATOM 4752 N N . ARG D 1 105 ? 2.914 35.637 35.917 1.00 30.93 105 ARG D N 1
ATOM 4753 C CA . ARG D 1 105 ? 4.071 35.392 35.080 1.00 29.29 105 ARG D CA 1
ATOM 4754 C C . ARG D 1 105 ? 5.227 36.241 35.558 1.00 26.51 105 ARG D C 1
ATOM 4755 O O . ARG D 1 105 ? 5.033 37.306 36.086 1.00 25.52 105 ARG D O 1
ATOM 4763 N N . GLY D 1 106 ? 6.405 35.705 35.426 1.00 24.57 106 GLY D N 1
ATOM 4764 C CA . GLY D 1 106 ? 7.639 36.393 35.871 1.00 23.45 106 GLY D CA 1
ATOM 4765 C C . GLY D 1 106 ? 8.520 36.700 34.664 1.00 22.90 106 GLY D C 1
ATOM 4766 O O . GLY D 1 106 ? 8.485 36.002 33.642 1.00 22.30 106 GLY D O 1
ATOM 4767 N N . THR D 1 107 ? 9.389 37.680 34.838 1.00 21.67 107 THR D N 1
ATOM 4768 C CA . THR D 1 107 ? 10.343 38.095 33.864 1.00 21.22 107 THR D CA 1
ATOM 4769 C C . THR D 1 107 ? 11.614 38.518 34.593 1.00 20.54 107 THR D C 1
ATOM 4770 O O . THR D 1 107 ? 11.553 39.083 35.697 1.00 21.64 107 THR D O 1
ATOM 4774 N N . GLY D 1 108 ? 12.748 38.214 34.009 1.00 19.77 108 GLY D N 1
ATOM 4775 C CA . GLY D 1 108 ? 14.046 38.524 34.596 1.00 19.52 108 GLY D CA 1
ATOM 4776 C C . GLY D 1 108 ? 15.164 38.809 33.615 1.00 19.98 108 GLY D C 1
ATOM 4777 O O . GLY D 1 108 ? 15.245 38.196 32.520 1.00 20.53 108 GLY D O 1
ATOM 4778 N N . TYR D 1 109 ? 16.015 39.770 33.961 1.00 18.94 109 TYR D N 1
ATOM 4779 C CA . TYR D 1 109 ? 17.189 40.107 33.180 1.00 19.26 109 TYR D CA 1
ATOM 4780 C C . TYR D 1 109 ? 18.402 40.078 34.094 1.00 21.67 109 TYR D C 1
ATOM 4781 O O . TYR D 1 109 ? 18.292 40.538 35.225 1.00 22.63 109 TYR D O 1
ATOM 4790 N N . GLU D 1 110 ? 19.540 39.643 33.578 1.00 23.02 110 GLU D N 1
ATOM 4791 C CA . GLU D 1 110 ? 20.845 39.804 34.275 1.00 23.25 110 GLU D CA 1
ATOM 4792 C C . GLU D 1 110 ? 21.970 39.716 33.312 1.00 21.83 110 GLU D C 1
ATOM 4793 O O . GLU D 1 110 ? 21.756 39.458 32.126 1.00 19.15 110 GLU D O 1
ATOM 4799 N N . VAL D 1 111 ? 23.173 40.023 33.799 1.00 20.74 111 VAL D N 1
ATOM 4800 C CA . VAL D 1 111 ? 24.332 40.110 32.953 1.00 20.76 111 VAL D CA 1
ATOM 4801 C C . VAL D 1 111 ? 25.354 39.120 33.537 1.00 20.00 111 VAL D C 1
ATOM 4802 O O . VAL D 1 111 ? 25.602 39.035 34.773 1.00 18.94 111 VAL D O 1
ATOM 4806 N N . ASN D 1 112 ? 26.015 38.459 32.644 1.00 18.28 112 ASN D N 1
ATOM 4807 C CA . ASN D 1 112 ? 27.252 37.735 33.034 1.00 19.43 112 ASN D CA 1
ATOM 4808 C C . ASN D 1 112 ? 28.082 37.569 31.806 1.00 18.84 112 ASN D C 1
ATOM 4809 O O . ASN D 1 112 ? 27.543 37.409 30.667 1.00 17.36 112 ASN D O 1
ATOM 4814 N N . GLN D 1 113 ? 29.401 37.542 32.021 1.00 19.43 113 GLN D N 1
ATOM 4815 C CA . GLN D 1 113 ? 30.357 37.292 30.925 1.00 19.78 113 GLN D CA 1
ATOM 4816 C C . GLN D 1 113 ? 30.085 38.202 29.703 1.00 19.72 113 GLN D C 1
ATOM 4817 O O . GLN D 1 113 ? 30.129 37.748 28.567 1.00 18.79 113 GLN D O 1
ATOM 4823 N N . GLY D 1 114 ? 29.762 39.472 29.949 1.00 18.75 114 GLY D N 1
ATOM 4824 C CA . GLY D 1 114 ? 29.632 40.398 28.835 1.00 19.67 114 GLY D CA 1
ATOM 4825 C C . GLY D 1 114 ? 28.320 40.281 28.052 1.00 19.38 114 GLY D C 1
ATOM 4826 O O . GLY D 1 114 ? 28.198 40.842 26.955 1.00 18.38 114 GLY D O 1
ATOM 4827 N N . ALA D 1 115 ? 27.379 39.502 28.562 1.00 19.67 115 ALA D N 1
ATOM 4828 C CA . ALA D 1 115 ? 26.066 39.281 27.886 1.00 20.28 115 ALA D CA 1
ATOM 4829 C C . ALA D 1 115 ? 24.890 39.606 28.780 1.00 20.28 115 ALA D C 1
ATOM 4830 O O . ALA D 1 115 ? 24.873 39.273 29.974 1.00 20.30 115 ALA D O 1
ATOM 4832 N N . LEU D 1 116 ? 23.914 40.288 28.204 1.00 19.09 116 LEU D N 1
ATOM 4833 C CA . LEU D 1 116 ? 22.630 40.488 28.843 1.00 18.74 116 LEU D CA 1
ATOM 4834 C C . LEU D 1 116 ? 21.763 39.301 28.463 1.00 18.58 116 LEU D C 1
ATOM 4835 O O . LEU D 1 116 ? 21.684 38.970 27.271 1.00 16.65 116 LEU D O 1
ATOM 4840 N N . ARG D 1 117 ? 21.149 38.683 29.460 1.00 19.16 117 ARG D N 1
ATOM 4841 C CA . ARG D 1 117 ? 20.293 37.535 29.255 1.00 20.94 117 ARG D CA 1
ATOM 4842 C C . ARG D 1 117 ? 18.918 37.713 29.902 1.00 20.21 117 ARG D C 1
ATOM 4843 O O . ARG D 1 117 ? 18.728 38.542 30.807 1.00 19.81 117 ARG D O 1
ATOM 4851 N N . TRP D 1 118 ? 17.938 36.975 29.376 1.00 20.40 118 TRP D N 1
ATOM 4852 C CA . TRP D 1 118 ? 16.530 37.079 29.763 1.00 20.24 118 TRP D CA 1
ATOM 4853 C C . TRP D 1 118 ? 15.923 35.707 30.104 1.00 21.53 118 TRP D C 1
ATOM 4854 O O . TRP D 1 118 ? 16.293 34.695 29.483 1.00 20.41 118 TRP D O 1
ATOM 4865 N N . GLY D 1 119 ? 14.999 35.694 31.062 1.00 21.34 119 GLY D N 1
ATOM 4866 C CA . GLY D 1 119 ? 14.187 34.525 31.305 1.00 22.31 119 GLY D CA 1
ATOM 4867 C C . GLY D 1 119 ? 12.783 34.890 31.711 1.00 22.17 119 GLY D C 1
ATOM 4868 O O . GLY D 1 119 ? 12.483 36.035 32.134 1.00 23.01 119 GLY D O 1
ATOM 4869 N N . ALA D 1 120 ? 11.925 33.897 31.683 1.00 22.43 120 ALA D N 1
ATOM 4870 C CA . ALA D 1 120 ? 10.561 34.057 32.068 1.00 23.04 120 ALA D CA 1
ATOM 4871 C C . ALA D 1 120 ? 10.126 32.807 32.850 1.00 23.66 120 ALA D C 1
ATOM 4872 O O . ALA D 1 120 ? 10.705 31.770 32.712 1.00 22.47 120 ALA D O 1
ATOM 4874 N N . CYS D 1 121 ? 9.002 32.924 33.550 1.00 24.43 121 CYS D N 1
ATOM 4875 C CA . CYS D 1 121 ? 8.403 31.782 34.255 1.00 27.05 121 CYS D CA 1
ATOM 4876 C C . CYS D 1 121 ? 6.941 32.027 34.480 1.00 27.80 121 CYS D C 1
ATOM 4877 O O . CYS D 1 121 ? 6.444 33.150 34.316 1.00 26.03 121 CYS D O 1
ATOM 4880 N N . LYS D 1 122 ? 6.241 30.956 34.802 1.00 29.83 122 LYS D N 1
ATOM 4881 C CA . LYS D 1 122 ? 4.867 31.074 35.216 1.00 31.67 122 LYS D CA 1
ATOM 4882 C C . LYS D 1 122 ? 4.642 30.546 36.614 1.00 33.14 122 LYS D C 1
ATOM 4883 O O . LYS D 1 122 ? 5.306 29.628 37.045 1.00 32.25 122 LYS D O 1
ATOM 4889 N N . GLY D 1 123 ? 3.729 31.172 37.332 1.00 34.90 123 GLY D N 1
ATOM 4890 C CA . GLY D 1 123 ? 3.361 30.721 38.682 1.00 37.22 123 GLY D CA 1
ATOM 4891 C C . GLY D 1 123 ? 3.756 31.727 39.755 1.00 37.27 123 GLY D C 1
ATOM 4892 O O . GLY D 1 123 ? 4.736 32.450 39.616 1.00 37.01 123 GLY D O 1
ATOM 4893 N N . GLU D 1 124 ? 2.937 31.833 40.794 1.00 40.27 124 GLU D N 1
ATOM 4894 C CA . GLU D 1 124 ? 3.216 32.749 41.930 1.00 43.80 124 GLU D CA 1
ATOM 4895 C C . GLU D 1 124 ? 4.593 32.462 42.520 1.00 42.70 124 GLU D C 1
ATOM 4896 O O . GLU D 1 124 ? 4.911 31.342 42.765 1.00 44.61 124 GLU D O 1
ATOM 4902 N N . GLY D 1 125 ? 5.432 33.478 42.626 1.00 43.23 125 GLY D N 1
ATOM 4903 C CA . GLY D 1 125 ? 6.824 33.310 43.114 1.00 42.61 125 GLY D CA 1
ATOM 4904 C C . GLY D 1 125 ? 7.794 32.495 42.245 1.00 39.11 125 GLY D C 1
ATOM 4905 O O . GLY D 1 125 ? 8.859 32.086 42.706 1.00 38.42 125 GLY D O 1
ATOM 4906 N N . CYS D 1 126 ? 7.478 32.312 40.971 1.00 35.33 126 CYS D N 1
ATOM 4907 C CA . CYS D 1 126 ? 8.367 31.582 40.115 1.00 32.78 126 CYS D CA 1
ATOM 4908 C C . CYS D 1 126 ? 9.665 32.364 39.942 1.00 30.94 126 CYS D C 1
ATOM 4909 O O . CYS D 1 126 ? 9.665 33.596 39.973 1.00 30.82 126 CYS D O 1
ATOM 4912 N N . ALA D 1 127 ? 10.766 31.650 39.764 1.00 29.61 127 ALA D N 1
ATOM 4913 C CA . ALA D 1 127 ? 12.044 32.248 39.468 1.00 28.13 127 ALA D CA 1
ATOM 4914 C C . ALA D 1 127 ? 12.287 32.320 37.968 1.00 27.71 127 ALA D C 1
ATOM 4915 O O . ALA D 1 127 ? 12.415 31.285 37.329 1.00 26.16 127 ALA D O 1
ATOM 4917 N N . PRO D 1 128 ? 12.376 33.536 37.394 1.00 26.94 128 PRO D N 1
ATOM 4918 C CA . PRO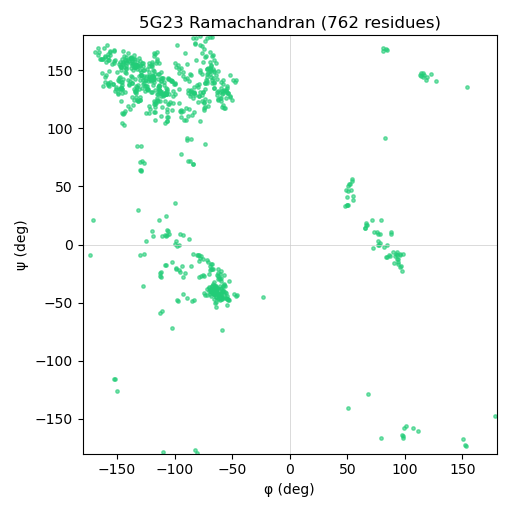 D 1 128 ? 12.590 33.617 35.931 1.00 28.89 128 PRO D CA 1
ATOM 4919 C C . PRO D 1 128 ? 14.066 33.614 35.629 1.00 31.90 128 PRO D C 1
ATOM 4920 O O . PRO D 1 128 ? 14.677 34.677 35.522 1.00 39.64 128 PRO D O 1
ATOM 4924 N N . LEU D 1 129 ? 14.624 32.444 35.442 1.00 32.05 129 LEU D N 1
ATOM 4925 C CA . LEU D 1 129 ? 16.041 32.243 35.362 1.00 32.87 129 LEU D CA 1
ATOM 4926 C C . LEU D 1 129 ? 16.473 32.729 33.972 1.00 33.71 129 LEU D C 1
ATOM 4927 O O . LEU D 1 129 ? 15.943 32.293 32.965 1.00 35.10 129 LEU D O 1
ATOM 4932 N N . PRO D 1 130 ? 17.408 33.656 33.914 1.00 34.03 130 PRO D N 1
ATOM 4933 C CA . PRO D 1 130 ? 17.753 34.146 32.583 1.00 36.20 130 PRO D CA 1
ATOM 4934 C C . PRO D 1 130 ? 18.657 33.200 31.790 1.00 37.79 130 PRO D C 1
ATOM 4935 O O . PRO D 1 130 ? 19.834 33.093 32.015 1.00 42.32 130 PRO D O 1
ATOM 4939 N N . ASN D 1 131 ? 18.058 32.571 30.829 1.00 40.33 131 ASN D N 1
ATOM 4940 C CA . ASN D 1 131 ? 18.715 31.525 30.066 1.00 44.06 131 ASN D CA 1
ATOM 4941 C C . ASN D 1 131 ? 18.705 31.793 28.558 1.00 40.27 131 ASN D C 1
ATOM 4942 O O . ASN D 1 131 ? 19.178 30.978 27.776 1.00 41.76 131 ASN D O 1
ATOM 4947 N N . ASN D 1 132 ? 18.170 32.935 28.149 1.00 33.64 132 ASN D N 1
ATOM 4948 C CA . ASN D 1 132 ? 18.037 33.274 26.737 1.00 31.34 132 ASN D CA 1
ATOM 4949 C C . ASN D 1 132 ? 18.956 34.486 26.436 1.00 28.99 132 ASN D C 1
ATOM 4950 O O . ASN D 1 132 ? 18.944 35.488 27.148 1.00 23.97 132 ASN D O 1
ATOM 4955 N N . PRO D 1 133 ? 19.674 34.435 25.327 1.00 29.19 133 PRO D N 1
ATOM 4956 C CA . PRO D 1 133 ? 20.444 35.639 24.967 1.00 28.82 133 PRO D CA 1
ATOM 4957 C C . PRO D 1 133 ? 19.616 36.857 24.589 1.00 24.72 133 PRO D C 1
ATOM 4958 O O . PRO D 1 133 ? 18.579 36.733 23.971 1.00 23.86 133 PRO D O 1
ATOM 4962 N N . VAL D 1 134 ? 20.078 38.028 24.979 1.00 21.41 134 VAL D N 1
ATOM 4963 C CA . VAL D 1 134 ? 19.484 39.244 24.471 1.00 20.90 134 VAL D CA 1
ATOM 4964 C C . VAL D 1 134 ? 20.487 39.957 23.603 1.00 20.40 134 VAL D C 1
ATOM 4965 O O . VAL D 1 134 ? 20.281 40.120 22.415 1.00 19.07 134 VAL D O 1
ATOM 4969 N N . LEU D 1 135 ? 21.624 40.297 24.207 1.00 20.16 135 LEU D N 1
ATOM 4970 C CA . LEU D 1 135 ? 22.620 41.105 23.565 1.00 21.78 135 LEU D CA 1
ATOM 4971 C C . LEU D 1 135 ? 23.992 40.701 24.159 1.00 21.33 135 LEU D C 1
ATOM 4972 O O . LEU D 1 135 ? 24.125 40.566 25.372 1.00 18.88 135 LEU D O 1
ATOM 4977 N N . GLY D 1 136 ? 24.953 40.504 23.311 1.00 22.14 136 GLY D N 1
ATOM 4978 C CA . GLY D 1 136 ? 26.347 40.462 23.759 1.00 24.10 136 GLY D CA 1
ATOM 4979 C C . GLY D 1 136 ? 26.914 39.072 23.963 1.00 25.86 136 GLY D C 1
ATOM 4980 O O . GLY D 1 136 ? 26.314 38.087 23.547 1.00 27.25 136 GLY D O 1
ATOM 4981 N N . GLY D 1 137 ? 28.059 39.016 24.633 1.00 26.28 137 GLY D N 1
ATOM 4982 C CA . GLY D 1 137 ? 28.750 37.761 24.950 1.00 29.68 137 GLY D CA 1
ATOM 4983 C C . GLY D 1 137 ? 29.701 37.298 23.871 1.00 30.42 137 GLY D C 1
ATOM 4984 O O . GLY D 1 137 ? 30.227 36.206 23.961 1.00 33.91 137 GLY D O 1
ATOM 4985 N N . ASP D 1 138 ? 29.962 38.131 22.860 1.00 30.43 138 ASP D N 1
ATOM 4986 C CA . ASP D 1 138 ? 30.925 37.783 21.817 1.00 33.71 138 ASP D CA 1
ATOM 4987 C C . ASP D 1 138 ? 31.562 39.048 21.214 1.00 31.44 138 ASP D C 1
ATOM 4988 O O . ASP D 1 138 ? 32.169 39.753 21.953 1.00 31.01 138 ASP D O 1
ATOM 4993 N N . GLU D 1 139 ? 31.364 39.353 19.935 1.00 29.11 139 GLU D N 1
ATOM 4994 C CA . GLU D 1 139 ? 31.887 40.567 19.344 1.00 28.84 139 GLU D CA 1
ATOM 4995 C C . GLU D 1 139 ? 31.383 41.786 20.165 1.00 25.47 139 GLU D C 1
ATOM 4996 O O . GLU D 1 139 ? 32.157 42.667 20.550 1.00 25.65 139 GLU D O 1
ATOM 5002 N N . VAL D 1 140 ? 30.080 41.801 20.484 1.00 22.35 140 VAL D N 1
ATOM 5003 C CA . VAL D 1 140 ? 29.522 42.804 21.352 1.00 20.86 140 VAL D CA 1
ATOM 5004 C C . VAL D 1 140 ? 29.752 42.385 22.804 1.00 21.15 140 VAL D C 1
ATOM 5005 O O . VAL D 1 140 ? 29.410 41.269 23.194 1.00 21.42 140 VAL D O 1
ATOM 5009 N N . GLN D 1 141 ? 30.254 43.310 23.617 1.00 20.97 141 GLN D N 1
ATOM 5010 C CA . GLN D 1 141 ? 30.392 43.090 25.050 1.00 20.77 141 GLN D CA 1
ATOM 5011 C C . GLN D 1 141 ? 29.526 44.068 25.775 1.00 19.84 141 GLN D C 1
ATOM 5012 O O . GLN D 1 141 ? 29.689 45.282 25.606 1.00 19.97 141 GLN D O 1
ATOM 5018 N N . VAL D 1 142 ? 28.622 43.567 26.580 1.00 19.17 142 VAL D N 1
ATOM 5019 C CA . VAL D 1 142 ? 27.854 44.414 27.482 1.00 19.05 142 VAL D CA 1
ATOM 5020 C C . VAL D 1 142 ? 28.664 44.665 28.742 1.00 18.99 142 VAL D C 1
ATOM 5021 O O . VAL D 1 142 ? 28.939 43.741 29.499 1.00 17.65 142 VAL D O 1
ATOM 5025 N N . GLU D 1 143 ? 29.054 45.914 28.955 1.00 17.57 143 GLU D N 1
ATOM 5026 C CA . GLU D 1 143 ? 30.044 46.277 30.015 1.00 19.78 143 GLU D CA 1
ATOM 5027 C C . GLU D 1 143 ? 29.390 46.870 31.240 1.00 19.52 143 GLU D C 1
ATOM 5028 O O . GLU D 1 143 ? 29.967 46.864 32.315 1.00 20.01 143 GLU D O 1
ATOM 5034 N N . ALA D 1 144 ? 28.126 47.284 31.121 1.00 18.37 144 ALA D N 1
ATOM 5035 C CA . ALA D 1 144 ? 27.357 47.684 32.300 1.00 18.16 144 ALA D CA 1
ATOM 5036 C C . ALA D 1 144 ? 25.857 47.647 32.022 1.00 17.60 144 ALA D C 1
ATOM 5037 O O . ALA D 1 144 ? 25.407 47.919 30.902 1.00 16.70 144 ALA D O 1
ATOM 5039 N N . PHE D 1 145 ? 25.113 47.258 33.019 1.00 17.45 145 PHE D N 1
ATOM 5040 C CA . PHE D 1 145 ? 23.639 47.274 33.012 1.00 17.71 145 PHE D CA 1
ATOM 5041 C C . PHE D 1 145 ? 23.255 47.814 34.364 1.00 17.77 145 PHE D C 1
ATOM 5042 O O . PHE D 1 145 ? 23.724 47.325 35.391 1.00 18.12 145 PHE D O 1
ATOM 5050 N N . ARG D 1 146 ? 22.438 48.840 34.382 1.00 17.93 146 ARG D N 1
ATOM 5051 C CA . ARG D 1 146 ? 22.063 49.467 35.637 1.00 18.43 146 ARG D CA 1
ATOM 5052 C C . ARG D 1 146 ? 20.556 49.672 35.607 1.00 19.08 146 ARG D C 1
ATOM 5053 O O . ARG D 1 146 ? 19.996 50.050 34.578 1.00 18.48 146 ARG D O 1
ATOM 5061 N N . VAL D 1 147 ? 19.915 49.478 36.782 1.00 18.63 147 VAL D N 1
ATOM 5062 C CA . VAL D 1 147 ? 18.511 49.778 36.939 1.00 18.77 147 VAL D CA 1
ATOM 5063 C C . VAL D 1 147 ? 18.341 50.619 38.240 1.00 19.34 147 VAL D C 1
ATOM 5064 O O . VAL D 1 147 ? 18.872 50.241 39.265 1.00 20.82 147 VAL D O 1
ATOM 5068 N N . ALA D 1 148 ? 17.769 51.769 38.107 1.00 18.47 148 ALA D N 1
ATOM 5069 C CA . ALA D 1 148 ? 17.406 52.597 39.209 1.00 18.28 148 ALA D CA 1
ATOM 5070 C C . ALA D 1 148 ? 15.909 52.723 39.227 1.00 18.81 148 ALA D C 1
ATOM 5071 O O . ALA D 1 148 ? 15.252 52.473 38.217 1.00 19.55 148 ALA D O 1
ATOM 5073 N N . TYR D 1 149 ? 15.354 53.213 40.334 1.00 18.88 149 TYR D N 1
ATOM 5074 C CA . TYR D 1 149 ? 13.938 53.405 40.461 1.00 19.10 149 TYR D CA 1
ATOM 5075 C C . TYR D 1 149 ? 13.591 54.752 41.100 1.00 19.90 149 TYR D C 1
ATOM 5076 O O . TYR D 1 149 ? 14.348 55.338 41.889 1.00 19.77 149 TYR D O 1
ATOM 5085 N N . LEU D 1 150 ? 12.439 55.267 40.715 1.00 20.48 150 LEU D N 1
ATOM 5086 C CA . LEU D 1 150 ? 11.974 56.577 41.188 1.00 21.84 150 LEU D CA 1
ATOM 5087 C C . LEU D 1 150 ? 10.922 56.331 42.253 1.00 23.43 150 LEU D C 1
ATOM 5088 O O . LEU D 1 150 ? 9.872 55.784 41.943 1.00 23.45 150 LEU D O 1
ATOM 5093 N N . GLU D 1 151 ? 11.216 56.745 43.489 1.00 24.30 151 GLU D N 1
ATOM 5094 C CA . GLU D 1 151 ? 10.283 56.684 44.602 1.00 27.00 151 GLU D CA 1
ATOM 5095 C C . GLU D 1 151 ? 9.996 58.083 45.106 1.00 28.69 151 GLU D C 1
ATOM 5096 O O . GLU D 1 151 ? 10.885 58.776 45.590 1.00 27.96 151 GLU D O 1
ATOM 5102 N N . GLY D 1 152 ? 8.740 58.536 44.936 1.00 31.07 152 GLY D N 1
ATOM 5103 C CA . GLY D 1 152 ? 8.348 59.888 45.338 1.00 32.58 152 GLY D CA 1
ATOM 5104 C C . GLY D 1 152 ? 9.120 60.723 44.349 1.00 34.10 152 GLY D C 1
ATOM 5105 O O . GLY D 1 152 ? 9.152 60.463 43.138 1.00 36.29 152 GLY D O 1
ATOM 5106 N N . GLY D 1 153 ? 9.854 61.678 44.816 1.00 34.82 153 GLY D N 1
ATOM 5107 C CA . GLY D 1 153 ? 10.752 62.341 43.870 1.00 34.16 153 GLY D CA 1
ATOM 5108 C C . GLY D 1 153 ? 12.234 62.079 43.954 1.00 32.67 153 GLY D C 1
ATOM 5109 O O . GLY D 1 153 ? 13.018 62.877 43.432 1.00 34.22 153 GLY D O 1
ATOM 5110 N N . THR D 1 154 ? 12.596 60.924 44.508 1.00 29.91 154 THR D N 1
ATOM 5111 C CA . THR D 1 154 ? 13.994 60.569 44.687 1.00 27.01 154 THR D CA 1
ATOM 5112 C C . THR D 1 154 ? 14.336 59.325 43.824 1.00 24.29 154 THR D C 1
ATOM 5113 O O . THR D 1 154 ? 13.730 58.275 43.940 1.00 23.42 154 THR D O 1
ATOM 5117 N N . TRP D 1 155 ? 15.352 59.427 43.009 1.00 22.85 155 TRP D N 1
ATOM 5118 C CA . TRP D 1 155 ? 15.888 58.287 42.325 1.00 21.29 155 TRP D CA 1
ATOM 5119 C C . TRP D 1 155 ? 16.782 57.479 43.246 1.00 21.27 155 TRP D C 1
ATOM 5120 O O . TRP D 1 155 ? 17.617 58.059 43.983 1.00 20.53 155 TRP D O 1
ATOM 5131 N N . LYS D 1 156 ? 16.658 56.159 43.181 1.00 19.98 156 LYS D N 1
ATOM 5132 C CA . LYS D 1 156 ? 17.396 55.274 44.107 1.00 20.12 156 LYS D CA 1
ATOM 5133 C C . LYS D 1 156 ? 17.942 54.080 43.331 1.00 19.28 156 LYS D C 1
ATOM 5134 O O . LYS D 1 156 ? 17.430 53.750 42.247 1.00 17.82 156 LYS D O 1
ATOM 5140 N N . ARG D 1 157 ? 18.992 53.485 43.853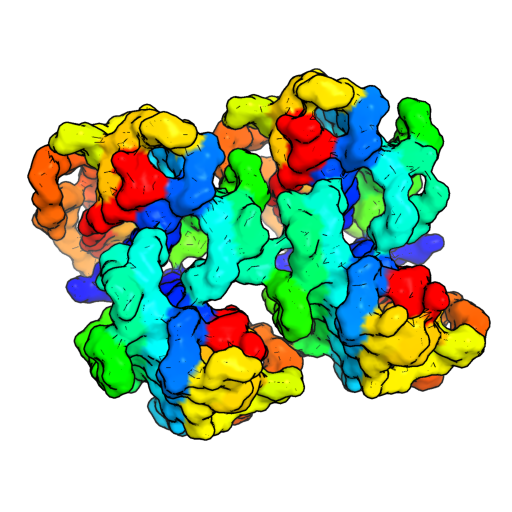 1.00 18.83 157 ARG D N 1
ATOM 5141 C CA . ARG D 1 157 ? 19.497 52.241 43.299 1.00 18.30 157 ARG D CA 1
ATOM 5142 C C . ARG D 1 157 ? 20.002 51.444 44.498 1.00 18.89 157 ARG D C 1
ATOM 5143 O O . ARG D 1 157 ? 21.048 51.784 45.124 1.00 18.07 157 ARG D O 1
ATOM 5151 N N . GLN D 1 158 ? 19.293 50.331 44.784 1.00 18.96 158 GLN D N 1
ATOM 5152 C CA . GLN D 1 158 ? 19.613 49.542 45.927 1.00 20.30 158 GLN D CA 1
ATOM 5153 C C . GLN D 1 158 ? 18.903 48.210 45.805 1.00 21.58 158 GLN D C 1
ATOM 5154 O O . GLN D 1 158 ? 18.050 48.101 44.945 1.00 21.37 158 GLN D O 1
ATOM 5160 N N . ALA D 1 159 ? 19.259 47.270 46.661 1.00 22.69 159 ALA D N 1
ATOM 5161 C CA . ALA D 1 159 ? 18.708 45.914 46.722 1.00 24.70 159 ALA D CA 1
ATOM 5162 C C . ALA D 1 159 ? 17.301 45.869 47.300 1.00 25.81 159 ALA D C 1
ATOM 5163 O O . ALA D 1 159 ? 17.099 45.560 48.481 1.00 31.59 159 ALA D O 1
ATOM 5165 N N . GLN D 1 160 ? 16.312 46.055 46.439 1.00 25.27 160 GLN D N 1
ATOM 5166 C CA . GLN D 1 160 ? 14.958 46.550 46.821 1.00 26.39 160 GLN D CA 1
ATOM 5167 C C . GLN D 1 160 ? 13.906 45.620 46.268 1.00 27.07 160 GLN D C 1
ATOM 5168 O O . GLN D 1 160 ? 13.956 45.289 45.084 1.00 26.70 160 GLN D O 1
ATOM 5174 N N . ALA D 1 161 ? 12.917 45.270 47.080 1.00 27.43 161 ALA D N 1
ATOM 5175 C CA . ALA D 1 161 ? 11.724 44.586 46.586 1.00 28.09 161 ALA D CA 1
ATOM 5176 C C . ALA D 1 161 ? 10.497 45.476 46.680 1.00 29.52 161 ALA D C 1
ATOM 5177 O O . ALA D 1 161 ? 10.348 46.257 47.625 1.00 30.23 161 ALA D O 1
ATOM 5179 N N . VAL D 1 162 ? 9.605 45.380 45.706 1.00 30.64 162 VAL D N 1
ATOM 5180 C CA . VAL D 1 162 ? 8.313 46.078 45.785 1.00 33.77 162 VAL D CA 1
ATOM 5181 C C . VAL D 1 162 ? 7.223 45.065 46.040 1.00 37.66 162 VAL D C 1
ATOM 5182 O O . VAL D 1 162 ? 7.093 44.093 45.278 1.00 38.72 162 VAL D O 1
ATOM 5186 N N . ASN D 1 163 ? 6.394 45.346 47.045 1.00 40.87 163 ASN D N 1
ATOM 5187 C CA . ASN D 1 163 ? 5.212 44.532 47.357 1.00 45.80 163 ASN D CA 1
ATOM 5188 C C . ASN D 1 163 ? 3.914 45.295 47.129 1.00 48.23 163 ASN D C 1
ATOM 5189 O O . ASN D 1 163 ? 3.778 46.427 47.557 1.00 47.77 163 ASN D O 1
ATOM 5194 N N . LEU D 1 164 ? 2.949 44.642 46.500 1.00 51.61 164 LEU D N 1
ATOM 5195 C CA . LEU D 1 164 ? 1.641 45.237 46.251 1.00 55.31 164 LEU D CA 1
ATOM 5196 C C . LEU D 1 164 ? 0.571 44.641 47.174 1.00 62.62 164 LEU D C 1
ATOM 5197 O O . LEU D 1 164 ? 0.477 43.422 47.308 1.00 64.87 164 LEU D O 1
ATOM 5202 N N . ARG D 1 165 ? -0.226 45.515 47.802 1.00 69.12 165 ARG D N 1
ATOM 5203 C CA . ARG D 1 165 ? -1.386 45.107 48.642 1.00 72.92 165 ARG D CA 1
ATOM 5204 C C . ARG D 1 165 ? -2.670 45.815 48.236 1.00 71.40 165 ARG D C 1
ATOM 5205 O O . ARG D 1 165 ? -2.588 46.779 47.483 1.00 70.90 165 ARG D O 1
ATOM 5213 N N . ALA D 1 169 ? 1.108 50.065 47.298 1.00 52.00 169 ALA D N 1
ATOM 5214 C CA . ALA D 1 169 ? 2.413 49.575 46.869 1.00 50.43 169 ALA D CA 1
ATOM 5215 C C . ALA D 1 169 ? 3.406 50.027 47.914 1.00 50.06 169 ALA D C 1
ATOM 5216 O O . ALA D 1 169 ? 3.266 51.110 48.458 1.00 52.31 169 ALA D O 1
ATOM 5218 N N . SER D 1 170 ? 4.398 49.196 48.189 1.00 47.25 170 SER D N 1
ATOM 5219 C CA . SER D 1 170 ? 5.400 49.507 49.166 1.00 44.62 170 SER D CA 1
ATOM 5220 C C . SER D 1 170 ? 6.805 48.991 48.761 1.00 42.66 170 SER D C 1
ATOM 5221 O O . SER D 1 170 ? 7.012 47.778 48.634 1.00 39.15 170 SER D O 1
ATOM 5224 N N . PRO D 1 171 ? 7.748 49.891 48.488 1.00 41.06 171 PRO D N 1
ATOM 5225 C CA . PRO D 1 171 ? 7.522 51.337 48.344 1.00 41.76 171 PRO D CA 1
ATOM 5226 C C . PRO D 1 171 ? 6.817 51.677 47.018 1.00 40.31 171 PRO D C 1
ATOM 5227 O O . PRO D 1 171 ? 6.557 50.788 46.218 1.00 38.04 171 PRO D O 1
ATOM 5231 N N . LYS D 1 172 ? 6.467 52.947 46.829 1.00 39.58 172 LYS D N 1
ATOM 5232 C CA . LYS D 1 172 ? 5.711 53.407 45.638 1.00 39.12 172 LYS D CA 1
ATOM 5233 C C . LYS D 1 172 ? 6.686 53.747 44.567 1.00 34.76 172 LYS D C 1
ATOM 5234 O O . LYS D 1 172 ? 7.361 54.755 44.667 1.00 35.12 172 LYS D O 1
ATOM 5240 N N . VAL D 1 173 ? 6.733 52.970 43.518 1.00 30.93 173 VAL D N 1
ATOM 5241 C CA . VAL D 1 173 ? 7.699 53.184 42.477 1.00 28.81 173 VAL D CA 1
ATOM 5242 C C . VAL D 1 173 ? 6.991 53.716 41.237 1.00 28.57 173 VAL D C 1
ATOM 5243 O O . VAL D 1 173 ? 6.137 53.040 40.721 1.00 30.70 173 VAL D O 1
ATOM 5247 N N . SER D 1 174 ? 7.401 54.865 40.723 1.00 28.26 174 SER D N 1
ATOM 5248 C CA . SER D 1 174 ? 6.744 55.485 39.561 1.00 29.81 174 SER D CA 1
ATOM 5249 C C . SER D 1 174 ? 7.373 55.110 38.248 1.00 27.39 174 SER D C 1
ATOM 5250 O O . SER D 1 174 ? 6.721 55.220 37.200 1.00 27.53 174 SER D O 1
ATOM 5253 N N . ALA D 1 175 ? 8.666 54.809 38.280 1.00 24.38 175 ALA D N 1
ATOM 5254 C CA . ALA D 1 175 ? 9.412 54.556 37.032 1.00 22.99 175 ALA D CA 1
ATOM 5255 C C . ALA D 1 175 ? 10.722 53.850 37.308 1.00 22.14 175 ALA D C 1
ATOM 5256 O O . ALA D 1 175 ? 11.192 53.850 38.467 1.00 21.45 175 ALA D O 1
ATOM 5258 N N . LEU D 1 176 ? 11.262 53.207 36.272 1.00 20.41 176 LEU D N 1
ATOM 5259 C CA . LEU D 1 176 ? 12.563 52.625 36.310 1.00 19.33 176 LEU D CA 1
ATOM 5260 C C . LEU D 1 176 ? 13.413 53.377 35.327 1.00 19.08 176 LEU D C 1
ATOM 5261 O O . LEU D 1 176 ? 12.946 53.760 34.220 1.00 18.86 176 LEU D O 1
ATOM 5266 N N . ALA D 1 177 ? 14.689 53.516 35.646 1.00 18.64 177 ALA D N 1
ATOM 5267 C CA . ALA D 1 177 ? 15.657 53.974 34.694 1.00 18.72 177 ALA D CA 1
ATOM 5268 C C . ALA D 1 177 ? 16.616 52.794 34.407 1.00 18.39 177 ALA D C 1
ATOM 5269 O O . ALA D 1 177 ? 17.161 52.188 35.308 1.00 18.04 177 ALA D O 1
ATOM 5271 N N . LEU D 1 178 ? 16.859 52.552 33.139 1.00 18.44 178 LEU D N 1
ATOM 5272 C CA . LEU D 1 178 ? 17.746 51.485 32.691 1.00 19.78 178 LEU D CA 1
ATOM 5273 C C . LEU D 1 178 ? 18.862 52.078 31.850 1.00 19.23 178 LEU D C 1
ATOM 5274 O O . LEU D 1 178 ? 18.657 53.012 31.069 1.00 19.32 178 LEU D O 1
ATOM 5279 N N . TYR D 1 179 ? 20.037 51.514 32.019 1.00 18.47 179 TYR D N 1
ATOM 5280 C CA . TYR D 1 179 ? 21.237 51.940 31.356 1.00 17.38 179 TYR D CA 1
ATOM 5281 C C . TYR D 1 179 ? 22.001 50.759 30.830 1.00 17.19 179 TYR D C 1
ATOM 5282 O O . TYR D 1 179 ? 22.244 49.772 31.559 1.00 16.75 179 TYR D O 1
ATOM 5291 N N . LEU D 1 180 ? 22.450 50.865 29.592 1.00 16.65 180 LEU D N 1
ATOM 5292 C CA . LEU D 1 180 ? 23.412 49.895 29.026 1.00 17.78 180 LEU D CA 1
ATOM 5293 C C . LEU D 1 180 ? 24.645 50.583 28.472 1.00 17.78 180 LEU D C 1
ATOM 5294 O O . LEU D 1 180 ? 24.545 51.675 27.867 1.00 19.33 180 LEU D O 1
ATOM 5299 N N . LEU D 1 181 ? 25.782 49.959 28.674 1.00 16.98 181 LEU D N 1
ATOM 5300 C CA . LEU D 1 181 ? 27.029 50.311 28.006 1.00 17.73 181 LEU D CA 1
ATOM 5301 C C . LEU D 1 181 ? 27.506 49.085 27.298 1.00 18.17 181 LEU D C 1
ATOM 5302 O O . LEU D 1 181 ? 27.595 48.014 27.916 1.00 17.86 181 LEU D O 1
ATOM 5307 N N . ALA D 1 182 ? 27.896 49.229 26.025 1.00 18.49 182 ALA D N 1
ATOM 5308 C CA . ALA D 1 182 ? 28.423 48.125 25.250 1.00 18.81 182 ALA D CA 1
ATOM 5309 C C . ALA D 1 182 ? 29.577 48.565 24.394 1.00 19.77 182 ALA D C 1
ATOM 5310 O O . ALA D 1 182 ? 29.694 49.753 24.050 1.00 20.89 182 ALA D O 1
ATOM 5312 N N . SER D 1 183 ? 30.391 47.609 24.011 1.00 19.93 183 SER D N 1
ATOM 5313 C CA . SER D 1 183 ? 31.517 47.858 23.110 1.00 21.91 183 SER D CA 1
ATOM 5314 C C . SER D 1 183 ? 31.665 46.794 22.037 1.00 21.89 183 SER D C 1
ATOM 5315 O O . SER D 1 183 ? 31.244 45.662 22.201 1.00 21.56 183 SER D O 1
ATOM 5318 N N . VAL D 1 184 ? 32.266 47.197 20.942 1.00 23.76 184 VAL D N 1
ATOM 5319 C CA . VAL D 1 184 ? 32.571 46.317 19.836 1.00 25.99 184 VAL D CA 1
ATOM 5320 C C . VAL D 1 184 ? 33.872 46.749 19.164 1.00 27.84 184 VAL D C 1
ATOM 5321 O O . VAL D 1 184 ? 34.229 47.941 19.207 1.00 29.11 184 VAL D O 1
ATOM 5325 N N . PRO D 1 185 ? 34.589 45.802 18.531 1.00 29.90 185 PRO D N 1
ATOM 5326 C CA . PRO D 1 185 ? 35.784 46.208 17.769 1.00 32.98 185 PRO D CA 1
ATOM 5327 C C . PRO D 1 185 ? 35.381 46.938 16.519 1.00 33.63 185 PRO D C 1
ATOM 5328 O O . PRO D 1 185 ? 34.285 46.685 16.016 1.00 32.31 185 PRO D O 1
ATOM 5332 N N . VAL D 1 186 ? 36.229 47.849 16.039 1.00 35.60 186 VAL D N 1
ATOM 5333 C CA . VAL D 1 186 ? 35.927 48.608 14.817 1.00 38.06 186 VAL D CA 1
ATOM 5334 C C . VAL D 1 186 ? 37.216 48.877 14.061 1.00 41.53 186 VAL D C 1
ATOM 5335 O O . VAL D 1 186 ? 38.252 49.140 14.662 1.00 40.56 186 VAL D O 1
ATOM 5339 N N . ARG D 1 187 ? 37.157 48.757 12.737 1.00 45.85 187 ARG D N 1
ATOM 5340 C CA . ARG D 1 187 ? 38.330 48.936 11.899 1.00 50.25 187 ARG D CA 1
ATOM 5341 C C . ARG D 1 187 ? 38.854 50.342 12.085 1.00 49.29 187 ARG D C 1
ATOM 5342 O O . ARG D 1 187 ? 38.100 51.284 11.954 1.00 46.40 187 ARG D O 1
ATOM 5350 N N . GLY D 1 188 ? 40.135 50.464 12.427 1.00 51.09 188 GLY D N 1
ATOM 5351 C CA . GLY D 1 188 ? 40.776 51.773 12.644 1.00 52.56 188 GLY D CA 1
ATOM 5352 C C . GLY D 1 188 ? 40.778 52.220 14.093 1.00 52.15 188 GLY D C 1
ATOM 5353 O O . GLY D 1 188 ? 41.501 53.141 14.471 1.00 53.55 188 GLY D O 1
ATOM 5354 N N . GLY D 1 189 ? 39.967 51.565 14.926 1.00 50.12 189 GLY D N 1
ATOM 5355 C CA . GLY D 1 189 ? 39.857 51.959 16.317 1.00 47.28 189 GLY D CA 1
ATOM 5356 C C . GLY D 1 189 ? 38.922 53.136 16.506 1.00 45.50 189 GLY D C 1
ATOM 5357 O O . GLY D 1 189 ? 38.494 53.776 15.545 1.00 47.59 189 GLY D O 1
ATOM 5358 N N . ALA D 1 190 ? 38.595 53.413 17.762 1.00 41.96 190 ALA D N 1
ATOM 5359 C CA . ALA D 1 190 ? 37.742 54.533 18.120 1.00 40.55 190 ALA D CA 1
ATOM 5360 C C . ALA D 1 190 ? 38.438 55.271 19.240 1.00 40.12 190 ALA D C 1
ATOM 5361 O O . ALA D 1 190 ? 39.211 54.673 19.980 1.00 39.53 190 ALA D O 1
ATOM 5363 N N . PRO D 1 191 ? 38.164 56.572 19.379 1.00 39.65 191 PRO D N 1
ATOM 5364 C CA . PRO D 1 191 ? 38.700 57.248 20.533 1.00 40.36 191 PRO D CA 1
ATOM 5365 C C . PRO D 1 191 ? 38.125 56.792 21.886 1.00 38.23 191 PRO D C 1
ATOM 5366 O O . PRO D 1 191 ? 37.096 56.147 21.953 1.00 37.62 191 PRO D O 1
ATOM 5370 N N . ALA D 1 192 ? 38.826 57.124 22.956 1.00 38.26 192 ALA D N 1
ATOM 5371 C CA . ALA D 1 192 ? 38.402 56.838 24.333 1.00 37.58 192 ALA D CA 1
ATOM 5372 C C . ALA D 1 192 ? 37.026 57.407 24.616 1.00 36.37 192 ALA D C 1
ATOM 5373 O O . ALA D 1 192 ? 36.722 58.563 24.277 1.00 36.33 192 ALA D O 1
ATOM 5375 N N . PHE D 1 193 ? 36.164 56.577 25.218 1.00 32.70 193 PHE D N 1
ATOM 5376 C CA . PHE D 1 193 ? 34.804 56.969 25.536 1.00 30.82 193 PHE D CA 1
ATOM 5377 C C . PHE D 1 193 ? 34.630 57.223 27.030 1.00 30.32 193 PHE D C 1
ATOM 5378 O O . PHE D 1 193 ? 35.165 56.483 27.860 1.00 33.17 193 PHE D O 1
ATOM 5386 N N . THR D 1 194 ? 33.843 58.230 27.364 1.00 29.95 194 THR D N 1
ATOM 5387 C CA . THR D 1 194 ? 33.467 58.500 28.762 1.00 30.18 194 THR D CA 1
ATOM 5388 C C . THR D 1 194 ? 32.013 58.118 29.035 1.00 27.81 194 THR D C 1
ATOM 5389 O O . THR D 1 194 ? 31.099 58.823 28.594 1.00 28.34 194 THR D O 1
ATOM 5393 N N . PRO D 1 195 ? 31.779 57.037 29.827 1.00 26.99 195 PRO D N 1
ATOM 5394 C CA . PRO D 1 195 ? 30.391 56.675 30.100 1.00 25.30 195 PRO D CA 1
ATOM 5395 C C . PRO D 1 195 ? 29.660 57.799 30.782 1.00 25.45 195 PRO D C 1
ATOM 5396 O O . PRO D 1 195 ? 30.230 58.478 31.640 1.00 27.22 195 PRO D O 1
ATOM 5400 N N . GLY D 1 196 ? 28.429 58.003 30.399 1.00 23.99 196 GLY D N 1
ATOM 5401 C CA . GLY D 1 196 ? 27.600 59.102 30.886 1.00 25.44 196 GLY D CA 1
ATOM 5402 C C . GLY D 1 196 ? 27.607 60.314 29.985 1.00 26.70 196 GLY D C 1
ATOM 5403 O O . GLY D 1 196 ? 26.714 61.142 30.060 1.00 28.29 196 GLY D O 1
ATOM 5404 N N . SER D 1 197 ? 28.605 60.412 29.125 1.00 28.33 197 SER D N 1
ATOM 5405 C CA . SER D 1 197 ? 28.799 61.639 28.314 1.00 31.27 197 SER D CA 1
ATOM 5406 C C . SER D 1 197 ? 27.712 61.856 27.271 1.00 30.46 197 SER D C 1
ATOM 5407 O O . SER D 1 197 ? 27.509 62.974 26.835 1.00 32.07 197 SER D O 1
ATOM 5410 N N . THR D 1 198 ? 26.975 60.817 26.863 1.00 27.62 198 THR D N 1
ATOM 5411 C CA . THR D 1 198 ? 25.969 60.990 25.842 1.00 27.22 198 THR D CA 1
ATOM 5412 C C . THR D 1 198 ? 24.544 60.968 26.391 1.00 27.42 198 THR D C 1
ATOM 5413 O O . THR D 1 198 ? 23.602 60.851 25.615 1.00 29.14 198 THR D O 1
ATOM 5417 N N . LEU D 1 199 ? 24.362 61.034 27.715 1.00 26.73 199 LEU D N 1
ATOM 5418 C CA . LEU D 1 199 ? 23.032 60.828 28.273 1.00 25.99 199 LEU D CA 1
ATOM 5419 C C . LEU D 1 199 ? 22.338 62.136 28.539 1.00 27.88 199 LEU D C 1
ATOM 5420 O O . LEU D 1 199 ? 23.002 63.156 28.799 1.00 27.32 199 LEU D O 1
ATOM 5425 N N . SER D 1 200 ? 21.009 62.092 28.541 1.00 28.21 200 SER D N 1
ATOM 5426 C CA . SER D 1 200 ? 20.186 63.196 29.029 1.00 31.24 200 SER D CA 1
ATOM 5427 C C . SER D 1 200 ? 19.442 62.679 30.182 1.00 29.30 200 SER D C 1
ATOM 5428 O O . SER D 1 200 ? 18.597 61.800 30.037 1.00 30.81 200 SER D O 1
ATOM 5431 N N . TYR D 1 201 ? 19.734 63.197 31.339 1.00 27.04 201 TYR D N 1
ATOM 5432 C CA . TYR D 1 201 ? 19.135 62.660 32.539 1.00 26.75 201 TYR D CA 1
ATOM 5433 C C . TYR D 1 201 ? 17.794 63.305 32.851 1.00 27.83 201 TYR D C 1
ATOM 5434 O O . TYR D 1 201 ? 17.645 64.520 32.715 1.00 29.90 201 TYR D O 1
ATOM 5443 N N . PRO D 1 202 ? 16.816 62.521 33.311 1.00 27.24 202 PRO D N 1
ATOM 5444 C CA . PRO D 1 202 ? 15.664 63.155 33.915 1.00 27.70 202 PRO D CA 1
ATOM 5445 C C . PRO D 1 202 ? 16.010 63.832 35.212 1.00 28.51 202 PRO D C 1
ATOM 5446 O O . PRO D 1 202 ? 17.064 63.516 35.857 1.00 27.47 202 PRO D O 1
ATOM 5450 N N . PRO D 1 203 ? 15.116 64.736 35.651 1.00 27.68 203 PRO D N 1
ATOM 5451 C CA . PRO D 1 203 ? 15.380 65.427 36.887 1.00 28.58 203 PRO D CA 1
ATOM 5452 C C . PRO D 1 203 ? 15.718 64.517 38.064 1.00 27.71 203 PRO D C 1
ATOM 5453 O O . PRO D 1 203 ? 14.989 63.543 38.347 1.00 29.00 203 PRO D O 1
ATOM 5457 N N . GLY D 1 204 ? 16.826 64.805 38.726 1.00 26.30 204 GLY D N 1
ATOM 5458 C CA . GLY D 1 204 ? 17.171 64.108 39.943 1.00 26.60 204 GLY D CA 1
ATOM 5459 C C . GLY D 1 204 ? 18.002 62.846 39.725 1.00 25.20 204 GLY D C 1
ATOM 5460 O O . GLY D 1 204 ? 18.522 62.303 40.696 1.00 25.70 204 GLY D O 1
ATOM 5461 N N . LEU D 1 205 ? 18.219 62.422 38.488 1.00 23.74 205 LEU D N 1
ATOM 5462 C CA . LEU D 1 205 ? 19.055 61.222 38.231 1.00 22.84 205 LEU D CA 1
ATOM 5463 C C . LEU D 1 205 ? 20.442 61.608 37.819 1.00 23.32 205 LEU D C 1
ATOM 5464 O O . LEU D 1 205 ? 20.614 62.494 37.003 1.00 25.07 205 LEU D O 1
ATOM 5469 N N . THR D 1 206 ? 21.460 60.925 38.334 1.00 23.21 206 THR D N 1
ATOM 5470 C CA . THR D 1 206 ? 22.869 61.307 38.098 1.00 22.84 206 THR D CA 1
ATOM 5471 C C . THR D 1 206 ? 23.715 60.103 37.750 1.00 22.94 206 THR D C 1
ATOM 5472 O O . THR D 1 206 ? 23.349 58.920 38.053 1.00 21.76 206 THR D O 1
ATOM 5476 N N . SER D 1 207 ? 24.867 60.359 37.126 1.00 24.36 207 SER D N 1
ATOM 5477 C CA . SER D 1 207 ? 25.845 59.301 36.822 1.00 24.50 207 SER D CA 1
ATOM 5478 C C . SER D 1 207 ? 26.308 58.653 38.091 1.00 23.67 207 SER D C 1
ATOM 5479 O O . SER D 1 207 ? 26.586 57.437 38.130 1.00 23.52 207 SER D O 1
ATOM 5482 N N . SER D 1 208 ? 26.425 59.460 39.136 1.00 23.65 208 SER D N 1
ATOM 5483 C CA . SER D 1 208 ? 26.922 58.938 40.424 1.00 24.52 208 SER D CA 1
ATOM 5484 C C . SER D 1 208 ? 25.988 57.849 40.988 1.00 23.01 208 SER D C 1
ATOM 5485 O O . SER D 1 208 ? 26.435 56.815 41.510 1.00 22.28 208 SER D O 1
ATOM 5488 N N . LEU D 1 209 ? 24.682 58.106 40.899 1.00 22.62 209 LEU D N 1
ATOM 5489 C CA . LEU D 1 209 ? 23.691 57.154 41.374 1.00 22.22 209 LEU D CA 1
ATOM 5490 C C . LEU D 1 209 ? 23.722 55.834 40.600 1.00 20.75 209 LEU D C 1
ATOM 5491 O O . LEU D 1 209 ? 23.636 54.765 41.166 1.00 20.74 209 LEU D O 1
ATOM 5496 N N . LEU D 1 210 ? 23.957 55.939 39.300 1.00 20.78 210 LEU D N 1
ATOM 5497 C CA . LEU D 1 210 ? 24.036 54.800 38.435 1.00 20.09 210 LEU D CA 1
ATOM 5498 C C . LEU D 1 210 ? 25.321 54.021 38.575 1.00 21.14 210 LEU D C 1
ATOM 5499 O O . LEU D 1 210 ? 25.378 52.884 38.055 1.00 21.11 210 LEU D O 1
ATOM 5504 N N . GLU D 1 211 ? 26.331 54.571 39.250 1.00 21.93 211 GLU D N 1
ATOM 5505 C CA . GLU D 1 211 ? 27.590 53.861 39.457 1.00 23.40 211 GLU D CA 1
ATOM 5506 C C . GLU D 1 211 ? 28.159 53.388 38.089 1.00 24.16 211 GLU D C 1
ATOM 5507 O O . GLU D 1 211 ? 28.456 52.197 37.885 1.00 22.67 211 GLU D O 1
ATOM 5513 N N . LEU D 1 212 ? 28.343 54.345 37.183 1.00 25.70 212 LEU D N 1
ATOM 5514 C CA . LEU D 1 212 ? 28.812 54.068 35.831 1.00 27.02 212 LEU D CA 1
ATOM 5515 C C . LEU D 1 212 ? 30.247 53.691 35.925 1.00 29.20 212 LEU D C 1
ATOM 5516 O O . LEU D 1 212 ? 30.965 54.277 36.714 1.00 31.64 212 LEU D O 1
ATOM 5521 N N . PRO D 1 213 ? 30.684 52.718 35.150 1.00 27.72 213 PRO D N 1
ATOM 5522 C CA . PRO D 1 213 ? 32.082 52.341 35.170 1.00 29.26 213 PRO D CA 1
ATOM 5523 C C . PRO D 1 213 ? 32.898 53.286 34.279 1.00 29.87 213 PRO D C 1
ATOM 5524 O O . PRO D 1 213 ? 32.340 54.209 33.634 1.00 31.94 213 PRO D O 1
ATOM 5528 N N . GLY D 1 214 ? 34.210 53.125 34.345 1.00 30.89 214 GLY D N 1
ATOM 5529 C CA . GLY D 1 214 ? 35.123 53.804 33.425 1.00 31.98 214 GLY D CA 1
ATOM 5530 C C . GLY D 1 214 ? 35.111 52.991 32.131 1.00 32.09 214 GLY D C 1
ATOM 5531 O O . GLY D 1 214 ? 34.413 51.969 32.046 1.00 31.70 214 GLY D O 1
ATOM 5532 N N . ALA D 1 215 ? 35.884 53.422 31.143 1.00 32.13 215 ALA D N 1
ATOM 5533 C CA . ALA D 1 215 ? 36.131 52.617 29.967 1.00 33.51 215 ALA D CA 1
ATOM 5534 C C . ALA D 1 215 ? 37.621 52.588 29.693 1.00 34.27 215 ALA D C 1
ATOM 5535 O O . ALA D 1 215 ? 38.272 53.622 29.714 1.00 35.86 215 ALA D O 1
ATOM 5537 N N . PRO D 1 216 ? 38.163 51.403 29.423 1.00 35.41 216 PRO D N 1
ATOM 5538 C CA . PRO D 1 216 ? 39.576 51.362 29.044 1.00 37.15 216 PRO D CA 1
ATOM 5539 C C . PRO D 1 216 ? 39.802 52.004 27.684 1.00 38.34 216 PRO D C 1
ATOM 5540 O O . PRO D 1 216 ? 38.880 52.105 26.835 1.00 34.73 216 PRO D O 1
ATOM 5544 N N . ASN D 1 217 ? 41.010 52.488 27.489 1.00 39.82 217 ASN D N 1
ATOM 5545 C CA . ASN D 1 217 ? 41.387 53.059 26.213 1.00 40.86 217 ASN D CA 1
ATOM 5546 C C . ASN D 1 217 ? 41.923 51.941 25.340 1.00 40.30 217 ASN D C 1
ATOM 5547 O O . ASN D 1 217 ? 43.148 51.817 25.141 1.00 42.24 217 ASN D O 1
ATOM 5552 N N . ASP D 1 218 ? 41.022 51.080 24.881 1.00 35.39 218 ASP D N 1
ATOM 5553 C CA . ASP D 1 218 ? 41.420 49.853 24.218 1.00 33.27 218 ASP D CA 1
ATOM 5554 C C . ASP D 1 218 ? 41.134 49.921 22.736 1.00 32.65 218 ASP D C 1
ATOM 5555 O O . ASP D 1 218 ? 41.170 48.905 22.072 1.00 32.71 218 ASP D O 1
ATOM 5560 N N . GLY D 1 219 ? 40.742 51.077 22.246 1.00 32.20 219 GLY D N 1
ATOM 5561 C CA . GLY D 1 219 ? 40.417 51.245 20.814 1.00 32.60 219 GLY D CA 1
ATOM 5562 C C . GLY D 1 219 ? 39.048 50.689 20.373 1.00 31.38 219 GLY D C 1
ATOM 5563 O O . GLY D 1 219 ? 38.674 50.823 19.173 1.00 30.59 219 GLY D O 1
ATOM 5564 N N . ARG D 1 220 ? 38.276 50.099 21.300 1.00 29.57 220 ARG D N 1
ATOM 5565 C CA . ARG D 1 220 ? 36.936 49.596 20.921 1.00 28.31 220 ARG D CA 1
ATOM 5566 C C . ARG D 1 220 ? 35.923 50.731 20.822 1.00 27.56 220 ARG D C 1
ATOM 5567 O O . ARG D 1 220 ? 36.008 51.753 21.507 1.00 27.04 220 ARG D O 1
ATOM 5575 N N . LEU D 1 221 ? 34.969 50.563 19.929 1.00 27.37 221 LEU D N 1
ATOM 5576 C CA . LEU D 1 221 ? 33.869 51.511 19.819 1.00 26.87 221 LEU D CA 1
ATOM 5577 C C . LEU D 1 221 ? 32.882 51.248 20.938 1.00 25.13 221 LEU D C 1
ATOM 5578 O O . LEU D 1 221 ? 32.477 50.101 21.150 1.00 23.74 221 LEU D O 1
ATOM 5583 N N . ARG D 1 222 ? 32.491 52.288 21.638 1.00 23.70 222 ARG D N 1
ATOM 5584 C CA . ARG D 1 222 ? 31.549 52.191 22.702 1.00 23.39 222 ARG D CA 1
ATOM 5585 C C . ARG D 1 222 ? 30.317 53.016 22.423 1.00 23.81 222 ARG D C 1
ATOM 5586 O O . ARG D 1 222 ? 30.382 54.096 21.866 1.00 23.11 222 ARG D O 1
ATOM 5594 N N . ALA D 1 223 ? 29.197 52.489 22.867 1.00 22.70 223 ALA D N 1
ATOM 5595 C CA . ALA D 1 223 ? 27.924 53.227 22.874 1.00 22.70 223 ALA D CA 1
ATOM 5596 C C . ALA D 1 223 ? 27.117 52.899 24.120 1.00 20.88 223 ALA D C 1
ATOM 5597 O O . ALA D 1 223 ? 27.325 51.853 24.742 1.00 21.48 223 ALA D O 1
ATOM 5599 N N . GLU D 1 224 ? 26.222 53.797 24.497 1.00 19.07 224 GLU D N 1
ATOM 5600 C CA . GLU D 1 224 ? 25.461 53.636 25.703 1.00 18.63 224 GLU D CA 1
ATOM 5601 C C . GLU D 1 224 ? 24.033 54.116 25.499 1.00 18.29 224 GLU D C 1
ATOM 5602 O O . GLU D 1 224 ? 23.761 54.893 24.560 1.00 18.50 224 GLU D O 1
ATOM 5608 N N . LYS D 1 225 ? 23.115 53.668 26.327 1.00 17.62 225 LYS D N 1
ATOM 5609 C CA . LYS D 1 225 ? 21.759 54.154 26.267 1.00 18.46 225 LYS D CA 1
ATOM 5610 C C . LYS D 1 225 ? 21.132 54.218 27.635 1.00 18.62 225 LYS D C 1
ATOM 5611 O O . LYS D 1 225 ? 21.273 53.282 28.433 1.00 17.06 225 LYS D O 1
ATOM 5617 N N . LEU D 1 226 ? 20.465 55.353 27.917 1.00 18.37 226 LEU D N 1
ATOM 5618 C CA . LEU D 1 226 ? 19.629 55.511 29.080 1.00 18.97 226 LEU D CA 1
ATOM 5619 C C . LEU D 1 226 ? 18.189 55.638 28.653 1.00 19.18 226 LEU D C 1
ATOM 5620 O O . LEU D 1 226 ? 17.873 56.449 27.797 1.00 20.34 226 LEU D O 1
ATOM 5625 N N . TRP D 1 227 ? 17.291 54.901 29.286 1.00 18.30 227 TRP D N 1
ATOM 5626 C CA . TRP D 1 227 ? 15.882 55.044 28.985 1.00 18.61 227 TRP D CA 1
ATOM 5627 C C . TRP D 1 227 ? 15.067 54.874 30.213 1.00 18.89 227 TRP D C 1
ATOM 5628 O O . TRP D 1 227 ? 15.455 54.139 31.173 1.00 17.56 227 TRP D O 1
ATOM 5639 N N . ILE D 1 228 ? 13.887 55.515 30.197 1.00 19.17 228 ILE D N 1
ATOM 5640 C CA . ILE D 1 228 ? 13.006 55.504 31.370 1.00 20.65 228 ILE D CA 1
ATOM 5641 C C . ILE D 1 228 ? 11.746 54.731 31.027 1.00 21.71 228 ILE D C 1
ATOM 5642 O O . ILE D 1 228 ? 11.152 54.937 29.982 1.00 23.55 228 ILE D O 1
ATOM 5647 N N . VAL D 1 229 ? 11.328 53.835 31.897 1.00 21.27 229 VAL D N 1
ATOM 5648 C CA . VAL D 1 229 ? 10.148 53.047 31.739 1.00 22.49 229 VAL D CA 1
ATOM 5649 C C . VAL D 1 229 ? 9.175 53.404 32.886 1.00 23.46 229 VAL D C 1
ATOM 5650 O O . VAL D 1 229 ? 9.511 53.176 34.056 1.00 22.57 229 VAL D O 1
ATOM 5654 N N . GLN D 1 230 ? 7.972 53.876 32.556 1.00 24.93 230 GLN D N 1
ATOM 5655 C CA . GLN D 1 230 ? 6.979 54.136 33.562 1.00 27.46 230 GLN D CA 1
ATOM 5656 C C . GLN D 1 230 ? 6.461 52.829 34.082 1.00 28.00 230 GLN D C 1
ATOM 5657 O O . GLN D 1 230 ? 6.429 51.799 33.357 1.00 27.72 230 GLN D O 1
ATOM 5663 N N . THR D 1 231 ? 6.117 52.809 35.371 1.00 27.84 231 THR D N 1
ATOM 5664 C CA . THR D 1 231 ? 5.636 51.602 36.028 1.00 27.71 231 THR D CA 1
ATOM 5665 C C . THR D 1 231 ? 4.345 51.925 36.774 1.00 29.94 231 THR D C 1
ATOM 5666 O O . THR D 1 231 ? 4.281 51.852 38.028 1.00 31.23 231 THR D O 1
ATOM 5670 N N . PRO D 1 232 ? 3.282 52.294 36.024 1.00 31.72 232 PRO D N 1
ATOM 5671 C CA . PRO D 1 232 ? 2.025 52.685 36.664 1.00 32.63 232 PRO D CA 1
ATOM 5672 C C . PRO D 1 232 ? 1.388 51.596 37.543 1.00 35.79 232 PRO D C 1
ATOM 5673 O O . PRO D 1 232 ? 0.794 51.902 38.598 1.00 36.23 232 PRO D O 1
ATOM 5677 N N . ASN D 1 233 ? 1.624 50.333 37.230 1.00 36.56 233 ASN D N 1
ATOM 5678 C CA . ASN D 1 233 ? 1.150 49.269 38.143 1.00 40.07 233 ASN D CA 1
ATOM 5679 C C . ASN D 1 233 ? 1.851 49.184 39.531 1.00 41.03 233 ASN D C 1
ATOM 5680 O O . ASN D 1 233 ? 1.363 48.538 40.453 1.00 43.65 233 ASN D O 1
ATOM 5685 N N . LEU D 1 234 ? 3.013 49.805 39.687 1.00 41.61 234 LEU D N 1
ATOM 5686 C CA . LEU D 1 234 ? 3.723 49.773 40.989 1.00 43.94 234 LEU D CA 1
ATOM 5687 C C . LEU D 1 234 ? 3.528 51.020 41.833 1.00 49.49 234 LEU D C 1
ATOM 5688 O O . LEU D 1 234 ? 4.200 51.192 42.900 1.00 53.26 234 LEU D O 1
ATOM 5693 N N . ALA D 1 235 ? 2.751 51.939 41.282 1.00 54.38 235 ALA D N 1
ATOM 5694 C CA . ALA D 1 235 ? 2.593 53.251 41.882 1.00 59.64 235 ALA D CA 1
ATOM 5695 C C . ALA D 1 235 ? 1.230 53.328 42.623 1.00 66.31 235 ALA D C 1
ATOM 5696 O O . ALA D 1 235 ? 1.154 53.272 43.874 1.00 72.31 235 ALA D O 1
ATOM 5698 N N . ARG D 1 236 ? 0.154 53.381 41.852 1.00 69.99 236 ARG D N 1
ATOM 5699 C CA . ARG D 1 236 ? -1.198 53.636 42.398 1.00 74.84 236 ARG D CA 1
ATOM 5700 C C . ARG D 1 236 ? -1.398 53.174 43.837 1.00 76.45 236 ARG D C 1
ATOM 5701 O O . ARG D 1 236 ? -2.047 53.861 44.621 1.00 81.18 236 ARG D O 1
#

Sequence (770 aa):
GRLADELSLTATVLARELYTVGYRLTGQALVLSPSSQGDGVQGWFLCEAGMEEICMGEVRGTGYEVNQGALRWGACKGEGCAPLPNNPVLGGDEVQVEAFRVAYLEGGTWKRQAQAVNLRPEGASPKVSALALYLLASVPVRGGAPAFTPGSTLSYPPGLTSSLLELPGAPNDGRLRAEKLWIVQTPNLARRGRLADELSLTATVLARELYTVGYRLTGQALVLSPSSQGDGVQGWFLCEAGMEEICGESMGEVRGTGYEVNQGALRWGACKGEGCAPLPNNPVLGGDEVQVEAFRVAYLEGGTWKRQAQAVNLRPEGASPKVSALALYLLASVPVRGGAPAFTPGSTLSYPPGLTSSLLELPGAPNDGRLRAEKLWIVQTPNLARGRLADELSLTATVLARELYTVGYRLTGQALVLSPSSQGDGVQGWFLCEAGMEEICGEVRGTGYEVNQGALRWGACKGEGCAPLPNNPVLGGDEVQVEAFRVAYLEGGTWKRQAQAVNLRPEGASPKVSALALYLLASVPVRGGAPAFTPGSTLSYPPGLTSSLLELPGAPNDGRLRAEKLWIVQTPNLARRARGRLADELSLTATVLARELYTVGYRLTGQALVLSPSSQGDGVQGWFLCEAGMEEICGESMGEVRGTGYEVNQGALRWGACKGEGCAPLPNNPVLGGDEVQVEAFRVAYLEGGTWKRQAQAVNLRASPKVSALALYLLASVPVRGGAPAFTPGSTLSYPPGLTSSLLELPGAPNDGRLRAEKLWIVQTPNLAR

Nearest PDB structures (foldseek):
  5g23-assembly1_B  TM=1.005E+00  e=2.892E-39  Thermus thermophilus HB8
  5g23-assembly1_A  TM=9.936E-01  e=2.220E-35  Thermus thermophilus HB8
  5g23-assembly2_C  TM=9.836E-01  e=7.028E-35  Thermus thermophilus HB8
  5g23-assembly2_D  TM=9.944E-01  e=4.542E-34  Thermus thermophilus HB8
  4kr8-assembly1_B  TM=2.456E-01  e=8.550E+00  Salmonella enterica subsp. enterica serovar Typhi

InterPro domains:
  IPR012902 Prokaryotic N-terminal methylation site [PS00409] (4-24)
  IPR012902 Prokaryotic N-terminal methylation site [TIGR02532] (3-26)
  IPR054401 Type IV pilin Tt1219-like, C-terminal [PF22149] (44-234)

B-factor: mean 28.16, std 12.51, range [12.32, 112.51]